Protein AF-0000000079137171 (afdb_homodimer)

InterPro domains:
  IPR008928 Six-hairpin glycosidase superfamily [SSF48208] (166-566)
  IPR012341 Six-hairpin glycosidase-like superfamily [G3DSA:1.50.10.10] (160-569)
  IPR024746 Glycosyl hydrolase family 100 [PF12899] (135-573)
  IPR024746 Glycosyl hydrolase family 100 [PTHR31916] (69-581)

Secondary structure (DSSP, 8-state):
----------------------------------------------------------------------------------------------------------------------------------HHHHHHHHHHHTEEEETTEEEEE-SB--TTS-S-S-SSEEHHHHHHHHHHHHH-SS---HHHHHHHHHHHHHHHTS--EETTEEPPTTPPPSEEEEEEETTTTEEEEEEESSTTSTT-PPPSHHHHHHHHHHHHHHHHH---HHHHSHHHHHHHHHHHHHHS---S-SSSSPPB-TT-SS--S-SS--B-BHHHHHHHHHHHHHHHHHS--SHHHHHHHHHHHHHHHHHHHHIIIIIEEEHHHHHHHHT------STT-SSTT---GGGS-THHHHH--SS-EEE-SEEETTEEE--EEHHHHHHHHHTT-S-HHHHHHHHHHHHHTHHHHTTTSS-BSEES---HHHHHHHHSS-STT-TTBTTBT-B-GGGHHHHHHHHHHTT-HHHHHHHHHHHHHHTTTTT--S-EESTT--EE-TTPPSSBHHHHHHHHHHHHHHH-GGGGGGT-------/----------------------------------------------------------------------------------------------------------------------------------HHHHHHHHHHHTEEEETTEEEEE-SB--TTS-S-S-SSEEHHHHHHHHHHHHH-SS---HHHHHHHHHHHHHHHTS--EETTEEPPTTPPPSEEEEEEETTTTEEEEEEESSTTSTT-PPPSHHHHHHHHHHHHHHHHH---HHHHSHHHHHHHHHHHHHHH---S-SSSSPPB-TT-SS--S-SS--B-BHHHHHHHHHHHHHHHHHS--SHHHHHHHHHHHHHHHHHHHHIIIIIEEEHHHHHHHHT------STT-SSTT---GGGS-THHHHH--SS-EEE-SEEETTEEE--EEHHHHHHHHHTT-S-HHHHHHHHHHHHHTHHHHTTTSS-BSEES---HHHHHHHHSS-STT-TTBTTBT-B-GGGHHHHHHHHHHTT-HHHHHHHHHHHHHHTTTTT--S-EESTT--EE-TTPPSSBHHHHHHHHHHHHHHH-GGGGGGT-------

Structure (mmCIF, N/CA/C/O backbone):
data_AF-0000000079137171-model_v1
#
loop_
_entity.id
_entity.type
_entity.pdbx_description
1 polymer 'Alkaline/neutral invertase'
#
loop_
_atom_site.group_PDB
_atom_site.id
_atom_site.type_symbol
_atom_site.label_atom_id
_atom_site.label_alt_id
_atom_site.label_comp_id
_atom_site.label_asym_id
_atom_site.label_entity_id
_atom_site.label_seq_id
_atom_site.pdbx_PDB_ins_code
_atom_site.Cartn_x
_atom_site.Cartn_y
_atom_site.Cartn_z
_atom_site.occupancy
_atom_site.B_iso_or_equiv
_atom_site.auth_seq_id
_atom_site.auth_comp_id
_atom_site.auth_asym_id
_atom_site.auth_atom_id
_atom_site.pdbx_PDB_model_num
ATOM 1 N N . MET A 1 1 ? 13.445 -58.969 58.844 1 20.97 1 MET A N 1
ATOM 2 C CA . MET A 1 1 ? 14.766 -58.594 58.375 1 20.97 1 MET A CA 1
ATOM 3 C C . MET A 1 1 ? 14.75 -58.312 56.875 1 20.97 1 MET A C 1
ATOM 5 O O . MET A 1 1 ? 14.82 -59.25 56.062 1 20.97 1 MET A O 1
ATOM 9 N N . ALA A 1 2 ? 13.883 -57.406 56.5 1 21.77 2 ALA A N 1
ATOM 10 C CA . ALA A 1 2 ? 13.117 -56.969 55.344 1 21.77 2 ALA A CA 1
ATOM 11 C C . ALA A 1 2 ? 14.031 -56.438 54.25 1 21.77 2 ALA A C 1
ATOM 13 O O . ALA A 1 2 ? 14.82 -55.531 54.469 1 21.77 2 ALA A O 1
ATOM 14 N N . SER A 1 3 ? 14.305 -57.25 53.188 1 21.73 3 SER A N 1
ATOM 15 C CA . SER A 1 3 ? 15.188 -57.438 52.031 1 21.73 3 SER A CA 1
ATOM 16 C C . SER A 1 3 ? 15.031 -56.312 51.031 1 21.73 3 SER A C 1
ATOM 18 O O . SER A 1 3 ? 13.922 -56.031 50.562 1 21.73 3 SER A O 1
ATOM 20 N N . SER A 1 4 ? 15.867 -55.156 51.062 1 22.95 4 SER A N 1
ATOM 21 C CA . SER A 1 4 ? 16.25 -53.844 50.562 1 22.95 4 SER A CA 1
ATOM 22 C C . SER A 1 4 ? 16.547 -53.875 49.062 1 22.95 4 SER A C 1
ATOM 24 O O . SER A 1 4 ? 17.125 -52.938 48.531 1 22.95 4 SER A O 1
ATOM 26 N N . SER A 1 5 ? 16.219 -54.938 48.344 1 20.11 5 SER A N 1
ATOM 27 C CA . SER A 1 5 ? 17.062 -55.219 47.188 1 20.11 5 SER A CA 1
ATOM 28 C C . SER A 1 5 ? 16.781 -54.25 46.031 1 20.11 5 SER A C 1
ATOM 30 O O . SER A 1 5 ? 17.312 -54.406 44.938 1 20.11 5 SER A O 1
ATOM 32 N N . SER A 1 6 ? 15.797 -53.344 46.188 1 21.27 6 SER A N 1
ATOM 33 C CA . SER A 1 6 ? 15.211 -53.188 44.875 1 21.27 6 SER A CA 1
ATOM 34 C C . SER A 1 6 ? 16.234 -52.656 43.875 1 21.27 6 SER A C 1
ATOM 36 O O . SER A 1 6 ? 17.125 -51.875 44.25 1 21.27 6 SER A O 1
ATOM 38 N N . GLU A 1 7 ? 16.172 -52.938 42.562 1 18.95 7 GLU A N 1
ATOM 39 C CA . GLU A 1 7 ? 16.828 -53.219 41.281 1 18.95 7 GLU A CA 1
ATOM 40 C C . GLU A 1 7 ? 17.359 -51.969 40.625 1 18.95 7 GLU A C 1
ATOM 42 O O . GLU A 1 7 ? 18.547 -51.906 40.25 1 18.95 7 GLU A O 1
ATOM 47 N N . GLU A 1 8 ? 16.562 -51.281 39.719 1 19.33 8 GLU A N 1
ATOM 48 C CA . GLU A 1 8 ? 16.891 -51.406 38.312 1 19.33 8 GLU A CA 1
ATOM 49 C C . GLU A 1 8 ? 17.891 -50.312 37.875 1 19.33 8 GLU A C 1
ATOM 51 O O . GLU A 1 8 ? 18.344 -49.531 38.688 1 19.33 8 GLU A O 1
ATOM 56 N N . GLY A 1 9 ? 17.547 -49.469 36.781 1 19.7 9 GLY A N 1
ATOM 57 C CA . GLY A 1 9 ? 17.969 -49.25 35.406 1 19.7 9 GLY A CA 1
ATOM 58 C C . GLY A 1 9 ? 18.906 -48.062 35.25 1 19.7 9 GLY A C 1
ATOM 59 O O . GLY A 1 9 ? 18.922 -47.156 36.094 1 19.7 9 GLY A O 1
ATOM 60 N N . ASN A 1 10 ? 19.984 -48.156 34.469 1 19.78 10 ASN A N 1
ATOM 61 C CA . ASN A 1 10 ? 21.219 -47.531 33.969 1 19.78 10 ASN A CA 1
ATOM 62 C C . ASN A 1 10 ? 20.938 -46.25 33.219 1 19.78 10 ASN A C 1
ATOM 64 O O . ASN A 1 10 ? 20.297 -46.281 32.156 1 19.78 10 ASN A O 1
ATOM 68 N N . HIS A 1 11 ? 20.578 -45.188 33.844 1 18.97 11 HIS A N 1
ATOM 69 C CA . HIS A 1 11 ? 20.328 -43.875 33.219 1 18.97 11 HIS A CA 1
ATOM 70 C C . HIS A 1 11 ? 21.531 -43.438 32.406 1 18.97 11 HIS A C 1
ATOM 72 O O . HIS A 1 11 ? 22.547 -43 32.938 1 18.97 11 HIS A O 1
ATOM 78 N N . LYS A 1 12 ? 21.844 -44.094 31.156 1 17.8 12 LYS A N 1
ATOM 79 C CA . LYS A 1 12 ? 22.953 -43.812 30.25 1 17.8 12 LYS A CA 1
ATOM 80 C C . LYS A 1 12 ? 23.094 -42.312 30 1 17.8 12 LYS A C 1
ATOM 82 O O . LYS A 1 12 ? 22.141 -41.562 30.219 1 17.8 12 LYS A O 1
ATOM 87 N N . ASN A 1 13 ? 24.203 -41.844 29.125 1 17.98 13 ASN A N 1
ATOM 88 C CA . ASN A 1 13 ? 25.281 -40.938 28.766 1 17.98 13 ASN A CA 1
ATOM 89 C C . ASN A 1 13 ? 24.828 -39.906 27.766 1 17.98 13 ASN A C 1
ATOM 91 O O . ASN A 1 13 ? 25.641 -39.25 27.125 1 17.98 13 ASN A O 1
ATOM 95 N N . ALA A 1 14 ? 23.578 -39.719 27.281 1 17.61 14 ALA A N 1
ATOM 96 C CA . ALA A 1 14 ? 23.422 -39.188 25.938 1 17.61 14 ALA A CA 1
ATOM 97 C C . ALA A 1 14 ? 24.109 -37.844 25.781 1 17.61 14 ALA A C 1
ATOM 99 O O . ALA A 1 14 ? 23.641 -36.844 26.344 1 17.61 14 ALA A O 1
ATOM 100 N N . SER A 1 15 ? 25.5 -37.688 25.641 1 19.86 15 SER A N 1
ATOM 101 C CA . SER A 1 15 ? 26.359 -36.562 25.312 1 19.86 15 SER A CA 1
ATOM 102 C C . SER A 1 15 ? 25.953 -35.938 23.984 1 19.86 15 SER A C 1
ATOM 104 O O . SER A 1 15 ? 26.156 -36.531 22.922 1 19.86 15 SER A O 1
ATOM 106 N N . SER A 1 16 ? 24.719 -35.656 23.656 1 20.05 16 SER A N 1
ATOM 107 C CA . SER A 1 16 ? 24.375 -35.219 22.312 1 20.05 16 SER A CA 1
ATOM 108 C C . SER A 1 16 ? 25.328 -34.094 21.859 1 20.05 16 SER A C 1
ATOM 110 O O . SER A 1 16 ? 25.625 -33.188 22.609 1 20.05 16 SER A O 1
ATOM 112 N N . LEU A 1 17 ? 26.219 -34.344 20.766 1 20.39 17 LEU A N 1
ATOM 113 C CA . LEU A 1 17 ? 27.141 -33.719 19.828 1 20.39 17 LEU A CA 1
ATOM 114 C C . LEU A 1 17 ? 26.516 -32.469 19.219 1 20.39 17 LEU A C 1
ATOM 116 O O . LEU A 1 17 ? 25.609 -32.562 18.391 1 20.39 17 LEU A O 1
ATOM 120 N N . ILE A 1 18 ? 26.109 -31.5 19.953 1 20.19 18 ILE A N 1
ATOM 121 C CA . ILE A 1 18 ? 25.641 -30.25 19.375 1 20.19 18 ILE A CA 1
ATOM 122 C C . ILE A 1 18 ? 26.688 -29.688 18.422 1 20.19 18 ILE A C 1
ATOM 124 O O . ILE A 1 18 ? 27.766 -29.281 18.844 1 20.19 18 ILE A O 1
ATOM 128 N N . ASP A 1 19 ? 26.953 -30.406 17.203 1 19.58 19 ASP A N 1
ATOM 129 C CA . ASP A 1 19 ? 27.859 -30.031 16.125 1 19.58 19 ASP A CA 1
ATOM 130 C C . ASP A 1 19 ? 27.703 -28.547 15.766 1 19.58 19 ASP A C 1
ATOM 132 O O . ASP A 1 19 ? 26.594 -28.094 15.477 1 19.58 19 ASP A O 1
ATOM 136 N N . GLU A 1 20 ? 28.5 -27.703 16.328 1 20.92 20 GLU A N 1
ATOM 137 C CA . GLU A 1 20 ? 28.75 -26.281 16.094 1 20.92 20 GLU A CA 1
ATOM 138 C C . GLU A 1 20 ? 28.953 -26 14.609 1 20.92 20 GLU A C 1
ATOM 140 O O . GLU A 1 20 ? 29.906 -26.484 14 1 20.92 20 GLU A O 1
ATOM 145 N N . LEU A 1 21 ? 27.938 -26.062 13.719 1 21.25 21 LEU A N 1
ATOM 146 C CA . LEU A 1 21 ? 28.109 -25.625 12.336 1 21.25 21 LEU A CA 1
ATOM 147 C C . LEU A 1 21 ? 28.891 -24.312 12.266 1 21.25 21 LEU A C 1
ATOM 149 O O . LEU A 1 21 ? 28.359 -23.266 12.625 1 21.25 21 LEU A O 1
ATOM 153 N N . GLN A 1 22 ? 30.156 -24.297 12.648 1 19.84 22 GLN A N 1
ATOM 154 C CA . GLN A 1 22 ? 31.078 -23.156 12.609 1 19.84 22 GLN A CA 1
ATOM 155 C C . GLN A 1 22 ? 31.203 -22.609 11.195 1 19.84 22 GLN A C 1
ATOM 157 O O . GLN A 1 22 ? 31.891 -23.188 10.344 1 19.84 22 GLN A O 1
ATOM 162 N N . PHE A 1 23 ? 30.219 -22.234 10.531 1 22.02 23 PHE A N 1
ATOM 163 C CA . PHE A 1 23 ? 30.531 -21.672 9.227 1 22.02 23 PHE A CA 1
ATOM 164 C C . PHE A 1 23 ? 31.469 -20.484 9.359 1 22.02 23 PHE A C 1
ATOM 166 O O . PHE A 1 23 ? 31.203 -19.562 10.148 1 22.02 23 PHE A O 1
ATOM 173 N N . ASP A 1 24 ? 32.781 -20.641 9.273 1 21.3 24 ASP A N 1
ATOM 174 C CA . ASP A 1 24 ? 33.844 -19.641 9.227 1 21.3 24 ASP A CA 1
ATOM 175 C C . ASP A 1 24 ? 33.5 -18.516 8.258 1 21.3 24 ASP A C 1
ATOM 177 O O . ASP A 1 24 ? 33.25 -18.766 7.074 1 21.3 24 ASP A O 1
ATOM 181 N N . MET A 1 25 ? 32.812 -17.609 8.734 1 22.52 25 MET A N 1
ATOM 182 C CA . MET A 1 25 ? 32.531 -16.375 8 1 22.52 25 MET A CA 1
ATOM 183 C C . MET A 1 25 ? 33.812 -15.727 7.508 1 22.52 25 MET A C 1
ATOM 185 O O . MET A 1 25 ? 34.656 -15.328 8.312 1 22.52 25 MET A O 1
ATOM 189 N N . ASP A 1 26 ? 34.438 -16.281 6.453 1 22.05 26 ASP A N 1
ATOM 190 C CA . ASP A 1 26 ? 35.625 -15.719 5.809 1 22.05 26 ASP A CA 1
ATOM 191 C C . ASP A 1 26 ? 35.531 -14.203 5.672 1 22.05 26 ASP A C 1
ATOM 193 O O . ASP A 1 26 ? 34.406 -13.664 5.547 1 22.05 26 ASP A O 1
ATOM 197 N N . ASP A 1 27 ? 36.562 -13.523 6.082 1 20.94 27 ASP A N 1
ATOM 198 C CA . ASP A 1 27 ? 36.906 -12.109 6.098 1 20.94 27 ASP A CA 1
ATOM 199 C C . ASP A 1 27 ? 36.75 -11.484 4.715 1 20.94 27 ASP A C 1
ATOM 201 O O . ASP A 1 27 ? 37.062 -12.109 3.701 1 20.94 27 ASP A O 1
ATOM 205 N N . ASP A 1 28 ? 35.875 -10.594 4.609 1 22.44 28 ASP A N 1
ATOM 206 C CA . ASP A 1 28 ? 35.5 -9.703 3.516 1 22.44 28 ASP A CA 1
ATOM 207 C C . ASP A 1 28 ? 36.719 -9.055 2.889 1 22.44 28 ASP A C 1
ATOM 209 O O . ASP A 1 28 ? 37.344 -8.188 3.494 1 22.44 28 ASP A O 1
ATOM 213 N N . GLN A 1 29 ? 37.688 -9.867 2.344 1 20.16 29 GLN A N 1
ATOM 214 C CA . GLN A 1 29 ? 38.781 -9.148 1.705 1 20.16 29 GLN A CA 1
ATOM 215 C C . GLN A 1 29 ? 38.25 -8.133 0.689 1 20.16 29 GLN A C 1
ATOM 217 O O . GLN A 1 29 ? 37.25 -8.391 0.014 1 20.16 29 GLN A O 1
ATOM 222 N N . PRO A 1 30 ? 38.656 -6.875 0.789 1 21.3 30 PRO A N 1
ATOM 223 C CA . PRO A 1 30 ? 38.281 -5.734 -0.05 1 21.3 30 PRO A CA 1
ATOM 224 C C . PRO A 1 30 ? 38.531 -5.988 -1.535 1 21.3 30 PRO A C 1
ATOM 226 O O . PRO A 1 30 ? 39.531 -6.637 -1.9 1 21.3 30 PRO A O 1
ATOM 229 N N . MET A 1 31 ? 37.5 -6.312 -2.277 1 19.66 31 MET A N 1
ATOM 230 C CA . MET A 1 31 ? 37.562 -6.539 -3.721 1 19.66 31 MET A CA 1
ATOM 231 C C . MET A 1 31 ? 38.406 -5.48 -4.414 1 19.66 31 MET A C 1
ATOM 233 O O . MET A 1 31 ? 38.156 -4.281 -4.266 1 19.66 31 MET A O 1
ATOM 237 N N . VAL A 1 32 ? 39.656 -5.766 -4.578 1 18.89 32 VAL A N 1
ATOM 238 C CA . VAL A 1 32 ? 40.656 -5 -5.332 1 18.89 32 VAL A CA 1
ATOM 239 C C . VAL A 1 32 ? 40.094 -4.684 -6.723 1 18.89 32 VAL A C 1
ATOM 241 O O . VAL A 1 32 ? 39.438 -5.516 -7.34 1 18.89 32 VAL A O 1
ATOM 244 N N . GLU A 1 33 ? 40.062 -3.406 -7.098 1 20.17 33 GLU A N 1
ATOM 245 C CA . GLU A 1 33 ? 39.719 -2.602 -8.273 1 20.17 33 GLU A CA 1
ATOM 246 C C . GLU A 1 33 ? 40.5 -3.074 -9.5 1 20.17 33 GLU A C 1
ATOM 248 O O . GLU A 1 33 ? 41.719 -2.822 -9.609 1 20.17 33 GLU A O 1
ATOM 253 N N . THR A 1 34 ? 40.375 -4.359 -9.836 1 17.7 34 THR A N 1
ATOM 254 C CA . THR A 1 34 ? 41.25 -4.723 -10.945 1 17.7 34 THR A CA 1
ATOM 255 C C . THR A 1 34 ? 41.031 -3.812 -12.148 1 17.7 34 THR A C 1
ATOM 257 O O . THR A 1 34 ? 39.875 -3.436 -12.43 1 17.7 34 THR A O 1
ATOM 260 N N . SER A 1 35 ? 42.125 -3.199 -12.688 1 18.95 35 SER A N 1
ATOM 261 C CA . SER A 1 35 ? 42.562 -2.314 -13.766 1 18.95 35 SER A CA 1
ATOM 262 C C . SER A 1 35 ? 42.25 -2.916 -15.125 1 18.95 35 SER A C 1
ATOM 264 O O . SER A 1 35 ? 42.812 -3.959 -15.492 1 18.95 35 SER A O 1
ATOM 266 N N . GLY A 1 36 ? 40.969 -3.055 -15.469 1 17.55 36 GLY A N 1
ATOM 267 C CA . GLY A 1 36 ? 40.625 -3.609 -16.766 1 17.55 36 GLY A CA 1
ATOM 268 C C . GLY A 1 36 ? 41.406 -2.99 -17.906 1 17.55 36 GLY A C 1
ATOM 269 O O . GLY A 1 36 ? 41.688 -1.795 -17.891 1 17.55 36 GLY A O 1
ATOM 270 N N . LEU A 1 37 ? 42.094 -3.785 -18.75 1 16.64 37 LEU A N 1
ATOM 271 C CA . LEU A 1 37 ? 42.938 -3.648 -19.906 1 16.64 37 LEU A CA 1
ATOM 272 C C . LEU A 1 37 ? 42.219 -2.99 -21.062 1 16.64 37 LEU A C 1
ATOM 274 O O . LEU A 1 37 ? 41.031 -3.314 -21.328 1 16.64 37 LEU A O 1
ATOM 278 N N . LYS A 1 38 ? 42.844 -1.935 -21.656 1 17.34 38 LYS A N 1
ATOM 279 C CA . LYS A 1 38 ? 42.688 -0.988 -22.75 1 17.34 38 LYS A CA 1
ATOM 280 C C . LYS A 1 38 ? 42.594 -1.712 -24.094 1 17.34 38 LYS A C 1
ATOM 282 O O . LYS A 1 38 ? 43.094 -1.216 -25.109 1 17.34 38 LYS A O 1
ATOM 287 N N . ARG A 1 39 ? 41.781 -2.818 -24.312 1 16.02 39 ARG A N 1
ATOM 288 C CA . ARG A 1 39 ? 42.062 -3.375 -25.625 1 16.02 39 ARG A CA 1
ATOM 289 C C . ARG A 1 39 ? 41.688 -2.393 -26.734 1 16.02 39 ARG A C 1
ATOM 291 O O . ARG A 1 39 ? 40.594 -1.837 -26.719 1 16.02 39 ARG A O 1
ATOM 298 N N . THR A 1 40 ? 42.656 -1.91 -27.5 1 17.05 40 THR A N 1
ATOM 299 C CA . THR A 1 40 ? 42.844 -0.964 -28.609 1 17.05 40 THR A CA 1
ATOM 300 C C . THR A 1 40 ? 42.219 -1.49 -29.891 1 17.05 40 THR A C 1
ATOM 302 O O . THR A 1 40 ? 42.25 -0.824 -30.922 1 17.05 40 THR A O 1
ATOM 305 N N . THR A 1 41 ? 41.375 -2.582 -29.922 1 16.3 41 THR A N 1
ATOM 306 C CA . THR A 1 41 ? 41.469 -3.111 -31.281 1 16.3 41 THR A CA 1
ATOM 307 C C . THR A 1 41 ? 40.844 -2.137 -32.281 1 16.3 41 THR A C 1
ATOM 309 O O . THR A 1 41 ? 39.75 -1.616 -32.062 1 16.3 41 THR A O 1
ATOM 312 N N . THR A 1 42 ? 41.594 -1.719 -33.344 1 16.66 42 THR A N 1
ATOM 313 C CA . THR A 1 42 ? 41.688 -0.751 -34.438 1 16.66 42 THR A CA 1
ATOM 314 C C . THR A 1 42 ? 40.75 -1.133 -35.562 1 16.66 42 THR A C 1
ATOM 316 O O . THR A 1 42 ? 40.531 -0.356 -36.5 1 16.66 42 THR A O 1
ATOM 319 N N . LEU A 1 43 ? 39.812 -2.156 -35.562 1 15.96 43 LEU A N 1
ATOM 320 C CA . LEU A 1 43 ? 39.719 -2.588 -36.938 1 15.96 43 LEU A CA 1
ATOM 321 C C . LEU A 1 43 ? 38.969 -1.548 -37.781 1 15.96 43 LEU A C 1
ATOM 323 O O . LEU A 1 43 ? 37.906 -1.049 -37.375 1 15.96 43 LEU A O 1
ATOM 327 N N . LYS A 1 44 ? 39.594 -1.085 -38.875 1 16.22 44 LYS A N 1
ATOM 328 C CA . LYS A 1 44 ? 39.469 -0.078 -39.938 1 16.22 44 LYS A CA 1
ATOM 329 C C . LYS A 1 44 ? 38.375 -0.483 -40.938 1 16.22 44 LYS A C 1
ATOM 331 O O . LYS A 1 44 ? 38.25 0.143 -41.969 1 16.22 44 LYS A O 1
ATOM 336 N N . SER A 1 45 ? 37.219 -1.125 -40.5 1 15.86 45 SER A N 1
ATOM 337 C CA . SER A 1 45 ? 36.594 -1.689 -41.688 1 15.86 45 SER A CA 1
ATOM 338 C C . SER A 1 45 ? 36.25 -0.603 -42.719 1 15.86 45 SER A C 1
ATOM 340 O O . SER A 1 45 ? 35.938 0.53 -42.344 1 15.86 45 SER A O 1
ATOM 342 N N . PRO A 1 46 ? 36.406 -0.935 -44.031 1 16.92 46 PRO A N 1
ATOM 343 C CA . PRO A 1 46 ? 36.5 -0.205 -45.312 1 16.92 46 PRO A CA 1
ATOM 344 C C . PRO A 1 46 ? 35.156 0.338 -45.781 1 16.92 46 PRO A C 1
ATOM 346 O O . PRO A 1 46 ? 34.125 -0.293 -45.562 1 16.92 46 PRO A O 1
ATOM 349 N N . PRO A 1 47 ? 34.969 1.545 -46 1 17.86 47 PRO A N 1
ATOM 350 C CA . PRO A 1 47 ? 33.781 2.342 -46.344 1 17.86 47 PRO A CA 1
ATOM 351 C C . PRO A 1 47 ? 33.25 2.033 -47.75 1 17.86 47 PRO A C 1
ATOM 353 O O . PRO A 1 47 ? 32.344 2.719 -48.219 1 17.86 47 PRO A O 1
ATOM 356 N N . GLY A 1 48 ? 33.156 0.774 -48.188 1 15.26 48 GLY A N 1
ATOM 357 C CA . GLY A 1 48 ? 32.969 0.884 -49.625 1 15.26 48 GLY A CA 1
ATOM 358 C C . GLY A 1 48 ? 31.688 1.613 -50 1 15.26 48 GLY A C 1
ATOM 359 O O . GLY A 1 48 ? 30.703 1.576 -49.25 1 15.26 48 GLY A O 1
ATOM 360 N N . ALA A 1 49 ? 31.672 2.613 -50.969 1 15.45 49 ALA A N 1
ATOM 361 C CA . ALA A 1 49 ? 30.953 3.742 -51.562 1 15.45 49 ALA A CA 1
ATOM 362 C C . ALA A 1 49 ? 29.75 3.268 -52.344 1 15.45 49 ALA A C 1
ATOM 364 O O . ALA A 1 49 ? 28.703 3.908 -52.344 1 15.45 49 ALA A O 1
ATOM 365 N N . GLU A 1 50 ? 29.734 2.08 -53.094 1 15.12 50 GLU A N 1
ATOM 366 C CA . GLU A 1 50 ? 29.531 2.533 -54.469 1 15.12 50 GLU A CA 1
ATOM 367 C C . GLU A 1 50 ? 28.047 2.791 -54.75 1 15.12 50 GLU A C 1
ATOM 369 O O . GLU A 1 50 ? 27.688 3.826 -55.312 1 15.12 50 GLU A O 1
ATOM 374 N N . GLY A 1 51 ? 27.141 1.71 -54.75 1 15.2 51 GLY A N 1
ATOM 375 C CA . GLY A 1 51 ? 26.578 1.498 -56.094 1 15.2 51 GLY A CA 1
ATOM 376 C C . GLY A 1 51 ? 25.406 2.404 -56.375 1 15.2 51 GLY A C 1
ATOM 377 O O . GLY A 1 51 ? 24.828 3.004 -55.469 1 15.2 51 GLY A O 1
ATOM 378 N N . GLU A 1 52 ? 24.891 2.307 -57.688 1 15.55 52 GLU A N 1
ATOM 379 C CA . GLU A 1 52 ? 24.281 2.975 -58.812 1 15.55 52 GLU A CA 1
ATOM 380 C C . GLU A 1 52 ? 22.766 2.99 -58.719 1 15.55 52 GLU A C 1
ATOM 382 O O . GLU A 1 52 ? 22.141 1.938 -58.594 1 15.55 52 GLU A O 1
ATOM 387 N N . VAL A 1 53 ? 22.281 3.965 -58.25 1 16.48 53 VAL A N 1
ATOM 388 C CA . VAL A 1 53 ? 20.875 4.25 -58.031 1 16.48 53 VAL A CA 1
ATOM 389 C C . VAL A 1 53 ? 20.172 4.328 -59.406 1 16.48 53 VAL A C 1
ATOM 391 O O . VAL A 1 53 ? 20.297 5.316 -60.125 1 16.48 53 VAL A O 1
ATOM 394 N N . VAL A 1 54 ? 20.141 3.301 -60.156 1 14.39 54 VAL A N 1
ATOM 395 C CA . VAL A 1 54 ? 19.625 3.68 -61.469 1 14.39 54 VAL A CA 1
ATOM 396 C C . VAL A 1 54 ? 18.172 4.129 -61.344 1 14.39 54 VAL A C 1
ATOM 398 O O . VAL A 1 54 ? 17.578 4.082 -60.281 1 14.39 54 VAL A O 1
ATOM 401 N N . VAL A 1 55 ? 17.203 3.369 -62.094 1 14.64 55 VAL A N 1
ATOM 402 C CA . VAL A 1 55 ? 16.547 3.816 -63.312 1 14.64 55 VAL A CA 1
ATOM 403 C C . VAL A 1 55 ? 15.172 4.391 -62.969 1 14.64 55 VAL A C 1
ATOM 405 O O . VAL A 1 55 ? 14.648 4.152 -61.875 1 14.64 55 VAL A O 1
ATOM 408 N N . SER A 1 56 ? 14.156 4.18 -63.969 1 13.87 56 SER A N 1
ATOM 409 C CA . SER A 1 56 ? 13.445 5.055 -64.938 1 13.87 56 SER A CA 1
ATOM 410 C C . SER A 1 56 ? 12 5.266 -64.5 1 13.87 56 SER A C 1
ATOM 412 O O . SER A 1 56 ? 11.547 6.402 -64.312 1 13.87 56 SER A O 1
ATOM 414 N N . THR A 1 57 ? 11.07 4.332 -64.938 1 14.18 57 THR A N 1
ATOM 415 C CA . THR A 1 57 ? 10.18 4.852 -66 1 14.18 57 THR A CA 1
ATOM 416 C C . THR A 1 57 ? 8.914 5.426 -65.375 1 14.18 57 THR A C 1
ATOM 418 O O . THR A 1 57 ? 8.625 5.195 -64.188 1 14.18 57 THR A O 1
ATOM 421 N N . THR A 1 58 ? 7.715 4.945 -65.938 1 13.98 58 THR A N 1
ATOM 422 C CA . THR A 1 58 ? 6.805 5.688 -66.812 1 13.98 58 THR A CA 1
ATOM 423 C C . THR A 1 58 ? 5.555 6.109 -66.062 1 13.98 58 THR A C 1
ATOM 425 O O . THR A 1 58 ? 5.184 7.285 -66.062 1 13.98 58 THR A O 1
ATOM 428 N N . ASP A 1 59 ? 4.41 5.297 -66.25 1 13.66 59 ASP A N 1
ATOM 429 C CA . ASP A 1 59 ? 3.344 5.816 -67.062 1 13.66 59 ASP A CA 1
ATOM 430 C C . ASP A 1 59 ? 2.281 6.535 -66.25 1 13.66 59 ASP A C 1
ATOM 432 O O . ASP A 1 59 ? 2.258 6.414 -65 1 13.66 59 ASP A O 1
ATOM 436 N N . ASP A 1 60 ? 0.964 6.102 -66.625 1 13.66 60 ASP A N 1
ATOM 437 C CA . ASP A 1 60 ? -0.063 6.855 -67.312 1 13.66 60 ASP A CA 1
ATOM 438 C C . ASP A 1 60 ? -1.077 7.457 -66.375 1 13.66 60 ASP A C 1
ATOM 440 O O . ASP A 1 60 ? -1.296 8.672 -66.375 1 13.66 60 ASP A O 1
ATOM 444 N N . SER A 1 61 ? -2.369 6.863 -66.5 1 13.66 61 SER A N 1
ATOM 445 C CA . SER A 1 61 ? -3.49 7.559 -67.062 1 13.66 61 SER A CA 1
ATOM 446 C C . SER A 1 61 ? -4.348 8.266 -66.062 1 13.66 61 SER A C 1
ATOM 448 O O . SER A 1 61 ? -4.57 9.477 -66.125 1 13.66 61 SER A O 1
ATOM 450 N N . SER A 1 62 ? -5.656 7.801 -66 1 13.47 62 SER A N 1
ATOM 451 C CA . SER A 1 62 ? -6.863 8.477 -66.5 1 13.47 62 SER A CA 1
ATOM 452 C C . SER A 1 62 ? -7.598 9.164 -65.312 1 13.47 62 SER A C 1
ATOM 454 O O . SER A 1 62 ? -7.547 8.703 -64.188 1 13.47 62 SER A O 1
ATOM 456 N N . LYS A 1 63 ? -8.336 10.203 -65.812 1 14.2 63 LYS A N 1
ATOM 457 C CA . LYS A 1 63 ? -8.82 11.5 -65.375 1 14.2 63 LYS A CA 1
ATOM 458 C C . LYS A 1 63 ? -10.148 11.359 -64.625 1 14.2 63 LYS A C 1
ATOM 460 O O . LYS A 1 63 ? -10.625 12.312 -63.969 1 14.2 63 LYS A O 1
ATOM 465 N N . GLN A 1 64 ? -11.055 10.336 -64.812 1 13.34 64 GLN A N 1
ATOM 466 C CA . GLN A 1 64 ? -12.289 11.008 -65.188 1 13.34 64 GLN A CA 1
ATOM 467 C C . GLN A 1 64 ? -12.938 11.711 -64 1 13.34 64 GLN A C 1
ATOM 469 O O . GLN A 1 64 ? -12.672 11.359 -62.875 1 13.34 64 GLN A O 1
ATOM 474 N N . SER A 1 65 ? -14.336 12.18 -64.438 1 13.7 65 SER A N 1
ATOM 475 C CA . SER A 1 65 ? -15.07 13.445 -64.375 1 13.7 65 SER A CA 1
ATOM 476 C C . SER A 1 65 ? -15.93 13.516 -63.125 1 13.7 65 SER A C 1
ATOM 478 O O . SER A 1 65 ? -15.836 14.477 -62.344 1 13.7 65 SER A O 1
ATOM 480 N N . THR A 1 66 ? -17.25 13 -63.188 1 14.02 66 THR A N 1
ATOM 481 C CA . THR A 1 66 ? -18.344 13.969 -63.281 1 14.02 66 THR A CA 1
ATOM 482 C C . THR A 1 66 ? -18.875 14.344 -61.906 1 14.02 66 THR A C 1
ATOM 484 O O . THR A 1 66 ? -18.688 13.602 -60.938 1 14.02 66 THR A O 1
ATOM 487 N N . PRO A 1 67 ? -20.25 14.922 -62.031 1 14.35 67 PRO A N 1
ATOM 488 C CA . PRO A 1 67 ? -20.719 16.203 -61.5 1 14.35 67 PRO A CA 1
ATOM 489 C C . PRO A 1 67 ? -21.422 16.047 -60.156 1 14.35 67 PRO A C 1
ATOM 491 O O . PRO A 1 67 ? -21.078 16.734 -59.188 1 14.35 67 PRO A O 1
ATOM 494 N N . THR A 1 68 ? -22.812 15.617 -60.25 1 13.88 68 THR A N 1
ATOM 495 C CA . THR A 1 68 ? -23.859 16.625 -60.094 1 13.88 68 THR A CA 1
ATOM 496 C C . THR A 1 68 ? -24.344 16.688 -58.656 1 13.88 68 THR A C 1
ATOM 498 O O . THR A 1 68 ? -24.359 17.75 -58.031 1 13.88 68 THR A O 1
ATOM 501 N N . SER A 1 69 ? -25.734 16.172 -58.406 1 13.55 69 SER A N 1
ATOM 502 C CA . SER A 1 69 ? -26.844 17.062 -58.125 1 13.55 69 SER A CA 1
ATOM 503 C C . SER A 1 69 ? -27.125 17.156 -56.656 1 13.55 69 SER A C 1
ATOM 505 O O . SER A 1 69 ? -26.625 16.359 -55.844 1 13.55 69 SER A O 1
ATOM 507 N N . PRO A 1 70 ? -28.578 17.016 -56.281 1 14.4 70 PRO A N 1
ATOM 508 C CA . PRO A 1 70 ? -29.391 18.125 -55.75 1 14.4 70 PRO A CA 1
ATOM 509 C C . PRO A 1 70 ? -29.516 18.078 -54.25 1 14.4 70 PRO A C 1
ATOM 511 O O . PRO A 1 70 ? -28.938 18.922 -53.531 1 14.4 70 PRO A O 1
ATOM 514 N N . THR A 1 71 ? -30.844 17.688 -53.781 1 14.27 71 THR A N 1
ATOM 515 C CA . THR A 1 71 ? -31.891 18.531 -53.25 1 14.27 71 THR A CA 1
ATOM 516 C C . THR A 1 71 ? -31.969 18.406 -51.719 1 14.27 71 THR A C 1
ATOM 518 O O . THR A 1 71 ? -31.359 17.516 -51.125 1 14.27 71 THR A O 1
ATOM 521 N N . GLY A 1 72 ? -33.25 18.094 -51.219 1 14.02 72 GLY A N 1
ATOM 522 C CA . GLY A 1 72 ? -34.156 18.922 -50.438 1 14.02 72 GLY A CA 1
ATOM 523 C C . GLY A 1 72 ? -34.094 18.656 -48.938 1 14.02 72 GLY A C 1
ATOM 524 O O . GLY A 1 72 ? -33.438 17.719 -48.5 1 14.02 72 GLY A O 1
ATOM 525 N N . THR A 1 73 ? -35.375 18.578 -48.375 1 15.16 73 THR A N 1
ATOM 526 C CA . THR A 1 73 ? -36.094 19.422 -47.406 1 15.16 73 THR A CA 1
ATOM 527 C C . THR A 1 73 ? -36 18.812 -46.031 1 15.16 73 THR A C 1
ATOM 529 O O . THR A 1 73 ? -35.812 17.609 -45.875 1 15.16 73 THR A O 1
ATOM 532 N N . ASP A 1 74 ? -36.531 19.625 -45.094 1 14.46 74 ASP A N 1
ATOM 533 C CA . ASP A 1 74 ? -36.25 20.094 -43.75 1 14.46 74 ASP A CA 1
ATOM 534 C C . ASP A 1 74 ? -36.781 19.109 -42.719 1 14.46 74 ASP A C 1
ATOM 536 O O . ASP A 1 74 ? -37.625 18.25 -43.031 1 14.46 74 ASP A O 1
ATOM 540 N N . GLY A 1 75 ? -37.156 19.719 -41.594 1 14.1 75 GLY A N 1
ATOM 541 C CA . GLY A 1 75 ? -36.75 19.641 -40.188 1 14.1 75 GLY A CA 1
ATOM 542 C C . GLY A 1 75 ? -37.719 18.859 -39.312 1 14.1 75 GLY A C 1
ATOM 543 O O . GLY A 1 75 ? -37.312 18.297 -38.312 1 14.1 75 GLY A O 1
ATOM 544 N N . GLY A 1 76 ? -39.062 18.938 -39.531 1 15.12 76 GLY A N 1
ATOM 545 C CA . GLY A 1 76 ? -39.719 19.422 -38.312 1 15.12 76 GLY A CA 1
ATOM 546 C C . GLY A 1 76 ? -40 18.344 -37.312 1 15.12 76 GLY A C 1
ATOM 547 O O . GLY A 1 76 ? -40.656 17.344 -37.625 1 15.12 76 GLY A O 1
ATOM 548 N N . GLY A 1 77 ? -39.188 18.141 -36.438 1 15.77 77 GLY A N 1
ATOM 549 C CA . GLY A 1 77 ? -39.125 17.062 -35.469 1 15.77 77 GLY A CA 1
ATOM 550 C C . GLY A 1 77 ? -40.188 17.141 -34.375 1 15.77 77 GLY A C 1
ATOM 551 O O . GLY A 1 77 ? -40.094 16.469 -33.344 1 15.77 77 GLY A O 1
ATOM 552 N N . ARG A 1 78 ? -41.344 17.625 -34.719 1 15.29 78 ARG A N 1
ATOM 553 C CA . ARG A 1 78 ? -42 18.062 -33.5 1 15.29 78 ARG A CA 1
ATOM 554 C C . ARG A 1 78 ? -42.281 16.891 -32.562 1 15.29 78 ARG A C 1
ATOM 556 O O . ARG A 1 78 ? -43.062 16 -32.875 1 15.29 78 ARG A O 1
ATOM 563 N N . ASP A 1 79 ? -41.375 16.375 -31.875 1 15.54 79 ASP A N 1
ATOM 564 C CA . ASP A 1 79 ? -41.438 15.125 -31.125 1 15.54 79 ASP A CA 1
ATOM 565 C C . ASP A 1 79 ? -42.312 15.289 -29.875 1 15.54 79 ASP A C 1
ATOM 567 O O . ASP A 1 79 ? -42.25 14.461 -28.953 1 15.54 79 ASP A O 1
ATOM 571 N N . GLY A 1 80 ? -43.25 16.312 -29.844 1 14.48 80 GLY A N 1
ATOM 572 C CA . GLY A 1 80 ? -43.375 16.656 -28.438 1 14.48 80 GLY A CA 1
ATOM 573 C C . GLY A 1 80 ? -43.781 15.461 -27.578 1 14.48 80 GLY A C 1
ATOM 574 O O . GLY A 1 80 ? -43.031 15.078 -26.672 1 14.48 80 GLY A O 1
ATOM 575 N N . GLU A 1 81 ? -45.125 15.383 -27.234 1 15.48 81 GLU A N 1
ATOM 576 C CA . GLU A 1 81 ? -45.625 15.641 -25.891 1 15.48 81 GLU A CA 1
ATOM 577 C C . GLU A 1 81 ? -45.719 14.344 -25.078 1 15.48 81 GLU A C 1
ATOM 579 O O . GLU A 1 81 ? -45.625 13.25 -25.641 1 15.48 81 GLU A O 1
ATOM 584 N N . SER A 1 82 ? -46.688 14.359 -24.156 1 15.33 82 SER A N 1
ATOM 585 C CA . SER A 1 82 ? -46.781 14.352 -22.703 1 15.33 82 SER A CA 1
ATOM 586 C C . SER A 1 82 ? -47.094 12.961 -22.172 1 15.33 82 SER A C 1
ATOM 588 O O . SER A 1 82 ? -46.406 12.438 -21.297 1 15.33 82 SER A O 1
ATOM 590 N N . SER A 1 83 ? -48.375 12.539 -22.094 1 15.69 83 SER A N 1
ATOM 591 C CA . SER A 1 83 ? -49 12.531 -20.781 1 15.69 83 SER A CA 1
ATOM 592 C C . SER A 1 83 ? -49.188 11.109 -20.266 1 15.69 83 SER A C 1
ATOM 594 O O . SER A 1 83 ? -49.625 10.906 -19.141 1 15.69 83 SER A O 1
ATOM 596 N N . ASP A 1 84 ? -48.719 10.078 -20.984 1 16.09 84 ASP A N 1
ATOM 597 C CA . ASP A 1 84 ? -49.594 8.961 -20.688 1 16.09 84 ASP A CA 1
ATOM 598 C C . ASP A 1 84 ? -49.375 8.43 -19.281 1 16.09 84 ASP A C 1
ATOM 600 O O . ASP A 1 84 ? -48.25 8.109 -18.906 1 16.09 84 ASP A O 1
ATOM 604 N N . LYS A 1 85 ? -50.188 8.75 -18.312 1 16.73 85 LYS A N 1
ATOM 605 C CA . LYS A 1 85 ? -50.375 8.477 -16.891 1 16.73 85 LYS A CA 1
ATOM 606 C C . LYS A 1 85 ? -50.5 6.98 -16.625 1 16.73 85 LYS A C 1
ATOM 608 O O . LYS A 1 85 ? -51.594 6.41 -16.828 1 16.73 85 LYS A O 1
ATOM 613 N N . GLU A 1 86 ? -49.5 6.168 -17.016 1 16.36 86 GLU A N 1
ATOM 614 C CA . GLU A 1 86 ? -49.688 4.727 -16.906 1 16.36 86 GLU A CA 1
ATOM 615 C C . GLU A 1 86 ? -49.969 4.309 -15.461 1 16.36 86 GLU A C 1
ATOM 617 O O . GLU A 1 86 ? -49.188 4.629 -14.555 1 16.36 86 GLU A O 1
ATOM 622 N N . LYS A 1 87 ? -51.188 4.203 -15.148 1 17.03 87 LYS A N 1
ATOM 623 C CA . LYS A 1 87 ? -51.781 3.76 -13.891 1 17.03 87 LYS A CA 1
ATOM 624 C C . LYS A 1 87 ? -51.125 2.473 -13.398 1 17.03 87 LYS A C 1
ATOM 626 O O . LYS A 1 87 ? -50.688 1.638 -14.203 1 17.03 87 LYS A O 1
ATOM 631 N N . ALA A 1 88 ? -50.75 2.434 -12.117 1 17.73 88 ALA A N 1
ATOM 632 C CA . ALA A 1 88 ? -50.062 1.722 -11.039 1 17.73 88 ALA A CA 1
ATOM 633 C C . ALA A 1 88 ? -50.656 0.328 -10.844 1 17.73 88 ALA A C 1
ATOM 635 O O . ALA A 1 88 ? -50.375 -0.335 -9.844 1 17.73 88 ALA A O 1
ATOM 636 N N . GLY A 1 89 ? -51 -0.431 -12 1 15.73 89 GLY A N 1
ATOM 637 C CA . GLY A 1 89 ? -51.75 -1.623 -11.68 1 15.73 89 GLY A CA 1
ATOM 638 C C . GLY A 1 89 ? -51.094 -2.504 -10.641 1 15.73 89 GLY A C 1
ATOM 639 O O . GLY A 1 89 ? -49.844 -2.508 -10.523 1 15.73 89 GLY A O 1
ATOM 640 N N . ARG A 1 90 ? -51.75 -2.928 -9.594 1 18.77 90 ARG A N 1
ATOM 641 C CA . ARG A 1 90 ? -51.875 -3.645 -8.328 1 18.77 90 ARG A CA 1
ATOM 642 C C . ARG A 1 90 ? -51.469 -5.109 -8.492 1 18.77 90 ARG A C 1
ATOM 644 O O . ARG A 1 90 ? -52.312 -5.992 -8.531 1 18.77 90 ARG A O 1
ATOM 651 N N . GLY A 1 91 ? -50.344 -5.383 -9.336 1 16.39 91 GLY A N 1
ATOM 652 C CA . GLY A 1 91 ? -50.219 -6.793 -9.672 1 16.39 91 GLY A CA 1
ATOM 653 C C . GLY A 1 91 ? -50.219 -7.695 -8.445 1 16.39 91 GLY A C 1
ATOM 654 O O . GLY A 1 91 ? -49.938 -7.242 -7.332 1 16.39 91 GLY A O 1
ATOM 655 N N . SER A 1 92 ? -50.844 -8.828 -8.602 1 17.94 92 SER A N 1
ATOM 656 C CA . SER A 1 92 ? -51.344 -10.055 -7.996 1 17.94 92 SER A CA 1
ATOM 657 C C . SER A 1 92 ? -50.219 -10.852 -7.344 1 17.94 92 SER A C 1
ATOM 659 O O . SER A 1 92 ? -49.062 -10.812 -7.805 1 17.94 92 SER A O 1
ATOM 661 N N . LEU A 1 93 ? -50.406 -11.219 -6.082 1 19.47 93 LEU A N 1
ATOM 662 C CA . LEU A 1 93 ? -49.875 -11.883 -4.902 1 19.47 93 LEU A CA 1
ATOM 663 C C . LEU A 1 93 ? -49.344 -13.273 -5.258 1 19.47 93 LEU A C 1
ATOM 665 O O . LEU A 1 93 ? -49.875 -14.281 -4.801 1 19.47 93 LEU A O 1
ATOM 669 N N . GLU A 1 94 ? -48.656 -13.414 -6.559 1 17.08 94 GLU A N 1
ATOM 670 C CA . GLU A 1 94 ? -48.469 -14.812 -6.93 1 17.08 94 GLU A CA 1
ATOM 671 C C . GLU A 1 94 ? -47.781 -15.586 -5.828 1 17.08 94 GLU A C 1
ATOM 673 O O . GLU A 1 94 ? -46.969 -15.016 -5.074 1 17.08 94 GLU A O 1
ATOM 678 N N . ASN A 1 95 ? -48.25 -16.828 -5.594 1 18.7 95 ASN A N 1
ATOM 679 C CA . ASN A 1 95 ? -48.156 -18.031 -4.781 1 18.7 95 ASN A CA 1
ATOM 680 C C . ASN A 1 95 ? -46.719 -18.594 -4.805 1 18.7 95 ASN A C 1
ATOM 682 O O . ASN A 1 95 ? -46.219 -18.984 -5.859 1 18.7 95 ASN A O 1
ATOM 686 N N . LYS A 1 96 ? -45.875 -18.016 -3.996 1 19.22 96 LYS A N 1
ATOM 687 C CA . LYS A 1 96 ? -44.438 -18.328 -3.859 1 19.22 96 LYS A CA 1
ATOM 688 C C . LYS A 1 96 ? -44.219 -19.828 -3.693 1 19.22 96 LYS A C 1
ATOM 690 O O . LYS A 1 96 ? -44.5 -20.391 -2.635 1 19.22 96 LYS A O 1
ATOM 695 N N . SER A 1 97 ? -44.531 -20.672 -4.789 1 18.34 97 SER A N 1
ATOM 696 C CA . SER A 1 97 ? -44.375 -22.109 -4.637 1 18.34 97 SER A CA 1
ATOM 697 C C . SER A 1 97 ? -42.969 -22.438 -4.125 1 18.34 97 SER A C 1
ATOM 699 O O . SER A 1 97 ? -41.969 -21.875 -4.602 1 18.34 97 SER A O 1
ATOM 701 N N . ILE A 1 98 ? -42.906 -22.828 -2.883 1 20.58 98 ILE A N 1
ATOM 702 C CA . ILE A 1 98 ? -41.812 -23.25 -2.018 1 20.58 98 ILE A CA 1
ATOM 703 C C . ILE A 1 98 ? -40.969 -24.328 -2.727 1 20.58 98 ILE A C 1
ATOM 705 O O . ILE A 1 98 ? -41.438 -25.438 -2.957 1 20.58 98 ILE A O 1
ATOM 709 N N . LEU A 1 99 ? -40.375 -23.938 -3.887 1 19 99 LEU A N 1
ATOM 710 C CA . LEU A 1 99 ? -39.719 -25.047 -4.547 1 19 99 LEU A CA 1
ATOM 711 C C . LEU A 1 99 ? -38.781 -25.781 -3.576 1 19 99 LEU A C 1
ATOM 713 O O . LEU A 1 99 ? -37.969 -25.156 -2.898 1 19 99 LEU A O 1
ATOM 717 N N . LYS A 1 100 ? -39.25 -26.891 -3.08 1 19.53 100 LYS A N 1
ATOM 718 C CA . LYS A 1 100 ? -38.656 -27.906 -2.195 1 19.53 100 LYS A CA 1
ATOM 719 C C . LYS A 1 100 ? -37.219 -28.25 -2.619 1 19.53 100 LYS A C 1
ATOM 721 O O . LYS A 1 100 ? -36.969 -28.469 -3.803 1 19.53 100 LYS A O 1
ATOM 726 N N . PRO A 1 101 ? -36.219 -27.891 -1.783 1 19.25 101 PRO A N 1
ATOM 727 C CA . PRO A 1 101 ? -34.781 -28.016 -2.035 1 19.25 101 PRO A CA 1
ATOM 728 C C . PRO A 1 101 ? -34.375 -29.438 -2.443 1 19.25 101 PRO A C 1
ATOM 730 O O . PRO A 1 101 ? -34.875 -30.406 -1.894 1 19.25 101 PRO A O 1
ATOM 733 N N . SER A 1 102 ? -34.25 -29.703 -3.783 1 21.23 102 SER A N 1
ATOM 734 C CA . SER A 1 102 ? -33.906 -31.031 -4.281 1 21.23 102 SER A CA 1
ATOM 735 C C . SER A 1 102 ? -32.75 -31.625 -3.486 1 21.23 102 SER A C 1
ATOM 737 O O . SER A 1 102 ? -31.875 -30.906 -3.012 1 21.23 102 SER A O 1
ATOM 739 N N . PRO A 1 103 ? -32.938 -32.844 -2.961 1 21.81 103 PRO A N 1
ATOM 740 C CA . PRO A 1 103 ? -32.062 -33.688 -2.137 1 21.81 103 PRO A CA 1
ATOM 741 C C . PRO A 1 103 ? -30.641 -33.781 -2.691 1 21.81 103 PRO A C 1
ATOM 743 O O . PRO A 1 103 ? -30.453 -33.781 -3.908 1 21.81 103 PRO A O 1
ATOM 746 N N . SER A 1 104 ? -29.734 -33.188 -2.018 1 20.55 104 SER A N 1
ATOM 747 C CA . SER A 1 104 ? -28.297 -33.094 -2.264 1 20.55 104 SER A CA 1
ATOM 748 C C . SER A 1 104 ? -27.703 -34.469 -2.557 1 20.55 104 SER A C 1
ATOM 750 O O . SER A 1 104 ? -27.797 -35.375 -1.721 1 20.55 104 SER A O 1
ATOM 752 N N . VAL A 1 105 ? -27.969 -35.031 -3.76 1 22.75 105 VAL A N 1
ATOM 753 C CA . VAL A 1 105 ? -27.422 -36.344 -4.164 1 22.75 105 VAL A CA 1
ATOM 754 C C . VAL A 1 105 ? -25.922 -36.375 -3.844 1 22.75 105 VAL A C 1
ATOM 756 O O . VAL A 1 105 ? -25.156 -35.562 -4.355 1 22.75 105 VAL A O 1
ATOM 759 N N . GLY A 1 106 ? -25.547 -36.656 -2.631 1 22.31 106 GLY A N 1
ATOM 760 C CA . GLY A 1 106 ? -24.203 -37 -2.166 1 22.31 106 GLY A CA 1
ATOM 761 C C . GLY A 1 106 ? -23.5 -37.969 -3.07 1 22.31 106 GLY A C 1
ATOM 762 O O . GLY A 1 106 ? -23.875 -39.156 -3.135 1 22.31 106 GLY A O 1
ATOM 763 N N . THR A 1 107 ? -23.344 -37.594 -4.406 1 22.31 107 THR A N 1
ATOM 764 C CA . THR A 1 107 ? -22.781 -38.531 -5.375 1 22.31 107 THR A CA 1
ATOM 765 C C . THR A 1 107 ? -21.453 -39.094 -4.875 1 22.31 107 THR A C 1
ATOM 767 O O . THR A 1 107 ? -20.547 -38.344 -4.527 1 22.31 107 THR A O 1
ATOM 770 N N . SER A 1 108 ? -21.5 -40.25 -4.223 1 22.73 108 SER A N 1
ATOM 771 C CA . SER A 1 108 ? -20.406 -41.156 -3.893 1 22.73 108 SER A CA 1
ATOM 772 C C . SER A 1 108 ? -19.453 -41.312 -5.074 1 22.73 108 SER A C 1
ATOM 774 O O . SER A 1 108 ? -19.875 -41.719 -6.164 1 22.73 108 SER A O 1
ATOM 776 N N . LEU A 1 109 ? -18.516 -40.469 -5.176 1 24.2 109 LEU A N 1
ATOM 777 C CA . LEU A 1 109 ? -17.438 -40.531 -6.16 1 24.2 109 LEU A CA 1
ATOM 778 C C . LEU A 1 109 ? -16.844 -41.938 -6.227 1 24.2 109 LEU A C 1
ATOM 780 O O . LEU A 1 109 ? -15.711 -42.094 -6.691 1 24.2 109 LEU A O 1
ATOM 784 N N . LEU A 1 110 ? -17.641 -42.969 -5.605 1 22.38 110 LEU A N 1
ATOM 785 C CA . LEU A 1 110 ? -16.891 -44.219 -5.551 1 22.38 110 LEU A CA 1
ATOM 786 C C . LEU A 1 110 ? -16.469 -44.656 -6.945 1 22.38 110 LEU A C 1
ATOM 788 O O . LEU A 1 110 ? -15.32 -45.031 -7.16 1 22.38 110 LEU A O 1
ATOM 792 N N . ASN A 1 111 ? -17.531 -45.219 -7.734 1 22.23 111 ASN A N 1
ATOM 793 C CA . ASN A 1 111 ? -17.328 -46.344 -8.625 1 22.23 111 ASN A CA 1
ATOM 794 C C . ASN A 1 111 ? -16.688 -45.906 -9.945 1 22.23 111 ASN A C 1
ATOM 796 O O . ASN A 1 111 ? -17.344 -45.938 -10.992 1 22.23 111 ASN A O 1
ATOM 800 N N . LEU A 1 112 ? -16.172 -44.75 -10.117 1 23.06 112 LEU A N 1
ATOM 801 C CA . LEU A 1 112 ? -15.734 -44.656 -11.508 1 23.06 112 LEU A CA 1
ATOM 802 C C . LEU A 1 112 ? -14.867 -45.844 -11.906 1 23.06 112 LEU A C 1
ATOM 804 O O . LEU A 1 112 ? -13.766 -46 -11.383 1 23.06 112 LEU A O 1
ATOM 808 N N . VAL A 1 113 ? -15.523 -46.969 -12.281 1 24.17 113 VAL A N 1
ATOM 809 C CA . VAL A 1 113 ? -14.992 -48.188 -12.859 1 24.17 113 VAL A CA 1
ATOM 810 C C . VAL A 1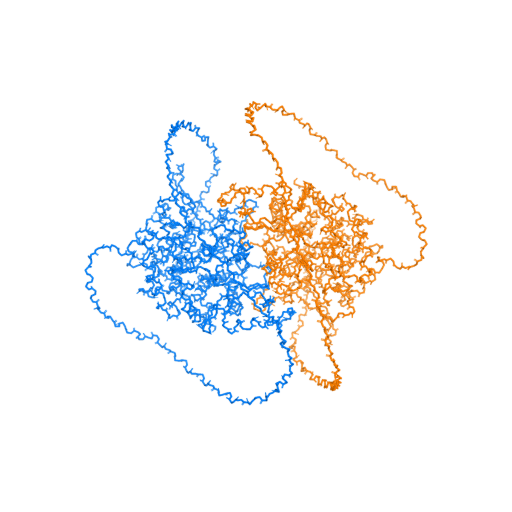 113 ? -14.008 -47.844 -13.977 1 24.17 113 VAL A C 1
ATOM 812 O O . VAL A 1 113 ? -14.32 -47.031 -14.859 1 24.17 113 VAL A O 1
ATOM 815 N N . ASN A 1 114 ? -12.766 -48.125 -13.75 1 23.2 114 ASN A N 1
ATOM 816 C CA . ASN A 1 114 ? -11.625 -48.188 -14.656 1 23.2 114 ASN A CA 1
ATOM 817 C C . ASN A 1 114 ? -11.938 -49 -15.906 1 23.2 114 ASN A C 1
ATOM 819 O O . ASN A 1 114 ? -11.859 -50.219 -15.898 1 23.2 114 ASN A O 1
ATOM 823 N N . GLU A 1 115 ? -13.133 -48.781 -16.531 1 26.2 115 GLU A N 1
ATOM 824 C CA . GLU A 1 115 ? -13.109 -49.562 -17.766 1 26.2 115 GLU A CA 1
ATOM 825 C C . GLU A 1 115 ? -11.859 -49.25 -18.594 1 26.2 115 GLU A C 1
ATOM 827 O O . GLU A 1 115 ? -11.648 -48.094 -19 1 26.2 115 GLU A O 1
ATOM 832 N N . GLY A 1 116 ? -10.773 -50 -18.344 1 24.84 116 GLY A N 1
ATOM 833 C CA . GLY A 1 116 ? -9.539 -50.156 -19.094 1 24.84 116 GLY A CA 1
ATOM 834 C C . GLY A 1 116 ? -9.758 -50.375 -20.562 1 24.84 116 GLY A C 1
ATOM 835 O O . GLY A 1 116 ? -10.156 -51.469 -20.984 1 24.84 116 GLY A O 1
ATOM 836 N N . THR A 1 117 ? -10.609 -49.625 -21.266 1 27.14 117 THR A N 1
ATOM 837 C CA . THR A 1 117 ? -10.578 -49.938 -22.688 1 27.14 117 THR A CA 1
ATOM 838 C C . THR A 1 117 ? -9.133 -49.969 -23.203 1 27.14 117 THR A C 1
ATOM 840 O O . THR A 1 117 ? -8.383 -49.031 -23.031 1 27.14 117 THR A O 1
ATOM 843 N N . GLY A 1 118 ? -8.555 -51.125 -23.25 1 25.8 118 GLY A N 1
ATOM 844 C CA . GLY A 1 118 ? -7.32 -51.531 -23.906 1 25.8 118 GLY A CA 1
ATOM 845 C C . GLY A 1 118 ? -7.238 -51.062 -25.359 1 25.8 118 GLY A C 1
ATOM 846 O O . GLY A 1 118 ? -7.566 -51.812 -26.281 1 25.8 118 GLY A O 1
ATOM 847 N N . ALA A 1 119 ? -7.766 -49.938 -25.75 1 28.89 119 ALA A N 1
ATOM 848 C CA . ALA A 1 119 ? -7.426 -49.656 -27.141 1 28.89 119 ALA A CA 1
ATOM 849 C C . ALA A 1 119 ? -5.918 -49.75 -27.375 1 28.89 119 ALA A C 1
ATOM 851 O O . ALA A 1 119 ? -5.145 -49.031 -26.734 1 28.89 119 ALA A O 1
ATOM 852 N N . LYS A 1 120 ? -5.539 -50.812 -27.859 1 31.62 120 LYS A N 1
ATOM 853 C CA . LYS A 1 120 ? -4.254 -51.062 -28.516 1 31.62 120 LYS A CA 1
ATOM 854 C C . LYS A 1 120 ? -3.955 -49.969 -29.547 1 31.62 120 LYS A C 1
ATOM 856 O O . LYS A 1 120 ? -4.605 -49.875 -30.594 1 31.62 120 LYS A O 1
ATOM 861 N N . ALA A 1 121 ? -3.676 -48.719 -29.078 1 30 121 ALA A N 1
ATOM 862 C CA . ALA A 1 121 ? -2.994 -47.844 -30.031 1 30 121 ALA A CA 1
ATOM 863 C C . ALA A 1 121 ? -1.885 -48.594 -30.766 1 30 121 ALA A C 1
ATOM 865 O O . ALA A 1 121 ? -0.922 -49.062 -30.141 1 30 121 ALA A O 1
ATOM 866 N N . SER A 1 122 ? -2.262 -49.312 -31.688 1 29.69 122 SER A N 1
ATOM 867 C CA . SER A 1 122 ? -1.216 -49.719 -32.625 1 29.69 122 SER A CA 1
ATOM 868 C C . SER A 1 122 ? -0.38 -48.531 -33.062 1 29.69 122 SER A C 1
ATOM 870 O O . SER A 1 122 ? -0.678 -47.906 -34.094 1 29.69 122 SER A O 1
ATOM 872 N N . GLY A 1 123 ? -0.211 -47.438 -32.219 1 29.88 123 GLY A N 1
ATOM 873 C CA . GLY A 1 123 ? 0.711 -46.469 -32.75 1 29.88 123 GLY A CA 1
ATOM 874 C C . GLY A 1 123 ? 2.006 -47.062 -33.25 1 29.88 123 GLY A C 1
ATOM 875 O O . GLY A 1 123 ? 2.639 -47.875 -32.562 1 29.88 123 GLY A O 1
ATOM 876 N N . THR A 1 124 ? 2.066 -47.312 -34.469 1 32.62 124 THR A N 1
ATOM 877 C CA . THR A 1 124 ? 3.393 -47.438 -35.062 1 32.62 124 THR A CA 1
ATOM 878 C C . THR A 1 124 ? 4.352 -46.406 -34.469 1 32.62 124 THR A C 1
ATOM 880 O O . THR A 1 124 ? 4.066 -45.219 -34.469 1 32.62 124 THR A O 1
ATOM 883 N N . GLU A 1 125 ? 5.086 -46.688 -33.406 1 35.19 125 GLU A N 1
ATOM 884 C CA . GLU A 1 125 ? 6.152 -46 -32.688 1 35.19 125 GLU A CA 1
ATOM 885 C C . GLU A 1 125 ? 7.133 -45.344 -33.656 1 35.19 125 GLU A C 1
ATOM 887 O O . GLU A 1 125 ? 8.172 -45.906 -33.969 1 35.19 125 GLU A O 1
ATOM 892 N N . ASN A 1 126 ? 6.797 -44.906 -34.781 1 37.81 126 ASN A N 1
ATOM 893 C CA . ASN A 1 126 ? 7.883 -44.094 -35.344 1 37.81 126 ASN A CA 1
ATOM 894 C C . ASN A 1 126 ? 8.352 -43.031 -34.344 1 37.81 126 ASN A C 1
ATOM 896 O O . ASN A 1 126 ? 7.535 -42.406 -33.688 1 37.81 126 ASN A O 1
ATOM 900 N N . GLY A 1 127 ? 9.555 -43.094 -33.594 1 40.84 127 GLY A N 1
ATOM 901 C CA . GLY A 1 127 ? 10.289 -42.594 -32.438 1 40.84 127 GLY A CA 1
ATOM 902 C C . GLY A 1 127 ? 10.219 -41.094 -32.312 1 40.84 127 GLY A C 1
ATOM 903 O O . GLY A 1 127 ? 11.141 -40.469 -31.781 1 40.84 127 GLY A O 1
ATOM 904 N N . SER A 1 128 ? 9.602 -40.344 -33.094 1 46.81 128 SER A N 1
ATOM 905 C CA . SER A 1 128 ? 9.742 -38.906 -32.812 1 46.81 128 SER A CA 1
ATOM 906 C C . SER A 1 128 ? 9.398 -38.594 -31.359 1 46.81 128 SER A C 1
ATOM 908 O O . SER A 1 128 ? 8.344 -39 -30.859 1 46.81 128 SER A O 1
ATOM 910 N N . PRO A 1 129 ? 10.398 -38.188 -30.594 1 64.38 129 PRO A N 1
ATOM 911 C CA . PRO A 1 129 ? 10.195 -37.875 -29.172 1 64.38 129 PRO A CA 1
ATOM 912 C C . PRO A 1 129 ? 8.953 -37 -28.953 1 64.38 129 PRO A C 1
ATOM 914 O O . PRO A 1 129 ? 8.695 -36.062 -29.719 1 64.38 129 PRO A O 1
ATOM 917 N N . SER A 1 130 ? 7.969 -37.438 -28.172 1 88.31 130 SER A N 1
ATOM 918 C CA . SER A 1 130 ? 6.758 -36.719 -27.781 1 88.31 130 SER A CA 1
ATOM 919 C C . SER A 1 130 ? 7.086 -35.344 -27.203 1 88.31 130 SER A C 1
ATOM 921 O O . SER A 1 130 ? 8.234 -35.062 -26.859 1 88.31 130 SER A O 1
ATOM 923 N N . MET A 1 131 ? 6.266 -34.438 -27.469 1 94.81 131 MET A N 1
ATOM 924 C CA . MET A 1 131 ? 6.406 -33.125 -26.875 1 94.81 131 MET A CA 1
ATOM 925 C C . MET A 1 131 ? 6.801 -33.219 -25.406 1 94.81 131 MET A C 1
ATOM 927 O O . MET A 1 131 ? 7.598 -32.438 -24.906 1 94.81 131 MET A O 1
ATOM 931 N N . MET A 1 132 ? 6.332 -34.219 -24.75 1 95.5 132 MET A N 1
ATOM 932 C CA . MET A 1 132 ? 6.668 -34.406 -23.344 1 95.5 132 MET A CA 1
ATOM 933 C C . MET A 1 132 ? 8.141 -34.812 -23.188 1 95.5 132 MET A C 1
ATOM 935 O O . MET A 1 132 ? 8.805 -34.344 -22.266 1 95.5 132 MET A O 1
ATOM 939 N N . ASP A 1 133 ? 8.609 -35.656 -24.094 1 95.62 133 ASP A N 1
ATOM 940 C CA . ASP A 1 133 ? 10.016 -36.031 -24.047 1 95.62 133 ASP A CA 1
ATOM 941 C C . ASP A 1 133 ? 10.93 -34.812 -24.25 1 95.62 133 ASP A C 1
ATOM 943 O O . ASP A 1 133 ? 11.922 -34.656 -23.547 1 95.62 133 ASP A O 1
ATOM 947 N N . GLU A 1 134 ? 10.562 -34.094 -25.203 1 96.56 134 GLU A N 1
ATOM 948 C CA . GLU A 1 134 ? 11.328 -32.875 -25.453 1 96.56 134 GLU A CA 1
ATOM 949 C C . GLU A 1 134 ? 11.305 -31.953 -24.219 1 96.56 134 GLU A C 1
ATOM 951 O O . GLU A 1 134 ? 12.328 -31.359 -23.859 1 96.56 134 GLU A O 1
ATOM 956 N N . ALA A 1 135 ? 10.172 -31.781 -23.656 1 97.81 135 ALA A N 1
ATOM 957 C CA . ALA A 1 135 ? 9.992 -30.922 -22.484 1 97.81 135 ALA A CA 1
ATOM 958 C C . ALA A 1 135 ? 10.898 -31.375 -21.344 1 97.81 135 ALA A C 1
ATOM 960 O O . ALA A 1 135 ? 11.57 -30.547 -20.703 1 97.81 135 ALA A O 1
ATOM 961 N N . TRP A 1 136 ? 10.945 -32.688 -21.062 1 97.5 136 TRP A N 1
ATOM 962 C CA . TRP A 1 136 ? 11.781 -33.219 -19.984 1 97.5 136 TRP A CA 1
ATOM 963 C C . TRP A 1 136 ? 13.258 -32.969 -20.266 1 97.5 136 TRP A C 1
ATOM 965 O O . TRP A 1 136 ? 14.023 -32.625 -19.359 1 97.5 136 TRP A O 1
ATOM 975 N N . GLU A 1 137 ? 13.625 -33.125 -21.484 1 96.56 137 GLU A N 1
ATOM 976 C CA . GLU A 1 137 ? 15.016 -32.906 -21.859 1 96.56 137 GLU A CA 1
ATOM 977 C C . GLU A 1 137 ? 15.414 -31.453 -21.672 1 96.56 137 GLU A C 1
ATOM 979 O O . GLU A 1 137 ? 16.5 -31.156 -21.172 1 96.56 137 GLU A O 1
ATOM 984 N N . ARG A 1 138 ? 14.547 -30.578 -22.109 1 95.94 138 ARG A N 1
ATOM 985 C CA . ARG A 1 138 ? 14.812 -29.156 -21.984 1 95.94 138 ARG A CA 1
ATOM 986 C C . ARG A 1 138 ? 14.859 -28.734 -20.531 1 95.94 138 ARG A C 1
ATOM 988 O O . ARG A 1 138 ? 15.688 -27.891 -20.141 1 95.94 138 ARG A O 1
ATOM 995 N N . LEU A 1 139 ? 13.961 -29.266 -19.75 1 96.44 139 LEU A N 1
ATOM 996 C CA . LEU A 1 139 ? 13.938 -28.938 -18.328 1 96.44 139 LEU A CA 1
ATOM 997 C C . LEU A 1 139 ? 15.227 -29.391 -17.641 1 96.44 139 LEU A C 1
ATOM 999 O O . LEU A 1 139 ? 15.797 -28.656 -16.828 1 96.44 139 LEU A O 1
ATOM 1003 N N . ARG A 1 140 ? 15.719 -30.562 -18 1 96.06 140 ARG A N 1
ATOM 1004 C CA . ARG A 1 140 ? 16.953 -31.109 -17.438 1 96.06 140 ARG A CA 1
ATOM 1005 C C . ARG A 1 140 ? 18.156 -30.25 -17.812 1 96.06 140 ARG A C 1
ATOM 1007 O O . ARG A 1 140 ? 19.047 -30.031 -16.984 1 96.06 140 ARG A O 1
ATOM 1014 N N . SER A 1 141 ? 18.125 -29.766 -18.953 1 94.62 141 SER A N 1
ATOM 1015 C CA . SER A 1 141 ? 19.25 -28.969 -19.438 1 94.62 141 SER A CA 1
ATOM 1016 C C . SER A 1 141 ? 19.312 -27.609 -18.734 1 94.62 141 SER A C 1
ATOM 1018 O O . SER A 1 141 ? 20.328 -26.938 -18.781 1 94.62 141 SER A O 1
ATOM 1020 N N . SER A 1 142 ? 18.266 -27.203 -18.047 1 95.69 142 SER A N 1
ATOM 1021 C CA . SER A 1 142 ? 18.188 -25.891 -17.406 1 95.69 142 SER A CA 1
ATOM 1022 C C . SER A 1 142 ? 18.625 -25.969 -15.945 1 95.69 142 SER A C 1
ATOM 1024 O O . SER A 1 142 ? 18.609 -24.953 -15.242 1 95.69 142 SER A O 1
ATOM 1026 N N . PHE A 1 143 ? 19.078 -27.078 -15.445 1 96.62 143 PHE A N 1
ATOM 1027 C CA . PHE A 1 143 ? 19.453 -27.266 -14.047 1 96.62 143 PHE A CA 1
ATOM 1028 C C . PHE A 1 143 ? 20.594 -26.344 -13.672 1 96.62 143 PHE A C 1
ATOM 1030 O O . PHE A 1 143 ? 21.531 -26.156 -14.461 1 96.62 143 PHE A O 1
ATOM 1037 N N . VAL A 1 144 ? 20.516 -25.766 -12.57 1 96.62 144 VAL A N 1
ATOM 1038 C CA . VAL A 1 144 ? 21.594 -25.031 -11.938 1 96.62 144 VAL A CA 1
ATOM 1039 C C . VAL A 1 144 ? 22.172 -25.844 -10.773 1 96.62 144 VAL A C 1
ATOM 1041 O O . VAL A 1 144 ? 21.406 -26.359 -9.945 1 96.62 144 VAL A O 1
ATOM 1044 N N . TYR A 1 145 ? 23.5 -25.953 -10.734 1 95.75 145 TYR A N 1
ATOM 1045 C CA . TYR A 1 145 ? 24.141 -26.766 -9.711 1 95.75 145 TYR A CA 1
ATOM 1046 C C . TYR A 1 145 ? 24.969 -25.891 -8.766 1 95.75 145 TYR A C 1
ATOM 1048 O O . TYR A 1 145 ? 25.594 -24.922 -9.195 1 95.75 145 TYR A O 1
ATOM 1056 N N . PHE A 1 146 ? 24.844 -26.109 -7.539 1 96 146 PHE A N 1
ATOM 1057 C CA . PHE A 1 146 ? 25.703 -25.578 -6.484 1 96 146 PHE A CA 1
ATOM 1058 C C . PHE A 1 146 ? 26.469 -26.688 -5.773 1 96 146 PHE A C 1
ATOM 1060 O O . PHE A 1 146 ? 25.859 -27.531 -5.121 1 96 146 PHE A O 1
ATOM 1067 N N . GLN A 1 147 ? 27.781 -26.766 -5.934 1 94.19 147 GLN A N 1
ATOM 1068 C CA . GLN A 1 147 ? 28.609 -27.828 -5.395 1 94.19 147 GLN A CA 1
ATOM 1069 C C . GLN A 1 147 ? 28.125 -29.203 -5.848 1 94.19 147 GLN A C 1
ATOM 1071 O O . GLN A 1 147 ? 27.906 -30.094 -5.027 1 94.19 147 GLN A O 1
ATOM 1076 N N . LYS A 1 148 ? 27.672 -29.297 -7.043 1 93.56 148 LYS A N 1
ATOM 1077 C CA . LYS A 1 148 ? 27.328 -30.516 -7.777 1 93.56 148 LYS A CA 1
ATOM 1078 C C . LYS A 1 148 ? 25.938 -31 -7.398 1 93.56 148 LYS A C 1
ATOM 1080 O O . LYS A 1 148 ? 25.531 -32.094 -7.777 1 93.56 148 LYS A O 1
ATOM 1085 N N . LYS A 1 149 ? 25.234 -30.281 -6.664 1 96.38 149 LYS A N 1
ATOM 1086 C CA . LYS A 1 149 ? 23.859 -30.609 -6.344 1 96.38 149 LYS A CA 1
ATOM 1087 C C . LYS A 1 149 ? 22.891 -29.672 -7.062 1 96.38 149 LYS A C 1
ATOM 1089 O O . LYS A 1 149 ? 23.125 -28.469 -7.141 1 96.38 149 LYS A O 1
ATOM 1094 N N . PRO A 1 150 ? 21.875 -30.219 -7.656 1 97.56 150 PRO A N 1
ATOM 1095 C CA . PRO A 1 150 ? 20.906 -29.344 -8.312 1 97.56 150 PRO A CA 1
ATOM 1096 C C . PRO A 1 150 ? 20.125 -28.484 -7.32 1 97.56 150 PRO A C 1
ATOM 1098 O O . PRO A 1 150 ? 19.609 -29 -6.328 1 97.56 150 PRO A O 1
ATOM 1101 N N . VAL A 1 151 ? 20.016 -27.188 -7.57 1 97.44 151 VAL A N 1
ATOM 1102 C CA . VAL A 1 151 ? 19.406 -26.281 -6.602 1 97.44 151 VAL A CA 1
ATOM 1103 C C . VAL A 1 151 ? 18.312 -25.469 -7.27 1 97.44 151 VAL A C 1
ATOM 1105 O O . VAL A 1 151 ? 17.719 -24.562 -6.648 1 97.44 151 VAL A O 1
ATOM 1108 N N . GLY A 1 152 ? 18.062 -25.688 -8.5 1 97.5 152 GLY A N 1
ATOM 1109 C CA . GLY A 1 152 ? 17.047 -24.969 -9.242 1 97.5 152 GLY A CA 1
ATOM 1110 C C . GLY A 1 152 ? 17.266 -25 -10.742 1 97.5 152 GLY A C 1
ATOM 1111 O O . GLY A 1 152 ? 17.984 -25.875 -11.25 1 97.5 152 GLY A O 1
ATOM 1112 N N . THR A 1 153 ? 16.562 -24.172 -11.445 1 97.31 153 THR A N 1
ATOM 1113 C CA . THR A 1 153 ? 16.672 -24.094 -12.898 1 97.31 153 THR A CA 1
ATOM 1114 C C . THR A 1 153 ? 16.797 -22.656 -13.359 1 97.31 153 THR A C 1
ATOM 1116 O O . THR A 1 153 ? 16.281 -21.734 -12.695 1 97.31 153 THR A O 1
ATOM 1119 N N . LEU A 1 154 ? 17.422 -22.516 -14.445 1 94.81 154 LEU A N 1
ATOM 1120 C CA . LEU A 1 154 ? 17.453 -21.203 -15.094 1 94.81 154 LEU A CA 1
ATOM 1121 C C . LEU A 1 154 ? 16.062 -20.797 -15.57 1 94.81 154 LEU A C 1
ATOM 1123 O O . LEU A 1 154 ? 15.234 -21.656 -15.875 1 94.81 154 LEU A O 1
ATOM 1127 N N . ALA A 1 155 ? 15.867 -19.547 -15.633 1 92.44 155 ALA A N 1
ATOM 1128 C CA . ALA A 1 155 ? 14.578 -19.047 -16.109 1 92.44 155 ALA A CA 1
ATOM 1129 C C . ALA A 1 155 ? 14.352 -19.422 -17.562 1 92.44 155 ALA A C 1
ATOM 1131 O O . ALA A 1 155 ? 13.227 -19.75 -17.953 1 92.44 155 ALA A O 1
ATOM 1132 N N . ALA A 1 156 ? 15.398 -19.312 -18.312 1 92.19 156 ALA A N 1
ATOM 1133 C CA . ALA A 1 156 ? 15.328 -19.656 -19.719 1 92.19 156 ALA A CA 1
ATOM 1134 C C . ALA A 1 156 ? 16.688 -20.078 -20.25 1 92.19 156 ALA A C 1
ATOM 1136 O O . ALA A 1 156 ? 17.719 -19.641 -19.734 1 92.19 156 ALA A O 1
ATOM 1137 N N . VAL A 1 157 ? 16.656 -20.969 -21.188 1 90.44 157 VAL A N 1
ATOM 1138 C CA . VAL A 1 157 ? 17.859 -21.344 -21.922 1 90.44 157 VAL A CA 1
ATOM 1139 C C . VAL A 1 157 ? 17.719 -20.938 -23.391 1 90.44 157 VAL A C 1
ATOM 1141 O O . VAL A 1 157 ? 17.609 -21.797 -24.266 1 90.44 157 VAL A O 1
ATOM 1144 N N . ASP A 1 158 ? 17.703 -19.672 -23.594 1 81.25 158 ASP A N 1
ATOM 1145 C CA . ASP A 1 158 ? 17.516 -19.094 -24.922 1 81.25 158 ASP A CA 1
ATOM 1146 C C . ASP A 1 158 ? 18.859 -18.906 -25.641 1 81.25 158 ASP A C 1
ATOM 1148 O O . ASP A 1 158 ? 19.672 -18.078 -25.234 1 81.25 158 ASP A O 1
ATOM 1152 N N . PRO A 1 159 ? 19.156 -19.656 -26.656 1 74.56 159 PRO A N 1
ATOM 1153 C CA . PRO A 1 159 ? 20.453 -19.547 -27.344 1 74.56 159 PRO A CA 1
ATOM 1154 C C . PRO A 1 159 ? 20.656 -18.172 -27.984 1 74.56 159 PRO A C 1
ATOM 1156 O O . PRO A 1 159 ? 21.797 -17.75 -28.203 1 74.56 159 PRO A O 1
ATOM 1159 N N . SER A 1 160 ? 19.641 -17.453 -28.328 1 69.31 160 SER A N 1
ATOM 1160 C CA . SER A 1 160 ? 19.734 -16.188 -29.047 1 69.31 160 SER A CA 1
ATOM 1161 C C . SER A 1 160 ? 19.875 -15.016 -28.078 1 69.31 160 SER A C 1
ATOM 1163 O O . SER A 1 160 ? 20.203 -13.898 -28.484 1 69.31 160 SER A O 1
ATOM 1165 N N . ALA A 1 161 ? 19.656 -15.281 -26.844 1 62.91 161 ALA A N 1
ATOM 1166 C CA . ALA A 1 161 ? 19.5 -14.141 -25.953 1 62.91 161 ALA A CA 1
ATOM 1167 C C . ALA A 1 161 ? 20.812 -13.781 -25.281 1 62.91 161 ALA A C 1
ATOM 1169 O O . ALA A 1 161 ? 21.609 -14.672 -24.922 1 62.91 161 ALA A O 1
ATOM 1170 N N . GLU A 1 162 ? 21.25 -12.531 -25.531 1 56.47 162 GLU A N 1
ATOM 1171 C CA . GLU A 1 162 ? 22.297 -12 -24.672 1 56.47 162 GLU A CA 1
ATOM 1172 C C . GLU A 1 162 ? 21.984 -12.234 -23.203 1 56.47 162 GLU A C 1
ATOM 1174 O O . GLU A 1 162 ? 20.812 -12.266 -22.812 1 56.47 162 GLU A O 1
ATOM 1179 N N . ALA A 1 163 ? 22.906 -12.844 -22.562 1 51.56 163 ALA A N 1
ATOM 1180 C CA . ALA A 1 163 ? 22.812 -13.305 -21.172 1 51.56 163 ALA A CA 1
ATOM 1181 C C . ALA A 1 163 ? 22.094 -12.273 -20.312 1 51.56 163 ALA A C 1
ATOM 1183 O O . ALA A 1 163 ? 22.734 -11.43 -19.672 1 51.56 163 ALA A O 1
ATOM 1184 N N . LEU A 1 164 ? 20.984 -11.648 -20.75 1 53.84 164 LEU A N 1
ATOM 1185 C CA . LEU A 1 164 ? 20.375 -10.82 -19.734 1 53.84 164 LEU A CA 1
ATOM 1186 C C . LEU A 1 164 ? 19.875 -11.672 -18.562 1 53.84 164 LEU A C 1
ATOM 1188 O O . LEU A 1 164 ? 19.734 -12.891 -18.703 1 53.84 164 LEU A O 1
ATOM 1192 N N . ASN A 1 165 ? 19.312 -11.133 -17.25 1 55.66 165 ASN A N 1
ATOM 1193 C CA . ASN A 1 165 ? 18.828 -11.508 -15.922 1 55.66 165 ASN A CA 1
ATOM 1194 C C . ASN A 1 165 ? 18.281 -12.93 -15.914 1 55.66 165 ASN A C 1
ATOM 1196 O O . ASN A 1 165 ? 17.781 -13.398 -14.891 1 55.66 165 ASN A O 1
ATOM 1200 N N . TYR A 1 166 ? 18.453 -13.68 -17.016 1 61.69 166 TYR A N 1
ATOM 1201 C CA . TYR A 1 166 ? 17.797 -14.977 -17.047 1 61.69 166 TYR A CA 1
ATOM 1202 C C . TYR A 1 166 ? 18.766 -16.094 -16.688 1 61.69 166 TYR A C 1
ATOM 1204 O O . TYR A 1 166 ? 18.438 -17.281 -16.859 1 61.69 166 TYR A O 1
ATOM 1212 N N . ASN A 1 167 ? 19.797 -15.695 -16.109 1 75.5 167 ASN A N 1
ATOM 1213 C CA . ASN A 1 167 ? 20.734 -16.688 -15.594 1 75.5 167 ASN A CA 1
ATOM 1214 C C . ASN A 1 167 ? 20.594 -16.859 -14.086 1 75.5 167 ASN A C 1
ATOM 1216 O O . ASN A 1 167 ? 21.594 -17.109 -13.398 1 75.5 167 ASN A O 1
ATOM 1220 N N . GLN A 1 168 ? 19.391 -16.609 -13.719 1 88.94 168 GLN A N 1
ATOM 1221 C CA . GLN A 1 168 ? 19.078 -16.719 -12.297 1 88.94 168 GLN A CA 1
ATOM 1222 C C . GLN A 1 168 ? 18 -17.75 -12.047 1 88.94 168 GLN A C 1
ATOM 1224 O O . GLN A 1 168 ? 17.266 -18.125 -12.961 1 88.94 168 GLN A O 1
ATOM 1229 N N . VAL A 1 169 ? 18.047 -18.266 -10.859 1 95.31 169 VAL A N 1
ATOM 1230 C CA . VAL A 1 169 ? 16.969 -19.109 -10.375 1 95.31 169 VAL A CA 1
ATOM 1231 C C . VAL A 1 169 ? 15.922 -18.266 -9.664 1 95.31 169 VAL A C 1
ATOM 1233 O O . VAL A 1 169 ? 16.188 -17.688 -8.609 1 95.31 169 VAL A O 1
ATOM 1236 N N . PHE A 1 170 ? 14.789 -18.156 -10.242 1 95 170 PHE A N 1
ATOM 1237 C CA . PHE A 1 170 ? 13.711 -17.375 -9.633 1 95 170 PHE A CA 1
ATOM 1238 C C . PHE A 1 170 ? 12.836 -18.266 -8.758 1 95 170 PHE A C 1
ATOM 1240 O O . PHE A 1 170 ? 12.469 -19.375 -9.156 1 95 170 PHE A O 1
ATOM 1247 N N . VAL A 1 171 ? 12.492 -17.781 -7.613 1 95.81 171 VAL A N 1
ATOM 1248 C CA . VAL A 1 171 ? 11.734 -18.547 -6.637 1 95.81 171 VAL A CA 1
ATOM 1249 C C . VAL A 1 171 ? 10.359 -18.906 -7.207 1 95.81 171 VAL A C 1
ATOM 1251 O O . VAL A 1 171 ? 9.953 -20.062 -7.195 1 95.81 171 VAL A O 1
ATOM 1254 N N . ARG A 1 172 ? 9.664 -17.953 -7.699 1 95.5 172 ARG A N 1
ATOM 1255 C CA . ARG A 1 172 ? 8.336 -18.172 -8.266 1 95.5 172 ARG A CA 1
ATOM 1256 C C . ARG A 1 172 ? 8.398 -19.109 -9.469 1 95.5 172 ARG A C 1
ATOM 1258 O O . ARG A 1 172 ? 7.586 -20.031 -9.594 1 95.5 172 ARG A O 1
ATOM 1265 N N . ASP A 1 173 ? 9.383 -18.906 -10.289 1 95.5 173 ASP A N 1
ATOM 1266 C CA . ASP A 1 173 ? 9.492 -19.625 -11.555 1 95.5 173 ASP A CA 1
ATOM 1267 C C . ASP A 1 173 ? 9.797 -21.094 -11.328 1 95.5 173 ASP A C 1
ATOM 1269 O O . ASP A 1 173 ? 9.445 -21.938 -12.148 1 95.5 173 ASP A O 1
ATOM 1273 N N . PHE A 1 174 ? 10.43 -21.391 -10.234 1 98 174 PHE A N 1
ATOM 1274 C CA . PHE A 1 174 ? 10.867 -22.75 -9.977 1 98 174 PHE A CA 1
ATOM 1275 C C . PHE A 1 174 ? 9.703 -23.609 -9.5 1 98 174 PHE A C 1
ATOM 1277 O O . PHE A 1 174 ? 9.758 -24.844 -9.578 1 98 174 PHE A O 1
ATOM 1284 N N . VAL A 1 175 ? 8.641 -23.094 -9.023 1 98.12 175 VAL A N 1
ATOM 1285 C CA . VAL A 1 175 ? 7.562 -23.812 -8.367 1 98.12 175 VAL A CA 1
ATOM 1286 C C . VAL A 1 175 ? 6.957 -24.828 -9.336 1 98.12 175 VAL A C 1
ATOM 1288 O O . VAL A 1 175 ? 6.824 -26.016 -9.008 1 98.12 175 VAL A O 1
ATOM 1291 N N . PRO A 1 176 ? 6.613 -24.453 -10.57 1 98.06 176 PRO A N 1
ATOM 1292 C CA . PRO A 1 176 ? 6.098 -25.484 -11.477 1 98.06 176 PRO A CA 1
ATOM 1293 C C . PRO A 1 176 ? 7.133 -26.562 -11.797 1 98.06 176 PRO A C 1
ATOM 1295 O O . PRO A 1 176 ? 6.781 -27.734 -11.969 1 98.06 176 PRO A O 1
ATOM 1298 N N . THR A 1 177 ? 8.391 -26.141 -11.891 1 98.19 177 THR A N 1
ATOM 1299 C CA . THR A 1 177 ? 9.453 -27.125 -12.109 1 98.19 177 THR A CA 1
ATOM 1300 C C . THR A 1 177 ? 9.531 -28.094 -10.945 1 98.19 177 THR A C 1
ATOM 1302 O O . THR A 1 177 ? 9.672 -29.312 -11.148 1 98.19 177 THR A O 1
ATOM 1305 N N . ALA A 1 178 ? 9.516 -27.562 -9.797 1 98.56 178 ALA A N 1
ATOM 1306 C CA . ALA A 1 178 ? 9.531 -28.391 -8.594 1 98.56 178 ALA A CA 1
ATOM 1307 C C . ALA A 1 178 ? 8.383 -29.391 -8.609 1 98.56 178 ALA A C 1
ATOM 1309 O O . ALA A 1 178 ? 8.586 -30.578 -8.328 1 98.56 178 ALA A O 1
ATOM 1310 N N . LEU A 1 179 ? 7.211 -28.969 -8.914 1 98.19 179 LEU A N 1
ATOM 1311 C CA . LEU A 1 179 ? 6.043 -29.844 -8.953 1 98.19 179 LEU A CA 1
ATOM 1312 C C . LEU A 1 179 ? 6.207 -30.922 -10.016 1 98.19 179 LEU A C 1
ATOM 1314 O O . LEU A 1 179 ? 5.824 -32.094 -9.797 1 98.19 179 LEU A O 1
ATOM 1318 N N . ALA A 1 180 ? 6.734 -30.547 -11.148 1 98.19 180 ALA A N 1
ATOM 1319 C CA . ALA A 1 180 ? 6.973 -31.516 -12.211 1 98.19 180 ALA A CA 1
ATOM 1320 C C . ALA A 1 180 ? 7.863 -32.656 -11.719 1 98.19 180 ALA A C 1
ATOM 1322 O O . ALA A 1 180 ? 7.562 -33.844 -11.945 1 98.19 180 ALA A O 1
ATOM 1323 N N . TYR A 1 181 ? 8.914 -32.312 -11.055 1 97.94 181 TYR A N 1
ATOM 1324 C CA . TYR A 1 181 ? 9.875 -33.312 -10.633 1 97.94 181 TYR A CA 1
ATOM 1325 C C . TYR A 1 181 ? 9.352 -34.094 -9.43 1 97.94 181 TYR A C 1
ATOM 1327 O O . TYR A 1 181 ? 9.797 -35.219 -9.172 1 97.94 181 TYR A O 1
ATOM 1335 N N . LEU A 1 182 ? 8.445 -33.5 -8.656 1 97.31 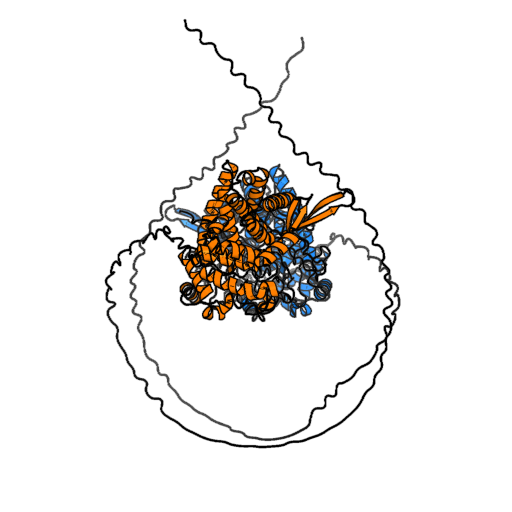182 LEU A N 1
ATOM 1336 C CA . LEU A 1 182 ? 7.773 -34.25 -7.594 1 97.31 182 LEU A CA 1
ATOM 1337 C C . LEU A 1 182 ? 6.781 -35.25 -8.18 1 97.31 182 LEU A C 1
ATOM 1339 O O . LEU A 1 182 ? 6.621 -36.344 -7.652 1 97.31 182 LEU A O 1
ATOM 1343 N N . MET A 1 183 ? 6.148 -34.938 -9.328 1 96.25 183 MET A N 1
ATOM 1344 C CA . MET A 1 183 ? 5.082 -35.75 -9.914 1 96.25 183 MET A CA 1
ATOM 1345 C C . MET A 1 183 ? 5.641 -36.688 -10.961 1 96.25 183 MET A C 1
ATOM 1347 O O . MET A 1 183 ? 4.93 -37.562 -11.445 1 96.25 183 MET A O 1
ATOM 1351 N N . LYS A 1 184 ? 6.887 -36.531 -11.266 1 95.75 184 LYS A N 1
ATOM 1352 C CA . LYS A 1 184 ? 7.492 -37.281 -12.367 1 95.75 184 LYS A CA 1
ATOM 1353 C C . LYS A 1 184 ? 7.316 -38.781 -12.18 1 95.75 184 LYS A C 1
ATOM 1355 O O . LYS A 1 184 ? 7.461 -39.281 -11.062 1 95.75 184 LYS A O 1
ATOM 1360 N N . VAL A 1 185 ? 6.953 -39.5 -13.18 1 91.38 185 VAL A N 1
ATOM 1361 C CA . VAL A 1 185 ? 6.844 -40.969 -13.203 1 91.38 185 VAL A CA 1
ATOM 1362 C C . VAL A 1 185 ? 7.77 -41.531 -14.281 1 91.38 185 VAL A C 1
ATOM 1364 O O . VAL A 1 185 ? 7.902 -40.969 -15.359 1 91.38 185 VAL A O 1
ATOM 1367 N N . PRO A 1 186 ? 8.508 -42.5 -14.117 1 89.69 186 PRO A N 1
ATOM 1368 C CA . PRO A 1 186 ? 8.375 -43.344 -12.93 1 89.69 186 PRO A CA 1
ATOM 1369 C C . PRO A 1 186 ? 9.281 -42.906 -11.781 1 89.69 186 PRO A C 1
ATOM 1371 O O . PRO A 1 186 ? 9.078 -43.312 -10.641 1 89.69 186 PRO A O 1
ATOM 1374 N N . ASP A 1 187 ? 10.203 -42.094 -12.07 1 91.69 187 ASP A N 1
ATOM 1375 C CA . ASP A 1 187 ? 11.234 -41.781 -11.086 1 91.69 187 ASP A CA 1
ATOM 1376 C C . ASP A 1 187 ? 11.141 -40.312 -10.641 1 91.69 187 ASP A C 1
ATOM 1378 O O . ASP A 1 187 ? 11.844 -39.438 -11.164 1 91.69 187 ASP A O 1
ATOM 1382 N N . PRO A 1 188 ? 10.344 -40.031 -9.578 1 94 188 PRO A N 1
ATOM 1383 C CA . PRO A 1 188 ? 10.352 -38.656 -9.039 1 94 188 PRO A CA 1
ATOM 1384 C C . PRO A 1 188 ? 11.727 -38.219 -8.547 1 94 188 PRO A C 1
ATOM 1386 O O . PRO A 1 188 ? 12.531 -39.062 -8.133 1 94 188 PRO A O 1
ATOM 1389 N N . GLU A 1 189 ? 12.031 -37 -8.672 1 96.44 189 GLU A N 1
ATOM 1390 C CA . GLU A 1 189 ? 13.305 -36.469 -8.234 1 96.44 189 GLU A CA 1
ATOM 1391 C C . GLU A 1 189 ? 13.109 -35.344 -7.223 1 96.44 189 GLU A C 1
ATOM 1393 O O . GLU A 1 189 ? 13.414 -34.188 -7.5 1 96.44 189 GLU A O 1
ATOM 1398 N N . PRO A 1 190 ? 12.719 -35.656 -5.98 1 97.06 190 PRO A N 1
ATOM 1399 C CA . PRO A 1 190 ? 12.438 -34.625 -4.965 1 97.06 190 PRO A CA 1
ATOM 1400 C C . PRO A 1 190 ? 13.703 -33.938 -4.461 1 97.06 190 PRO A C 1
ATOM 1402 O O . PRO A 1 190 ? 13.617 -32.906 -3.797 1 97.06 190 PRO A O 1
ATOM 1405 N N . GLU A 1 191 ? 14.906 -34.438 -4.785 1 96.88 191 GLU A N 1
ATOM 1406 C CA . GLU A 1 191 ? 16.156 -33.906 -4.254 1 96.88 191 GLU A CA 1
ATOM 1407 C C . GLU A 1 191 ? 16.375 -32.469 -4.699 1 96.88 191 GLU A C 1
ATOM 1409 O O . GLU A 1 191 ? 16.844 -31.641 -3.916 1 96.88 191 GLU A O 1
ATOM 1414 N N . ILE A 1 192 ? 16.094 -32.156 -5.961 1 98 192 ILE A N 1
ATOM 1415 C CA . ILE A 1 192 ? 16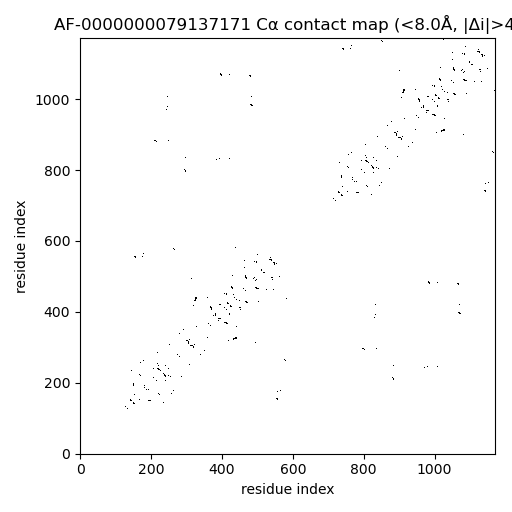.297 -30.797 -6.457 1 98 192 ILE A CA 1
ATOM 1416 C C . ILE A 1 192 ? 15.383 -29.844 -5.703 1 98 192 ILE A C 1
ATOM 1418 O O . ILE A 1 192 ? 15.75 -28.688 -5.457 1 98 192 ILE A O 1
ATOM 1422 N N . VAL A 1 193 ? 14.18 -30.281 -5.32 1 98.31 193 VAL A N 1
ATOM 1423 C CA . VAL A 1 193 ? 13.219 -29.438 -4.609 1 98.31 193 VAL A CA 1
ATOM 1424 C C . VAL A 1 193 ? 13.703 -29.188 -3.182 1 98.31 193 VAL A C 1
ATOM 1426 O O . VAL A 1 193 ? 13.664 -28.062 -2.695 1 98.31 193 VAL A O 1
ATOM 1429 N N . LYS A 1 194 ? 14.172 -30.25 -2.555 1 98.25 194 LYS A N 1
ATOM 1430 C CA . LYS A 1 194 ? 14.727 -30.125 -1.209 1 98.25 194 LYS A CA 1
ATOM 1431 C C . LYS A 1 194 ? 15.898 -29.156 -1.181 1 98.25 194 LYS A C 1
ATOM 1433 O O . LYS A 1 194 ? 15.969 -28.281 -0.309 1 98.25 194 LYS A O 1
ATOM 1438 N N . ASN A 1 195 ? 16.797 -29.328 -2.135 1 98.12 195 ASN A N 1
ATOM 1439 C CA . ASN A 1 195 ? 17.953 -28.453 -2.219 1 98.12 195 ASN A CA 1
ATOM 1440 C C . ASN A 1 195 ? 17.547 -27 -2.443 1 98.12 195 ASN A C 1
ATOM 1442 O O . ASN A 1 195 ? 18.109 -26.094 -1.839 1 98.12 195 ASN A O 1
ATOM 1446 N N . PHE A 1 196 ? 16.656 -26.781 -3.336 1 98.38 196 PHE A N 1
ATOM 1447 C CA . PHE A 1 196 ? 16.141 -25.438 -3.623 1 98.38 196 PHE A CA 1
ATOM 1448 C C . PHE A 1 196 ? 15.578 -24.797 -2.365 1 98.38 196 PHE A C 1
ATOM 1450 O O . PHE A 1 196 ? 15.891 -23.641 -2.057 1 98.38 196 PHE A O 1
ATOM 1457 N N . LEU A 1 197 ? 14.719 -25.531 -1.616 1 98.5 197 LEU A N 1
ATOM 1458 C CA . LEU A 1 197 ? 14.078 -25.031 -0.404 1 98.5 197 LEU A CA 1
ATOM 1459 C C . LEU A 1 197 ? 15.125 -24.625 0.634 1 98.5 197 LEU A C 1
ATOM 1461 O O . LEU A 1 197 ? 15.031 -23.547 1.227 1 98.5 197 LEU A O 1
ATOM 1465 N N . LEU A 1 198 ? 16.078 -25.422 0.772 1 97.69 198 LEU A N 1
ATOM 1466 C CA . LEU A 1 198 ? 17.078 -25.172 1.791 1 97.69 198 LEU A CA 1
ATOM 1467 C C . LEU A 1 198 ? 18 -24.031 1.375 1 97.69 198 LEU A C 1
ATOM 1469 O O . LEU A 1 198 ? 18.422 -23.234 2.215 1 97.69 198 LEU A O 1
ATOM 1473 N N . LYS A 1 199 ? 18.297 -23.953 0.094 1 97.38 199 LYS A N 1
ATOM 1474 C CA . LYS A 1 199 ? 19.188 -22.891 -0.369 1 97.38 199 LYS A CA 1
ATOM 1475 C C . LYS A 1 199 ? 18.5 -21.531 -0.278 1 97.38 199 LYS A C 1
ATOM 1477 O O . LYS A 1 199 ? 19.125 -20.547 0.125 1 97.38 199 LYS A O 1
ATOM 1482 N N . THR A 1 200 ? 17.281 -21.406 -0.699 1 97.5 200 THR A N 1
ATOM 1483 C CA . THR A 1 200 ? 16.547 -20.156 -0.606 1 97.5 200 THR A CA 1
ATOM 1484 C C . THR A 1 200 ? 16.359 -19.734 0.851 1 97.5 200 THR A C 1
ATOM 1486 O O . THR A 1 200 ? 16.406 -18.547 1.174 1 97.5 200 THR A O 1
ATOM 1489 N N . LEU A 1 201 ? 16.188 -20.734 1.726 1 97.25 201 LEU A N 1
ATOM 1490 C CA . LEU A 1 201 ? 16.078 -20.453 3.152 1 97.25 201 LEU A CA 1
ATOM 1491 C C . LEU A 1 201 ? 17.391 -19.891 3.689 1 97.25 201 LEU A C 1
ATOM 1493 O O . LEU A 1 201 ? 17.391 -18.953 4.496 1 97.25 201 LEU A O 1
ATOM 1497 N N . HIS A 1 202 ? 18.438 -20.484 3.266 1 96.12 202 HIS A N 1
ATOM 1498 C CA . HIS A 1 202 ? 19.75 -20 3.652 1 96.12 202 HIS A CA 1
ATOM 1499 C C . HIS A 1 202 ? 19.938 -18.547 3.258 1 96.12 202 HIS A C 1
ATOM 1501 O O . HIS A 1 202 ? 20.453 -17.75 4.043 1 96.12 202 HIS A O 1
ATOM 1507 N N . LEU A 1 203 ? 19.516 -18.219 2.141 1 95.44 203 LEU A N 1
ATOM 1508 C CA . LEU A 1 203 ? 19.656 -16.859 1.634 1 95.44 203 LEU A CA 1
ATOM 1509 C C . LEU A 1 203 ? 18.766 -15.898 2.422 1 95.44 203 LEU A C 1
ATOM 1511 O O . LEU A 1 203 ? 19.109 -14.727 2.594 1 95.44 203 LEU A O 1
ATOM 1515 N N . GLN A 1 204 ? 17.594 -16.297 2.887 1 93.88 204 GLN A N 1
ATOM 1516 C CA . GLN A 1 204 ? 16.719 -15.484 3.715 1 93.88 204 GLN A CA 1
ATOM 1517 C C . GLN A 1 204 ? 17.469 -14.93 4.926 1 93.88 204 GLN A C 1
ATOM 1519 O O . GLN A 1 204 ? 17.188 -13.812 5.379 1 93.88 204 GLN A O 1
ATOM 1524 N N . GLY A 1 205 ? 18.422 -15.641 5.461 1 88.88 205 GLY A N 1
ATOM 1525 C CA . GLY A 1 205 ? 19.125 -15.297 6.684 1 88.88 205 GLY A CA 1
ATOM 1526 C C . GLY A 1 205 ? 20.172 -14.211 6.488 1 88.88 205 GLY A C 1
ATOM 1527 O O . GLY A 1 205 ? 20.703 -13.68 7.461 1 88.88 205 GLY A O 1
ATOM 1528 N N . TRP A 1 206 ? 20.328 -13.875 5.258 1 84.62 206 TRP A N 1
ATOM 1529 C CA . TRP A 1 206 ? 21.328 -12.852 4.965 1 84.62 206 TRP A CA 1
ATOM 1530 C C . TRP A 1 206 ? 20.797 -11.461 5.266 1 84.62 206 TRP A C 1
ATOM 1532 O O . TRP A 1 206 ? 19.578 -11.242 5.246 1 84.62 206 TRP A O 1
ATOM 1542 N N . LYS A 1 207 ? 21.797 -10.602 5.641 1 81.62 207 LYS A N 1
ATOM 1543 C CA . LYS A 1 207 ? 21.422 -9.195 5.738 1 81.62 207 LYS A CA 1
ATOM 1544 C C . LYS A 1 207 ? 21.141 -8.602 4.363 1 81.62 207 LYS A C 1
ATOM 1546 O O . LYS A 1 207 ? 21.938 -8.742 3.439 1 81.62 207 LYS A O 1
ATOM 1551 N N . LYS A 1 208 ? 20.062 -8 4.254 1 82 208 LYS A N 1
ATOM 1552 C CA . LYS A 1 208 ? 19.578 -7.441 2.994 1 82 208 LYS A CA 1
ATOM 1553 C C . LYS A 1 208 ? 19.469 -5.922 3.076 1 82 208 LYS A C 1
ATOM 1555 O O . LYS A 1 208 ? 18.672 -5.395 3.854 1 82 208 LYS A O 1
ATOM 1560 N N . THR A 1 209 ? 20.25 -5.215 2.344 1 78.69 209 THR A N 1
ATOM 1561 C CA . THR A 1 209 ? 20.203 -3.758 2.414 1 78.69 209 THR A CA 1
ATOM 1562 C C . THR A 1 209 ? 20.062 -3.152 1.022 1 78.69 209 THR A C 1
ATOM 1564 O O . THR A 1 209 ? 20.688 -3.611 0.068 1 78.69 209 THR A O 1
ATOM 1567 N N . ILE A 1 210 ? 19.25 -2.342 0.901 1 72.31 210 ILE A N 1
ATOM 1568 C CA . ILE A 1 210 ? 19.109 -1.491 -0.276 1 72.31 210 ILE A CA 1
ATOM 1569 C C . ILE A 1 210 ? 19.297 -0.028 0.118 1 72.31 210 ILE A C 1
ATOM 1571 O O . ILE A 1 210 ? 18.516 0.518 0.894 1 72.31 210 ILE A O 1
ATOM 1575 N N . ASP A 1 211 ? 20.344 0.552 -0.4 1 72.56 211 ASP A N 1
ATOM 1576 C CA . ASP A 1 211 ? 20.75 1.886 0.027 1 72.56 211 ASP A CA 1
ATOM 1577 C C . ASP A 1 211 ? 20.922 1.949 1.544 1 72.56 211 ASP A C 1
ATOM 1579 O O . ASP A 1 211 ? 21.688 1.168 2.123 1 72.56 211 ASP A O 1
ATOM 1583 N N . ASN A 1 212 ? 20.344 2.578 2.273 1 73.94 212 ASN A N 1
ATOM 1584 C CA . ASN A 1 212 ? 20.5 2.738 3.715 1 73.94 212 ASN A CA 1
ATOM 1585 C C . ASN A 1 212 ? 19.344 2.088 4.484 1 73.94 212 ASN A C 1
ATOM 1587 O O . ASN A 1 212 ? 19.109 2.424 5.641 1 73.94 212 ASN A O 1
ATOM 1591 N N . PHE A 1 213 ? 18.797 1.114 3.734 1 83.25 213 PHE A N 1
ATOM 1592 C CA . PHE A 1 213 ? 17.625 0.53 4.398 1 83.25 213 PHE A CA 1
ATOM 1593 C C . PHE A 1 213 ? 17.734 -0.99 4.43 1 83.25 213 PHE A C 1
ATOM 1595 O O . PHE A 1 213 ? 18.047 -1.618 3.416 1 83.25 213 PHE A O 1
ATOM 1602 N N . THR A 1 214 ? 17.516 -1.51 5.613 1 83.12 214 THR A N 1
ATOM 1603 C CA . THR A 1 214 ? 17.547 -2.957 5.801 1 83.12 214 THR A CA 1
ATOM 1604 C C . THR A 1 214 ? 16.141 -3.541 5.691 1 83.12 214 THR A C 1
ATOM 1606 O O . THR A 1 214 ? 15.219 -3.076 6.363 1 83.12 214 THR A O 1
ATOM 1609 N N . LEU A 1 215 ? 16.062 -4.637 4.895 1 85.88 215 LEU A N 1
ATOM 1610 C CA . LEU A 1 215 ? 14.766 -5.285 4.703 1 85.88 215 LEU A CA 1
ATOM 1611 C C . LEU A 1 215 ? 14.438 -6.195 5.883 1 85.88 215 LEU A C 1
ATOM 1613 O O . LEU A 1 215 ? 15.328 -6.574 6.648 1 85.88 215 LEU A O 1
ATOM 1617 N N . GLY A 1 216 ? 13.188 -6.523 5.969 1 86.31 216 GLY A N 1
ATOM 1618 C CA . GLY A 1 216 ? 12.742 -7.426 7.016 1 86.31 216 GLY A CA 1
ATOM 1619 C C . GLY A 1 216 ? 13.398 -8.797 6.941 1 86.31 216 GLY A C 1
ATOM 1620 O O . GLY A 1 216 ? 13.648 -9.305 5.848 1 86.31 216 GLY A O 1
ATOM 1621 N N . GLU A 1 217 ? 13.555 -9.398 8.031 1 88.38 217 GLU A N 1
ATOM 1622 C CA . GLU A 1 217 ? 14.273 -10.672 8.125 1 88.38 217 GLU A CA 1
ATOM 1623 C C . GLU A 1 217 ? 13.508 -11.789 7.43 1 88.38 217 GLU A C 1
ATOM 1625 O O . GLU A 1 217 ? 14.117 -12.734 6.922 1 88.38 217 GLU A O 1
ATOM 1630 N N . GLY A 1 218 ? 12.273 -11.75 7.301 1 92 218 GLY A N 1
ATOM 1631 C CA . GLY A 1 218 ? 11.469 -12.828 6.754 1 92 218 GLY A CA 1
ATOM 1632 C C . GLY A 1 218 ? 11.297 -12.742 5.246 1 92 218 GLY A C 1
ATOM 1633 O O . GLY A 1 218 ? 10.75 -13.648 4.625 1 92 218 GLY A O 1
ATOM 1634 N N . VAL A 1 219 ? 11.844 -11.711 4.656 1 92.75 219 VAL A N 1
ATOM 1635 C CA . VAL A 1 219 ? 11.695 -11.523 3.217 1 92.75 219 VAL A CA 1
ATOM 1636 C C . VAL A 1 219 ? 12.508 -12.586 2.475 1 92.75 219 VAL A C 1
ATOM 1638 O O . VAL A 1 219 ? 13.68 -12.789 2.77 1 92.75 219 VAL A O 1
ATOM 1641 N N . MET A 1 220 ? 11.891 -13.273 1.547 1 95.44 220 MET A N 1
ATOM 1642 C CA . MET A 1 220 ? 12.547 -14.273 0.712 1 95.44 220 MET A CA 1
ATOM 1643 C C . MET A 1 220 ? 13.109 -13.648 -0.556 1 95.44 220 MET A C 1
ATOM 1645 O O . MET A 1 220 ? 12.57 -12.656 -1.058 1 95.44 220 MET A O 1
ATOM 1649 N N . PRO A 1 221 ? 14.172 -14.195 -1.027 1 94 221 PRO A N 1
ATOM 1650 C CA . PRO A 1 221 ? 14.703 -13.641 -2.271 1 94 221 PRO A CA 1
ATOM 1651 C C . PRO A 1 221 ? 13.766 -13.836 -3.459 1 94 221 PRO A C 1
ATOM 1653 O O . PRO A 1 221 ? 13.008 -14.812 -3.498 1 94 221 PRO A O 1
ATOM 1656 N N . ALA A 1 222 ? 13.805 -12.914 -4.359 1 92.88 222 ALA A N 1
ATOM 1657 C CA . ALA A 1 222 ? 13.117 -13.086 -5.641 1 92.88 222 ALA A CA 1
ATOM 1658 C C . ALA A 1 222 ? 13.828 -14.125 -6.504 1 92.88 222 ALA A C 1
ATOM 1660 O O . ALA A 1 222 ? 13.18 -14.922 -7.188 1 92.88 222 ALA A O 1
ATOM 1661 N N . SER A 1 223 ? 15.172 -14.031 -6.441 1 93.62 223 SER A N 1
ATOM 1662 C CA . SER A 1 223 ? 16.016 -14.93 -7.23 1 93.62 223 SER A CA 1
ATOM 1663 C C . SER A 1 223 ? 17.422 -15.039 -6.641 1 93.62 223 SER A C 1
ATOM 1665 O O . SER A 1 223 ? 17.75 -14.328 -5.691 1 93.62 223 SER A O 1
ATOM 1667 N N . PHE A 1 224 ? 18.156 -15.977 -7.129 1 94.62 224 PHE A N 1
ATOM 1668 C CA . PHE A 1 224 ? 19.578 -16.078 -6.801 1 94.62 224 PHE A CA 1
ATOM 1669 C C . PHE A 1 224 ? 20.375 -16.609 -7.98 1 94.62 224 PHE A C 1
ATOM 1671 O O . PHE A 1 224 ? 19.812 -17.25 -8.875 1 94.62 224 PHE A O 1
ATOM 1678 N N . LYS A 1 225 ? 21.625 -16.297 -7.945 1 93 225 LYS A N 1
ATOM 1679 C CA . LYS A 1 225 ? 22.578 -16.766 -8.938 1 93 225 LYS A CA 1
ATOM 1680 C C . LYS A 1 225 ? 23.703 -17.562 -8.289 1 93 225 LYS A C 1
ATOM 1682 O O . LYS A 1 225 ? 24.078 -17.297 -7.145 1 93 225 LYS A O 1
ATOM 1687 N N . VAL A 1 226 ? 24.094 -18.594 -9.016 1 92.94 226 VAL A N 1
ATOM 1688 C CA . VAL A 1 226 ? 25.281 -19.344 -8.602 1 92.94 226 VAL A CA 1
ATOM 1689 C C . VAL A 1 226 ? 26.484 -18.875 -9.414 1 92.94 226 VAL A C 1
ATOM 1691 O O . VAL A 1 226 ? 26.469 -18.922 -10.648 1 92.94 226 VAL A O 1
ATOM 1694 N N . MET A 1 227 ? 27.391 -18.391 -8.703 1 91.56 227 MET A N 1
ATOM 1695 C CA . MET A 1 227 ? 28.641 -17.938 -9.328 1 91.56 227 MET A CA 1
ATOM 1696 C C . MET A 1 227 ? 29.812 -18.766 -8.836 1 91.56 227 MET A C 1
ATOM 1698 O O . MET A 1 227 ? 29.719 -19.453 -7.82 1 91.56 227 MET A O 1
ATOM 1702 N N . TYR A 1 228 ? 30.797 -18.719 -9.664 1 89.81 228 TYR A N 1
ATOM 1703 C CA . TYR A 1 228 ? 32.031 -19.406 -9.281 1 89.81 228 TYR A CA 1
ATOM 1704 C C . TYR A 1 228 ? 33.125 -18.422 -8.883 1 89.81 228 TYR A C 1
ATOM 1706 O O . TYR A 1 228 ? 33.5 -17.547 -9.672 1 89.81 228 TYR A O 1
ATOM 1714 N N . ASP A 1 229 ? 33.469 -18.516 -7.668 1 90.69 229 ASP A N 1
ATOM 1715 C CA . ASP A 1 229 ? 34.594 -17.734 -7.188 1 90.69 229 ASP A CA 1
ATOM 1716 C C . ASP A 1 229 ? 35.938 -18.406 -7.555 1 90.69 229 ASP A C 1
ATOM 1718 O O . ASP A 1 229 ? 36.312 -19.406 -6.93 1 90.69 229 ASP A O 1
ATOM 1722 N N . SER A 1 230 ? 36.656 -17.859 -8.477 1 91.19 230 SER A N 1
ATOM 1723 C CA . SER A 1 230 ? 37.875 -18.453 -8.984 1 91.19 230 SER A CA 1
ATOM 1724 C C . SER A 1 230 ? 38.969 -18.422 -7.938 1 91.19 230 SER A C 1
ATOM 1726 O O . SER A 1 230 ? 39.875 -19.266 -7.941 1 91.19 230 SER A O 1
ATOM 1728 N N . TYR A 1 231 ? 38.938 -17.453 -7.137 1 89.81 231 TYR A N 1
ATOM 1729 C CA . TYR A 1 231 ? 39.938 -17.328 -6.102 1 89.81 231 TYR A CA 1
ATOM 1730 C C . TYR A 1 231 ? 39.781 -18.406 -5.039 1 89.81 231 TYR A C 1
ATOM 1732 O O . TYR A 1 231 ? 40.75 -19.062 -4.648 1 89.81 231 TYR A O 1
ATOM 1740 N N . GLN A 1 232 ? 38.594 -18.688 -4.695 1 89.62 232 GLN A N 1
ATOM 1741 C CA . GLN A 1 232 ? 38.312 -19.672 -3.652 1 89.62 232 GLN A CA 1
ATOM 1742 C C . GLN A 1 232 ? 37.969 -21.031 -4.254 1 89.62 232 GLN A C 1
ATOM 1744 O O . GLN A 1 232 ? 37.844 -22.016 -3.531 1 89.62 232 GLN A O 1
ATOM 1749 N N . GLU A 1 233 ? 37.781 -21.047 -5.477 1 89.38 233 GLU A N 1
ATOM 1750 C CA . GLU A 1 233 ? 37.469 -22.25 -6.234 1 89.38 233 GLU A CA 1
ATOM 1751 C C . GLU A 1 233 ? 36.219 -22.922 -5.707 1 89.38 233 GLU A C 1
ATOM 1753 O O . GLU A 1 233 ? 36.219 -24.125 -5.434 1 89.38 233 GLU A O 1
ATOM 1758 N N . LYS A 1 234 ? 35.312 -22.078 -5.375 1 91.19 234 LYS A N 1
ATOM 1759 C CA . LYS A 1 234 ? 34.062 -22.609 -4.883 1 91.19 234 LYS A CA 1
ATOM 1760 C C . LYS A 1 234 ? 32.875 -21.844 -5.465 1 91.19 234 LYS A C 1
ATOM 1762 O O . LYS A 1 234 ? 33.031 -20.719 -5.961 1 91.19 234 LYS A O 1
ATOM 1767 N N . ASP A 1 235 ? 31.734 -22.469 -5.402 1 92.88 235 ASP A N 1
ATOM 1768 C CA . ASP A 1 235 ? 30.5 -21.812 -5.805 1 92.88 235 ASP A CA 1
ATOM 1769 C C . ASP A 1 235 ? 30.031 -20.812 -4.742 1 92.88 235 ASP A C 1
ATOM 1771 O O . ASP A 1 235 ? 30.156 -21.078 -3.543 1 92.88 235 ASP A O 1
ATOM 1775 N N . VAL A 1 236 ? 29.609 -19.703 -5.242 1 93.38 236 VAL A N 1
ATOM 1776 C CA . VAL A 1 236 ? 29.062 -18.688 -4.352 1 93.38 236 VAL A CA 1
ATOM 1777 C C . VAL A 1 236 ? 27.672 -18.297 -4.836 1 93.38 236 VAL A C 1
ATOM 1779 O O . VAL A 1 236 ? 27.375 -18.344 -6.035 1 93.38 236 VAL A O 1
ATOM 1782 N N . LEU A 1 237 ? 26.891 -17.953 -3.838 1 93.56 237 LEU A N 1
ATOM 1783 C CA . LEU A 1 237 ? 25.516 -17.547 -4.145 1 93.56 237 LEU A CA 1
ATOM 1784 C C . LEU A 1 237 ? 25.391 -16.031 -4.074 1 93.56 237 LEU A C 1
ATOM 1786 O O . LEU A 1 237 ? 26 -15.383 -3.219 1 93.56 237 LEU A O 1
ATOM 1790 N N . LYS A 1 238 ? 24.641 -15.5 -4.961 1 91 238 LYS A N 1
ATOM 1791 C CA . LYS A 1 238 ? 24.219 -14.109 -4.922 1 91 238 LYS A CA 1
ATOM 1792 C C . LYS A 1 238 ? 22.703 -13.984 -5.02 1 91 238 LYS A C 1
ATOM 1794 O O . LYS A 1 238 ? 22.094 -14.469 -5.977 1 91 238 LYS A O 1
ATOM 1799 N N . ALA A 1 239 ? 22.109 -13.344 -4.062 1 92.12 239 ALA A N 1
ATOM 1800 C CA . ALA A 1 239 ? 20.656 -13.266 -3.992 1 92.12 239 ALA A CA 1
ATOM 1801 C C . ALA A 1 239 ? 20.156 -11.883 -4.41 1 92.12 239 ALA A C 1
ATOM 1803 O O . ALA A 1 239 ? 20.859 -10.883 -4.25 1 92.12 239 ALA A O 1
ATOM 1804 N N . ASP A 1 240 ? 18.984 -11.859 -4.977 1 89.5 240 ASP A N 1
ATOM 1805 C CA . ASP A 1 240 ? 18.25 -10.625 -5.258 1 89.5 240 ASP A CA 1
ATOM 1806 C C . ASP A 1 240 ? 16.938 -10.578 -4.484 1 89.5 240 ASP A C 1
ATOM 1808 O O . ASP A 1 240 ? 16.078 -11.453 -4.652 1 89.5 240 ASP A O 1
ATOM 1812 N N . PHE A 1 241 ? 16.797 -9.555 -3.676 1 87.38 241 PHE A N 1
ATOM 1813 C CA . PHE A 1 241 ? 15.602 -9.43 -2.857 1 87.38 241 PHE A CA 1
ATOM 1814 C C . PHE A 1 241 ? 14.68 -8.352 -3.416 1 87.38 241 PHE A C 1
ATOM 1816 O O . PHE A 1 241 ? 13.781 -7.871 -2.717 1 87.38 241 PHE A O 1
ATOM 1823 N N . GLY A 1 242 ? 14.945 -7.938 -4.613 1 78.25 242 GLY A N 1
ATOM 1824 C CA . GLY A 1 242 ? 14.141 -6.91 -5.254 1 78.25 242 GLY A CA 1
ATOM 1825 C C . GLY A 1 242 ? 14.953 -5.703 -5.688 1 78.25 242 GLY A C 1
ATOM 1826 O O . GLY A 1 242 ? 14.445 -4.816 -6.379 1 78.25 242 GLY A O 1
ATOM 1827 N N . GLY A 1 243 ? 16.172 -5.66 -5.359 1 74.56 243 GLY A N 1
ATOM 1828 C CA . GLY A 1 243 ? 17.031 -4.535 -5.68 1 74.56 243 GLY A CA 1
ATOM 1829 C C . GLY A 1 243 ? 17.328 -4.414 -7.164 1 74.56 243 GLY A C 1
ATOM 1830 O O . GLY A 1 243 ? 17.594 -3.316 -7.66 1 74.56 243 GLY A O 1
ATOM 1831 N N . SER A 1 244 ? 17.188 -5.551 -7.836 1 71 244 SER A N 1
ATOM 1832 C CA . SER A 1 244 ? 17.484 -5.547 -9.266 1 71 244 SER A CA 1
ATOM 1833 C C . SER A 1 244 ? 16.219 -5.621 -10.102 1 71 244 SER A C 1
ATOM 1835 O O . SER A 1 244 ? 16.281 -5.688 -11.328 1 71 244 SER A O 1
ATOM 1837 N N . ALA A 1 245 ? 15.133 -5.723 -9.414 1 66.44 245 ALA A N 1
ATOM 1838 C CA . ALA A 1 245 ? 13.867 -5.73 -10.141 1 66.44 245 ALA A CA 1
ATOM 1839 C C . ALA A 1 245 ? 13.57 -4.355 -10.734 1 66.44 245 ALA A C 1
ATOM 1841 O O . ALA A 1 245 ? 14.094 -3.342 -10.273 1 66.44 245 ALA A O 1
ATOM 1842 N N . ILE A 1 246 ? 12.82 -4.48 -11.812 1 65.94 246 ILE A N 1
ATOM 1843 C CA . ILE A 1 246 ? 12.336 -3.223 -12.375 1 65.94 246 ILE A CA 1
ATOM 1844 C C . ILE A 1 246 ? 11.555 -2.449 -11.32 1 65.94 246 ILE A C 1
ATOM 1846 O O . ILE A 1 246 ? 10.617 -2.984 -10.727 1 65.94 246 ILE A O 1
ATOM 1850 N N . GLY A 1 247 ? 11.945 -1.389 -10.828 1 63.97 247 GLY A N 1
ATOM 1851 C CA . GLY A 1 247 ? 11.281 -0.525 -9.867 1 63.97 247 GLY A CA 1
ATOM 1852 C C . GLY A 1 247 ? 11.648 -0.85 -8.43 1 63.97 247 GLY A C 1
ATOM 1853 O O . GLY A 1 247 ? 11.07 -0.291 -7.496 1 63.97 247 GLY A O 1
ATOM 1854 N N . ARG A 1 248 ? 12.438 -1.91 -8.188 1 76 248 ARG A N 1
ATOM 1855 C CA . ARG A 1 248 ? 12.984 -2.232 -6.875 1 76 248 ARG A CA 1
ATOM 1856 C C . ARG A 1 248 ? 11.875 -2.627 -5.906 1 76 248 ARG A C 1
ATOM 1858 O O . ARG A 1 248 ? 11.812 -2.113 -4.785 1 76 248 ARG A O 1
ATOM 1865 N N . VAL A 1 249 ? 10.969 -3.453 -6.285 1 81.94 249 VAL A N 1
ATOM 1866 C CA . VAL A 1 249 ? 9.883 -3.938 -5.434 1 81.94 249 VAL A CA 1
ATOM 1867 C C . VAL A 1 249 ? 10.195 -5.359 -4.965 1 81.94 249 VAL A C 1
ATOM 1869 O O . VAL A 1 249 ? 10.602 -6.207 -5.766 1 81.94 249 VAL A O 1
ATOM 1872 N N . ALA A 1 250 ? 10.078 -5.516 -3.715 1 85.38 250 ALA A N 1
ATOM 1873 C CA . ALA A 1 250 ? 10.234 -6.863 -3.174 1 85.38 250 ALA A CA 1
ATOM 1874 C C . ALA A 1 250 ? 9.055 -7.746 -3.549 1 85.38 250 ALA A C 1
ATOM 1876 O O . ALA A 1 250 ? 7.902 -7.301 -3.512 1 85.38 250 ALA A O 1
ATOM 1877 N N . PRO A 1 251 ? 9.359 -8.953 -3.92 1 91.12 251 PRO A N 1
ATOM 1878 C CA . PRO A 1 251 ? 8.25 -9.867 -4.191 1 91.12 251 PRO A CA 1
ATOM 1879 C C . PRO A 1 251 ? 7.543 -10.328 -2.918 1 91.12 251 PRO A C 1
ATOM 1881 O O . PRO A 1 251 ? 8.148 -11.016 -2.086 1 91.12 251 PRO A O 1
ATOM 1884 N N . VAL A 1 252 ? 6.32 -10.055 -2.842 1 94.25 252 VAL A N 1
ATOM 1885 C CA . VAL A 1 252 ? 5.535 -10.438 -1.675 1 94.25 252 VAL A CA 1
ATOM 1886 C C . VAL A 1 252 ? 5.211 -11.93 -1.742 1 94.25 252 VAL A C 1
ATOM 1888 O O . VAL A 1 252 ? 5.113 -12.602 -0.71 1 94.25 252 VAL A O 1
ATOM 1891 N N . ASP A 1 253 ? 5.141 -12.445 -2.947 1 97 253 ASP A N 1
ATOM 1892 C CA . ASP A 1 253 ? 4.609 -13.789 -3.133 1 97 253 ASP A CA 1
ATOM 1893 C C . ASP A 1 253 ? 5.699 -14.844 -2.967 1 97 253 ASP A C 1
ATOM 1895 O O . ASP A 1 253 ? 5.41 -16.031 -2.838 1 97 253 ASP A O 1
ATOM 1899 N N . SER A 1 254 ? 6.988 -14.5 -2.955 1 96.38 254 SER A N 1
ATOM 1900 C CA . SER A 1 254 ? 8.07 -15.477 -2.873 1 96.38 254 SER A CA 1
ATOM 1901 C C . SER A 1 254 ? 7.949 -16.328 -1.61 1 96.38 254 SER A C 1
ATOM 1903 O O . SER A 1 254 ? 8.094 -17.547 -1.662 1 96.38 254 SER A O 1
ATOM 1905 N N . GLY A 1 255 ? 7.738 -15.633 -0.528 1 97.31 255 GLY A N 1
ATOM 1906 C CA . GLY A 1 255 ? 7.582 -16.359 0.721 1 97.31 255 GLY A CA 1
ATOM 1907 C C . GLY A 1 255 ? 6.379 -17.281 0.732 1 97.31 255 GLY A C 1
ATOM 1908 O O . GLY A 1 255 ? 6.434 -18.375 1.286 1 97.31 255 GLY A O 1
ATOM 1909 N N . PHE A 1 256 ? 5.293 -16.891 0.15 1 98.44 256 PHE A N 1
ATOM 1910 C CA . PHE A 1 256 ? 4.086 -17.719 0.083 1 98.44 256 PHE A CA 1
ATOM 1911 C C . PHE A 1 256 ? 4.324 -18.969 -0.757 1 98.44 256 PHE A C 1
ATOM 1913 O O . PHE A 1 256 ? 3.986 -20.078 -0.338 1 98.44 256 PHE A O 1
ATOM 1920 N N . TRP A 1 257 ? 4.93 -18.734 -1.894 1 98.5 257 TRP A N 1
ATOM 1921 C CA . TRP A 1 257 ? 5.23 -19.875 -2.766 1 98.5 257 TRP A CA 1
ATOM 1922 C C . TRP A 1 257 ? 6.184 -20.844 -2.082 1 98.5 257 TRP A C 1
ATOM 1924 O O . TRP A 1 257 ? 6.074 -22.062 -2.264 1 98.5 257 TRP A O 1
ATOM 1934 N N . TRP A 1 258 ? 7.129 -20.297 -1.313 1 98.44 258 TRP A N 1
ATOM 1935 C CA . TRP A 1 258 ? 8.07 -21.141 -0.591 1 98.44 258 TRP A CA 1
ATOM 1936 C C . TRP A 1 258 ? 7.348 -22.062 0.385 1 98.44 258 TRP A C 1
ATOM 1938 O O . TRP A 1 258 ? 7.617 -23.266 0.432 1 98.44 258 TRP A O 1
ATOM 1948 N N . ILE A 1 259 ? 6.414 -21.547 1.133 1 98.44 259 ILE A N 1
ATOM 1949 C CA . ILE A 1 259 ? 5.652 -22.312 2.105 1 98.44 259 ILE A CA 1
ATOM 1950 C C . ILE A 1 259 ? 4.797 -23.359 1.384 1 98.44 259 ILE A C 1
ATOM 1952 O O . ILE A 1 259 ? 4.738 -24.516 1.799 1 98.44 259 ILE A O 1
ATOM 1956 N N . ILE A 1 260 ? 4.156 -23 0.334 1 98.31 260 ILE A N 1
ATOM 1957 C CA . ILE A 1 260 ? 3.291 -23.875 -0.436 1 98.31 260 ILE A CA 1
ATOM 1958 C C . ILE A 1 260 ? 4.113 -25.031 -1.016 1 98.31 260 ILE A C 1
ATOM 1960 O O . ILE A 1 260 ? 3.695 -26.188 -0.968 1 98.31 260 ILE A O 1
ATOM 1964 N N . LEU A 1 261 ? 5.273 -24.688 -1.514 1 98.31 261 LEU A N 1
ATOM 1965 C CA . LEU A 1 261 ? 6.141 -25.703 -2.096 1 98.31 261 LEU A CA 1
ATOM 1966 C C . LEU A 1 261 ? 6.641 -26.672 -1.025 1 98.31 261 LEU A C 1
ATOM 1968 O O . LEU A 1 261 ? 6.742 -27.875 -1.27 1 98.31 261 LEU A O 1
ATOM 1972 N N . LEU A 1 262 ? 6.992 -26.109 0.128 1 98.38 262 LEU A N 1
ATOM 1973 C CA . LEU A 1 262 ? 7.406 -26.953 1.236 1 98.38 262 LEU A CA 1
ATOM 1974 C C . LEU A 1 262 ? 6.32 -27.969 1.574 1 98.38 262 LEU A C 1
ATOM 1976 O O . LEU A 1 262 ? 6.613 -29.156 1.778 1 98.38 262 LEU A O 1
ATOM 1980 N N . ARG A 1 263 ? 5.133 -27.562 1.643 1 97.44 263 ARG A N 1
ATOM 1981 C CA . ARG A 1 263 ? 4.023 -28.453 1.929 1 97.44 263 ARG A CA 1
ATOM 1982 C C . ARG A 1 263 ? 3.869 -29.5 0.833 1 97.44 263 ARG A C 1
ATOM 1984 O O . ARG A 1 263 ? 3.633 -30.688 1.12 1 97.44 263 ARG A O 1
ATOM 1991 N N . SER A 1 264 ? 3.947 -29.094 -0.408 1 96.88 264 SER A N 1
ATOM 1992 C CA . SER A 1 264 ? 3.861 -30.031 -1.523 1 96.88 264 SER A CA 1
ATOM 1993 C C . SER A 1 264 ? 4.961 -31.078 -1.445 1 96.88 264 SER A C 1
ATOM 1995 O O . SER A 1 264 ? 4.715 -32.25 -1.7 1 96.88 264 SER A O 1
ATOM 1997 N N . TYR A 1 265 ? 6.16 -30.625 -1.137 1 97.56 265 TYR A N 1
ATOM 1998 C CA . TYR A 1 265 ? 7.281 -31.547 -0.976 1 97.56 265 TYR A CA 1
ATOM 1999 C C . TYR A 1 265 ? 6.973 -32.594 0.085 1 97.56 265 TYR A C 1
ATOM 2001 O O . TYR A 1 265 ? 7.18 -33.781 -0.138 1 97.56 265 TYR A O 1
ATOM 2009 N N . THR A 1 266 ? 6.477 -32.156 1.219 1 95.94 266 THR A N 1
ATOM 2010 C CA . THR A 1 266 ? 6.199 -33.062 2.334 1 95.94 266 THR A CA 1
ATOM 2011 C C . THR A 1 266 ? 5.094 -34.031 1.971 1 95.94 266 THR A C 1
ATOM 2013 O O . THR A 1 266 ? 5.188 -35.219 2.285 1 95.94 266 THR A O 1
ATOM 2016 N N . LYS A 1 267 ? 4.125 -33.594 1.322 1 93.31 267 LYS A N 1
ATOM 2017 C CA . LYS A 1 267 ? 2.994 -34.438 0.948 1 93.31 267 LYS A CA 1
ATOM 2018 C C . LYS A 1 267 ? 3.404 -35.469 -0.099 1 93.31 267 LYS A C 1
ATOM 2020 O O . LYS A 1 267 ? 2.936 -36.594 -0.069 1 93.31 267 LYS A O 1
ATOM 2025 N N . CYS A 1 268 ? 4.18 -35.031 -0.965 1 92.81 268 CYS A N 1
ATOM 2026 C CA . CYS A 1 268 ? 4.582 -35.906 -2.066 1 92.81 268 CYS A CA 1
ATOM 2027 C C . CYS A 1 268 ? 5.566 -36.969 -1.594 1 92.81 268 CYS A C 1
ATOM 2029 O O . CYS A 1 268 ? 5.465 -38.125 -1.983 1 92.81 268 CYS A O 1
ATOM 2031 N N . THR A 1 269 ? 6.488 -36.594 -0.775 1 94.38 269 THR A N 1
ATOM 2032 C CA . THR A 1 269 ? 7.574 -37.5 -0.396 1 94.38 269 THR A CA 1
ATOM 2033 C C . THR A 1 269 ? 7.223 -38.281 0.875 1 94.38 269 THR A C 1
ATOM 2035 O O . THR A 1 269 ? 7.828 -39.312 1.174 1 94.38 269 THR A O 1
ATOM 2038 N N . GLY A 1 270 ? 6.273 -37.656 1.677 1 91.94 270 GLY A N 1
ATOM 2039 C CA . GLY A 1 270 ? 6.016 -38.219 3 1 91.94 270 GLY A CA 1
ATOM 2040 C C . GLY A 1 270 ? 7.102 -37.875 4.004 1 91.94 270 GLY A C 1
ATOM 2041 O O . GLY A 1 270 ? 7.051 -38.312 5.152 1 91.94 270 GLY A O 1
ATOM 2042 N N . ASP A 1 271 ? 8.094 -37.156 3.527 1 91.94 271 ASP A N 1
ATOM 2043 C CA . ASP A 1 271 ? 9.188 -36.719 4.398 1 91.94 271 ASP A CA 1
ATOM 2044 C C . ASP A 1 271 ? 8.797 -35.5 5.211 1 91.94 271 ASP A C 1
ATOM 2046 O O . ASP A 1 271 ? 9.008 -34.344 4.773 1 91.94 271 ASP A O 1
ATOM 2050 N N . TYR A 1 272 ? 8.453 -35.656 6.383 1 91.31 272 TYR A N 1
ATOM 2051 C CA . TYR A 1 272 ? 8.023 -34.562 7.25 1 91.31 272 TYR A CA 1
ATOM 2052 C C . TYR A 1 272 ? 9.188 -34 8.062 1 91.31 272 TYR A C 1
ATOM 2054 O O . TYR A 1 272 ? 9.086 -32.938 8.656 1 91.31 272 TYR A O 1
ATOM 2062 N N . THR A 1 273 ? 10.289 -34.656 7.98 1 94.81 273 THR A N 1
ATOM 2063 C CA . THR A 1 273 ? 11.438 -34.25 8.773 1 94.81 273 THR A CA 1
ATOM 2064 C C . THR A 1 273 ? 11.984 -32.938 8.281 1 94.81 273 THR A C 1
ATOM 2066 O O . THR A 1 273 ? 12.508 -32.125 9.07 1 94.81 273 THR A O 1
ATOM 2069 N N . LEU A 1 274 ? 11.859 -32.719 7.016 1 96.06 274 LEU A N 1
ATOM 2070 C CA . LEU A 1 274 ? 12.359 -31.438 6.488 1 96.06 274 LEU A CA 1
ATOM 2071 C C . LEU A 1 274 ? 11.609 -30.266 7.105 1 96.06 274 LEU A C 1
ATOM 2073 O O . LEU A 1 274 ? 12.227 -29.312 7.582 1 96.06 274 LEU A O 1
ATOM 2077 N N . ALA A 1 275 ? 10.328 -30.312 7.098 1 95.44 275 ALA A N 1
ATOM 2078 C CA . ALA A 1 275 ? 9.492 -29.234 7.617 1 95.44 275 ALA A CA 1
ATOM 2079 C C . ALA A 1 275 ? 9.711 -29.031 9.117 1 95.44 275 ALA A C 1
ATOM 2081 O O . ALA A 1 275 ? 9.508 -27.938 9.641 1 95.44 275 ALA A O 1
ATOM 2082 N N . GLU A 1 276 ? 10.18 -30.062 9.773 1 95.44 276 GLU A N 1
ATOM 2083 C CA . GLU A 1 276 ? 10.328 -30.016 11.219 1 95.44 276 GLU A CA 1
ATOM 2084 C C . GLU A 1 276 ? 11.703 -29.5 11.625 1 95.44 276 GLU A C 1
ATOM 2086 O O . GLU A 1 276 ? 11.93 -29.156 12.789 1 95.44 276 GLU A O 1
ATOM 2091 N N . LYS A 1 277 ? 12.57 -29.438 10.664 1 96.38 277 LYS A N 1
ATOM 2092 C CA . LYS A 1 277 ? 13.883 -28.891 10.977 1 96.38 277 LYS A CA 1
ATOM 2093 C C . LYS A 1 277 ? 13.773 -27.516 11.633 1 96.38 277 LYS A C 1
ATOM 2095 O O . LYS A 1 277 ? 12.945 -26.703 11.227 1 96.38 277 LYS A O 1
ATOM 2100 N N . PRO A 1 278 ? 14.586 -27.266 12.633 1 95.62 278 PRO A N 1
ATOM 2101 C CA . PRO A 1 278 ? 14.508 -25.984 13.352 1 95.62 278 PRO A CA 1
ATOM 2102 C C . PRO A 1 278 ? 14.711 -24.781 12.43 1 95.62 278 PRO A C 1
ATOM 2104 O O . PRO A 1 278 ? 14.016 -23.766 12.562 1 95.62 278 PRO A O 1
ATOM 2107 N N . GLU A 1 279 ? 15.664 -24.891 11.531 1 96.38 279 GLU A N 1
ATOM 2108 C CA . GLU A 1 279 ? 15.922 -23.766 10.633 1 96.38 279 GLU A CA 1
ATOM 2109 C C . GLU A 1 279 ? 14.742 -23.516 9.703 1 96.38 279 GLU A C 1
ATOM 2111 O O . GLU A 1 279 ? 14.453 -22.375 9.344 1 96.38 279 GLU A O 1
ATOM 2116 N N . VAL A 1 280 ? 14.102 -24.594 9.289 1 97.69 280 VAL A N 1
ATOM 2117 C CA . VAL A 1 280 ? 12.945 -24.484 8.406 1 97.69 280 VAL A CA 1
ATOM 2118 C C . VAL A 1 280 ? 11.766 -23.875 9.172 1 97.69 280 VAL A C 1
ATOM 2120 O O . VAL A 1 280 ? 11.062 -23.016 8.656 1 97.69 280 VAL A O 1
ATOM 2123 N N . GLN A 1 281 ? 11.57 -24.328 10.422 1 97.31 281 GLN A N 1
ATOM 2124 C CA . GLN A 1 281 ? 10.539 -23.766 11.289 1 97.31 281 GLN A CA 1
ATOM 2125 C C . GLN A 1 281 ? 10.773 -22.266 11.508 1 97.31 281 GLN A C 1
ATOM 2127 O O . GLN A 1 281 ? 9.836 -21.469 11.398 1 97.31 281 GLN A O 1
ATOM 2132 N N . LYS A 1 282 ? 12.008 -21.953 11.789 1 96.5 282 LYS A N 1
ATOM 2133 C CA . LYS A 1 282 ? 12.352 -20.547 12.008 1 96.5 282 LYS A CA 1
ATOM 2134 C C . LYS A 1 282 ? 12.078 -19.719 10.766 1 96.5 282 LYS A C 1
ATOM 2136 O O . LYS A 1 282 ? 11.5 -18.625 10.852 1 96.5 282 LYS A O 1
ATOM 2141 N N . GLY A 1 283 ? 12.523 -20.203 9.586 1 96.81 283 GLY A N 1
ATOM 2142 C CA . GLY A 1 283 ? 12.297 -19.484 8.336 1 96.81 283 GLY A CA 1
ATOM 2143 C C . GLY A 1 283 ? 10.82 -19.281 8.031 1 96.81 283 GLY A C 1
ATOM 2144 O O . GLY A 1 283 ? 10.414 -18.203 7.602 1 96.81 283 GLY A O 1
ATOM 2145 N N . MET A 1 284 ? 10.062 -20.312 8.258 1 97.31 284 MET A N 1
ATOM 2146 C CA . MET A 1 284 ? 8.617 -20.234 8.047 1 97.31 284 MET A CA 1
ATOM 2147 C C . MET A 1 284 ? 7.988 -19.188 8.961 1 97.31 284 MET A C 1
ATOM 2149 O O . MET A 1 284 ? 7.16 -18.391 8.523 1 97.31 284 MET A O 1
ATOM 2153 N N . LYS A 1 285 ? 8.406 -19.172 10.219 1 96.62 285 LYS A N 1
ATOM 2154 C CA . LYS A 1 285 ? 7.875 -18.219 11.195 1 96.62 285 LYS A CA 1
ATOM 2155 C C . LYS A 1 285 ? 8.242 -16.797 10.828 1 96.62 285 LYS A C 1
ATOM 2157 O O . LYS A 1 285 ? 7.449 -15.867 11.039 1 96.62 285 LYS A O 1
ATOM 2162 N N . LEU A 1 286 ? 9.438 -16.625 10.328 1 95.62 286 LEU A N 1
ATOM 2163 C CA . LEU A 1 286 ? 9.859 -15.281 9.922 1 95.62 286 LEU A CA 1
ATOM 2164 C C . LEU A 1 286 ? 8.984 -14.758 8.797 1 95.62 286 LEU A C 1
ATOM 2166 O O . LEU A 1 286 ? 8.602 -13.586 8.789 1 95.62 286 LEU A O 1
ATOM 2170 N N . ILE A 1 287 ? 8.648 -15.602 7.812 1 96.56 287 ILE A N 1
ATOM 2171 C CA . ILE A 1 287 ? 7.762 -15.219 6.723 1 96.56 287 ILE A CA 1
ATOM 2172 C C . ILE A 1 287 ? 6.387 -14.859 7.281 1 96.56 287 ILE A C 1
ATOM 2174 O O . ILE A 1 287 ? 5.816 -13.82 6.93 1 96.56 287 ILE A O 1
ATOM 2178 N N . LEU A 1 288 ? 5.883 -15.719 8.172 1 96.69 288 LEU A N 1
ATOM 2179 C CA . LEU A 1 288 ? 4.543 -15.555 8.734 1 96.69 288 LEU A CA 1
ATOM 2180 C C . LEU A 1 288 ? 4.465 -14.297 9.594 1 96.69 288 LEU A C 1
ATOM 2182 O O . LEU A 1 288 ? 3.469 -13.57 9.555 1 96.69 288 LEU A O 1
ATOM 2186 N N . ASN A 1 289 ? 5.488 -14.039 10.328 1 92.75 289 ASN A N 1
ATOM 2187 C CA . ASN A 1 289 ? 5.508 -12.836 11.156 1 92.75 289 ASN A CA 1
ATOM 2188 C C . ASN A 1 289 ? 5.496 -11.57 10.305 1 92.75 289 ASN A C 1
ATOM 2190 O O . ASN A 1 289 ? 4.918 -10.555 10.703 1 92.75 289 ASN A O 1
ATOM 2194 N N . LEU A 1 290 ? 6.105 -11.633 9.234 1 92.06 290 LEU A N 1
ATOM 2195 C CA . LEU A 1 290 ? 6.109 -10.492 8.32 1 92.06 290 LEU A CA 1
ATOM 2196 C C . LEU A 1 290 ? 4.703 -10.211 7.797 1 92.06 290 LEU A C 1
ATOM 2198 O O . LEU A 1 290 ? 4.27 -9.062 7.758 1 92.06 290 LEU A O 1
ATOM 2202 N N . CYS A 1 291 ? 3.984 -11.211 7.41 1 92.81 291 CYS A N 1
ATOM 2203 C CA . CYS A 1 291 ? 2.709 -11 6.734 1 92.81 291 CYS A CA 1
ATOM 2204 C C . CYS A 1 291 ? 1.577 -10.852 7.742 1 92.81 291 CYS A C 1
ATOM 2206 O O . CYS A 1 291 ? 0.498 -10.359 7.402 1 92.81 291 CYS A O 1
ATOM 2208 N N . LEU A 1 292 ? 1.808 -11.281 8.992 1 92.5 292 LEU A N 1
ATOM 2209 C CA . LEU A 1 292 ? 0.773 -11.18 10.016 1 92.5 292 LEU A CA 1
ATOM 2210 C C . LEU A 1 292 ? 1.028 -9.984 10.93 1 92.5 292 LEU A C 1
ATOM 2212 O O . LEU A 1 292 ? 0.292 -9.766 11.891 1 92.5 292 LEU A O 1
ATOM 2216 N N . SER A 1 293 ? 2.061 -9.258 10.609 1 86.62 293 SER A N 1
ATOM 2217 C CA . SER A 1 293 ? 2.381 -8.086 11.414 1 86.62 293 SER A CA 1
ATOM 2218 C C . SER A 1 293 ? 1.251 -7.062 11.367 1 86.62 293 SER A C 1
ATOM 2220 O O . SER A 1 293 ? 0.595 -6.895 10.336 1 86.62 293 SER A O 1
ATOM 2222 N N . ASP A 1 294 ? 1.133 -6.34 12.453 1 82 294 ASP A N 1
ATOM 2223 C CA . ASP A 1 294 ? 0.113 -5.297 12.531 1 82 294 ASP A CA 1
ATOM 2224 C C . ASP A 1 294 ? 0.533 -4.059 11.75 1 82 294 ASP A C 1
ATOM 2226 O O . ASP A 1 294 ? 1.71 -3.689 11.742 1 82 294 ASP A O 1
ATOM 2230 N N . GLY A 1 295 ? -0.378 -3.547 11.07 1 81.38 295 GLY A N 1
ATOM 2231 C CA . GLY A 1 295 ? -0.256 -2.26 10.406 1 81.38 295 GLY A CA 1
ATOM 2232 C C . GLY A 1 295 ? -1.474 -1.374 10.594 1 81.38 295 GLY A C 1
ATOM 2233 O O . GLY A 1 295 ? -2.119 -1.41 11.641 1 81.38 295 GLY A O 1
ATOM 2234 N N . PHE A 1 296 ? -1.638 -0.526 9.703 1 82.75 296 PHE A N 1
ATOM 2235 C CA . PHE A 1 296 ? -2.777 0.382 9.758 1 82.75 296 PHE A CA 1
ATOM 2236 C C . PHE A 1 296 ? -3.963 -0.192 8.984 1 82.75 296 PHE A C 1
ATOM 2238 O O . PHE A 1 296 ? -4.867 0.545 8.594 1 82.75 296 PHE A O 1
ATOM 2245 N N . ASP A 1 297 ? -3.928 -1.423 8.844 1 79.88 297 ASP A N 1
ATOM 2246 C CA . ASP A 1 297 ? -4.953 -2.082 8.039 1 79.88 297 ASP A CA 1
ATOM 2247 C C . ASP A 1 297 ? -6.285 -2.131 8.781 1 79.88 297 ASP A C 1
ATOM 2249 O O . ASP A 1 297 ? -6.32 -2.367 9.992 1 79.88 297 ASP A O 1
ATOM 2253 N N . THR A 1 298 ? -7.352 -1.892 8.047 1 82.12 298 THR A N 1
ATOM 2254 C CA . THR A 1 298 ? -8.703 -2.045 8.586 1 82.12 298 THR A CA 1
ATOM 2255 C C . THR A 1 298 ? -9.359 -3.314 8.055 1 82.12 298 THR A C 1
ATOM 2257 O O . THR A 1 298 ? -10.492 -3.627 8.406 1 82.12 298 THR A O 1
ATOM 2260 N N . PHE A 1 299 ? -8.641 -4.02 7.199 1 88.94 299 PHE A N 1
ATOM 2261 C CA . PHE A 1 299 ? -9.086 -5.27 6.594 1 88.94 299 PHE A CA 1
ATOM 2262 C C . PHE A 1 299 ? -8.062 -6.375 6.82 1 88.94 299 PHE A C 1
ATOM 2264 O O . PHE A 1 299 ? -6.891 -6.098 7.094 1 88.94 299 PHE A O 1
ATOM 2271 N N . PRO A 1 300 ? -8.586 -7.621 6.746 1 93.81 300 PRO A N 1
ATOM 2272 C CA . PRO A 1 300 ? -7.664 -8.742 6.949 1 93.81 300 PRO A CA 1
ATOM 2273 C C . PRO A 1 300 ? -6.727 -8.961 5.762 1 93.81 300 PRO A C 1
ATOM 2275 O O . PRO A 1 300 ? -5.801 -9.773 5.844 1 93.81 300 PRO A O 1
ATOM 2278 N N . THR A 1 301 ? -6.918 -8.242 4.676 1 95.5 301 THR A N 1
ATOM 2279 C CA . THR A 1 301 ? -6.121 -8.375 3.463 1 95.5 301 THR A CA 1
ATOM 2280 C C . THR A 1 301 ? -4.746 -7.734 3.643 1 95.5 301 THR A C 1
ATOM 2282 O O . THR A 1 301 ? -4.551 -6.918 4.547 1 95.5 301 THR A O 1
ATOM 2285 N N . LEU A 1 302 ? -3.787 -8.172 2.846 1 95.62 302 LEU A N 1
ATOM 2286 C CA . LEU A 1 302 ? -2.426 -7.648 2.887 1 95.62 302 LEU A CA 1
ATOM 2287 C C . LEU A 1 302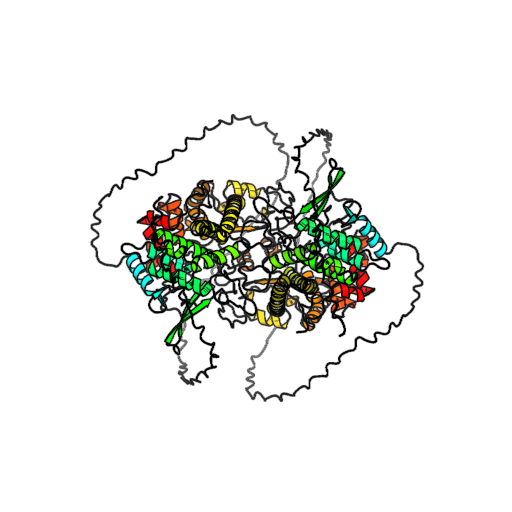 ? -2.264 -6.473 1.931 1 95.62 302 LEU A C 1
ATOM 2289 O O . LEU A 1 302 ? -2.527 -6.598 0.733 1 95.62 302 LEU A O 1
ATOM 2293 N N . LEU A 1 303 ? -1.902 -5.324 2.447 1 94.19 303 LEU A N 1
ATOM 2294 C CA . LEU A 1 303 ? -1.616 -4.148 1.632 1 94.19 303 LEU A CA 1
ATOM 2295 C C . LEU A 1 303 ? -0.319 -4.332 0.851 1 94.19 303 LEU A C 1
ATOM 2297 O O . LEU A 1 303 ? 0.712 -4.688 1.426 1 94.19 303 LEU A O 1
ATOM 2301 N N . CYS A 1 304 ? -0.367 -4.043 -0.489 1 94.62 304 CYS A N 1
ATOM 2302 C CA . CYS A 1 304 ? 0.786 -4.305 -1.343 1 94.62 304 CYS A CA 1
ATOM 2303 C C . CYS A 1 304 ? 1.112 -3.088 -2.203 1 94.62 304 CYS A C 1
ATOM 2305 O O . CYS A 1 304 ? 0.224 -2.301 -2.535 1 94.62 304 CYS A O 1
ATOM 2307 N N . ALA A 1 305 ? 2.396 -2.973 -2.52 1 93.25 305 ALA A N 1
ATOM 2308 C CA . ALA A 1 305 ? 2.814 -2.039 -3.562 1 93.25 305 ALA A CA 1
ATOM 2309 C C . ALA A 1 305 ? 2.516 -2.596 -4.949 1 93.25 305 ALA A C 1
ATOM 2311 O O . ALA A 1 305 ? 2.293 -3.799 -5.109 1 93.25 305 ALA A O 1
ATOM 2312 N N . ASP A 1 306 ? 2.508 -1.74 -5.895 1 94.06 306 ASP A N 1
ATOM 2313 C CA . ASP A 1 306 ? 2.35 -2.197 -7.27 1 94.06 306 ASP A CA 1
ATOM 2314 C C . ASP A 1 306 ? 3.559 -3.014 -7.723 1 94.06 306 ASP A C 1
ATOM 2316 O O . ASP A 1 306 ? 4.676 -2.791 -7.25 1 94.06 306 ASP A O 1
ATOM 2320 N N . GLY A 1 307 ? 3.346 -4.078 -8.508 1 91.81 307 GLY A N 1
ATOM 2321 C CA . GLY A 1 307 ? 4.43 -4.879 -9.055 1 91.81 307 GLY A CA 1
ATOM 2322 C C . GLY A 1 307 ? 4.984 -5.887 -8.07 1 91.81 307 GLY A C 1
ATOM 2323 O O . GLY A 1 307 ? 6.148 -6.277 -8.164 1 91.81 307 GLY A O 1
ATOM 2324 N N . CYS A 1 308 ? 4.223 -6.371 -7.168 1 92.31 308 CYS A N 1
ATOM 2325 C CA . CYS A 1 308 ? 4.742 -7.152 -6.051 1 92.31 308 CYS A CA 1
ATOM 2326 C C . CYS A 1 308 ? 4.59 -8.648 -6.309 1 92.31 308 CYS A C 1
ATOM 2328 O O . CYS A 1 308 ? 4.797 -9.461 -5.406 1 92.31 308 CYS A O 1
ATOM 2330 N N . SER A 1 309 ? 4.207 -9.086 -7.438 1 94.31 309 SER A N 1
ATOM 2331 C CA . SER A 1 309 ? 3.912 -10.484 -7.754 1 94.31 309 SER A CA 1
ATOM 2332 C C . SER A 1 309 ? 4.438 -10.859 -9.141 1 94.31 309 SER A C 1
ATOM 2334 O O . SER A 1 309 ? 5.402 -10.266 -9.625 1 94.31 309 SER A O 1
ATOM 2336 N N . MET A 1 310 ? 3.893 -11.93 -9.688 1 95.31 310 MET A N 1
ATOM 2337 C CA . MET A 1 310 ? 4.254 -12.258 -11.07 1 95.31 310 MET A CA 1
ATOM 2338 C C . MET A 1 310 ? 4.098 -11.039 -11.969 1 95.31 310 MET A C 1
ATOM 2340 O O . MET A 1 310 ? 4.871 -10.859 -12.914 1 95.31 310 MET A O 1
ATOM 2344 N N . ILE A 1 311 ? 3.094 -10.328 -11.641 1 95.94 311 ILE A N 1
ATOM 2345 C CA . ILE A 1 311 ? 2.984 -9.023 -12.281 1 95.94 311 ILE A CA 1
ATOM 2346 C C . ILE A 1 311 ? 3.941 -8.031 -11.617 1 95.94 311 ILE A C 1
ATOM 2348 O O . ILE A 1 311 ? 3.553 -7.305 -10.703 1 95.94 311 ILE A O 1
ATOM 2352 N N . ASP A 1 312 ? 5.145 -7.98 -12.062 1 92.12 312 ASP A N 1
ATOM 2353 C CA . ASP A 1 312 ? 6.227 -7.293 -11.367 1 92.12 312 ASP A CA 1
ATOM 2354 C C . ASP A 1 312 ? 6.488 -5.918 -11.977 1 92.12 312 ASP A C 1
ATOM 2356 O O . ASP A 1 312 ? 7.57 -5.355 -11.812 1 92.12 312 ASP A O 1
ATOM 2360 N N . ARG A 1 313 ? 5.605 -5.477 -12.789 1 93.25 313 ARG A N 1
ATOM 2361 C CA . ARG A 1 313 ? 5.582 -4.121 -13.32 1 93.25 313 ARG A CA 1
ATOM 2362 C C . ARG A 1 313 ? 4.289 -3.404 -12.945 1 93.25 313 ARG A C 1
ATOM 2364 O O . ARG A 1 313 ? 3.305 -4.047 -12.57 1 93.25 313 ARG A O 1
ATOM 2371 N N . ARG A 1 314 ? 4.285 -2.121 -13.039 1 93.5 314 ARG A N 1
ATOM 2372 C CA . ARG A 1 314 ? 3.092 -1.365 -12.68 1 93.5 314 ARG A CA 1
ATOM 2373 C C . ARG A 1 314 ? 1.916 -1.733 -13.578 1 93.5 314 ARG A C 1
ATOM 2375 O O . ARG A 1 314 ? 1.989 -1.577 -14.797 1 93.5 314 ARG A O 1
ATOM 2382 N N . MET A 1 315 ? 0.905 -2.246 -13 1 96.31 315 MET A N 1
ATOM 2383 C CA . MET A 1 315 ? -0.302 -2.676 -13.703 1 96.31 315 MET A CA 1
ATOM 2384 C C . MET A 1 315 ? -1.551 -2.328 -12.898 1 96.31 315 MET A C 1
ATOM 2386 O O . MET A 1 315 ? -2.613 -2.914 -13.109 1 96.31 315 MET A O 1
ATOM 2390 N N . GLY A 1 316 ? -1.364 -1.419 -11.922 1 95.75 316 GLY A N 1
ATOM 2391 C CA . GLY A 1 316 ? -2.484 -0.987 -11.102 1 95.75 316 GLY A CA 1
ATOM 2392 C C . GLY A 1 316 ? -2.932 -2.037 -10.102 1 95.75 316 GLY A C 1
ATOM 2393 O O . GLY A 1 316 ? -4.105 -2.084 -9.727 1 95.75 316 GLY A O 1
ATOM 2394 N N . ILE A 1 317 ? -2.061 -2.893 -9.672 1 96.62 317 ILE A N 1
ATOM 2395 C CA . ILE A 1 317 ? -2.467 -3.941 -8.742 1 96.62 317 ILE A CA 1
ATOM 2396 C C . ILE A 1 317 ? -2.098 -3.537 -7.32 1 96.62 317 ILE A C 1
ATOM 2398 O O . ILE A 1 317 ? -2.123 -4.367 -6.406 1 96.62 317 ILE A O 1
ATOM 2402 N N . TYR A 1 318 ? -1.724 -2.258 -7.047 1 95.31 318 TYR A N 1
ATOM 2403 C CA . TYR A 1 318 ? -1.467 -1.764 -5.699 1 95.31 318 TYR A CA 1
ATOM 2404 C C . TYR A 1 318 ? -2.664 -2.012 -4.789 1 95.31 318 TYR A C 1
ATOM 2406 O O . TYR A 1 318 ? -3.775 -2.256 -5.27 1 95.31 318 TYR A O 1
ATOM 2414 N N . GLY A 1 319 ? -2.432 -1.957 -3.482 1 94.69 319 GLY A N 1
ATOM 2415 C CA . GLY A 1 319 ? -3.498 -2.152 -2.514 1 94.69 319 GLY A CA 1
ATOM 2416 C C . GLY A 1 319 ? -3.656 -3.598 -2.082 1 94.69 319 GLY A C 1
ATOM 2417 O O . GLY A 1 319 ? -2.814 -4.129 -1.352 1 94.69 319 GLY A O 1
ATOM 2418 N N . TYR A 1 320 ? -4.746 -4.215 -2.65 1 96.62 320 TYR A N 1
ATOM 2419 C CA . TYR A 1 320 ? -5.07 -5.551 -2.162 1 96.62 320 TYR A CA 1
ATOM 2420 C C . TYR A 1 320 ? -5.398 -6.488 -3.318 1 96.62 320 TYR A C 1
ATOM 2422 O O . TYR A 1 320 ? -6.516 -7.004 -3.41 1 96.62 320 TYR A O 1
ATOM 2430 N N . PRO A 1 321 ? -4.422 -6.809 -4.117 1 98.19 321 PRO A N 1
ATOM 2431 C CA . PRO A 1 321 ? -4.691 -7.641 -5.289 1 98.19 321 PRO A CA 1
ATOM 2432 C C . PRO A 1 321 ? -5.09 -9.07 -4.922 1 98.19 321 PRO A C 1
ATOM 2434 O O . PRO A 1 321 ? -4.504 -9.664 -4.012 1 98.19 321 PRO A O 1
ATOM 2437 N N . ILE A 1 322 ? -6.031 -9.656 -5.641 1 98.81 322 ILE A N 1
ATOM 2438 C CA . ILE A 1 322 ? -6.605 -10.961 -5.336 1 98.81 322 ILE A CA 1
ATOM 2439 C C . ILE A 1 322 ? -5.516 -12.031 -5.402 1 98.81 322 ILE A C 1
ATOM 2441 O O . ILE A 1 322 ? -5.543 -13 -4.637 1 98.81 322 ILE A O 1
ATOM 2445 N N . GLU A 1 323 ? -4.551 -11.859 -6.289 1 98.62 323 GLU A N 1
ATOM 2446 C CA . GLU A 1 323 ? -3.473 -12.836 -6.418 1 98.62 323 GLU A CA 1
ATOM 2447 C C . GLU A 1 323 ? -2.729 -13.016 -5.094 1 98.62 323 GLU A C 1
ATOM 2449 O O . GLU A 1 323 ? -2.533 -14.141 -4.633 1 98.62 323 GLU A O 1
ATOM 2454 N N . ILE A 1 324 ? -2.367 -11.883 -4.484 1 98.44 324 ILE A N 1
ATOM 2455 C CA . ILE A 1 324 ? -1.611 -11.93 -3.236 1 98.44 324 ILE A CA 1
ATOM 2456 C C . ILE A 1 324 ? -2.51 -12.43 -2.105 1 98.44 324 ILE A C 1
ATOM 2458 O O . ILE A 1 324 ? -2.076 -13.219 -1.261 1 98.44 324 ILE A O 1
ATOM 2462 N N . GLN A 1 325 ? -3.758 -11.992 -2.092 1 98.62 325 GLN A N 1
ATOM 2463 C CA . GLN A 1 325 ? -4.648 -12.391 -1.006 1 98.62 325 GLN A CA 1
ATOM 2464 C C . GLN A 1 325 ? -4.906 -13.898 -1.029 1 98.62 325 GLN A C 1
ATOM 2466 O O . GLN A 1 325 ? -4.914 -14.547 0.018 1 98.62 325 GLN A O 1
ATOM 2471 N N . ALA A 1 326 ? -5.145 -14.438 -2.23 1 98.81 326 ALA A N 1
ATOM 2472 C CA . ALA A 1 326 ? -5.379 -15.875 -2.367 1 98.81 326 ALA A CA 1
ATOM 2473 C C . ALA A 1 326 ? -4.133 -16.672 -1.986 1 98.81 326 ALA A C 1
ATOM 2475 O O . ALA A 1 326 ? -4.227 -17.688 -1.299 1 98.81 326 ALA A O 1
ATOM 2476 N N . LEU A 1 327 ? -2.986 -16.203 -2.428 1 98.69 327 LEU A N 1
ATOM 2477 C CA . LEU A 1 327 ? -1.733 -16.859 -2.084 1 98.69 327 LEU A CA 1
ATOM 2478 C C . LEU A 1 327 ? -1.474 -16.797 -0.583 1 98.69 327 LEU A C 1
ATOM 2480 O O . LEU A 1 327 ? -0.987 -17.75 0.014 1 98.69 327 LEU A O 1
ATOM 2484 N N . PHE A 1 328 ? -1.786 -15.633 0.003 1 98.62 328 PHE A N 1
ATOM 2485 C CA . PHE A 1 328 ? -1.647 -15.43 1.439 1 98.62 328 PHE A CA 1
ATOM 2486 C C . PHE A 1 328 ? -2.49 -16.438 2.213 1 98.62 328 PHE A C 1
ATOM 2488 O O . PHE A 1 328 ? -1.983 -17.125 3.104 1 98.62 328 PHE A O 1
ATOM 2495 N N . PHE A 1 329 ? -3.748 -16.578 1.809 1 98.62 329 PHE A N 1
ATOM 2496 C CA . PHE A 1 329 ? -4.668 -17.531 2.406 1 98.62 329 PHE A CA 1
ATOM 2497 C C . PHE A 1 329 ? -4.129 -18.953 2.277 1 98.62 329 PHE A C 1
ATOM 2499 O O . PHE A 1 329 ? -4.105 -19.703 3.254 1 98.62 329 PHE A O 1
ATOM 2506 N N . PHE A 1 330 ? -3.65 -19.297 1.082 1 98.62 330 PHE A N 1
ATOM 2507 C CA . PHE A 1 330 ? -3.123 -20.625 0.788 1 98.62 330 PHE A CA 1
ATOM 2508 C C . PHE A 1 330 ? -1.903 -20.922 1.651 1 98.62 330 PHE A C 1
ATOM 2510 O O . PHE A 1 330 ? -1.808 -22 2.246 1 98.62 330 PHE A O 1
ATOM 2517 N N . ALA A 1 331 ? -1.012 -19.984 1.76 1 98.5 331 ALA A N 1
ATOM 2518 C CA . ALA A 1 331 ? 0.212 -20.141 2.539 1 98.5 331 ALA A CA 1
ATOM 2519 C C . ALA A 1 331 ? -0.101 -20.328 4.02 1 98.5 331 ALA A C 1
ATOM 2521 O O . ALA A 1 331 ? 0.542 -21.141 4.699 1 98.5 331 ALA A O 1
ATOM 2522 N N . LEU A 1 332 ? -1.064 -19.531 4.516 1 98.38 332 LEU A N 1
ATOM 2523 C CA . LEU A 1 332 ? -1.455 -19.672 5.914 1 98.38 332 LEU A CA 1
ATOM 2524 C C . LEU A 1 332 ? -1.98 -21.078 6.199 1 98.38 332 LEU A C 1
ATOM 2526 O O . LEU A 1 332 ? -1.611 -21.688 7.203 1 98.38 332 LEU A O 1
ATOM 2530 N N . ARG A 1 333 ? -2.789 -21.562 5.328 1 97.69 333 ARG A N 1
ATOM 2531 C CA . ARG A 1 333 ? -3.35 -22.906 5.512 1 97.69 333 ARG A CA 1
ATOM 2532 C C . ARG A 1 333 ? -2.26 -23.969 5.461 1 97.69 333 ARG A C 1
ATOM 2534 O O . ARG A 1 333 ? -2.281 -24.922 6.234 1 97.69 333 ARG A O 1
ATOM 2541 N N . CYS A 1 334 ? -1.373 -23.812 4.551 1 97.62 334 CYS A N 1
ATOM 2542 C CA . CYS A 1 334 ? -0.261 -24.75 4.441 1 97.62 334 CYS A CA 1
ATOM 2543 C C . CYS A 1 334 ? 0.604 -24.719 5.699 1 97.62 334 CYS A C 1
ATOM 2545 O O . CYS A 1 334 ? 0.988 -25.766 6.223 1 97.62 334 CYS A O 1
ATOM 2547 N N . ALA A 1 335 ? 0.906 -23.484 6.164 1 97.31 335 ALA A N 1
ATOM 2548 C CA . ALA A 1 335 ? 1.756 -23.328 7.34 1 97.31 335 ALA A CA 1
ATOM 2549 C C . ALA A 1 335 ? 1.113 -23.953 8.578 1 97.31 335 ALA A C 1
ATOM 2551 O O . ALA A 1 335 ? 1.804 -24.531 9.406 1 97.31 335 ALA A O 1
ATOM 2552 N N . GLN A 1 336 ? -0.153 -23.797 8.656 1 94.81 336 GLN A N 1
ATOM 2553 C CA . GLN A 1 336 ? -0.89 -24.359 9.781 1 94.81 336 GLN A CA 1
ATOM 2554 C C . GLN A 1 336 ? -0.656 -25.859 9.898 1 94.81 336 GLN A C 1
ATOM 2556 O O . GLN A 1 336 ? -0.606 -26.406 11.008 1 94.81 336 GLN A O 1
ATOM 2561 N N . GLN A 1 337 ? -0.468 -26.547 8.82 1 93.25 337 GLN A N 1
ATOM 2562 C CA . GLN A 1 337 ? -0.287 -28 8.781 1 93.25 337 GLN A CA 1
ATOM 2563 C C . GLN A 1 337 ? 1.15 -28.375 9.117 1 93.25 337 GLN A C 1
ATOM 2565 O O . GLN A 1 337 ? 1.425 -29.531 9.477 1 93.25 337 GLN A O 1
ATOM 2570 N N . MET A 1 338 ? 2.061 -27.406 9.023 1 95.69 338 MET A N 1
ATOM 2571 C CA . MET A 1 338 ? 3.469 -27.797 9.07 1 95.69 338 MET A CA 1
ATOM 2572 C C . MET A 1 338 ? 4.141 -27.25 10.328 1 95.69 338 MET A C 1
ATOM 2574 O O . MET A 1 338 ? 5.223 -27.703 10.703 1 95.69 338 MET A O 1
ATOM 2578 N N . LEU A 1 339 ? 3.492 -26.234 10.977 1 95.81 339 LEU A N 1
ATOM 2579 C CA . LEU A 1 339 ? 4.074 -25.672 12.188 1 95.81 339 LEU A CA 1
ATOM 2580 C C . LEU A 1 339 ? 4.082 -26.688 13.32 1 95.81 339 LEU A C 1
ATOM 2582 O O . LEU A 1 339 ? 3.107 -27.422 13.5 1 95.81 339 LEU A O 1
ATOM 2586 N N . LYS A 1 340 ? 5.152 -26.734 14.008 1 91.94 340 LYS A N 1
ATOM 2587 C CA . LYS A 1 340 ? 5.281 -27.641 15.148 1 91.94 340 LYS A CA 1
ATOM 2588 C C . LYS A 1 340 ? 4.41 -27.188 16.312 1 91.94 340 LYS A C 1
ATOM 2590 O O . LYS A 1 340 ? 4.172 -25.984 16.484 1 91.94 340 LYS A O 1
ATOM 2595 N N . GLN A 1 341 ? 4.008 -28.156 17.062 1 86.06 341 GLN A N 1
ATOM 2596 C CA . GLN A 1 341 ? 3.164 -27.844 18.219 1 86.06 341 GLN A CA 1
ATOM 2597 C C . GLN A 1 341 ? 4.004 -27.516 19.453 1 86.06 341 GLN A C 1
ATOM 2599 O O . GLN A 1 341 ? 4.348 -28.422 20.219 1 86.06 341 GLN A O 1
ATOM 2604 N N . ASP A 1 342 ? 4.41 -26.328 19.594 1 87.88 342 ASP A N 1
ATOM 2605 C CA . ASP A 1 342 ? 5.043 -25.75 20.781 1 87.88 342 ASP A CA 1
ATOM 2606 C C . ASP A 1 342 ? 4.383 -24.438 21.188 1 87.88 342 ASP A C 1
ATOM 2608 O O . ASP A 1 342 ? 3.438 -23.984 20.531 1 87.88 342 ASP A O 1
ATOM 2612 N N . THR A 1 343 ? 4.766 -23.938 22.297 1 85.31 343 THR A N 1
ATOM 2613 C CA . THR A 1 343 ? 4.055 -22.797 22.859 1 85.31 343 THR A CA 1
ATOM 2614 C C . THR A 1 343 ? 4.066 -21.609 21.891 1 85.31 343 THR A C 1
ATOM 2616 O O . THR A 1 343 ? 3.029 -21 21.625 1 85.31 343 THR A O 1
ATOM 2619 N N . ASP A 1 344 ? 5.23 -21.234 21.406 1 84.56 344 ASP A N 1
ATOM 2620 C CA . ASP A 1 344 ? 5.344 -20.125 20.484 1 84.56 344 ASP A CA 1
ATOM 2621 C C . ASP A 1 344 ? 4.555 -20.391 19.203 1 84.56 344 ASP A C 1
ATOM 2623 O O . ASP A 1 344 ? 3.887 -19.484 18.688 1 84.56 344 ASP A O 1
ATOM 2627 N N . SER A 1 345 ? 4.605 -21.516 18.797 1 88.19 345 SER A N 1
ATOM 2628 C CA . SER A 1 345 ? 3.9 -21.906 17.578 1 88.19 345 SER A CA 1
ATOM 2629 C C . SER A 1 345 ? 2.389 -21.922 17.781 1 88.19 345 SER A C 1
ATOM 2631 O O . SER A 1 345 ? 1.628 -21.578 16.875 1 88.19 345 SER A O 1
ATOM 2633 N N . ASN A 1 346 ? 2.018 -22.203 18.984 1 90.94 346 ASN A N 1
ATOM 2634 C CA . ASN A 1 346 ? 0.584 -22.234 19.266 1 90.94 346 ASN A CA 1
ATOM 2635 C C . ASN A 1 346 ? -0.04 -20.844 19.188 1 90.94 346 ASN A C 1
ATOM 2637 O O . ASN A 1 346 ? -1.161 -20.688 18.703 1 90.94 346 ASN A O 1
ATOM 2641 N N . ARG A 1 347 ? 0.698 -19.953 19.672 1 91.69 347 ARG A N 1
ATOM 2642 C CA . ARG A 1 347 ? 0.228 -18.578 19.562 1 91.69 347 ARG A CA 1
ATOM 2643 C C . ARG A 1 347 ? 0.119 -18.141 18.094 1 91.69 347 ARG A C 1
ATOM 2645 O O . ARG A 1 347 ? -0.859 -17.516 17.703 1 91.69 347 ARG A O 1
ATOM 2652 N N . LEU A 1 348 ? 1.082 -18.5 17.406 1 94.69 348 LEU A N 1
ATOM 2653 C CA . LEU A 1 348 ? 1.102 -18.188 15.984 1 94.69 348 LEU A CA 1
ATOM 2654 C C . LEU A 1 348 ? -0.025 -18.906 15.25 1 94.69 348 LEU A C 1
ATOM 2656 O O . LEU A 1 348 ? -0.669 -18.312 14.375 1 94.69 348 LEU A O 1
ATOM 2660 N N . ILE A 1 349 ? -0.267 -20.125 15.609 1 95.5 349 ILE A N 1
ATOM 2661 C CA . ILE A 1 349 ? -1.334 -20.906 14.992 1 95.5 349 ILE A CA 1
ATOM 2662 C C . ILE A 1 349 ? -2.684 -20.25 15.273 1 95.5 349 ILE A C 1
ATOM 2664 O O . ILE A 1 349 ? -3.547 -20.188 14.398 1 95.5 349 ILE A O 1
ATOM 2668 N N . GLY A 1 350 ? -2.848 -19.766 16.5 1 94 350 GLY A N 1
ATOM 2669 C CA . GLY A 1 350 ? -4.062 -19.047 16.828 1 94 350 GLY A CA 1
ATOM 2670 C C . GLY A 1 350 ? -4.266 -17.797 15.977 1 94 350 GLY A C 1
ATOM 2671 O O . GLY A 1 350 ? -5.375 -17.547 15.508 1 94 350 GLY A O 1
ATOM 2672 N N . ARG A 1 351 ? -3.213 -17.078 15.773 1 93.38 351 ARG A N 1
ATOM 2673 C CA . ARG A 1 351 ? -3.266 -15.891 14.922 1 93.38 351 ARG A CA 1
ATOM 2674 C C . ARG A 1 351 ? -3.598 -16.266 13.477 1 93.38 351 ARG A C 1
ATOM 2676 O O . ARG A 1 351 ? -4.359 -15.57 12.805 1 93.38 351 ARG A O 1
ATOM 2683 N N . ILE A 1 352 ? -3.008 -17.344 13.047 1 96.44 352 ILE A N 1
ATOM 2684 C CA . ILE A 1 352 ? -3.238 -17.844 11.695 1 96.44 352 ILE A CA 1
ATOM 2685 C C . ILE A 1 352 ? -4.711 -18.203 11.516 1 96.44 352 ILE A C 1
ATOM 2687 O O . ILE A 1 352 ? -5.336 -17.828 10.523 1 96.44 352 ILE A O 1
ATOM 2691 N N . GLU A 1 353 ? -5.297 -18.875 12.453 1 95.12 353 GLU A N 1
ATOM 2692 C CA . GLU A 1 353 ? -6.691 -19.297 12.383 1 95.12 353 GLU A CA 1
ATOM 2693 C C . GLU A 1 353 ? -7.637 -18.109 12.328 1 95.12 353 GLU A C 1
ATOM 2695 O O . GLU A 1 353 ? -8.586 -18.094 11.539 1 95.12 353 GLU A O 1
ATOM 2700 N N . ARG A 1 354 ? -7.355 -17.156 13.125 1 93.31 354 ARG A N 1
ATOM 2701 C CA . ARG A 1 354 ? -8.172 -15.953 13.125 1 93.31 354 ARG A CA 1
ATOM 2702 C C . ARG A 1 354 ? -8.078 -15.234 11.781 1 93.31 354 ARG A C 1
ATOM 2704 O O . ARG A 1 354 ? -9.078 -14.742 11.258 1 93.31 354 ARG A O 1
ATOM 2711 N N . ARG A 1 355 ? -6.891 -15.172 11.273 1 95.88 355 ARG A N 1
ATOM 2712 C CA . ARG A 1 355 ? -6.688 -14.484 10.008 1 95.88 355 ARG A CA 1
ATOM 2713 C C . ARG A 1 355 ? -7.363 -15.227 8.859 1 95.88 355 ARG A C 1
ATOM 2715 O O . ARG A 1 355 ? -7.953 -14.602 7.973 1 95.88 355 ARG A O 1
ATOM 2722 N N . ILE A 1 356 ? -7.262 -16.562 8.836 1 96.75 356 ILE A N 1
ATOM 2723 C CA . ILE A 1 356 ? -7.891 -17.391 7.812 1 96.75 356 ILE A CA 1
ATOM 2724 C C . ILE A 1 356 ? -9.398 -17.141 7.805 1 96.75 356 ILE A C 1
ATOM 2726 O O . ILE A 1 356 ? -10 -16.969 6.742 1 96.75 356 ILE A O 1
ATOM 2730 N N . THR A 1 357 ? -9.953 -17.078 8.953 1 95.12 357 THR A N 1
ATOM 2731 C CA . THR A 1 357 ? -11.383 -16.859 9.086 1 95.12 357 THR A CA 1
ATOM 2732 C C . THR A 1 357 ? -11.773 -15.477 8.555 1 95.12 357 THR A C 1
ATOM 2734 O O . THR A 1 357 ? -12.719 -15.352 7.77 1 95.12 357 THR A O 1
ATOM 2737 N N . ALA A 1 358 ? -11.055 -14.508 8.961 1 94.62 358 ALA A N 1
ATOM 2738 C CA . ALA A 1 358 ? -11.352 -13.141 8.547 1 94.62 358 ALA A CA 1
ATOM 2739 C C . ALA A 1 358 ? -11.133 -12.961 7.043 1 94.62 358 ALA A C 1
ATOM 2741 O O . ALA A 1 358 ? -11.938 -12.32 6.367 1 94.62 358 ALA A O 1
ATOM 2742 N N . LEU A 1 359 ? -10.078 -13.492 6.516 1 96.62 359 LEU A N 1
ATOM 2743 C CA . LEU A 1 359 ? -9.734 -13.367 5.105 1 96.62 359 LEU A CA 1
ATOM 2744 C C . LEU A 1 359 ? -10.773 -14.062 4.23 1 96.62 359 LEU A C 1
ATOM 2746 O O . LEU A 1 359 ? -11.164 -13.539 3.188 1 96.62 359 LEU A O 1
ATOM 2750 N N . SER A 1 360 ? -11.133 -15.281 4.613 1 96.81 360 SER A N 1
ATOM 2751 C CA . SER A 1 360 ? -12.109 -16.031 3.84 1 96.81 360 SER A CA 1
ATOM 2752 C C . SER A 1 360 ? -13.438 -15.281 3.729 1 96.81 360 SER A C 1
ATOM 2754 O O . SER A 1 360 ? -14.008 -15.172 2.641 1 96.81 360 SER A O 1
ATOM 2756 N N . TYR A 1 361 ? -13.859 -14.742 4.832 1 95.31 361 TYR A N 1
ATOM 2757 C CA . TYR A 1 361 ? -15.094 -13.961 4.82 1 95.31 361 TYR A CA 1
ATOM 2758 C C . TYR A 1 361 ? -14.969 -12.75 3.91 1 95.31 361 TYR A C 1
ATOM 2760 O O . TYR A 1 361 ? -15.844 -12.484 3.088 1 95.31 361 TYR A O 1
ATOM 2768 N N . HIS A 1 362 ? -13.93 -12.055 4.055 1 95.75 362 HIS A N 1
ATOM 2769 C CA . HIS A 1 362 ? -13.727 -10.812 3.318 1 95.75 362 HIS A CA 1
ATOM 2770 C C . HIS A 1 362 ? -13.672 -11.062 1.815 1 95.75 362 HIS A C 1
ATOM 2772 O O . HIS A 1 362 ? -14.344 -10.367 1.044 1 95.75 362 HIS A O 1
ATOM 2778 N N . ILE A 1 363 ? -12.914 -12.031 1.392 1 98.12 363 ILE A N 1
ATOM 2779 C CA . ILE A 1 363 ? -12.703 -12.281 -0.03 1 98.12 363 ILE A CA 1
ATOM 2780 C C . ILE A 1 363 ? -13.984 -12.844 -0.644 1 98.12 363 ILE A C 1
ATOM 2782 O O . ILE A 1 363 ? -14.398 -12.422 -1.724 1 98.12 363 ILE A O 1
ATOM 2786 N N . ARG A 1 364 ? -14.648 -13.75 0.053 1 98 364 ARG A N 1
ATOM 2787 C CA . ARG A 1 364 ? -15.852 -14.398 -0.46 1 98 364 ARG A CA 1
ATOM 2788 C C . ARG A 1 364 ? -16.984 -13.383 -0.642 1 98 364 ARG A C 1
ATOM 2790 O O . ARG A 1 364 ? -17.797 -13.516 -1.56 1 98 364 ARG A O 1
ATOM 2797 N N . ASN A 1 365 ? -16.906 -12.367 0.193 1 95.19 365 ASN A N 1
ATOM 2798 C CA . ASN A 1 365 ? -18.062 -11.477 0.197 1 95.19 365 ASN A CA 1
ATOM 2799 C C . ASN A 1 365 ? -17.766 -10.195 -0.582 1 95.19 365 ASN A C 1
ATOM 2801 O O . ASN A 1 365 ? -18.656 -9.664 -1.262 1 95.19 365 ASN A O 1
ATOM 2805 N N . TYR A 1 366 ? -16.578 -9.758 -0.526 1 94.62 366 TYR A N 1
ATOM 2806 C CA . TYR A 1 366 ? -16.375 -8.422 -1.06 1 94.62 366 TYR A CA 1
ATOM 2807 C C . TYR A 1 366 ? -15.656 -8.477 -2.406 1 94.62 366 TYR A C 1
ATOM 2809 O O . TYR A 1 366 ? -15.734 -7.531 -3.197 1 94.62 366 TYR A O 1
ATOM 2817 N N . TYR A 1 367 ? -14.977 -9.562 -2.746 1 98.31 367 TYR A N 1
ATOM 2818 C CA . TYR A 1 367 ? -14.273 -9.664 -4.023 1 98.31 367 TYR A CA 1
ATOM 2819 C C . TYR A 1 367 ? -15.141 -10.375 -5.059 1 98.31 367 TYR A C 1
ATOM 2821 O O . TYR A 1 367 ? -14.844 -10.328 -6.254 1 98.31 367 TYR A O 1
ATOM 2829 N N . TRP A 1 368 ? -16.172 -11.062 -4.625 1 98.69 368 TRP A N 1
ATOM 2830 C CA . TRP A 1 368 ? -16.953 -11.914 -5.516 1 98.69 368 TRP A CA 1
ATOM 2831 C C . TRP A 1 368 ? -17.812 -11.078 -6.453 1 98.69 368 TRP A C 1
ATOM 2833 O O . TRP A 1 368 ? -18.453 -10.117 -6.02 1 98.69 368 TRP A O 1
ATOM 2843 N N . LEU A 1 369 ? -17.828 -11.438 -7.672 1 98.69 369 LEU A N 1
ATOM 2844 C CA . LEU A 1 369 ? -18.672 -10.789 -8.664 1 98.69 369 LEU A CA 1
ATOM 2845 C C . LEU A 1 369 ? -19.375 -11.82 -9.539 1 98.69 369 LEU A C 1
ATOM 2847 O O . LEU A 1 369 ? -18.719 -12.641 -10.195 1 98.69 369 LEU A O 1
ATOM 2851 N N . ASP A 1 370 ? -20.531 -11.906 -9.555 1 98.5 370 ASP A N 1
ATOM 2852 C CA . ASP A 1 370 ? -21.406 -12.586 -10.5 1 98.5 370 ASP A CA 1
ATOM 2853 C C . ASP A 1 370 ? -22.516 -11.656 -11 1 98.5 370 ASP A C 1
ATOM 2855 O O . ASP A 1 370 ? -22.484 -10.453 -10.734 1 98.5 370 ASP A O 1
ATOM 2859 N N . PHE A 1 371 ? -23.406 -12.195 -11.812 1 97.56 371 PHE A N 1
ATOM 2860 C CA . PHE A 1 371 ? -24.438 -11.367 -12.43 1 97.56 371 PHE A CA 1
ATOM 2861 C C . PHE A 1 371 ? -25.266 -10.656 -11.367 1 97.56 371 PHE A C 1
ATOM 2863 O O . PHE A 1 371 ? -25.547 -9.461 -11.492 1 97.56 371 PHE A O 1
ATOM 2870 N N . THR A 1 372 ? -25.641 -11.328 -10.352 1 97.19 372 THR A N 1
ATOM 2871 C CA . THR A 1 372 ? -26.453 -10.773 -9.281 1 97.19 372 THR A CA 1
ATOM 2872 C C . THR A 1 372 ? -25.703 -9.664 -8.547 1 97.19 372 THR A C 1
ATOM 2874 O O . THR A 1 372 ? -26.25 -8.594 -8.297 1 97.19 372 THR A O 1
ATOM 2877 N N . GLN A 1 373 ? -24.484 -9.922 -8.211 1 96.75 373 GLN A N 1
ATOM 2878 C CA . GLN A 1 373 ? -23.703 -8.938 -7.469 1 96.75 373 GLN A CA 1
ATOM 2879 C C . GLN A 1 373 ? -23.406 -7.707 -8.328 1 96.75 373 GLN A C 1
ATOM 2881 O O . GLN A 1 373 ? -23.344 -6.59 -7.812 1 96.75 373 GLN A O 1
ATOM 2886 N N . LEU A 1 374 ? -23.094 -7.902 -9.562 1 97.31 374 LEU A N 1
ATOM 2887 C CA . LEU A 1 374 ? -22.891 -6.773 -10.461 1 97.31 374 LEU A CA 1
ATOM 2888 C C . LEU A 1 374 ? -24.125 -5.871 -10.492 1 97.31 374 LEU A C 1
ATOM 2890 O O . LEU A 1 374 ? -24 -4.645 -10.492 1 97.31 374 LEU A O 1
ATOM 2894 N N . ASN A 1 375 ? -25.281 -6.5 -10.539 1 96.12 375 ASN A N 1
ATOM 2895 C CA . ASN A 1 375 ? -26.531 -5.73 -10.5 1 96.12 375 ASN A CA 1
ATOM 2896 C C . ASN A 1 375 ? -26.656 -4.945 -9.203 1 96.12 375 ASN A C 1
ATOM 2898 O O . ASN A 1 375 ? -27.125 -3.809 -9.203 1 96.12 375 ASN A O 1
ATOM 2902 N N . ASN A 1 376 ? -26.312 -5.586 -8.117 1 94.94 376 ASN A N 1
ATOM 2903 C CA . ASN A 1 376 ? -26.328 -4.898 -6.832 1 94.94 376 ASN A CA 1
ATOM 2904 C C . ASN A 1 376 ? -25.406 -3.68 -6.832 1 94.94 376 ASN A C 1
ATOM 2906 O O . ASN A 1 376 ? -25.797 -2.598 -6.395 1 94.94 376 ASN A O 1
ATOM 2910 N N . ILE A 1 377 ? -24.188 -3.859 -7.27 1 94.56 377 ILE A N 1
ATOM 2911 C CA . ILE A 1 377 ? -23.188 -2.793 -7.285 1 94.56 377 ILE A CA 1
ATOM 2912 C C . ILE A 1 377 ? -23.656 -1.66 -8.195 1 94.56 377 ILE A C 1
ATOM 2914 O O . ILE A 1 377 ? -23.469 -0.483 -7.883 1 94.56 377 ILE A O 1
ATOM 2918 N N . TYR A 1 378 ? -24.266 -2.01 -9.289 1 93.69 378 TYR A N 1
ATOM 2919 C CA . TYR A 1 378 ? -24.781 -1.041 -10.258 1 93.69 378 TYR A CA 1
ATOM 2920 C C . TYR A 1 378 ? -25.812 -0.126 -9.617 1 93.69 378 TYR A C 1
ATOM 2922 O O . TYR A 1 378 ? -26 1.018 -10.039 1 93.69 378 TYR A O 1
ATOM 2930 N N . ARG A 1 379 ? -26.391 -0.554 -8.523 1 92.88 379 ARG A N 1
ATOM 2931 C CA . ARG A 1 379 ? -27.469 0.187 -7.887 1 92.88 379 ARG A CA 1
ATOM 2932 C C . ARG A 1 379 ? -27.031 0.76 -6.543 1 92.88 379 ARG A C 1
ATOM 2934 O O . ARG A 1 379 ? -27.859 1.206 -5.75 1 92.88 379 ARG A O 1
ATOM 2941 N N . TYR A 1 380 ? -25.781 0.642 -6.289 1 89.69 380 TYR A N 1
ATOM 2942 C CA . TYR A 1 380 ? -25.266 1.156 -5.027 1 89.69 380 TYR A CA 1
ATOM 2943 C C . TYR A 1 380 ? -25.625 2.627 -4.848 1 89.69 380 TYR A C 1
ATOM 2945 O O . TYR A 1 380 ? -25.594 3.402 -5.805 1 89.69 380 TYR A O 1
ATOM 2953 N N . LYS A 1 381 ? -25.953 2.955 -3.6 1 85.94 381 LYS A N 1
ATOM 2954 C CA . LYS A 1 381 ? -25.969 4.352 -3.178 1 85.94 381 LYS A CA 1
ATOM 2955 C C . LYS A 1 381 ? -24.594 4.793 -2.688 1 85.94 381 LYS A C 1
ATOM 2957 O O . LYS A 1 381 ? -23.812 3.975 -2.188 1 85.94 381 LYS A O 1
ATOM 2962 N N . THR A 1 382 ? -24.297 6.066 -2.922 1 81.25 382 THR A N 1
ATOM 2963 C CA . THR A 1 382 ? -22.984 6.551 -2.539 1 81.25 382 THR A CA 1
ATOM 2964 C C . THR A 1 382 ? -23.078 7.504 -1.351 1 81.25 382 THR A C 1
ATOM 2966 O O . THR A 1 382 ? -24.172 7.914 -0.965 1 81.25 382 THR A O 1
ATOM 2969 N N . GLU A 1 383 ? -21.922 7.785 -0.661 1 77.5 383 GLU A N 1
ATOM 2970 C CA . GLU A 1 383 ? -21.781 8.727 0.445 1 77.5 383 GLU A CA 1
ATOM 2971 C C . GLU A 1 383 ? -22.531 8.25 1.681 1 77.5 383 GLU A C 1
ATOM 2973 O O . GLU A 1 383 ? -23.203 9.039 2.352 1 77.5 383 GLU A O 1
ATOM 2978 N N . GLU A 1 384 ? -22.484 6.961 1.862 1 71.69 384 GLU A N 1
ATOM 2979 C CA . GLU A 1 384 ? -23.062 6.406 3.078 1 71.69 384 GLU A CA 1
ATOM 2980 C C . GLU A 1 384 ? -22.016 6.258 4.18 1 71.69 384 GLU A C 1
ATOM 2982 O O . GLU A 1 384 ? -20.953 5.707 3.947 1 71.69 384 GLU A O 1
ATOM 2987 N N . TYR A 1 385 ? -22.172 6.84 5.363 1 64.94 385 TYR A N 1
ATOM 2988 C CA . TYR A 1 385 ? -21.203 6.848 6.449 1 64.94 385 TYR A CA 1
ATOM 2989 C C . TYR A 1 385 ? -21.641 5.91 7.574 1 64.94 385 TYR A C 1
ATOM 2991 O O . TYR A 1 385 ? -21.078 5.949 8.672 1 64.94 385 TYR A O 1
ATOM 2999 N N . SER A 1 386 ? -22.25 4.801 7.258 1 63.41 386 SER A N 1
ATOM 3000 C CA . SER A 1 386 ? -22.812 4.02 8.352 1 63.41 386 SER A CA 1
ATOM 3001 C C . SER A 1 386 ? -22.266 2.594 8.352 1 63.41 386 SER A C 1
ATOM 3003 O O . SER A 1 386 ? -21.781 2.111 7.328 1 63.41 386 SER A O 1
ATOM 3005 N N . HIS A 1 387 ? -22.281 2.07 9.539 1 66.5 387 HIS A N 1
ATOM 3006 C CA . HIS A 1 387 ? -21.891 0.672 9.711 1 66.5 387 HIS A CA 1
ATOM 3007 C C . HIS A 1 387 ? -22.828 -0.25 8.93 1 66.5 387 HIS A C 1
ATOM 3009 O O . HIS A 1 387 ? -22.484 -1.396 8.641 1 66.5 387 HIS A O 1
ATOM 3015 N N . THR A 1 388 ? -23.906 0.336 8.547 1 66.31 388 THR A N 1
ATOM 3016 C CA . THR A 1 388 ? -24.906 -0.498 7.879 1 66.31 388 THR A CA 1
ATOM 3017 C C . THR A 1 388 ? -24.875 -0.269 6.371 1 66.31 388 THR A C 1
ATOM 3019 O O . THR A 1 388 ? -25.703 -0.817 5.637 1 66.31 388 THR A O 1
ATOM 3022 N N . ALA A 1 389 ? -23.891 0.465 6.066 1 73.19 389 ALA A N 1
ATOM 3023 C CA . ALA A 1 389 ? -23.812 0.746 4.637 1 73.19 389 ALA A CA 1
ATOM 3024 C C . ALA A 1 389 ? -23.594 -0.535 3.836 1 73.19 389 ALA A C 1
ATOM 3026 O O . ALA A 1 389 ? -22.781 -1.38 4.211 1 73.19 389 ALA A O 1
ATOM 3027 N N . VAL A 1 390 ? -24.453 -0.711 2.811 1 77 390 VAL A N 1
ATOM 3028 C CA . VAL A 1 390 ? -24.297 -1.839 1.898 1 77 390 VAL A CA 1
ATOM 3029 C C . VAL A 1 390 ? -23.078 -1.624 1.02 1 77 390 VAL A C 1
ATOM 3031 O O . VAL A 1 390 ? -22.297 -2.557 0.785 1 77 390 VAL A O 1
ATOM 3034 N N . ASN A 1 391 ? -22.906 -0.398 0.568 1 87 391 ASN A N 1
ATOM 3035 C CA . ASN A 1 391 ? -21.734 0.009 -0.189 1 87 391 ASN A CA 1
ATOM 3036 C C . ASN A 1 391 ? -20.547 0.305 0.73 1 87 391 ASN A C 1
ATOM 3038 O O . ASN A 1 391 ? -20.109 1.45 0.827 1 87 391 ASN A O 1
ATOM 3042 N N . LYS A 1 392 ? -20.016 -0.708 1.249 1 81.12 392 LYS A N 1
ATOM 3043 C CA . LYS A 1 392 ? -19.031 -0.646 2.328 1 81.12 392 LYS A CA 1
ATOM 3044 C C . LYS A 1 392 ? -17.797 0.137 1.899 1 81.12 392 LYS A C 1
ATOM 3046 O O . LYS A 1 392 ? -17.156 0.786 2.725 1 81.12 392 LYS A O 1
ATOM 3051 N N . PHE A 1 393 ? -17.5 0.116 0.622 1 85.56 393 PHE A N 1
ATOM 3052 C CA . PHE A 1 393 ? -16.266 0.729 0.168 1 85.56 393 PHE A CA 1
ATOM 3053 C C . PHE A 1 393 ? -16.547 2.021 -0.589 1 85.56 393 PHE A C 1
ATOM 3055 O O . PHE A 1 393 ? -15.641 2.605 -1.188 1 85.56 393 PHE A O 1
ATOM 3062 N N . ASN A 1 394 ? -17.75 2.439 -0.614 1 87.12 394 ASN A N 1
ATOM 3063 C CA . ASN A 1 394 ? -18.172 3.666 -1.285 1 87.12 394 ASN A CA 1
ATOM 3064 C C . ASN A 1 394 ? -17.797 3.648 -2.766 1 87.12 394 ASN A C 1
ATOM 3066 O O . ASN A 1 394 ? -17.219 4.602 -3.277 1 87.12 394 ASN A O 1
ATOM 3070 N N . VAL A 1 395 ? -18.156 2.562 -3.352 1 88.25 395 VAL A N 1
ATOM 3071 C CA . VAL A 1 395 ? -17.922 2.422 -4.785 1 88.25 395 VAL A CA 1
ATOM 3072 C C . VAL A 1 395 ? -18.953 3.254 -5.555 1 88.25 395 VAL A C 1
ATOM 3074 O O . VAL A 1 395 ? -20.156 3.182 -5.281 1 88.25 395 VAL A O 1
ATOM 3077 N N . ILE A 1 396 ? -18.469 4.027 -6.484 1 90.75 396 ILE A N 1
ATOM 3078 C CA . ILE A 1 396 ? -19.344 4.852 -7.309 1 90.75 396 ILE A CA 1
ATOM 3079 C C . ILE A 1 396 ? -19.75 4.082 -8.562 1 90.75 396 ILE A C 1
ATOM 3081 O O . ILE A 1 396 ? -18.906 3.736 -9.391 1 90.75 396 ILE A O 1
ATOM 3085 N N . PRO A 1 397 ? -20.969 3.869 -8.758 1 91.5 397 PRO A N 1
ATOM 3086 C CA . PRO A 1 397 ? -21.438 3.031 -9.867 1 91.5 397 PRO A CA 1
ATOM 3087 C C . PRO A 1 397 ? -20.953 3.541 -11.227 1 91.5 397 PRO A C 1
ATOM 3089 O O . PRO A 1 397 ? -20.703 2.744 -12.133 1 91.5 397 PRO A O 1
ATOM 3092 N N . GLU A 1 398 ? -20.75 4.836 -11.359 1 91.81 398 GLU A N 1
ATOM 3093 C CA . GLU A 1 398 ? -20.281 5.43 -12.609 1 91.81 398 GLU A CA 1
ATOM 3094 C C . GLU A 1 398 ? -18.875 4.957 -12.953 1 91.81 398 GLU A C 1
ATOM 3096 O O . GLU A 1 398 ? -18.422 5.105 -14.094 1 91.81 398 GLU A O 1
ATOM 3101 N N . SER A 1 399 ? -18.266 4.367 -11.953 1 92.12 399 SER A N 1
ATOM 3102 C CA . SER A 1 399 ? -16.891 3.922 -12.164 1 92.12 399 SER A CA 1
ATOM 3103 C C . SER A 1 399 ? -16.844 2.512 -12.742 1 92.12 399 SER A C 1
ATOM 3105 O O . SER A 1 399 ? -15.781 2.025 -13.133 1 92.12 399 SER A O 1
ATOM 3107 N N . ILE A 1 400 ? -17.953 1.826 -12.844 1 94.75 400 ILE A N 1
ATOM 3108 C CA . ILE A 1 400 ? -17.984 0.485 -13.422 1 94.75 400 ILE A CA 1
ATOM 3109 C C . ILE A 1 400 ? -17.688 0.552 -14.914 1 94.75 400 ILE A C 1
ATOM 3111 O O . ILE A 1 400 ? -18.359 1.255 -15.664 1 94.75 400 ILE A O 1
ATOM 3115 N N . PRO A 1 401 ? -16.672 -0.143 -15.328 1 95.19 401 PRO A N 1
ATOM 3116 C CA . PRO A 1 401 ? -16.375 -0.1 -16.766 1 95.19 401 PRO A CA 1
ATOM 3117 C C . PRO A 1 401 ? -17.469 -0.761 -17.609 1 95.19 401 PRO A C 1
ATOM 3119 O O . PRO A 1 401 ? -18.031 -1.786 -17.203 1 95.19 401 PRO A O 1
ATOM 3122 N N . ASP A 1 402 ? -17.656 -0.31 -18.797 1 94.94 402 ASP A N 1
ATOM 3123 C CA . ASP A 1 402 ? -18.703 -0.801 -19.688 1 94.94 402 ASP A CA 1
ATOM 3124 C C . ASP A 1 402 ? -18.484 -2.271 -20.047 1 94.94 402 ASP A C 1
ATOM 3126 O O . ASP A 1 402 ? -19.438 -3.041 -20.141 1 94.94 402 ASP A O 1
ATOM 3130 N N . TRP A 1 403 ? -17.297 -2.66 -20.203 1 96.62 403 TRP A N 1
ATOM 3131 C CA . TRP A 1 403 ? -16.984 -3.998 -20.703 1 96.62 403 TRP A CA 1
ATOM 3132 C C . TRP A 1 403 ? -17.469 -5.062 -19.719 1 96.62 403 TRP A C 1
ATOM 3134 O O . TRP A 1 403 ? -17.703 -6.207 -20.109 1 96.62 403 TRP A O 1
ATOM 3144 N N . VAL A 1 404 ? -17.578 -4.746 -18.469 1 97.44 404 VAL A N 1
ATOM 3145 C CA . VAL A 1 404 ? -17.922 -5.742 -17.453 1 97.44 404 VAL A CA 1
ATOM 3146 C C . VAL A 1 404 ? -19.328 -6.266 -17.688 1 97.44 404 VAL A C 1
ATOM 3148 O O . VAL A 1 404 ? -19.609 -7.438 -17.438 1 97.44 404 VAL A O 1
ATOM 3151 N N . PHE A 1 405 ? -20.203 -5.426 -18.219 1 95.81 405 PHE A N 1
ATOM 3152 C CA . PHE A 1 405 ? -21.594 -5.793 -18.469 1 95.81 405 PHE A CA 1
ATOM 3153 C C . PHE A 1 405 ? -21.688 -6.836 -19.578 1 95.81 405 PHE A C 1
ATOM 3155 O O . PHE A 1 405 ? -22.531 -7.734 -19.531 1 95.81 405 PHE A O 1
ATOM 3162 N N . ASP A 1 406 ? -20.828 -6.676 -20.5 1 95.5 406 ASP A N 1
ATOM 3163 C CA . ASP A 1 406 ? -20.797 -7.629 -21.609 1 95.5 406 ASP A CA 1
ATOM 3164 C C . ASP A 1 406 ? -20.047 -8.898 -21.219 1 95.5 406 ASP A C 1
ATOM 3166 O O . ASP A 1 406 ? -20.375 -9.992 -21.703 1 95.5 406 ASP A O 1
ATOM 3170 N N . PHE A 1 407 ? -19.141 -8.781 -20.422 1 97.62 407 PHE A N 1
ATOM 3171 C CA . PHE A 1 407 ? -18.266 -9.883 -20.031 1 97.62 407 PHE A CA 1
ATOM 3172 C C . PHE A 1 407 ? -18.969 -10.82 -19.078 1 97.62 407 PHE A C 1
ATOM 3174 O O . PHE A 1 407 ? -18.75 -12.031 -19.109 1 97.62 407 PHE A O 1
ATOM 3181 N N . MET A 1 408 ? -19.797 -10.273 -18.172 1 97.94 408 MET A N 1
ATOM 3182 C CA . MET A 1 408 ? -20.438 -11.055 -17.125 1 97.94 408 MET A CA 1
ATOM 3183 C C . MET A 1 408 ? -21.625 -11.844 -17.688 1 97.94 408 MET A C 1
ATOM 3185 O O . MET A 1 408 ? -22.625 -11.266 -18.094 1 97.94 408 MET A O 1
ATOM 3189 N N . PRO A 1 409 ? -21.547 -13.125 -17.719 1 96.75 409 PRO A N 1
ATOM 3190 C CA . PRO A 1 409 ? -22.688 -13.922 -18.172 1 96.75 409 PRO A CA 1
ATOM 3191 C C . PRO A 1 409 ? -23.75 -14.109 -17.094 1 96.75 409 PRO A C 1
ATOM 3193 O O . PRO A 1 409 ? -23.516 -13.766 -15.93 1 96.75 409 PRO A O 1
ATOM 3196 N N . LEU A 1 410 ? -24.844 -14.695 -17.5 1 95 410 LEU A N 1
ATOM 3197 C CA . LEU A 1 410 ? -25.906 -14.969 -16.547 1 95 410 LEU A CA 1
ATOM 3198 C C . LEU A 1 410 ? -25.469 -16.031 -15.547 1 95 410 LEU A C 1
ATOM 3200 O O . LEU A 1 410 ? -25.828 -15.969 -14.367 1 95 410 LEU A O 1
ATOM 3204 N N . ARG A 1 411 ? -24.75 -17 -16.125 1 94.94 411 ARG A N 1
ATOM 3205 C CA . ARG A 1 411 ? -24.188 -18.047 -15.273 1 94.94 411 ARG A CA 1
ATOM 3206 C C . ARG A 1 411 ? -22.656 -17.953 -15.234 1 94.94 411 ARG A C 1
ATOM 3208 O O . ARG A 1 411 ? -22 -18.031 -16.281 1 94.94 411 ARG A O 1
ATOM 3215 N N . GLY A 1 412 ? -22.109 -17.734 -14.094 1 97.75 412 GLY A N 1
ATOM 3216 C CA . GLY A 1 412 ? -20.688 -17.562 -13.898 1 97.75 412 GLY A CA 1
ATOM 3217 C C . GLY A 1 412 ? -20.328 -16.5 -12.883 1 97.75 412 GLY A C 1
ATOM 3218 O O . GLY A 1 412 ? -21.203 -15.789 -12.391 1 97.75 412 GLY A O 1
ATOM 3219 N N . GLY A 1 413 ? -19.156 -16.375 -12.578 1 98.69 413 GLY A N 1
ATOM 3220 C CA . GLY A 1 413 ? -18.625 -15.406 -11.633 1 98.69 413 GLY A CA 1
ATOM 3221 C C . GLY A 1 413 ? -17.141 -15.57 -11.383 1 98.69 413 GLY A C 1
ATOM 3222 O O . GLY A 1 413 ? -16.531 -16.516 -11.867 1 98.69 413 GLY A O 1
ATOM 3223 N N . TYR A 1 414 ? -16.594 -14.664 -10.75 1 98.88 414 TYR A N 1
ATOM 3224 C CA . TYR A 1 414 ? -15.18 -14.719 -10.414 1 98.88 414 TYR A CA 1
ATOM 3225 C C . TYR A 1 414 ? -14.844 -13.734 -9.297 1 98.88 414 TYR A C 1
ATOM 3227 O O . TYR A 1 414 ? -15.672 -12.898 -8.93 1 98.88 414 TYR A O 1
ATOM 3235 N N . PHE A 1 415 ? -13.719 -13.891 -8.68 1 98.94 415 PHE A N 1
ATOM 3236 C CA . PHE A 1 415 ? -13.164 -12.891 -7.766 1 98.94 415 PHE A CA 1
ATOM 3237 C C . PHE A 1 415 ? -12.492 -11.773 -8.547 1 98.94 415 PHE A C 1
ATOM 3239 O O . PHE A 1 415 ? -11.578 -12.016 -9.336 1 98.94 415 PHE A O 1
ATOM 3246 N N . ILE A 1 416 ? -12.875 -10.547 -8.281 1 98.75 416 ILE A N 1
ATOM 3247 C CA . ILE A 1 416 ? -12.344 -9.398 -9 1 98.75 416 ILE A CA 1
ATOM 3248 C C . ILE A 1 416 ? -10.914 -9.109 -8.531 1 98.75 416 ILE A C 1
ATOM 3250 O O . ILE A 1 416 ? -10.469 -9.648 -7.512 1 98.75 416 ILE A O 1
ATOM 3254 N N . GLY A 1 417 ? -10.258 -8.266 -9.258 1 98.62 417 GLY A N 1
ATOM 3255 C CA . GLY A 1 417 ? -8.812 -8.125 -9.141 1 98.62 417 GLY A CA 1
ATOM 3256 C C . GLY A 1 417 ? -8.383 -7.43 -7.863 1 98.62 417 GLY A C 1
ATOM 3257 O O . GLY A 1 417 ? -7.262 -7.637 -7.387 1 98.62 417 GLY A O 1
ATOM 3258 N N . ASN A 1 418 ? -9.211 -6.535 -7.371 1 97.31 418 ASN A N 1
ATOM 3259 C CA . ASN A 1 418 ? -8.82 -5.699 -6.242 1 97.31 418 ASN A CA 1
ATOM 3260 C C . ASN A 1 418 ? -10.023 -4.98 -5.637 1 97.31 418 ASN A C 1
ATOM 3262 O O . ASN A 1 418 ? -10.969 -4.629 -6.348 1 97.31 418 ASN A O 1
ATOM 3266 N N . VAL A 1 419 ? -10.008 -4.852 -4.34 1 95 419 VAL A N 1
ATOM 3267 C CA . VAL A 1 419 ? -11.031 -4.062 -3.654 1 95 419 VAL A CA 1
ATOM 3268 C C . VAL A 1 419 ? -10.367 -3.152 -2.621 1 95 419 VAL A C 1
ATOM 3270 O O . VAL A 1 419 ? -9.633 -3.623 -1.753 1 95 419 VAL A O 1
ATOM 3273 N N . SER A 1 420 ? -10.523 -1.919 -2.756 1 90.44 420 SER A N 1
ATOM 3274 C CA . SER A 1 420 ? -10.055 -0.893 -1.833 1 90.44 420 SER A CA 1
ATOM 3275 C C . SER A 1 420 ? -11.078 0.223 -1.674 1 90.44 420 SER A C 1
ATOM 3277 O O . SER A 1 420 ? -12.117 0.218 -2.34 1 90.44 420 SER A O 1
ATOM 3279 N N . PRO A 1 421 ? -10.844 1.173 -0.799 1 81.12 421 PRO A N 1
ATOM 3280 C CA . PRO A 1 421 ? -11.82 2.26 -0.653 1 81.12 421 PRO A CA 1
ATOM 3281 C C . PRO A 1 421 ? -12.094 2.986 -1.967 1 81.12 421 PRO A C 1
ATOM 3283 O O . PRO A 1 421 ? -11.164 3.492 -2.604 1 81.12 421 PRO A O 1
ATOM 3286 N N . ALA A 1 422 ? -13.336 2.986 -2.336 1 87.19 422 ALA A N 1
ATOM 3287 C CA . ALA A 1 422 ? -13.867 3.652 -3.523 1 87.19 422 ALA A CA 1
ATOM 3288 C C . ALA A 1 422 ? -13.242 3.08 -4.797 1 87.19 422 ALA A C 1
ATOM 3290 O O . ALA A 1 422 ? -13.109 3.785 -5.797 1 87.19 422 ALA A O 1
ATOM 3291 N N . ARG A 1 423 ? -12.844 1.846 -4.695 1 92.75 423 ARG A N 1
ATOM 3292 C CA . ARG A 1 423 ? -12.188 1.256 -5.855 1 92.75 423 ARG A CA 1
ATOM 3293 C C . ARG A 1 423 ? -12.461 -0.242 -5.938 1 92.75 423 ARG A C 1
ATOM 3295 O O . ARG A 1 423 ? -12.219 -0.976 -4.977 1 92.75 423 ARG A O 1
ATOM 3302 N N . MET A 1 424 ? -12.945 -0.621 -7.043 1 95.44 424 MET A N 1
ATOM 3303 C CA . MET A 1 424 ? -13.023 -2.023 -7.441 1 95.44 424 MET A CA 1
ATOM 3304 C C . MET A 1 424 ? -12.336 -2.244 -8.789 1 95.44 424 MET A C 1
ATOM 3306 O O . MET A 1 424 ? -12.648 -1.564 -9.766 1 95.44 424 MET A O 1
ATOM 3310 N N . ASP A 1 425 ? -11.352 -3.051 -8.828 1 97.62 425 ASP A N 1
ATOM 3311 C CA . ASP A 1 425 ? -10.773 -3.492 -10.086 1 97.62 425 ASP A CA 1
ATOM 3312 C C . ASP A 1 425 ? -11.516 -4.711 -10.633 1 97.62 425 ASP A C 1
ATOM 3314 O O . ASP A 1 425 ? -11.242 -5.844 -10.227 1 97.62 425 ASP A O 1
ATOM 3318 N N . PHE A 1 426 ? -12.289 -4.527 -11.57 1 98.12 426 PHE A N 1
ATOM 3319 C CA . PHE A 1 426 ? -13.195 -5.559 -12.062 1 98.12 426 PHE A CA 1
ATOM 3320 C C . PHE A 1 426 ? -12.461 -6.543 -12.969 1 98.12 426 PHE A C 1
ATOM 3322 O O . PHE A 1 426 ? -13.047 -7.52 -13.438 1 98.12 426 PHE A O 1
ATOM 3329 N N . ARG A 1 427 ? -11.219 -6.402 -13.227 1 98.31 427 ARG A N 1
ATOM 3330 C CA . ARG A 1 427 ? -10.477 -7.281 -14.125 1 98.31 427 ARG A CA 1
ATOM 3331 C C . ARG A 1 427 ? -10.359 -8.688 -13.539 1 98.31 427 ARG A C 1
ATOM 3333 O O . ARG A 1 427 ? -10.312 -8.852 -12.32 1 98.31 427 ARG A O 1
ATOM 3340 N N . TRP A 1 428 ? -10.289 -9.602 -14.406 1 98.5 428 TRP A N 1
ATOM 3341 C CA . TRP A 1 428 ? -9.984 -11 -14.109 1 98.5 428 TRP A CA 1
ATOM 3342 C C . TRP A 1 428 ? -8.484 -11.211 -13.969 1 98.5 428 TRP A C 1
ATOM 3344 O O . TRP A 1 428 ? -7.699 -10.727 -14.789 1 98.5 428 TRP A O 1
ATOM 3354 N N . PHE A 1 429 ? -8.094 -11.914 -12.938 1 98.69 429 PHE A N 1
ATOM 3355 C CA . PHE A 1 429 ? -6.723 -12.383 -12.766 1 98.69 429 PHE A CA 1
ATOM 3356 C C . PHE A 1 429 ? -6.684 -13.891 -12.539 1 98.69 429 PHE A C 1
ATOM 3358 O O . PHE A 1 429 ? -7.203 -14.383 -11.539 1 98.69 429 PHE A O 1
ATOM 3365 N N . LEU A 1 430 ? -6.051 -14.586 -13.398 1 98.19 430 LEU A N 1
ATOM 3366 C CA . LEU A 1 430 ? -6.113 -16.047 -13.43 1 98.19 430 LEU A CA 1
ATOM 3367 C C . LEU A 1 430 ? -5.527 -16.641 -12.156 1 98.19 430 LEU A C 1
ATOM 3369 O O . LEU A 1 430 ? -6.125 -17.531 -11.555 1 98.19 430 LEU A O 1
ATOM 3373 N N . ILE A 1 431 ? -4.363 -16.156 -11.734 1 98.44 431 ILE A N 1
ATOM 3374 C CA . ILE A 1 431 ? -3.645 -16.766 -10.617 1 98.44 431 ILE A CA 1
ATOM 3375 C C . ILE A 1 431 ? -4.484 -16.656 -9.344 1 98.44 431 ILE A C 1
ATOM 3377 O O . ILE A 1 431 ? -4.656 -17.641 -8.625 1 98.44 431 ILE A O 1
ATOM 3381 N N . GLY A 1 432 ? -5.055 -15.461 -9.125 1 98.75 432 GLY A N 1
ATOM 3382 C CA . GLY A 1 432 ? -5.875 -15.273 -7.941 1 98.75 432 GLY A CA 1
ATOM 3383 C C . GLY A 1 432 ? -7.078 -16.203 -7.902 1 98.75 432 GLY A C 1
ATOM 3384 O O . GLY A 1 432 ? -7.383 -16.781 -6.863 1 98.75 432 GLY A O 1
ATOM 3385 N N . ASN A 1 433 ? -7.738 -16.375 -8.977 1 98.81 433 ASN A N 1
ATOM 3386 C CA . ASN A 1 433 ? -8.953 -17.188 -9.039 1 98.81 433 ASN A CA 1
ATOM 3387 C C . ASN A 1 433 ? -8.641 -18.672 -8.93 1 98.81 433 ASN A C 1
ATOM 3389 O O . ASN A 1 433 ? -9.344 -19.422 -8.234 1 98.81 433 ASN A O 1
ATOM 3393 N N . CYS A 1 434 ? -7.609 -19.141 -9.602 1 98.62 434 CYS A N 1
ATOM 3394 C CA . CYS A 1 434 ? -7.254 -20.562 -9.547 1 98.62 434 CYS A CA 1
ATOM 3395 C C . CYS A 1 434 ? -6.742 -20.938 -8.156 1 98.62 434 CYS A C 1
ATOM 3397 O O . CYS A 1 434 ? -7.09 -22 -7.633 1 98.62 434 CYS A O 1
ATOM 3399 N N . ILE A 1 435 ? -5.93 -20.047 -7.574 1 98.69 435 ILE A N 1
ATOM 3400 C CA . ILE A 1 435 ? -5.406 -20.328 -6.242 1 98.69 435 ILE A CA 1
ATOM 3401 C C . ILE A 1 435 ? -6.547 -20.328 -5.23 1 98.69 435 ILE A C 1
ATOM 3403 O O . ILE A 1 435 ? -6.539 -21.109 -4.273 1 98.69 435 ILE A O 1
ATOM 3407 N N . ALA A 1 436 ? -7.531 -19.438 -5.445 1 98.75 436 ALA A N 1
ATOM 3408 C CA . ALA A 1 436 ? -8.695 -19.438 -4.562 1 98.75 436 ALA A CA 1
ATOM 3409 C C . ALA A 1 436 ? -9.414 -20.781 -4.59 1 98.75 436 ALA A C 1
ATOM 3411 O O . ALA A 1 436 ? -9.898 -21.25 -3.557 1 98.75 436 ALA A O 1
ATOM 3412 N N . ILE A 1 437 ? -9.516 -21.391 -5.73 1 98.5 437 ILE A N 1
ATOM 3413 C CA . ILE A 1 437 ? -10.133 -22.703 -5.848 1 98.5 437 ILE A CA 1
ATOM 3414 C C . ILE A 1 437 ? -9.25 -23.75 -5.176 1 98.5 437 ILE A C 1
ATOM 3416 O O . ILE A 1 437 ? -9.727 -24.531 -4.344 1 98.5 437 ILE A O 1
ATOM 3420 N N . LEU A 1 438 ? -7.961 -23.75 -5.457 1 97.75 438 LEU A N 1
ATOM 3421 C CA . LEU A 1 438 ? -7.031 -24.766 -4.992 1 97.75 438 LEU A CA 1
ATOM 3422 C C . LEU A 1 438 ? -6.93 -24.766 -3.471 1 97.75 438 LEU A C 1
ATOM 3424 O O . LEU A 1 438 ? -6.77 -25.812 -2.85 1 97.75 438 LEU A O 1
ATOM 3428 N N . SER A 1 439 ? -7.059 -23.547 -2.885 1 97.69 439 SER A N 1
ATOM 3429 C CA . SER A 1 439 ? -6.863 -23.406 -1.445 1 97.69 439 SER A CA 1
ATOM 3430 C C . SER A 1 439 ? -8.188 -23.531 -0.694 1 97.69 439 SER A C 1
ATOM 3432 O O . SER A 1 439 ? -8.219 -23.422 0.534 1 97.69 439 SER A O 1
ATOM 3434 N N . SER A 1 440 ? -9.297 -23.656 -1.447 1 97.56 440 SER A N 1
ATOM 3435 C CA . SER A 1 440 ? -10.641 -23.734 -0.894 1 97.56 440 SER A CA 1
ATOM 3436 C C . SER A 1 440 ? -11.055 -22.406 -0.255 1 97.56 440 SER A C 1
ATOM 3438 O O . SER A 1 440 ? -11.812 -22.406 0.72 1 97.56 440 SER A O 1
ATOM 3440 N N . LEU A 1 441 ? -10.406 -21.438 -0.663 1 98.31 441 LEU A N 1
ATOM 3441 C CA . LEU A 1 441 ? -10.922 -20.109 -0.361 1 98.31 441 LEU A CA 1
ATOM 3442 C C . LEU A 1 441 ? -12.266 -19.875 -1.042 1 98.31 441 LEU A C 1
ATOM 3444 O O . LEU A 1 441 ? -13.195 -19.344 -0.429 1 98.31 441 LEU A O 1
ATOM 3448 N N . ALA A 1 442 ? -12.352 -20.234 -2.316 1 98.5 442 ALA A N 1
ATOM 3449 C CA . ALA A 1 442 ? -13.625 -20.219 -3.027 1 98.5 442 ALA A CA 1
ATOM 3450 C C . ALA A 1 442 ? -14.562 -21.297 -2.5 1 98.5 442 ALA A C 1
ATOM 3452 O O . ALA A 1 442 ? -14.133 -22.422 -2.238 1 98.5 442 ALA A O 1
ATOM 3453 N N . THR A 1 443 ? -15.789 -20.969 -2.291 1 97.81 443 THR A N 1
ATOM 3454 C CA . THR A 1 443 ? -16.781 -22 -2.008 1 97.81 443 THR A CA 1
ATOM 3455 C C . THR A 1 443 ? -17 -22.891 -3.223 1 97.81 443 THR A C 1
ATOM 3457 O O . THR A 1 443 ? -16.547 -22.578 -4.324 1 97.81 443 THR A O 1
ATOM 3460 N N . LEU A 1 444 ? -17.703 -24.016 -2.986 1 97.19 444 LEU A N 1
ATOM 3461 C CA . LEU A 1 444 ? -18 -24.922 -4.098 1 97.19 444 LEU A CA 1
ATOM 3462 C C . LEU A 1 444 ? -18.812 -24.203 -5.172 1 97.19 444 LEU A C 1
ATOM 3464 O O . LEU A 1 444 ? -18.547 -24.375 -6.367 1 97.19 444 LEU A O 1
ATOM 3468 N N . ALA A 1 445 ? -19.781 -23.422 -4.758 1 97.88 445 ALA A N 1
ATOM 3469 C CA . ALA A 1 445 ? -20.609 -22.672 -5.695 1 97.88 445 ALA A CA 1
ATOM 3470 C C . ALA A 1 445 ? -19.781 -21.656 -6.477 1 97.88 445 ALA A C 1
ATOM 3472 O O . ALA A 1 445 ? -19.969 -21.484 -7.684 1 97.88 445 ALA A O 1
ATOM 3473 N N . GLN A 1 446 ? -18.906 -21.031 -5.809 1 98.62 446 GLN A N 1
ATOM 3474 C CA . GLN A 1 446 ? -18.047 -20.047 -6.449 1 98.62 446 GLN A CA 1
ATOM 3475 C C . GLN A 1 446 ? -17.078 -20.719 -7.414 1 98.62 446 GLN A C 1
ATOM 3477 O O . GLN A 1 446 ? -16.828 -20.203 -8.508 1 98.62 446 GLN A O 1
ATOM 3482 N N . ALA A 1 447 ? -16.484 -21.844 -7.031 1 98.5 447 ALA A N 1
ATOM 3483 C CA . ALA A 1 447 ? -15.594 -22.578 -7.914 1 98.5 447 ALA A CA 1
ATOM 3484 C C . ALA A 1 447 ? -16.312 -23 -9.195 1 98.5 447 ALA A C 1
ATOM 3486 O O . ALA A 1 447 ? -15.75 -22.891 -10.289 1 98.5 447 ALA A O 1
ATOM 3487 N N . THR A 1 448 ? -17.531 -23.469 -9.023 1 98.44 448 THR A N 1
ATOM 3488 C CA . THR A 1 448 ? -18.344 -23.859 -10.172 1 98.44 448 THR A CA 1
ATOM 3489 C C . THR A 1 448 ? -18.609 -22.672 -11.078 1 98.44 448 THR A C 1
ATOM 3491 O O . THR A 1 448 ? -18.5 -22.766 -12.305 1 98.44 448 THR A O 1
ATOM 3494 N N . ALA A 1 449 ? -18.922 -21.578 -10.469 1 98.75 449 ALA A N 1
ATOM 3495 C CA . ALA A 1 449 ? -19.219 -20.359 -11.227 1 98.75 449 ALA A CA 1
ATOM 3496 C C . ALA A 1 449 ? -18 -19.891 -11.992 1 98.75 449 ALA A C 1
ATOM 3498 O O . ALA A 1 449 ? -18.109 -19.375 -13.109 1 98.75 449 ALA A O 1
ATOM 3499 N N . ILE A 1 450 ? -16.859 -19.984 -11.391 1 98.88 450 ILE A N 1
ATOM 3500 C CA . ILE A 1 450 ? -15.617 -19.594 -12.055 1 98.88 450 ILE A CA 1
ATOM 3501 C C . ILE A 1 450 ? -15.391 -20.469 -13.281 1 98.88 450 ILE A C 1
ATOM 3503 O O . ILE A 1 450 ? -15.031 -19.969 -14.352 1 98.88 450 ILE A O 1
ATOM 3507 N N . MET A 1 451 ? -15.609 -21.781 -13.172 1 98.56 451 MET A N 1
ATOM 3508 C CA . MET A 1 451 ? -15.461 -22.703 -14.305 1 98.56 451 MET A CA 1
ATOM 3509 C C . MET A 1 451 ? -16.469 -22.375 -15.398 1 98.56 451 MET A C 1
ATOM 3511 O O . MET A 1 451 ? -16.141 -22.453 -16.578 1 98.56 451 MET A O 1
ATOM 3515 N N . ASP A 1 452 ? -17.719 -22.031 -14.93 1 98.56 452 ASP A N 1
ATOM 3516 C CA . ASP A 1 452 ? -18.719 -21.625 -15.906 1 98.56 452 ASP A CA 1
ATOM 3517 C C . ASP A 1 452 ? -18.266 -20.406 -16.703 1 98.56 452 ASP A C 1
ATOM 3519 O O . ASP A 1 452 ? -18.438 -20.344 -17.922 1 98.56 452 ASP A O 1
ATOM 3523 N N . LEU A 1 453 ? -17.688 -19.5 -16.016 1 98.56 453 LEU A N 1
ATOM 3524 C CA . LEU A 1 453 ? -17.219 -18.281 -16.672 1 98.56 453 LEU A CA 1
ATOM 3525 C C . LEU A 1 453 ? -16.109 -18.609 -17.672 1 98.56 453 LEU A C 1
ATOM 3527 O O . LEU A 1 453 ? -16.109 -18.078 -18.781 1 98.56 453 LEU A O 1
ATOM 3531 N N . VAL A 1 454 ? -15.141 -19.438 -17.297 1 98.25 454 VAL A N 1
ATOM 3532 C CA . VAL A 1 454 ? -14.031 -19.812 -18.172 1 98.25 454 VAL A CA 1
ATOM 3533 C C . VAL A 1 454 ? -14.562 -20.438 -19.453 1 98.25 454 VAL A C 1
ATOM 3535 O O . VAL A 1 454 ? -14.094 -20.125 -20.547 1 98.25 454 VAL A O 1
ATOM 3538 N N . GLU A 1 455 ? -15.523 -21.266 -19.297 1 97.62 455 GLU A N 1
ATOM 3539 C CA . GLU A 1 455 ? -16.109 -21.922 -20.469 1 97.62 455 GLU A CA 1
ATOM 3540 C C . GLU A 1 455 ? -16.891 -20.922 -21.328 1 97.62 455 GLU A C 1
ATOM 3542 O O . GLU A 1 455 ? -16.766 -20.922 -22.547 1 97.62 455 GLU A O 1
ATOM 3547 N N . GLU A 1 456 ? -17.672 -20.125 -20.656 1 97.44 456 GLU A N 1
ATOM 3548 C CA . GLU A 1 456 ? -18.5 -19.156 -21.375 1 97.44 456 GLU A CA 1
ATOM 3549 C C . GLU A 1 456 ? -17.641 -18.109 -22.078 1 97.44 456 GLU A C 1
ATOM 3551 O O . GLU A 1 456 ? -18.031 -17.578 -23.125 1 97.44 456 GLU A O 1
ATOM 3556 N N . ARG A 1 457 ? -16.531 -17.812 -21.469 1 97.81 457 ARG A N 1
ATOM 3557 C CA . ARG A 1 457 ? -15.641 -16.781 -22 1 97.81 457 ARG A CA 1
ATOM 3558 C C . ARG A 1 457 ? -14.344 -17.406 -22.5 1 97.81 457 ARG A C 1
ATOM 3560 O O . ARG A 1 457 ? -13.266 -16.812 -22.344 1 97.81 457 ARG A O 1
ATOM 3567 N N . TRP A 1 458 ? -14.422 -18.547 -23.109 1 97.56 458 TRP A N 1
ATOM 3568 C CA . TRP A 1 458 ? -13.273 -19.312 -23.594 1 97.56 458 TRP A CA 1
ATOM 3569 C C . TRP A 1 458 ? -12.414 -18.469 -24.531 1 97.56 458 TRP A C 1
ATOM 3571 O O . TRP A 1 458 ? -11.195 -18.406 -24.391 1 97.56 458 TRP A O 1
ATOM 3581 N N . GLU A 1 459 ? -13.016 -17.688 -25.438 1 96.31 459 GLU A N 1
ATOM 3582 C CA . GLU A 1 459 ? -12.289 -16.922 -26.438 1 96.31 459 GLU A CA 1
ATOM 3583 C C . GLU A 1 459 ? -11.531 -15.758 -25.812 1 96.31 459 GLU A C 1
ATOM 3585 O O . GLU A 1 459 ? -10.461 -15.367 -26.281 1 96.31 459 GLU A O 1
ATOM 3590 N N . ASP A 1 460 ? -12.039 -15.258 -24.719 1 96.75 460 ASP A N 1
ATOM 3591 C CA . ASP A 1 460 ? -11.445 -14.109 -24.047 1 96.75 460 ASP A CA 1
ATOM 3592 C C . ASP A 1 460 ? -10.344 -14.539 -23.094 1 96.75 460 ASP A C 1
ATOM 3594 O O . ASP A 1 460 ? -9.289 -13.906 -23.016 1 96.75 460 ASP A O 1
ATOM 3598 N N . LEU A 1 461 ? -10.594 -15.633 -22.359 1 98 461 LEU A N 1
ATOM 3599 C CA . LEU A 1 461 ? -9.719 -15.977 -21.234 1 98 461 LEU A CA 1
ATOM 3600 C C . LEU A 1 461 ? -8.68 -17.016 -21.672 1 98 461 LEU A C 1
ATOM 3602 O O . LEU A 1 461 ? -7.566 -17.031 -21.141 1 98 461 LEU A O 1
ATOM 3606 N N . ILE A 1 462 ? -9.016 -17.922 -22.625 1 97.12 462 ILE A N 1
ATOM 3607 C CA . ILE A 1 462 ? -8.125 -18.969 -23.094 1 97.12 462 ILE A CA 1
ATOM 3608 C C . ILE A 1 462 ? -7.59 -18.625 -24.484 1 97.12 462 ILE A C 1
ATOM 3610 O O . ILE A 1 462 ? -6.379 -18.609 -24.703 1 97.12 462 ILE A O 1
ATOM 3614 N N . GLY A 1 463 ? -8.531 -18.281 -25.328 1 95.44 463 GLY A N 1
ATOM 3615 C CA . GLY A 1 463 ? -8.172 -17.953 -26.703 1 95.44 463 GLY A CA 1
ATOM 3616 C C . GLY A 1 463 ? -7.52 -19.109 -27.438 1 95.44 463 GLY A C 1
ATOM 3617 O O . GLY A 1 463 ? -7.996 -20.234 -27.375 1 95.44 463 GLY A O 1
ATOM 3618 N N . GLU A 1 464 ? -6.488 -18.734 -28.219 1 95.56 464 GLU A N 1
ATOM 3619 C CA . GLU A 1 464 ? -5.797 -19.734 -29.031 1 95.56 464 GLU A CA 1
ATOM 3620 C C . GLU A 1 464 ? -4.551 -20.266 -28.312 1 95.56 464 GLU A C 1
ATOM 3622 O O . GLU A 1 464 ? -3.986 -21.281 -28.703 1 95.56 464 GLU A O 1
ATOM 3627 N N . MET A 1 465 ? -4.168 -19.562 -27.328 1 94.94 465 MET A N 1
ATOM 3628 C CA . MET A 1 465 ? -3.098 -20 -26.438 1 94.94 465 MET A CA 1
ATOM 3629 C C . MET A 1 465 ? -3.453 -19.734 -24.984 1 94.94 465 MET A C 1
ATOM 3631 O O . MET A 1 465 ? -3.535 -18.578 -24.562 1 94.94 465 MET A O 1
ATOM 3635 N N . PRO A 1 466 ? -3.6 -20.828 -24.297 1 88.94 466 PRO A N 1
ATOM 3636 C CA . PRO A 1 466 ? -3.871 -20.609 -22.875 1 88.94 466 PRO A CA 1
ATOM 3637 C C . PRO A 1 466 ? -2.633 -20.156 -22.094 1 88.94 466 PRO A C 1
ATOM 3639 O O . PRO A 1 466 ? -1.52 -20.594 -22.406 1 88.94 466 PRO A O 1
ATOM 3642 N N . LEU A 1 467 ? -2.893 -19.172 -21.062 1 92.69 467 LEU A N 1
ATOM 3643 C CA . LEU A 1 467 ? -4.086 -18.438 -20.641 1 92.69 467 LEU A CA 1
ATOM 3644 C C . LEU A 1 467 ? -3.771 -16.969 -20.422 1 92.69 467 LEU A C 1
ATOM 3646 O O . LEU A 1 467 ? -2.625 -16.609 -20.141 1 92.69 467 LEU A O 1
ATOM 3650 N N . LYS A 1 468 ? -4.785 -16.141 -20.469 1 97.81 468 LYS A N 1
ATOM 3651 C CA . LYS A 1 468 ? -4.637 -14.734 -20.094 1 97.81 468 LYS A CA 1
ATOM 3652 C C . LYS A 1 468 ? -4.273 -14.609 -18.609 1 97.81 468 LYS A C 1
ATOM 3654 O O . LYS A 1 468 ? -4.918 -15.219 -17.75 1 97.81 468 LYS A O 1
ATOM 3659 N N . ILE A 1 469 ? -3.242 -13.867 -18.359 1 98.12 469 ILE A N 1
ATOM 3660 C CA . ILE A 1 469 ? -2.869 -13.617 -16.969 1 98.12 469 ILE A CA 1
ATOM 3661 C C . ILE A 1 469 ? -3.867 -12.648 -16.344 1 98.12 469 ILE A C 1
ATOM 3663 O O . ILE A 1 469 ? -4.207 -12.789 -15.164 1 98.12 469 ILE A O 1
ATOM 3667 N N . ALA A 1 470 ? -4.312 -11.688 -17.109 1 98.44 470 ALA A N 1
ATOM 3668 C CA . ALA A 1 470 ? -5.344 -10.727 -16.734 1 98.44 470 ALA A CA 1
ATOM 3669 C C . ALA A 1 470 ? -6.25 -10.391 -17.906 1 98.44 470 ALA A C 1
ATOM 3671 O O . ALA A 1 470 ? -5.84 -10.508 -19.078 1 98.44 470 ALA A O 1
ATOM 3672 N N . TYR A 1 471 ? -7.402 -10.023 -17.656 1 98.25 471 TYR A N 1
ATOM 3673 C CA . TYR A 1 471 ? -8.359 -9.641 -18.688 1 98.25 471 TYR A CA 1
ATOM 3674 C C . TYR A 1 471 ? -9.352 -8.609 -18.156 1 98.25 471 TYR A C 1
ATOM 3676 O O . TYR A 1 471 ? -9.844 -8.727 -17.031 1 98.25 471 TYR A O 1
ATOM 3684 N N . PRO A 1 472 ? -9.789 -7.578 -18.906 1 98.12 472 PRO A N 1
ATOM 3685 C CA . PRO A 1 472 ? -9.211 -7.266 -20.219 1 98.12 472 PRO A CA 1
ATOM 3686 C C . PRO A 1 472 ? -7.91 -6.473 -20.109 1 98.12 472 PRO A C 1
ATOM 3688 O O . PRO A 1 472 ? -7.422 -6.219 -19.016 1 98.12 472 PRO A O 1
ATOM 3691 N N . ALA A 1 473 ? -7.285 -6.195 -21.234 1 98.38 473 ALA A N 1
ATOM 3692 C CA . ALA A 1 473 ? -6.109 -5.336 -21.281 1 98.38 473 ALA A CA 1
ATOM 3693 C C . ALA A 1 473 ? -6.488 -3.875 -21.047 1 98.38 473 ALA A C 1
ATOM 3695 O O . ALA A 1 473 ? -7.547 -3.426 -21.484 1 98.38 473 ALA A O 1
ATOM 3696 N N . LEU A 1 474 ? -5.617 -3.182 -20.297 1 97.56 474 LEU A N 1
ATOM 3697 C CA . LEU A 1 474 ? -5.715 -1.728 -20.234 1 97.56 474 LEU A CA 1
ATOM 3698 C C . LEU A 1 474 ? -5.371 -1.094 -21.562 1 97.56 474 LEU A C 1
ATOM 3700 O O . LEU A 1 474 ? -4.438 -1.529 -22.25 1 97.56 474 LEU A O 1
ATOM 3704 N N . GLU A 1 475 ? -6.125 -0.069 -21.969 1 96.44 475 GLU A N 1
ATOM 3705 C CA . GLU A 1 475 ? -5.883 0.588 -23.25 1 96.44 475 GLU A CA 1
ATOM 3706 C C . GLU A 1 475 ? -6.074 2.098 -23.141 1 96.44 475 GLU A C 1
ATOM 3708 O O . GLU A 1 475 ? -6.605 2.592 -22.141 1 96.44 475 GLU A O 1
ATOM 3713 N N . GLY A 1 476 ? -5.547 2.834 -24.062 1 94.56 476 GLY A N 1
ATOM 3714 C CA . GLY A 1 476 ? -5.754 4.273 -24.141 1 94.56 476 GLY A CA 1
ATOM 3715 C C . GLY A 1 476 ? -5.281 5.012 -22.906 1 94.56 476 GLY A C 1
ATOM 3716 O O . GLY A 1 476 ? -4.145 4.828 -22.469 1 94.56 476 GLY A O 1
ATOM 3717 N N . TYR A 1 477 ? -6.164 5.867 -22.406 1 92.31 477 TYR A N 1
ATOM 3718 C CA . TYR A 1 477 ? -5.816 6.707 -21.266 1 92.31 477 TYR A CA 1
ATOM 3719 C C . TYR A 1 477 ? -5.617 5.863 -20.016 1 92.31 477 TYR A C 1
ATOM 3721 O O . TYR A 1 477 ? -4.77 6.18 -19.172 1 92.31 477 TYR A O 1
ATOM 3729 N N . GLN A 1 478 ? -6.398 4.84 -19.969 1 94.94 478 GLN A N 1
ATOM 3730 C CA . GLN A 1 478 ? -6.266 3.959 -18.812 1 94.94 478 GLN A CA 1
ATOM 3731 C C . GLN A 1 478 ? -4.879 3.326 -18.75 1 94.94 478 GLN A C 1
ATOM 3733 O O . GLN A 1 478 ? -4.27 3.244 -17.688 1 94.94 478 GLN A O 1
ATOM 3738 N N . TRP A 1 479 ? -4.434 2.877 -19.953 1 96.56 479 TRP A N 1
ATOM 3739 C CA . TRP A 1 479 ? -3.098 2.299 -20.031 1 96.56 479 TRP A CA 1
ATOM 3740 C C . TRP A 1 479 ? -2.037 3.322 -19.641 1 96.56 479 TRP A C 1
ATOM 3742 O O . TRP A 1 479 ? -1.132 3.02 -18.859 1 96.56 479 TRP A O 1
ATOM 3752 N N . ARG A 1 480 ? -2.145 4.555 -20.141 1 94.31 480 ARG A N 1
ATOM 3753 C CA . ARG A 1 480 ? -1.168 5.605 -19.875 1 94.31 480 ARG A CA 1
ATOM 3754 C C . ARG A 1 480 ? -1.112 5.926 -18.391 1 94.31 480 ARG A C 1
ATOM 3756 O O . ARG A 1 480 ? -0.029 6.012 -17.797 1 94.31 480 ARG A O 1
ATOM 3763 N N . ILE A 1 481 ? -2.24 6.047 -17.766 1 93.38 481 ILE A N 1
ATOM 3764 C CA . ILE A 1 481 ? -2.338 6.512 -16.391 1 93.38 481 ILE A CA 1
ATOM 3765 C C . ILE A 1 481 ? -1.967 5.379 -15.43 1 93.38 481 ILE A C 1
ATOM 3767 O O . ILE A 1 481 ? -1.229 5.586 -14.461 1 93.38 481 ILE A O 1
ATOM 3771 N N . VAL A 1 482 ? -2.418 4.172 -15.734 1 95.12 482 VAL A N 1
ATOM 3772 C CA . VAL A 1 482 ? -2.283 3.061 -14.797 1 95.12 482 VAL A CA 1
ATOM 3773 C C . VAL A 1 482 ? -0.868 2.49 -14.875 1 95.12 482 VAL A C 1
ATOM 3775 O O . VAL A 1 482 ? -0.279 2.139 -13.844 1 95.12 482 VAL A O 1
ATOM 3778 N N . THR A 1 483 ? -0.267 2.436 -16.047 1 94.88 483 THR A N 1
ATOM 3779 C CA . THR A 1 483 ? 1.033 1.79 -16.188 1 94.88 483 THR A CA 1
ATOM 3780 C C . THR A 1 483 ? 2.146 2.83 -16.266 1 94.88 483 THR A C 1
ATOM 3782 O O . THR A 1 483 ? 3.326 2.494 -16.141 1 94.88 483 THR A O 1
ATOM 3785 N N . GLY A 1 484 ? 1.8 4.102 -16.5 1 92.25 484 GLY A N 1
ATOM 3786 C CA . GLY A 1 484 ? 2.805 5.109 -16.797 1 92.25 484 GLY A CA 1
ATOM 3787 C C . GLY A 1 484 ? 3.445 4.93 -18.172 1 92.25 484 GLY A C 1
ATOM 3788 O O . GLY A 1 484 ? 4.652 5.125 -18.328 1 92.25 484 GLY A O 1
ATOM 3789 N N . CYS A 1 485 ? 2.648 4.375 -19.094 1 93.31 485 CYS A N 1
ATOM 3790 C CA . CYS A 1 485 ? 3.076 4.176 -20.469 1 93.31 485 CYS A CA 1
ATOM 3791 C C . CYS A 1 485 ? 4.16 3.107 -20.562 1 93.31 485 CYS A C 1
ATOM 3793 O O . CYS A 1 485 ? 5.141 3.27 -21.281 1 93.31 485 CYS A O 1
ATOM 3795 N N . ASP A 1 486 ? 3.965 2.088 -19.828 1 93.25 486 ASP A N 1
ATOM 3796 C CA . ASP A 1 486 ? 4.945 1.008 -19.859 1 93.25 486 ASP A CA 1
ATOM 3797 C C . ASP A 1 486 ? 5.043 0.392 -21.25 1 93.25 486 ASP A C 1
ATOM 3799 O O . ASP A 1 486 ? 4.059 -0.137 -21.766 1 93.25 486 ASP A O 1
ATOM 3803 N N . PRO A 1 487 ? 6.188 0.375 -21.812 1 92.19 487 PRO A N 1
ATOM 3804 C CA . PRO A 1 487 ? 6.293 -0.082 -23.203 1 92.19 487 PRO A CA 1
ATOM 3805 C C . PRO A 1 487 ? 6.16 -1.597 -23.344 1 92.19 487 PRO A C 1
ATOM 3807 O O . PRO A 1 487 ? 5.871 -2.102 -24.422 1 92.19 487 PRO A O 1
ATOM 3810 N N . LYS A 1 488 ? 6.348 -2.326 -22.328 1 93.31 488 LYS A N 1
ATOM 3811 C CA . LYS A 1 488 ? 6.191 -3.777 -22.391 1 93.31 488 LYS A CA 1
ATOM 3812 C C . LYS A 1 488 ? 4.73 -4.18 -22.203 1 93.31 488 LYS A C 1
ATOM 3814 O O . LYS A 1 488 ? 4.285 -5.195 -22.734 1 93.31 488 LYS A O 1
ATOM 3819 N N . ASN A 1 489 ? 4.016 -3.371 -21.469 1 96.12 489 ASN A N 1
ATOM 3820 C CA . ASN A 1 489 ? 2.625 -3.66 -21.141 1 96.12 489 ASN A CA 1
ATOM 3821 C C . ASN A 1 489 ? 1.662 -2.857 -22 1 96.12 489 ASN A C 1
ATOM 3823 O O . ASN A 1 489 ? 0.703 -2.273 -21.5 1 96.12 489 ASN A O 1
ATOM 3827 N N . ILE A 1 490 ? 2.004 -2.807 -23.281 1 96.62 490 ILE A N 1
ATOM 3828 C CA . ILE A 1 490 ? 1.005 -2.268 -24.203 1 96.62 490 ILE A CA 1
ATOM 3829 C C . ILE A 1 490 ? -0.194 -3.211 -24.266 1 96.62 490 ILE A C 1
ATOM 3831 O O . ILE A 1 490 ? -0.156 -4.316 -23.719 1 96.62 490 ILE A O 1
ATOM 3835 N N . ARG A 1 491 ? -1.247 -2.809 -24.906 1 97 491 ARG A N 1
ATOM 3836 C CA . ARG A 1 491 ? -2.482 -3.584 -24.922 1 97 491 ARG A CA 1
ATOM 3837 C C . ARG A 1 491 ? -2.234 -4.996 -25.453 1 97 491 ARG A C 1
ATOM 3839 O O . ARG A 1 491 ? -1.616 -5.172 -26.5 1 97 491 ARG A O 1
ATOM 3846 N N . TRP A 1 492 ? -2.695 -6.043 -24.688 1 98 492 TRP A N 1
ATOM 3847 C CA . TRP A 1 492 ? -2.664 -7.461 -25.016 1 98 492 TRP A CA 1
ATOM 3848 C C . TRP A 1 492 ? -1.228 -7.965 -25.125 1 98 492 TRP A C 1
ATOM 3850 O O . TRP A 1 492 ? -0.919 -8.812 -25.953 1 98 492 TRP A O 1
ATOM 3860 N N . SER A 1 493 ? -0.432 -7.379 -24.328 1 97.94 493 SER A N 1
ATOM 3861 C CA . SER A 1 493 ? 0.97 -7.781 -24.297 1 97.94 493 SER A CA 1
ATOM 3862 C C . SER A 1 493 ? 1.454 -7.988 -22.875 1 97.94 493 SER A C 1
ATOM 3864 O O . SER A 1 493 ? 1.072 -7.246 -21.969 1 97.94 493 SER A O 1
ATOM 3866 N N . TYR A 1 494 ? 2.303 -9.008 -22.688 1 97.62 494 TYR A N 1
ATOM 3867 C CA . TYR A 1 494 ? 2.988 -9.273 -21.422 1 97.62 494 TYR A CA 1
ATOM 3868 C C . TYR A 1 494 ? 1.991 -9.414 -20.281 1 97.62 494 TYR A C 1
ATOM 3870 O O . TYR A 1 494 ? 1.106 -10.273 -20.328 1 97.62 494 TYR A O 1
ATOM 3878 N N . HIS A 1 495 ? 2.037 -8.531 -19.25 1 97.94 495 HIS A N 1
ATOM 3879 C CA . HIS A 1 495 ? 1.106 -8.68 -18.125 1 97.94 495 HIS A CA 1
ATOM 3880 C C . HIS A 1 495 ? -0.247 -8.055 -18.453 1 97.94 495 HIS A C 1
ATOM 3882 O O . HIS A 1 495 ? -1.236 -8.32 -17.766 1 97.94 495 HIS A O 1
ATOM 3888 N N . ASN A 1 496 ? -0.266 -7.156 -19.469 1 98.25 496 ASN A N 1
ATOM 3889 C CA . ASN A 1 496 ? -1.479 -6.434 -19.828 1 98.25 496 ASN A CA 1
ATOM 3890 C C . ASN A 1 496 ? -2.316 -7.227 -20.844 1 98.25 496 ASN A C 1
ATOM 3892 O O . ASN A 1 496 ? -2.512 -6.789 -21.969 1 98.25 496 ASN A O 1
ATOM 3896 N N . GLY A 1 497 ? -2.783 -8.383 -20.344 1 98.06 497 GLY A N 1
ATOM 3897 C CA . GLY A 1 497 ? -3.658 -9.195 -21.172 1 98.06 497 GLY A CA 1
ATOM 3898 C C . GLY A 1 497 ? -2.908 -10.203 -22.016 1 98.06 497 GLY A C 1
ATOM 3899 O O . GLY A 1 497 ? -3.477 -10.789 -22.953 1 98.06 497 GLY A O 1
ATOM 3900 N N . GLY A 1 498 ? -1.684 -10.422 -21.781 1 98.19 498 GLY A N 1
ATOM 3901 C CA . GLY A 1 498 ? -0.951 -11.461 -22.5 1 98.19 498 GLY A CA 1
ATOM 3902 C C . GLY A 1 498 ? -1.314 -12.859 -22.047 1 98.19 498 GLY A C 1
ATOM 3903 O O . GLY A 1 498 ? -1.979 -13.039 -21.016 1 98.19 498 GLY A O 1
ATOM 3904 N N . SER A 1 499 ? -0.959 -13.844 -22.891 1 98.25 499 SER A N 1
ATOM 3905 C CA . SER A 1 499 ? -1.183 -15.25 -22.578 1 98.25 499 SER A CA 1
ATOM 3906 C C . SER A 1 499 ? 0.101 -15.922 -22.094 1 98.25 499 SER A C 1
ATOM 3908 O O . SER A 1 499 ? 1.137 -15.836 -22.75 1 98.25 499 SER A O 1
ATOM 3910 N N . TRP A 1 500 ? 0.053 -16.516 -21.031 1 98.56 500 TRP A N 1
ATOM 3911 C CA . TRP A 1 500 ? 1.226 -17.125 -20.406 1 98.56 500 TRP A CA 1
ATOM 3912 C C . TRP A 1 500 ? 1.046 -18.625 -20.25 1 98.56 500 TRP A C 1
ATOM 3914 O O . TRP A 1 500 ? 0.357 -19.094 -19.344 1 98.56 500 TRP A O 1
ATOM 3924 N N . PRO A 1 501 ? 1.729 -19.406 -21.016 1 98 501 PRO A N 1
ATOM 3925 C CA . PRO A 1 501 ? 1.531 -20.859 -21.031 1 98 501 PRO A CA 1
ATOM 3926 C C . PRO A 1 501 ? 1.782 -21.516 -19.656 1 98 501 PRO A C 1
ATOM 3928 O O . PRO A 1 501 ? 1.178 -22.531 -19.344 1 98 501 PRO A O 1
ATOM 3931 N N . VAL A 1 502 ? 2.639 -20.906 -18.844 1 98.44 502 VAL A N 1
ATOM 3932 C CA . VAL A 1 502 ? 2.949 -21.469 -17.531 1 98.44 502 VAL A CA 1
ATOM 3933 C C . VAL A 1 502 ? 1.667 -21.609 -16.719 1 98.44 502 VAL A C 1
ATOM 3935 O O . VAL A 1 502 ? 1.562 -22.5 -15.875 1 98.44 502 VAL A O 1
ATOM 3938 N N . LEU A 1 503 ? 0.662 -20.812 -16.969 1 98.44 503 LEU A N 1
ATOM 3939 C CA . LEU A 1 503 ? -0.552 -20.766 -16.156 1 98.44 503 LEU A CA 1
ATOM 3940 C C . LEU A 1 503 ? -1.416 -22 -16.406 1 98.44 503 LEU A C 1
ATOM 3942 O O . LEU A 1 503 ? -2.357 -22.266 -15.648 1 98.44 503 LEU A O 1
ATOM 3946 N N . LEU A 1 504 ? -1.047 -22.797 -17.391 1 98.5 504 LEU A N 1
ATOM 3947 C CA . LEU A 1 504 ? -1.784 -24.016 -17.734 1 98.5 504 LEU A CA 1
ATOM 3948 C C . LEU A 1 504 ? -1.862 -24.953 -16.547 1 98.5 504 LEU A C 1
ATOM 3950 O O . LEU A 1 504 ? -2.883 -25.625 -16.344 1 98.5 504 LEU A O 1
ATOM 3954 N N . TRP A 1 505 ? -0.802 -25.047 -15.82 1 98.12 505 TRP A N 1
ATOM 3955 C CA . TRP A 1 505 ? -0.816 -26 -14.711 1 98.12 505 TRP A CA 1
ATOM 3956 C C . TRP A 1 505 ? -1.813 -25.578 -13.641 1 98.12 505 TRP A C 1
ATOM 3958 O O . TRP A 1 505 ? -2.484 -26.406 -13.039 1 98.12 505 TRP A O 1
ATOM 3968 N N . LEU A 1 506 ? -1.963 -24.281 -13.367 1 98.25 506 LEU A N 1
ATOM 3969 C CA . LEU A 1 506 ? -2.912 -23.766 -12.391 1 98.25 506 LEU A CA 1
ATOM 3970 C C . LEU A 1 506 ? -4.348 -24 -12.844 1 98.25 506 LEU A C 1
ATOM 3972 O O . LEU A 1 506 ? -5.191 -24.422 -12.047 1 98.25 506 LEU A O 1
ATOM 3976 N N . LEU A 1 507 ? -4.586 -23.688 -14.117 1 98.5 507 LEU A N 1
ATOM 3977 C CA . LEU A 1 507 ? -5.914 -23.953 -14.656 1 98.5 507 LEU A CA 1
ATOM 3978 C C . LEU A 1 507 ? -6.262 -25.438 -14.516 1 98.5 507 LEU A C 1
ATOM 3980 O O . LEU A 1 507 ? -7.375 -25.781 -14.109 1 98.5 507 LEU A O 1
ATOM 3984 N N . THR A 1 508 ? -5.32 -26.312 -14.875 1 98.5 508 THR A N 1
ATOM 3985 C CA . THR A 1 508 ? -5.543 -27.75 -14.828 1 98.5 508 THR A CA 1
ATOM 3986 C C . THR A 1 508 ? -5.867 -28.203 -13.406 1 98.5 508 THR A C 1
ATOM 3988 O O . THR A 1 508 ? -6.832 -28.953 -13.195 1 98.5 508 THR A O 1
ATOM 3991 N N . ALA A 1 509 ? -5.059 -27.703 -12.492 1 98.31 509 ALA A N 1
ATOM 3992 C CA . ALA A 1 509 ? -5.281 -28.062 -11.094 1 98.31 509 ALA A CA 1
ATOM 3993 C C . ALA A 1 509 ? -6.664 -27.625 -10.625 1 98.31 509 ALA A C 1
ATOM 3995 O O . ALA A 1 509 ? -7.379 -28.375 -9.977 1 98.31 509 ALA A O 1
ATOM 3996 N N . ALA A 1 510 ? -7 -26.391 -10.93 1 98.31 510 ALA A N 1
ATOM 3997 C CA . ALA A 1 510 ? -8.289 -25.844 -10.516 1 98.31 510 ALA A CA 1
ATOM 3998 C C . ALA A 1 510 ? -9.438 -26.609 -11.164 1 98.31 510 ALA A C 1
ATOM 4000 O O . ALA A 1 510 ? -10.453 -26.875 -10.516 1 98.31 510 ALA A O 1
ATOM 4001 N N . CYS A 1 511 ? -9.289 -26.984 -12.438 1 98.06 511 CYS A N 1
ATOM 4002 C CA . CYS A 1 511 ? -10.32 -27.719 -13.164 1 98.06 511 CYS A CA 1
ATOM 4003 C C . CYS A 1 511 ? -10.562 -29.078 -12.539 1 98.06 511 CYS A C 1
ATOM 4005 O O . CYS A 1 511 ? -11.711 -29.484 -12.344 1 98.06 511 CYS A O 1
ATOM 4007 N N . ILE A 1 512 ? -9.469 -29.766 -12.289 1 97.75 512 ILE A N 1
ATOM 4008 C CA . ILE A 1 512 ? -9.594 -31.094 -11.703 1 97.75 512 ILE A CA 1
ATOM 4009 C C . ILE A 1 512 ? -10.281 -31 -10.344 1 97.75 512 ILE A C 1
ATOM 4011 O O . ILE A 1 512 ? -11.195 -31.766 -10.047 1 97.75 512 ILE A O 1
ATOM 4015 N N . LYS A 1 513 ? -9.867 -30.031 -9.562 1 97.06 513 LYS A N 1
ATOM 4016 C CA . LYS A 1 513 ? -10.461 -29.875 -8.242 1 97.06 513 LYS A CA 1
ATOM 4017 C C . LYS A 1 513 ? -11.953 -29.547 -8.344 1 97.06 513 LYS A C 1
ATOM 4019 O O . LYS A 1 513 ? -12.75 -30 -7.52 1 97.06 513 LYS A O 1
ATOM 4024 N N . ALA A 1 514 ? -12.266 -28.75 -9.305 1 96.81 514 ALA A N 1
ATOM 4025 C CA . ALA A 1 514 ? -13.648 -28.312 -9.477 1 96.81 514 ALA A CA 1
ATOM 4026 C C . ALA A 1 514 ? -14.477 -29.375 -10.195 1 96.81 514 ALA A C 1
ATOM 4028 O O . ALA A 1 514 ? -15.664 -29.172 -10.469 1 96.81 514 ALA A O 1
ATOM 4029 N N . GLY A 1 515 ? -13.883 -30.516 -10.602 1 96.25 515 GLY A N 1
ATOM 4030 C CA . GLY A 1 515 ? -14.586 -31.609 -11.25 1 96.25 515 GLY A CA 1
ATOM 4031 C C . GLY A 1 515 ? -14.867 -31.344 -12.719 1 96.25 515 GLY A C 1
ATOM 4032 O O . GLY A 1 515 ? -15.867 -31.828 -13.258 1 96.25 515 GLY A O 1
ATOM 4033 N N . ARG A 1 516 ? -14.102 -30.531 -13.281 1 97.31 516 ARG A N 1
ATOM 4034 C CA . ARG A 1 516 ? -14.289 -30.188 -14.688 1 97.31 516 ARG A CA 1
ATOM 4035 C C . ARG A 1 516 ? -12.992 -30.375 -15.469 1 97.31 516 ARG A C 1
ATOM 4037 O O . ARG A 1 516 ? -12.531 -29.453 -16.141 1 97.31 516 ARG A O 1
ATOM 4044 N N . PRO A 1 517 ? -12.383 -31.531 -15.461 1 97.38 517 PRO A N 1
ATOM 4045 C CA . PRO A 1 517 ? -11.086 -31.75 -16.109 1 97.38 517 PRO A CA 1
ATOM 4046 C C . PRO A 1 517 ? -11.133 -31.547 -17.609 1 97.38 517 PRO A C 1
ATOM 4048 O O . PRO A 1 517 ? -10.094 -31.328 -18.25 1 97.38 517 PRO A O 1
ATOM 4051 N N . GLN A 1 518 ? -12.336 -31.641 -18.25 1 97.56 518 GLN A N 1
ATOM 4052 C CA . GLN A 1 518 ? -12.461 -31.5 -19.703 1 97.56 518 GLN A CA 1
ATOM 4053 C C . GLN A 1 518 ? -12.016 -30.125 -20.172 1 97.56 518 GLN A C 1
ATOM 4055 O O . GLN A 1 518 ? -11.516 -29.969 -21.281 1 97.56 518 GLN A O 1
ATOM 4060 N N . ILE A 1 519 ? -12.242 -29.141 -19.297 1 97.94 519 ILE A N 1
ATOM 4061 C CA . ILE A 1 519 ? -11.797 -27.781 -19.625 1 97.94 519 ILE A CA 1
ATOM 4062 C C . ILE A 1 519 ? -10.281 -27.766 -19.797 1 97.94 519 ILE A C 1
ATOM 4064 O O . ILE A 1 519 ? -9.758 -27.219 -20.766 1 97.94 519 ILE A O 1
ATOM 4068 N N . ALA A 1 520 ? -9.578 -28.359 -18.875 1 98.12 520 ALA A N 1
ATOM 4069 C CA . ALA A 1 520 ? -8.125 -28.438 -18.906 1 98.12 520 ALA A CA 1
ATOM 4070 C C . ALA A 1 520 ? -7.641 -29.25 -20.094 1 98.12 520 ALA A C 1
ATOM 4072 O O . ALA A 1 520 ? -6.652 -28.891 -20.75 1 98.12 520 ALA A O 1
ATOM 4073 N N . LYS A 1 521 ? -8.312 -30.344 -20.391 1 98.12 521 LYS A N 1
ATOM 4074 C CA . LYS A 1 521 ? -7.934 -31.203 -21.5 1 98.12 521 LYS A CA 1
ATOM 4075 C C . LYS A 1 521 ? -7.996 -30.438 -22.828 1 98.12 521 LYS A C 1
ATOM 4077 O O . LYS A 1 521 ? -7.094 -30.547 -23.656 1 98.12 521 LYS A O 1
ATOM 4082 N N . ARG A 1 522 ? -9.055 -29.688 -22.969 1 98 522 ARG A N 1
ATOM 4083 C CA . ARG A 1 522 ? -9.203 -28.859 -24.156 1 98 522 ARG A CA 1
ATOM 4084 C C . ARG A 1 522 ? -8.086 -27.828 -24.266 1 98 522 ARG A C 1
ATOM 4086 O O . ARG A 1 522 ? -7.551 -27.594 -25.344 1 98 522 ARG A O 1
ATOM 4093 N N . ALA A 1 523 ? -7.77 -27.188 -23.172 1 98.12 523 ALA A N 1
ATOM 4094 C CA . ALA A 1 523 ? -6.707 -26.188 -23.141 1 98.12 523 ALA A CA 1
ATOM 4095 C C . ALA A 1 523 ? -5.355 -26.812 -23.469 1 98.12 523 ALA A C 1
ATOM 4097 O O . ALA A 1 523 ? -4.551 -26.219 -24.188 1 98.12 523 ALA A O 1
ATOM 4098 N N . ILE A 1 524 ? -5.059 -28.016 -22.953 1 98.12 524 ILE A N 1
ATOM 4099 C CA . ILE A 1 524 ? -3.807 -28.719 -23.203 1 98.12 524 ILE A CA 1
ATOM 4100 C C . ILE A 1 524 ? -3.682 -29.062 -24.672 1 98.12 524 ILE A C 1
ATOM 4102 O O . ILE A 1 524 ? -2.598 -28.953 -25.25 1 98.12 524 ILE A O 1
ATOM 4106 N N . GLU A 1 525 ? -4.77 -29.438 -25.234 1 97.19 525 GLU A N 1
ATOM 4107 C CA . GLU A 1 525 ? -4.77 -29.75 -26.656 1 97.19 525 GLU A CA 1
ATOM 4108 C C . GLU A 1 525 ? -4.348 -28.531 -27.5 1 97.19 525 GLU A C 1
ATOM 4110 O O . GLU A 1 525 ? -3.604 -28.672 -28.469 1 97.19 525 GLU A O 1
ATOM 4115 N N . LEU A 1 526 ? -4.84 -27.406 -27.109 1 96.31 526 LEU A N 1
ATOM 4116 C CA . LEU A 1 526 ? -4.469 -26.172 -27.812 1 96.31 526 LEU A CA 1
ATOM 4117 C C . LEU A 1 526 ? -2.969 -25.922 -27.703 1 96.31 526 LEU A C 1
ATOM 4119 O O . LEU A 1 526 ? -2.314 -25.594 -28.688 1 96.31 526 LEU A O 1
ATOM 4123 N N . VAL A 1 527 ? -2.457 -26.047 -26.516 1 97.25 527 VAL A N 1
ATOM 4124 C CA . VAL A 1 527 ? -1.052 -25.781 -26.234 1 97.25 527 VAL A CA 1
ATOM 4125 C C . VAL A 1 527 ? -0.171 -26.75 -27.016 1 97.25 527 VAL A C 1
ATOM 4127 O O . VAL A 1 527 ? 0.88 -26.375 -27.531 1 97.25 527 VAL A O 1
ATOM 4130 N N . GLU A 1 528 ? -0.547 -27.969 -27.156 1 97.19 528 GLU A N 1
ATOM 4131 C CA . GLU A 1 528 ? 0.248 -29.031 -27.781 1 97.19 528 GLU A CA 1
ATOM 4132 C C . GLU A 1 528 ? 0.379 -28.812 -29.281 1 97.19 528 GLU A C 1
ATOM 4134 O O . GLU A 1 528 ? 1.315 -29.312 -29.906 1 97.19 528 GLU A O 1
ATOM 4139 N N . GLN A 1 529 ? -0.461 -28 -29.812 1 95.62 529 GLN A N 1
ATOM 4140 C CA . GLN A 1 529 ? -0.421 -27.734 -31.234 1 95.62 529 GLN A CA 1
ATOM 4141 C C . GLN A 1 529 ? 0.681 -26.734 -31.578 1 95.62 529 GLN A C 1
ATOM 4143 O O . GLN A 1 529 ? 1.18 -26.719 -32.719 1 95.62 529 GLN A O 1
ATOM 4148 N N . ARG A 1 530 ? 1.101 -25.969 -30.594 1 95.38 530 ARG A N 1
ATOM 4149 C CA . ARG A 1 530 ? 1.886 -24.812 -31.031 1 95.38 530 ARG A CA 1
ATOM 4150 C C . ARG A 1 530 ? 3.1 -24.609 -30.125 1 95.38 530 ARG A C 1
ATOM 4152 O O . ARG A 1 530 ? 4.156 -24.188 -30.578 1 95.38 530 ARG A O 1
ATOM 4159 N N . LEU A 1 531 ? 3.037 -24.891 -28.859 1 97.5 531 LEU A N 1
ATOM 4160 C CA . LEU A 1 531 ? 3.969 -24.391 -27.844 1 97.5 531 LEU A CA 1
ATOM 4161 C C . LEU A 1 531 ? 5.391 -24.844 -28.156 1 97.5 531 LEU A C 1
ATOM 4163 O O . LEU A 1 531 ? 6.316 -24.031 -28.188 1 97.5 531 LEU A O 1
ATOM 4167 N N . SER A 1 532 ? 5.551 -26.125 -28.391 1 97.25 532 SER A N 1
ATOM 4168 C CA . SER A 1 532 ? 6.875 -26.672 -28.703 1 97.25 532 SER A CA 1
ATOM 4169 C C . SER A 1 532 ? 7.383 -26.141 -30.047 1 97.25 532 SER A C 1
ATOM 4171 O O . SER A 1 532 ? 8.547 -25.766 -30.172 1 97.25 532 SER A O 1
ATOM 4173 N N . LYS A 1 533 ? 6.539 -26.094 -31.031 1 96.38 533 LYS A N 1
ATOM 4174 C CA . LYS A 1 533 ? 6.902 -25.609 -32.375 1 96.38 533 LYS A CA 1
ATOM 4175 C C . LYS A 1 533 ? 7.359 -24.156 -32.312 1 96.38 533 LYS A C 1
ATOM 4177 O O . LYS A 1 533 ? 8.227 -23.75 -33.094 1 96.38 533 LYS A O 1
ATOM 4182 N N . ASP A 1 534 ? 6.766 -23.422 -31.406 1 96.94 534 ASP A N 1
ATOM 4183 C CA . ASP A 1 534 ? 7.086 -22 -31.281 1 96.94 534 ASP A CA 1
ATOM 4184 C C . ASP A 1 534 ? 8.336 -21.797 -30.422 1 96.94 534 ASP A C 1
ATOM 4186 O O . ASP A 1 534 ? 8.75 -20.672 -30.188 1 96.94 534 ASP A O 1
ATOM 4190 N N . GLY A 1 535 ? 8.875 -22.828 -29.938 1 96.44 535 GLY A N 1
ATOM 4191 C CA . GLY A 1 535 ? 10.086 -22.734 -29.141 1 96.44 535 GLY A CA 1
ATOM 4192 C C . GLY A 1 535 ? 9.812 -22.422 -27.672 1 96.44 535 GLY A C 1
ATOM 4193 O O . GLY A 1 535 ? 10.578 -21.688 -27.031 1 96.44 535 GLY A O 1
ATOM 4194 N N . TRP A 1 536 ? 8.695 -22.844 -27.141 1 97.25 536 TRP A N 1
ATOM 4195 C CA . TRP A 1 536 ? 8.336 -22.703 -25.734 1 97.25 536 TRP A CA 1
ATOM 4196 C C . TRP A 1 536 ? 8.484 -21.266 -25.281 1 97.25 536 TRP A C 1
ATOM 4198 O O . TRP A 1 536 ? 9.172 -20.984 -24.281 1 97.25 536 TRP A O 1
ATOM 4208 N N . PRO A 1 537 ? 7.805 -20.359 -25.891 1 97 537 PRO A N 1
ATOM 4209 C CA . PRO A 1 537 ? 7.965 -18.938 -25.516 1 97 537 PRO A CA 1
ATOM 4210 C C . PRO A 1 537 ? 7.465 -18.641 -24.109 1 97 537 PRO A C 1
ATOM 4212 O O . PRO A 1 537 ? 6.586 -19.344 -23.594 1 97 537 PRO A O 1
ATOM 4215 N N . GLU A 1 538 ? 7.922 -17.578 -23.547 1 97.12 538 GLU A N 1
ATOM 4216 C CA . GLU A 1 538 ? 7.539 -17.078 -22.234 1 97.12 538 GLU A CA 1
ATOM 4217 C C . GLU A 1 538 ? 6.07 -16.672 -22.203 1 97.12 538 GLU A C 1
ATOM 4219 O O . GLU A 1 538 ? 5.344 -17.031 -21.266 1 97.12 538 GLU A O 1
ATOM 4224 N N . TYR A 1 539 ? 5.684 -15.938 -23.141 1 98.19 539 TYR A N 1
ATOM 4225 C CA . TYR A 1 539 ? 4.297 -15.492 -23.25 1 98.19 539 TYR A CA 1
ATOM 4226 C C . TYR A 1 539 ? 3.922 -15.211 -24.703 1 98.19 539 TYR A C 1
ATOM 4228 O O . TYR A 1 539 ? 4.777 -15.25 -25.594 1 98.19 539 TYR A O 1
ATOM 4236 N N . TYR A 1 540 ? 2.686 -15.039 -24.938 1 98.44 540 TYR A N 1
ATOM 4237 C CA . TYR A 1 540 ? 2.141 -14.672 -26.234 1 98.44 540 TYR A CA 1
ATOM 4238 C C . TYR A 1 540 ? 1.386 -13.352 -26.172 1 98.44 540 TYR A C 1
ATOM 4240 O O . TYR A 1 540 ? 0.825 -13.008 -25.125 1 98.44 540 TYR A O 1
ATOM 4248 N N . ASP A 1 541 ? 1.362 -12.594 -27.25 1 98.06 541 ASP A N 1
ATOM 4249 C CA . ASP A 1 541 ? 0.658 -11.32 -27.359 1 98.06 541 ASP A CA 1
ATOM 4250 C C . ASP A 1 541 ? -0.591 -11.461 -28.234 1 98.06 541 ASP A C 1
ATOM 4252 O O . ASP A 1 541 ? -0.748 -12.453 -28.953 1 98.06 541 ASP A O 1
ATOM 4256 N N . GLY A 1 542 ? -1.441 -10.477 -28.094 1 97.25 542 GLY A N 1
ATOM 4257 C CA . GLY A 1 542 ? -2.676 -10.422 -28.859 1 97.25 542 GLY A CA 1
ATOM 4258 C C . GLY A 1 542 ? -3.893 -10.859 -28.062 1 97.25 542 GLY A C 1
ATOM 4259 O O . GLY A 1 542 ? -3.781 -11.672 -27.156 1 97.25 542 GLY A O 1
ATOM 4260 N N . LYS A 1 543 ? -5.008 -10.477 -28.484 1 95.88 543 LYS A N 1
ATOM 4261 C CA . LYS A 1 543 ? -6.254 -10.742 -27.781 1 95.88 543 LYS A CA 1
ATOM 4262 C C . LYS A 1 543 ? -6.504 -12.242 -27.641 1 95.88 543 LYS A C 1
ATOM 4264 O O . LYS A 1 543 ? -7.02 -12.703 -26.625 1 95.88 543 LYS A O 1
ATOM 4269 N N . LYS A 1 544 ? -6.035 -12.969 -28.656 1 95.81 544 LYS A N 1
ATOM 4270 C CA . LYS A 1 544 ? -6.281 -14.406 -28.625 1 95.81 544 LYS A CA 1
ATOM 4271 C C . LYS A 1 544 ? -4.988 -15.188 -28.375 1 95.81 544 LYS A C 1
ATOM 4273 O O . LYS A 1 544 ? -4.973 -16.422 -28.453 1 95.81 544 LYS A O 1
ATOM 4278 N N . GLY A 1 545 ? -3.869 -14.477 -28.156 1 95.81 545 GLY A N 1
ATOM 4279 C CA . GLY A 1 545 ? -2.6 -15.125 -27.875 1 95.81 545 GLY A CA 1
ATOM 4280 C C . GLY A 1 545 ? -1.97 -15.758 -29.094 1 95.81 545 GLY A C 1
ATOM 4281 O O . GLY A 1 545 ? -1.368 -16.828 -29 1 95.81 545 GLY A O 1
ATOM 4282 N N . ARG A 1 546 ? -2.094 -15.102 -30.234 1 94.81 546 ARG A N 1
ATOM 4283 C CA . ARG A 1 546 ? -1.701 -15.734 -31.484 1 94.81 546 ARG A CA 1
ATOM 4284 C C . ARG A 1 546 ? -0.219 -15.516 -31.766 1 94.81 546 ARG A C 1
ATOM 4286 O O . ARG A 1 546 ? 0.385 -16.266 -32.531 1 94.81 546 ARG A O 1
ATOM 4293 N N . TYR A 1 547 ? 0.357 -14.508 -31.188 1 97.25 547 TYR A N 1
ATOM 4294 C CA . TYR A 1 547 ? 1.709 -14.117 -31.562 1 97.25 547 TYR A CA 1
ATOM 4295 C C . TYR A 1 547 ? 2.674 -14.281 -30.406 1 97.25 547 TYR A C 1
ATOM 4297 O O . TYR A 1 547 ? 2.35 -13.93 -29.266 1 97.25 547 TYR A O 1
ATOM 4305 N N . ILE A 1 548 ? 3.807 -14.836 -30.688 1 97.44 548 ILE A N 1
ATOM 4306 C CA . ILE A 1 548 ? 4.836 -14.891 -29.656 1 97.44 548 ILE A CA 1
ATOM 4307 C C . ILE A 1 548 ? 5.121 -13.484 -29.141 1 97.44 548 ILE A C 1
ATOM 4309 O O . ILE A 1 548 ? 5.258 -12.539 -29.922 1 97.44 548 ILE A O 1
ATOM 4313 N N . GLY A 1 549 ? 5.156 -13.359 -27.844 1 97.31 549 GLY A N 1
ATOM 4314 C CA . GLY A 1 549 ? 5.355 -12.047 -27.25 1 97.31 549 GLY A CA 1
ATOM 4315 C C . GLY A 1 549 ? 6.531 -11.297 -27.844 1 97.31 549 GLY A C 1
ATOM 4316 O O . GLY A 1 549 ? 7.57 -11.891 -28.141 1 97.31 549 GLY A O 1
ATOM 4317 N N . LYS A 1 550 ? 6.371 -9.969 -27.984 1 93.25 550 LYS A N 1
ATOM 4318 C CA . LYS A 1 550 ? 7.375 -9.117 -28.609 1 93.25 550 LYS A CA 1
ATOM 4319 C C . LYS A 1 550 ? 8.727 -9.25 -27.922 1 93.25 550 LYS A C 1
ATOM 4321 O O . LYS A 1 550 ? 9.773 -9.227 -28.578 1 93.25 550 LYS A O 1
ATOM 4326 N N . GLN A 1 551 ? 8.703 -9.406 -26.609 1 91.44 551 GLN A N 1
ATOM 4327 C CA . GLN A 1 551 ? 9.945 -9.492 -25.844 1 91.44 551 GLN A CA 1
ATOM 4328 C C . GLN A 1 551 ? 10.023 -10.812 -25.078 1 91.44 551 GLN A C 1
ATOM 4330 O O . GLN A 1 551 ? 10.711 -10.906 -24.062 1 91.44 551 GLN A O 1
ATOM 4335 N N . ALA A 1 552 ? 9.289 -11.773 -25.547 1 94.56 552 ALA A N 1
ATOM 4336 C CA . ALA A 1 552 ? 9.273 -13.078 -24.906 1 94.56 552 ALA A CA 1
ATOM 4337 C C . ALA A 1 552 ? 10.594 -13.812 -25.109 1 94.56 552 ALA A C 1
ATOM 4339 O O . ALA A 1 552 ? 11.164 -13.773 -26.203 1 94.56 552 ALA A O 1
ATOM 4340 N N . ARG A 1 553 ? 11.023 -14.422 -24.125 1 92.12 553 ARG A N 1
ATOM 4341 C CA . ARG A 1 553 ? 12.141 -15.352 -24.266 1 92.12 553 ARG A CA 1
ATOM 4342 C C . ARG A 1 553 ? 11.664 -16.688 -24.797 1 92.12 553 ARG A C 1
ATOM 4344 O O . ARG A 1 553 ? 10.516 -17.078 -24.594 1 92.12 553 ARG A O 1
ATOM 4351 N N . LYS A 1 554 ? 12.586 -17.375 -25.484 1 93.69 554 LYS A N 1
ATOM 4352 C CA . LYS A 1 554 ? 12.328 -18.734 -25.922 1 93.69 554 LYS A CA 1
ATOM 4353 C C . LYS A 1 554 ? 12.922 -19.75 -24.953 1 93.69 554 LYS A C 1
ATOM 4355 O O . LYS A 1 554 ? 13.805 -19.422 -24.172 1 93.69 554 LYS A O 1
ATOM 4360 N N . TYR A 1 555 ? 12.273 -20.953 -25.047 1 94.94 555 TYR A N 1
ATOM 4361 C CA . TYR A 1 555 ? 12.672 -22.047 -24.172 1 94.94 555 TYR A CA 1
ATOM 4362 C C . TYR A 1 555 ? 12.648 -21.625 -22.719 1 94.94 555 TYR A C 1
ATOM 4364 O O . TYR A 1 555 ? 13.633 -21.781 -22 1 94.94 555 TYR A O 1
ATOM 4372 N N . GLN A 1 556 ? 11.594 -20.969 -22.438 1 96.25 556 GLN A N 1
ATOM 4373 C CA . GLN A 1 556 ? 11.305 -20.562 -21.078 1 96.25 556 GLN A CA 1
ATOM 4374 C C . GLN A 1 556 ? 10.992 -21.75 -20.188 1 96.25 556 GLN A C 1
ATOM 4376 O O . GLN A 1 556 ? 10.047 -22.5 -20.453 1 96.25 556 GLN A O 1
ATOM 4381 N N . THR A 1 557 ? 11.68 -21.875 -19.125 1 97.12 557 THR A N 1
ATOM 4382 C CA . THR A 1 557 ? 11.617 -23.062 -18.297 1 97.12 557 THR A CA 1
ATOM 4383 C C . THR A 1 557 ? 10.234 -23.219 -17.672 1 97.12 557 THR A C 1
ATOM 4385 O O . THR A 1 557 ? 9.695 -24.328 -17.609 1 97.12 557 THR A O 1
ATOM 4388 N N . TRP A 1 558 ? 9.672 -22.141 -17.188 1 96.94 558 TRP A N 1
ATOM 4389 C CA . TRP A 1 558 ? 8.391 -22.281 -16.5 1 96.94 558 TRP A CA 1
ATOM 4390 C C . TRP A 1 558 ? 7.273 -22.578 -17.5 1 96.94 558 TRP A C 1
ATOM 4392 O O . TRP A 1 558 ? 6.262 -23.188 -17.141 1 96.94 558 TRP A O 1
ATOM 4402 N N . SER A 1 559 ? 7.367 -22.203 -18.781 1 98.12 559 SER A N 1
ATOM 4403 C CA . SER A 1 559 ? 6.406 -22.625 -19.781 1 98.12 559 SER A CA 1
ATOM 4404 C C . SER A 1 559 ? 6.465 -24.141 -20.016 1 98.12 559 SER A C 1
ATOM 4406 O O . SER A 1 559 ? 5.426 -24.797 -20.125 1 98.12 559 SER A O 1
ATOM 4408 N N . ILE A 1 560 ? 7.664 -24.625 -20.078 1 98.25 560 ILE A N 1
ATOM 4409 C CA . ILE A 1 560 ? 7.898 -26.062 -20.266 1 98.25 560 ILE A CA 1
ATOM 4410 C C . ILE A 1 560 ? 7.328 -26.844 -19.078 1 98.25 560 ILE A C 1
ATOM 4412 O O . ILE A 1 560 ? 6.566 -27.781 -19.266 1 98.25 560 ILE A O 1
ATOM 4416 N N . SER A 1 561 ? 7.668 -26.406 -17.906 1 98.5 561 SER A N 1
ATOM 4417 C CA . SER A 1 561 ? 7.227 -27.109 -16.719 1 98.5 561 SER A CA 1
ATOM 4418 C C . SER A 1 561 ? 5.719 -26.984 -16.516 1 98.5 561 SER A C 1
ATOM 4420 O O . SER A 1 561 ? 5.066 -27.906 -16.016 1 98.5 561 SER A O 1
ATOM 4422 N N . GLY A 1 562 ? 5.16 -25.797 -16.859 1 98.25 562 GLY A N 1
ATOM 4423 C CA . GLY A 1 562 ? 3.717 -25.641 -16.766 1 98.25 562 GLY A CA 1
ATOM 4424 C C . GLY A 1 562 ? 2.961 -26.656 -17.594 1 98.25 562 GLY A C 1
ATOM 4425 O O . GLY A 1 562 ? 1.964 -27.219 -17.141 1 98.25 562 GLY A O 1
ATOM 4426 N N . TYR A 1 563 ? 3.428 -26.891 -18.781 1 98.31 563 TYR A N 1
ATOM 4427 C CA . TYR A 1 563 ? 2.852 -27.922 -19.641 1 98.31 563 TYR A CA 1
ATOM 4428 C C . TYR A 1 563 ? 3.004 -29.297 -19.016 1 98.31 563 TYR A C 1
ATOM 4430 O O . TYR A 1 563 ? 2.047 -30.078 -18.984 1 98.31 563 TYR A O 1
ATOM 4438 N N . LEU A 1 564 ? 4.199 -29.641 -18.531 1 98.38 564 LEU A N 1
ATOM 4439 C CA . LEU A 1 564 ? 4.484 -30.953 -17.969 1 98.38 564 LEU A CA 1
ATOM 4440 C C . LEU A 1 564 ? 3.574 -31.234 -16.781 1 98.38 564 LEU A C 1
ATOM 4442 O O . LEU A 1 564 ? 2.99 -32.312 -16.688 1 98.38 564 LEU A O 1
ATOM 4446 N N . VAL A 1 565 ? 3.453 -30.266 -15.875 1 98.25 565 VAL A N 1
ATOM 4447 C CA . VAL A 1 565 ? 2.641 -30.453 -14.672 1 98.25 565 VAL A CA 1
ATOM 4448 C C . VAL A 1 565 ? 1.18 -30.656 -15.07 1 98.25 565 VAL A C 1
ATOM 4450 O O . VAL A 1 565 ? 0.488 -31.5 -14.5 1 98.25 565 VAL A O 1
ATOM 4453 N N . ALA A 1 566 ? 0.716 -29.875 -16.031 1 98.25 566 ALA A N 1
ATOM 4454 C CA . ALA A 1 566 ? -0.657 -30.031 -16.516 1 98.25 566 ALA A CA 1
ATOM 4455 C C . ALA A 1 566 ? -0.901 -31.438 -17.047 1 98.25 566 ALA A C 1
ATOM 4457 O O . ALA A 1 566 ? -1.903 -32.062 -16.703 1 98.25 566 ALA A O 1
ATOM 4458 N N . LYS A 1 567 ? 0.032 -31.922 -17.812 1 97.69 567 LYS A N 1
ATOM 4459 C CA . LYS A 1 567 ? -0.072 -33.25 -18.391 1 97.69 567 LYS A CA 1
ATOM 4460 C C . LYS A 1 567 ? -0.046 -34.344 -17.312 1 97.69 567 LYS A C 1
ATOM 4462 O O . LYS A 1 567 ? -0.84 -35.281 -17.359 1 97.69 567 LYS A O 1
ATOM 4467 N N . LEU A 1 568 ? 0.836 -34.188 -16.422 1 97.25 568 LEU A N 1
ATOM 4468 C CA . LEU A 1 568 ? 0.992 -35.188 -15.359 1 97.25 568 LEU A CA 1
ATOM 4469 C C . LEU A 1 568 ? -0.263 -35.25 -14.492 1 97.25 568 LEU A C 1
ATOM 4471 O O . LEU A 1 568 ? -0.644 -36.312 -14.031 1 97.25 568 LEU A O 1
ATOM 4475 N N . MET A 1 569 ? -0.91 -34.125 -14.289 1 96.94 569 MET A N 1
ATOM 4476 C CA . MET A 1 569 ? -2.111 -34.094 -13.461 1 96.94 569 MET A CA 1
ATOM 4477 C C . MET A 1 569 ? -3.297 -34.688 -14.195 1 96.94 569 MET A C 1
ATOM 4479 O O . MET A 1 569 ? -4.133 -35.375 -13.594 1 96.94 569 MET A O 1
ATOM 4483 N N . ILE A 1 570 ? -3.369 -34.469 -15.508 1 96.38 570 ILE A N 1
ATOM 4484 C CA . ILE A 1 570 ? -4.469 -35.031 -16.281 1 96.38 570 ILE A CA 1
ATOM 4485 C C . ILE A 1 570 ? -4.312 -36.531 -16.391 1 96.38 570 ILE A C 1
ATOM 4487 O O . ILE A 1 570 ? -5.297 -37.281 -16.344 1 96.38 570 ILE A O 1
ATOM 4491 N N . GLU A 1 571 ? -3.111 -36.969 -16.531 1 95.25 571 GLU A N 1
ATOM 4492 C CA . GLU A 1 571 ? -2.834 -38.406 -16.656 1 95.25 571 GLU A CA 1
ATOM 4493 C C . GLU A 1 571 ? -3.051 -39.125 -15.328 1 95.25 571 GLU A C 1
ATOM 4495 O O . GLU A 1 571 ? -3.49 -40.281 -15.305 1 95.25 571 GLU A O 1
ATOM 4500 N N . ASN A 1 572 ? -2.689 -38.438 -14.305 1 94.81 572 ASN A N 1
ATOM 4501 C CA . ASN A 1 572 ? -2.879 -38.969 -12.953 1 94.81 572 ASN A CA 1
ATOM 4502 C C . ASN A 1 572 ? -3.453 -37.906 -12.016 1 94.81 572 ASN A C 1
ATOM 4504 O O . ASN A 1 572 ? -2.719 -37.312 -11.234 1 94.81 572 ASN A O 1
ATOM 4508 N N . PRO A 1 573 ? -4.73 -37.812 -11.938 1 91.94 573 PRO A N 1
ATOM 4509 C CA . PRO A 1 573 ? -5.379 -36.75 -11.156 1 91.94 573 PRO A CA 1
ATOM 4510 C C . PRO A 1 573 ? -5.055 -36.844 -9.664 1 91.94 573 PRO A C 1
ATOM 4512 O O . PRO A 1 573 ? -5.242 -35.875 -8.93 1 91.94 573 PRO A O 1
ATOM 4515 N N . SER A 1 574 ? -4.562 -37.969 -9.195 1 90.5 574 SER A N 1
ATOM 4516 C CA . SER A 1 574 ? -4.188 -38.094 -7.789 1 90.5 574 SER A CA 1
ATOM 4517 C C . SER A 1 574 ? -3.02 -37.188 -7.441 1 90.5 574 SER A C 1
ATOM 4519 O O . SER A 1 574 ? -2.781 -36.906 -6.266 1 90.5 574 SER A O 1
ATOM 4521 N N . ASN A 1 575 ? -2.32 -36.719 -8.43 1 90.62 575 ASN A N 1
ATOM 4522 C CA . ASN A 1 575 ? -1.223 -35.781 -8.242 1 90.62 575 ASN A CA 1
ATOM 4523 C C . ASN A 1 575 ? -1.712 -34.469 -7.633 1 90.62 575 ASN A C 1
ATOM 4525 O O . ASN A 1 575 ? -0.93 -33.719 -7.039 1 90.62 575 ASN A O 1
ATOM 4529 N N . LEU A 1 576 ? -2.961 -34.188 -7.797 1 91.12 576 LEU A N 1
ATOM 4530 C CA . LEU A 1 576 ? -3.523 -32.938 -7.281 1 91.12 576 LEU A CA 1
ATOM 4531 C C . LEU A 1 576 ? -3.449 -32.906 -5.762 1 91.12 576 LEU A C 1
ATOM 4533 O O . LEU A 1 576 ? -3.396 -31.812 -5.164 1 91.12 576 LEU A O 1
ATOM 4537 N N . ALA A 1 577 ? -3.441 -34 -5.184 1 86.38 577 ALA A N 1
ATOM 4538 C CA . ALA A 1 577 ? -3.414 -34.094 -3.727 1 86.38 577 ALA A CA 1
ATOM 4539 C C . ALA A 1 577 ? -2.164 -33.406 -3.164 1 86.38 577 ALA A C 1
ATOM 4541 O O . ALA A 1 577 ? -2.156 -32.969 -2.016 1 86.38 577 ALA A O 1
ATOM 4542 N N . MET A 1 578 ? -1.183 -33.312 -3.953 1 86.44 578 MET A N 1
ATOM 4543 C CA . MET A 1 578 ? 0.075 -32.719 -3.535 1 86.44 578 MET A CA 1
ATOM 4544 C C . MET A 1 578 ? -0.087 -31.203 -3.348 1 86.44 578 MET A C 1
ATOM 4546 O O . MET A 1 578 ? 0.684 -30.578 -2.619 1 86.44 578 MET A O 1
ATOM 4550 N N . ILE A 1 579 ? -1.052 -30.625 -3.979 1 86.38 579 ILE A N 1
ATOM 4551 C CA . ILE A 1 579 ? -1.136 -29.156 -4 1 86.38 579 ILE A CA 1
ATOM 4552 C C . ILE A 1 579 ? -2.459 -28.719 -3.385 1 86.38 579 ILE A C 1
ATOM 4554 O O . ILE A 1 579 ? -2.549 -27.625 -2.82 1 86.38 579 ILE A O 1
ATOM 4558 N N . LEU A 1 580 ? -3.43 -29.516 -3.387 1 85 580 LEU A N 1
ATOM 4559 C CA . LEU A 1 580 ? -4.773 -29.094 -3.01 1 85 580 LEU A CA 1
ATOM 4560 C C . LEU A 1 580 ? -4.957 -29.141 -1.498 1 85 580 LEU A C 1
ATOM 4562 O O . LEU A 1 580 ? -4.32 -29.953 -0.82 1 85 580 LEU A O 1
ATOM 4566 N N . LEU A 1 581 ? -5.762 -28.203 -1.06 1 84.88 581 LEU A N 1
ATOM 4567 C CA . LEU A 1 581 ? -6.219 -28.25 0.326 1 84.88 581 LEU A CA 1
ATOM 4568 C C . LEU A 1 581 ? -7.707 -28.562 0.4 1 84.88 581 LEU A C 1
ATOM 4570 O O . LEU A 1 581 ? -8.492 -28.094 -0.425 1 84.88 581 LEU A O 1
ATOM 4574 N N . LYS A 1 582 ? -8.008 -29.391 1.338 1 79.56 582 LYS A N 1
ATOM 4575 C CA . LYS A 1 582 ? -9.406 -29.75 1.544 1 79.56 582 LYS A CA 1
ATOM 4576 C C . LYS A 1 582 ? -10.164 -28.625 2.25 1 79.56 582 LYS A C 1
ATOM 4578 O O . LYS A 1 582 ? -9.547 -27.703 2.795 1 79.56 582 LYS A O 1
ATOM 4583 N N . LYS A 1 583 ? -11.43 -28.609 2.139 1 75.06 583 LYS A N 1
ATOM 4584 C CA . LYS A 1 583 ? -12.289 -27.609 2.762 1 75.06 583 LYS A CA 1
ATOM 4585 C C . LYS A 1 583 ? -12.062 -27.547 4.27 1 75.06 583 LYS A C 1
ATOM 4587 O O . LYS A 1 583 ? -11.836 -28.578 4.91 1 75.06 583 LYS A O 1
ATOM 4592 N N . ILE A 1 584 ? -12.055 -26.344 4.711 1 59.78 584 ILE A N 1
ATOM 4593 C CA . ILE A 1 584 ? -11.945 -26.156 6.152 1 59.78 584 ILE A CA 1
ATOM 4594 C C . ILE A 1 584 ? -13.219 -26.656 6.84 1 59.78 584 ILE A C 1
ATOM 4596 O O . ILE A 1 584 ? -14.328 -26.266 6.461 1 59.78 584 ILE A O 1
ATOM 4600 N N . ARG A 1 585 ? -13.25 -27.75 7.523 1 45.59 585 ARG A N 1
ATOM 4601 C CA . ARG A 1 585 ? -14.398 -28.172 8.312 1 45.59 585 ARG A CA 1
ATOM 4602 C C . ARG A 1 585 ? -14.727 -27.156 9.398 1 45.59 585 ARG A C 1
ATOM 4604 O O . ARG A 1 585 ? -13.867 -26.797 10.211 1 45.59 585 ARG A O 1
ATOM 4611 N N . ARG A 1 586 ? -15.5 -26.203 9.078 1 41.31 586 ARG A N 1
ATOM 4612 C CA . ARG A 1 586 ? -16.016 -25.391 10.172 1 41.31 586 ARG A CA 1
ATOM 4613 C C . ARG A 1 586 ? -16.766 -26.266 11.18 1 41.31 586 ARG A C 1
ATOM 4615 O O . ARG A 1 586 ? -17.438 -27.234 10.797 1 41.31 586 ARG A O 1
ATOM 4622 N N . MET B 1 1 ? 41.625 1.61 71.5 1 20.53 1 MET B N 1
ATOM 4623 C CA . MET B 1 1 ? 40.688 0.537 71.75 1 20.53 1 MET B CA 1
ATOM 4624 C C . MET B 1 1 ? 39.281 0.923 71.312 1 20.53 1 MET B C 1
ATOM 4626 O O . MET B 1 1 ? 38.312 0.754 72.062 1 20.53 1 MET B O 1
ATOM 4630 N N . ALA B 1 2 ? 39.188 1.926 70.375 1 25.16 2 ALA B N 1
ATOM 4631 C CA . ALA B 1 2 ? 38.188 2.809 69.812 1 25.16 2 ALA B CA 1
ATOM 4632 C C . ALA B 1 2 ? 37.125 2.006 69 1 25.16 2 ALA B C 1
ATOM 4634 O O . ALA B 1 2 ? 37.438 1.299 68.062 1 25.16 2 ALA B O 1
ATOM 4635 N N . SER B 1 3 ? 36.031 1.5 69.75 1 22.92 3 SER B N 1
ATOM 4636 C CA . SER B 1 3 ? 34.938 0.541 69.688 1 22.92 3 SER B CA 1
ATOM 4637 C C . SER B 1 3 ? 34.031 0.87 68.438 1 22.92 3 SER B C 1
ATOM 4639 O O . SER B 1 3 ? 33.594 2.01 68.312 1 22.92 3 SER B O 1
ATOM 4641 N N . SER B 1 4 ? 34.188 0.165 67.312 1 24.06 4 SER B N 1
ATOM 4642 C CA . SER B 1 4 ? 33.781 0.055 65.875 1 24.06 4 SER B CA 1
ATOM 4643 C C . SER B 1 4 ? 32.312 -0.31 65.812 1 24.06 4 SER B C 1
ATOM 4645 O O . SER B 1 4 ? 31.938 -1.479 65.938 1 24.06 4 SER B O 1
ATOM 4647 N N . SER B 1 5 ? 31.406 0.473 66.562 1 23.95 5 SER B N 1
ATOM 4648 C CA . SER B 1 5 ? 29.984 0.147 66.688 1 23.95 5 SER B CA 1
ATOM 4649 C C . SER B 1 5 ? 29.344 -0.052 65.312 1 23.95 5 SER B C 1
ATOM 4651 O O . SER B 1 5 ? 29.469 0.803 64.438 1 23.95 5 SER B O 1
ATOM 4653 N N . SER B 1 6 ? 29.156 -1.329 64.875 1 23.27 6 SER B N 1
ATOM 4654 C CA . SER B 1 6 ? 28.656 -2.039 63.688 1 23.27 6 SER B CA 1
ATOM 4655 C C . SER B 1 6 ? 27.188 -1.711 63.438 1 23.27 6 SER B C 1
ATOM 4657 O O . SER B 1 6 ? 26.312 -2.145 64.188 1 23.27 6 SER B O 1
ATOM 4659 N N . GLU B 1 7 ? 26.828 -0.394 63.125 1 22.48 7 GLU B N 1
ATOM 4660 C CA . GLU B 1 7 ? 25.469 0.085 62.906 1 22.48 7 GLU B CA 1
ATOM 4661 C C . GLU B 1 7 ? 24.75 -0.767 61.875 1 22.48 7 GLU B C 1
ATOM 4663 O O . GLU B 1 7 ? 25.25 -0.957 60.75 1 22.48 7 GLU B O 1
ATOM 4668 N N . GLU B 1 8 ? 24.016 -1.846 62.281 1 22.5 8 GLU B N 1
ATOM 4669 C CA . GLU B 1 8 ? 23.172 -2.83 61.625 1 22.5 8 GLU B CA 1
ATOM 4670 C C . GLU B 1 8 ? 22.141 -2.154 60.719 1 22.5 8 GLU B C 1
ATOM 4672 O O . GLU B 1 8 ? 21.422 -1.265 61.156 1 22.5 8 GLU B O 1
ATOM 4677 N N . GLY B 1 9 ? 22.438 -2.043 59.344 1 21.78 9 GLY B N 1
ATOM 4678 C CA . GLY B 1 9 ? 21.766 -1.533 58.156 1 21.78 9 GLY B CA 1
ATOM 4679 C C . GLY B 1 9 ? 20.391 -2.158 57.938 1 21.78 9 GLY B C 1
ATOM 4680 O O . GLY B 1 9 ? 20.297 -3.342 57.594 1 21.78 9 GLY B O 1
ATOM 4681 N N . ASN B 1 10 ? 19.359 -1.909 58.844 1 21.16 10 ASN B N 1
ATOM 4682 C CA . ASN B 1 10 ? 18 -2.424 58.75 1 21.16 10 ASN B CA 1
ATOM 4683 C C . ASN B 1 10 ? 17.391 -2.174 57.375 1 21.16 10 ASN B C 1
ATOM 4685 O O . ASN B 1 10 ? 17.312 -1.027 56.938 1 21.16 10 ASN B O 1
ATOM 4689 N N . HIS B 1 11 ? 17.531 -3.152 56.469 1 21.56 11 HIS B N 1
ATOM 4690 C CA . HIS B 1 11 ? 17.031 -3.271 55.094 1 21.56 11 HIS B CA 1
ATOM 4691 C C . HIS B 1 11 ? 15.508 -3.18 55.062 1 21.56 11 HIS B C 1
ATOM 4693 O O . HIS B 1 11 ? 14.812 -4.141 55.406 1 21.56 11 HIS B O 1
ATOM 4699 N N . LYS B 1 12 ? 14.805 -2.066 55.469 1 20.42 12 LYS B N 1
ATOM 4700 C CA . LYS B 1 12 ? 13.359 -1.913 55.406 1 20.42 12 LYS B CA 1
ATOM 4701 C C . LYS B 1 12 ? 12.836 -2.205 54.031 1 20.42 12 LYS B C 1
ATOM 4703 O O . LYS B 1 12 ? 13.367 -1.695 53.031 1 20.42 12 LYS B O 1
ATOM 4708 N N . ASN B 1 13 ? 12.188 -3.363 53.812 1 20.48 13 ASN B N 1
ATOM 4709 C CA . ASN B 1 13 ? 11.445 -3.969 52.688 1 20.48 13 ASN B CA 1
ATOM 4710 C C . ASN B 1 13 ? 10.359 -3.039 52.156 1 20.48 13 ASN B C 1
ATOM 4712 O O . ASN B 1 13 ? 9.414 -2.711 52.906 1 20.48 13 ASN B O 1
ATOM 4716 N N . ALA B 1 14 ? 10.656 -1.91 51.438 1 19.62 14 ALA B N 1
ATOM 4717 C CA . ALA B 1 14 ? 9.734 -0.968 50.812 1 19.62 14 ALA B CA 1
ATOM 4718 C C . ALA B 1 14 ? 8.68 -1.701 50 1 19.62 14 ALA B C 1
ATOM 4720 O O . ALA B 1 14 ? 9.008 -2.354 49 1 19.62 14 ALA B O 1
ATOM 4721 N N . SER B 1 15 ? 7.609 -2.322 50.594 1 20.75 15 SER B N 1
ATOM 4722 C CA . SER B 1 15 ? 6.398 -2.883 50 1 20.75 15 SER B CA 1
ATOM 4723 C C . SER B 1 15 ? 5.773 -1.913 49 1 20.75 15 SER B C 1
ATOM 4725 O O . SER B 1 15 ? 5.367 -0.811 49.375 1 20.75 15 SER B O 1
ATOM 4727 N N . SER B 1 16 ? 6.363 -1.704 47.812 1 20.39 16 SER B N 1
ATOM 4728 C CA . SER B 1 16 ? 5.844 -0.858 46.75 1 20.39 16 SER B CA 1
ATOM 4729 C C . SER B 1 16 ? 4.383 -1.175 46.438 1 20.39 16 SER B C 1
ATOM 4731 O O . SER B 1 16 ? 4.031 -2.324 46.188 1 20.39 16 SER B O 1
ATOM 4733 N N . LEU B 1 17 ? 3.357 -0.523 47.125 1 20.2 17 LEU B N 1
ATOM 4734 C CA . LEU B 1 17 ? 1.919 -0.414 46.906 1 20.2 17 LEU B CA 1
ATOM 4735 C C . LEU B 1 17 ? 1.607 -0.215 45.406 1 20.2 17 LEU B C 1
ATOM 4737 O O . LEU B 1 17 ? 1.862 0.856 44.844 1 20.2 17 LEU B O 1
ATOM 4741 N N . ILE B 1 18 ? 1.935 -1.179 44.562 1 20.64 18 ILE B N 1
ATOM 4742 C CA . ILE B 1 18 ? 1.468 -1.127 43.156 1 20.64 18 ILE B CA 1
ATOM 4743 C C . ILE B 1 18 ? -0.046 -0.927 43.156 1 20.64 18 ILE B C 1
ATOM 4745 O O . ILE B 1 18 ? -0.8 -1.792 43.594 1 20.64 18 ILE B O 1
ATOM 4749 N N . ASP B 1 19 ? -0.56 0.285 43.469 1 20.19 19 ASP B N 1
ATOM 4750 C CA . ASP B 1 19 ? -1.959 0.693 43.406 1 20.19 19 ASP B CA 1
ATOM 4751 C C . ASP B 1 19 ? -2.594 0.224 42.094 1 20.19 19 ASP B C 1
ATOM 4753 O O . ASP B 1 19 ? -2.119 0.568 41 1 20.19 19 ASP B O 1
ATOM 4757 N N . GLU B 1 20 ? -3.08 -0.984 42.062 1 21.52 20 GLU B N 1
ATOM 4758 C CA . GLU B 1 20 ? -3.893 -1.609 41.031 1 21.52 20 GLU B CA 1
ATOM 4759 C C . GLU B 1 20 ? -5 -0.672 40.562 1 21.52 20 GLU B C 1
ATOM 4761 O O . GLU B 1 20 ? -5.824 -0.222 41.344 1 21.52 20 GLU B O 1
ATOM 4766 N N . LEU B 1 21 ? -4.758 0.28 39.625 1 21.38 21 LEU B N 1
ATOM 4767 C CA . LEU B 1 21 ? -5.82 1.028 38.969 1 21.38 21 LEU B CA 1
ATOM 4768 C C . LEU B 1 21 ? -6.98 0.112 38.594 1 21.38 21 LEU B C 1
ATOM 4770 O O . LEU B 1 21 ? -6.859 -0.708 37.656 1 21.38 21 LEU B O 1
ATOM 4774 N N . GLN B 1 22 ? -7.672 -0.49 39.562 1 20.27 22 GLN B N 1
ATOM 4775 C CA . GLN B 1 22 ? -8.844 -1.345 39.375 1 20.27 22 GLN B CA 1
ATOM 4776 C C . GLN B 1 22 ? -9.922 -0.633 38.562 1 20.27 22 GLN B C 1
ATOM 4778 O O . GLN B 1 22 ? -10.625 0.233 39.062 1 20.27 22 GLN B O 1
ATOM 4783 N N . PHE B 1 23 ? -9.695 -0.2 37.375 1 21.81 23 PHE B N 1
ATOM 4784 C CA . PHE B 1 23 ? -10.867 0.325 36.719 1 21.81 23 PHE B CA 1
ATOM 4785 C C . PHE B 1 23 ? -11.953 -0.744 36.594 1 21.81 23 PHE B C 1
ATOM 4787 O O . PHE B 1 23 ? -11.672 -1.873 36.188 1 21.81 23 PHE B O 1
ATOM 4794 N N . ASP B 1 24 ? -12.891 -0.825 37.5 1 21.91 24 ASP B N 1
ATOM 4795 C CA . ASP B 1 24 ? -14.086 -1.663 37.5 1 21.91 24 ASP B CA 1
ATOM 4796 C C . ASP B 1 24 ? -14.742 -1.654 36.094 1 21.91 24 ASP B C 1
ATOM 4798 O O . ASP B 1 24 ? -15.133 -0.599 35.625 1 21.91 24 ASP B O 1
ATOM 4802 N N . MET B 1 25 ? -14.281 -2.48 35.281 1 23.05 25 MET B N 1
ATOM 4803 C CA . MET B 1 25 ? -14.906 -2.734 33.969 1 23.05 25 MET B CA 1
ATOM 4804 C C . MET B 1 25 ? -16.375 -3.102 34.156 1 23.05 25 MET B C 1
ATOM 4806 O O . MET B 1 25 ? -16.703 -4.105 34.781 1 23.05 25 MET B O 1
ATOM 4810 N N . ASP B 1 26 ? -17.281 -2.141 34.406 1 22.62 26 ASP B N 1
ATOM 4811 C CA . ASP B 1 26 ? -18.719 -2.348 34.469 1 22.62 26 ASP B CA 1
ATOM 4812 C C . ASP B 1 26 ? -19.188 -3.289 33.375 1 22.62 26 ASP B C 1
ATOM 4814 O O . ASP B 1 26 ? -18.609 -3.307 32.281 1 22.62 26 ASP B O 1
ATOM 4818 N N . ASP B 1 27 ? -19.891 -4.324 33.75 1 21.5 27 ASP B N 1
ATOM 4819 C CA . ASP B 1 27 ? -20.547 -5.41 33.031 1 21.5 27 ASP B CA 1
ATOM 4820 C C . ASP B 1 27 ? -21.406 -4.871 31.875 1 21.5 27 ASP B C 1
ATOM 4822 O O . ASP B 1 27 ? -22.078 -3.842 32.031 1 21.5 27 ASP B O 1
ATOM 4826 N N . ASP B 1 28 ? -21.078 -5.211 30.719 1 22.98 28 ASP B N 1
ATOM 4827 C CA . ASP B 1 28 ? -21.688 -5.008 29.406 1 22.98 28 ASP B CA 1
ATOM 4828 C C . ASP B 1 28 ? -23.188 -5.324 29.438 1 22.98 28 ASP B C 1
ATOM 4830 O O . ASP B 1 28 ? -23.578 -6.488 29.578 1 22.98 28 ASP B O 1
ATOM 4834 N N . GLN B 1 29 ? -24 -4.57 30.25 1 20.91 29 GLN B N 1
ATOM 4835 C CA . GLN B 1 29 ? -25.422 -4.867 30.141 1 20.91 29 GLN B CA 1
ATOM 4836 C C . GLN B 1 29 ? -25.875 -4.891 28.688 1 20.91 29 GLN B C 1
ATOM 4838 O O . GLN B 1 29 ? -25.375 -4.121 27.859 1 20.91 29 GLN B O 1
ATOM 4843 N N . PRO B 1 30 ? -26.516 -5.977 28.25 1 21.86 30 PRO B N 1
ATOM 4844 C CA . PRO B 1 30 ? -27 -6.234 26.891 1 21.86 30 PRO B CA 1
ATOM 4845 C C . PRO B 1 30 ? -27.891 -5.121 26.359 1 21.86 30 PRO B C 1
ATOM 4847 O O . PRO B 1 30 ? -28.625 -4.492 27.125 1 21.86 30 PRO B O 1
ATOM 4850 N N . MET B 1 31 ? -27.391 -4.316 25.484 1 19.94 31 MET B N 1
ATOM 4851 C CA . MET B 1 31 ? -28.094 -3.24 24.797 1 19.94 31 MET B CA 1
ATOM 4852 C C . MET B 1 31 ? -29.5 -3.678 24.391 1 19.94 31 MET B C 1
ATOM 4854 O O . MET B 1 31 ? -29.672 -4.684 23.703 1 19.94 31 MET B O 1
ATOM 4858 N N . VAL B 1 32 ? -30.422 -3.51 25.312 1 19.3 32 VAL B N 1
ATOM 4859 C CA . VAL B 1 32 ? -31.859 -3.719 25.078 1 19.3 32 VAL B CA 1
ATOM 4860 C C . VAL B 1 32 ? -32.281 -3.02 23.781 1 19.3 32 VAL B C 1
ATOM 4862 O O . VAL B 1 32 ? -31.875 -1.88 23.531 1 19.3 32 VAL B O 1
ATOM 4865 N N . GLU B 1 33 ? -32.719 -3.77 22.797 1 20.67 33 GLU B N 1
ATOM 4866 C CA . GLU B 1 33 ? -33.344 -3.553 21.5 1 20.67 33 GLU B CA 1
ATOM 4867 C C . GLU B 1 33 ? -34.5 -2.57 21.594 1 20.67 33 GLU B C 1
ATOM 4869 O O . GLU B 1 33 ? -35.531 -2.889 22.156 1 20.67 33 GLU B O 1
ATOM 4874 N N . THR B 1 34 ? -34.219 -1.351 22.094 1 17.89 34 THR B N 1
ATOM 4875 C CA . THR B 1 34 ? -35.375 -0.469 22.219 1 17.89 34 THR B CA 1
ATOM 4876 C C . THR B 1 34 ? -36.156 -0.431 20.922 1 17.89 34 THR B C 1
ATOM 4878 O O . THR B 1 34 ? -35.594 -0.403 19.828 1 17.89 34 THR B O 1
ATOM 4881 N N . SER B 1 35 ? -37.438 -0.838 20.969 1 19.09 35 SER B N 1
ATOM 4882 C CA . SER B 1 35 ? -38.594 -0.933 20.109 1 19.09 35 SER B CA 1
ATOM 4883 C C . SER B 1 35 ? -38.906 0.408 19.438 1 19.09 35 SER B C 1
ATOM 4885 O O . SER B 1 35 ? -39 1.434 20.125 1 19.09 35 SER B O 1
ATOM 4887 N N . GLY B 1 36 ? -38.312 0.64 18.281 1 18.77 36 GLY B N 1
ATOM 4888 C CA . GLY B 1 36 ? -38.469 1.763 17.375 1 18.77 36 GLY B CA 1
ATOM 4889 C C . GLY B 1 36 ? -39.906 2.217 17.219 1 18.77 36 GLY B C 1
ATOM 4890 O O . GLY B 1 36 ? -40.781 1.405 16.938 1 18.77 36 GLY B O 1
ATOM 4891 N N . LEU B 1 37 ? -40.344 3.203 18 1 17.28 37 LEU B N 1
ATOM 4892 C CA . LEU B 1 37 ? -41.625 3.842 17.969 1 17.28 37 LEU B CA 1
ATOM 4893 C C . LEU B 1 37 ? -41.969 4.309 16.547 1 17.28 37 LEU B C 1
ATOM 4895 O O . LEU B 1 37 ? -41.156 4.93 15.883 1 17.28 37 LEU B O 1
ATOM 4899 N N . LYS B 1 38 ? -42.969 3.662 15.938 1 18.91 38 LYS B N 1
ATOM 4900 C CA . LYS B 1 38 ? -43.688 3.818 14.68 1 18.91 38 LYS B CA 1
ATOM 4901 C C . LYS B 1 38 ? -44.219 5.242 14.531 1 18.91 38 LYS B C 1
ATOM 4903 O O . LYS B 1 38 ? -45.219 5.613 15.164 1 18.91 38 LYS B O 1
ATOM 4908 N N . ARG B 1 39 ? -43.312 6.281 14.641 1 17.25 39 ARG B N 1
ATOM 4909 C CA . ARG B 1 39 ? -44.031 7.555 14.484 1 17.25 39 ARG B CA 1
ATOM 4910 C C . ARG B 1 39 ? -44.781 7.602 13.156 1 17.25 39 ARG B C 1
ATOM 4912 O O . ARG B 1 39 ? -44.188 7.383 12.094 1 17.25 39 ARG B O 1
ATOM 4919 N N . THR B 1 40 ? -46.031 7.285 13.148 1 17.81 40 THR B N 1
ATOM 4920 C CA . THR B 1 40 ? -47.062 7.293 12.117 1 17.81 40 THR B CA 1
ATOM 4921 C C . THR B 1 40 ? -47.219 8.695 11.539 1 17.81 40 THR B C 1
ATOM 4923 O O . THR B 1 40 ? -48.125 8.938 10.734 1 17.81 40 THR B O 1
ATOM 4926 N N . THR B 1 41 ? -46.125 9.523 11.492 1 16.78 41 THR B N 1
ATOM 4927 C CA . THR B 1 41 ? -46.625 10.859 11.188 1 16.78 41 THR B CA 1
ATOM 4928 C C . THR B 1 41 ? -47.25 10.898 9.805 1 16.78 41 THR B C 1
ATOM 4930 O O . THR B 1 41 ? -46.625 10.562 8.805 1 16.78 41 THR B O 1
ATOM 4933 N N . THR B 1 42 ? -48.562 10.758 9.688 1 17.59 42 THR B N 1
ATOM 4934 C CA . THR B 1 42 ? -49.5 10.75 8.586 1 17.59 42 THR B CA 1
ATOM 4935 C C . THR B 1 42 ? -49.531 12.094 7.867 1 17.59 42 THR B C 1
ATOM 4937 O O . THR B 1 42 ? -50.312 12.297 6.922 1 17.59 42 THR B O 1
ATOM 4940 N N . LEU B 1 43 ? -48.406 12.875 7.812 1 16.3 43 LEU B N 1
ATOM 4941 C CA . LEU B 1 43 ? -48.875 14.188 7.379 1 16.3 43 LEU B CA 1
ATOM 4942 C C . LEU B 1 43 ? -49.438 14.133 5.965 1 16.3 43 LEU B C 1
ATOM 4944 O O . LEU B 1 43 ? -48.781 13.602 5.055 1 16.3 43 LEU B O 1
ATOM 4948 N N . LYS B 1 44 ? -50.75 14.375 5.816 1 16.7 44 LYS B N 1
ATOM 4949 C CA . LYS B 1 44 ? -51.719 14.414 4.727 1 16.7 44 LYS B CA 1
ATOM 4950 C C . LYS B 1 44 ? -51.406 15.562 3.77 1 16.7 44 LYS B C 1
ATOM 4952 O O . LYS B 1 44 ? -51.625 16.734 4.109 1 16.7 44 LYS B O 1
ATOM 4957 N N . SER B 1 45 ? -50.125 15.664 3.299 1 16.44 45 SER B N 1
ATOM 4958 C CA . SER B 1 45 ? -50.031 16.922 2.564 1 16.44 45 SER B CA 1
ATOM 4959 C C . SER B 1 45 ? -51.062 16.984 1.437 1 16.44 45 SER B C 1
ATOM 4961 O O . SER B 1 45 ? -51.312 15.984 0.762 1 16.44 45 SER B O 1
ATOM 4963 N N . PRO B 1 46 ? -51.875 18.125 1.384 1 16.58 46 PRO B N 1
ATOM 4964 C CA . PRO B 1 46 ? -53.031 18.375 0.54 1 16.58 46 PRO B CA 1
ATOM 4965 C C . PRO B 1 46 ? -52.688 18.422 -0.947 1 16.58 46 PRO B C 1
ATOM 4967 O O . PRO B 1 46 ? -51.531 18.625 -1.311 1 16.58 46 PRO B O 1
ATOM 4970 N N . PRO B 1 47 ? -53.719 18.328 -1.872 1 17.03 47 PRO B N 1
ATOM 4971 C CA . PRO B 1 47 ? -54.031 17.984 -3.262 1 17.03 47 PRO B CA 1
ATOM 4972 C C . PRO B 1 47 ? -53.688 19.109 -4.238 1 17.03 47 PRO B C 1
ATOM 4974 O O . PRO B 1 47 ? -53.719 18.906 -5.453 1 17.03 47 PRO B O 1
ATOM 4977 N N . GLY B 1 48 ? -53 20.266 -3.918 1 15.41 48 GLY B N 1
ATOM 4978 C CA . GLY B 1 48 ? -53.656 21.266 -4.758 1 15.41 48 GLY B CA 1
ATOM 4979 C C . GLY B 1 48 ? -53.344 21.094 -6.234 1 15.41 48 GLY B C 1
ATOM 4980 O O . GLY B 1 48 ? -52.188 20.812 -6.609 1 15.41 48 GLY B O 1
ATOM 4981 N N . ALA B 1 49 ? -54.344 20.906 -7.191 1 15.73 49 ALA B N 1
ATOM 4982 C CA . ALA B 1 49 ? -54.594 20.594 -8.602 1 15.73 49 ALA B CA 1
ATOM 4983 C C . ALA B 1 49 ? -54.219 21.781 -9.492 1 15.73 49 ALA B C 1
ATOM 4985 O O . ALA B 1 49 ? -54.219 21.656 -10.727 1 15.73 49 ALA B O 1
ATOM 4986 N N . GLU B 1 50 ? -5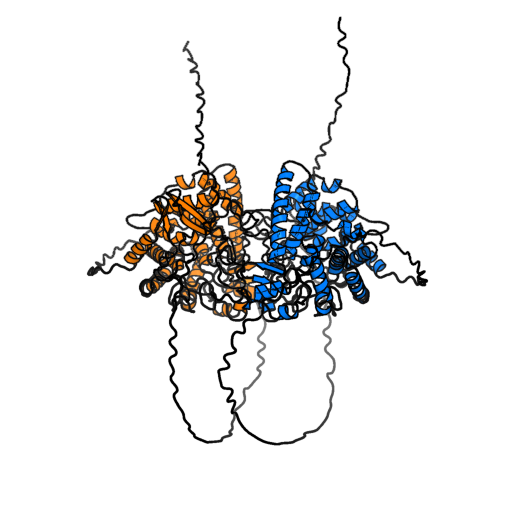3.531 22.875 -9.078 1 15.27 50 GLU B N 1
ATOM 4987 C CA . GLU B 1 50 ? -54.062 23.922 -9.953 1 15.27 50 GLU B CA 1
ATOM 4988 C C . GLU B 1 50 ? -53.719 23.641 -11.414 1 15.27 50 GLU B C 1
ATOM 4990 O O . GLU B 1 50 ? -52.719 22.984 -11.711 1 15.27 50 GLU B O 1
ATOM 4995 N N . GLY B 1 51 ? -54.562 24.219 -12.422 1 14.85 51 GLY B N 1
ATOM 4996 C CA . GLY B 1 51 ? -55.188 24.172 -13.727 1 14.85 51 GLY B CA 1
ATOM 4997 C C . GLY B 1 51 ? -54.312 24.656 -14.852 1 14.85 51 GLY B C 1
ATOM 4998 O O . GLY B 1 51 ? -54.219 24.031 -15.914 1 14.85 51 GLY B O 1
ATOM 4999 N N . GLU B 1 52 ? -53.781 25.922 -14.844 1 15.48 52 GLU B N 1
ATOM 5000 C CA . GLU B 1 52 ? -54.25 26.672 -16 1 15.48 52 GLU B CA 1
ATOM 5001 C C . GLU B 1 52 ? -53.469 26.281 -17.266 1 15.48 52 GLU B C 1
ATOM 5003 O O . GLU B 1 52 ? -52.344 25.812 -17.188 1 15.48 52 GLU B O 1
ATOM 5008 N N . VAL B 1 53 ? -54.062 26.672 -18.469 1 15.45 53 VAL B N 1
ATOM 5009 C CA . VAL B 1 53 ? -54.375 26.359 -19.859 1 15.45 53 VAL B CA 1
ATOM 5010 C C . VAL B 1 53 ? -53.25 26.922 -20.766 1 15.45 53 VAL B C 1
ATOM 5012 O O . VAL B 1 53 ? -52.812 26.25 -21.703 1 15.45 53 VAL B O 1
ATOM 5015 N N . VAL B 1 54 ? -52.75 28.203 -20.656 1 14.91 54 VAL B N 1
ATOM 5016 C CA . VAL B 1 54 ? -53.031 28.984 -21.859 1 14.91 54 VAL B CA 1
ATOM 5017 C C . VAL B 1 54 ? -52.125 28.516 -23 1 14.91 54 VAL B C 1
ATOM 5019 O O . VAL B 1 54 ? -51.094 27.906 -22.766 1 14.91 54 VAL B O 1
ATOM 5022 N N . VAL B 1 55 ? -52.031 29.469 -24.062 1 15.06 55 VAL B N 1
ATOM 5023 C CA . VAL B 1 55 ? -52.375 29.625 -25.469 1 15.06 55 VAL B CA 1
ATOM 5024 C C . VAL B 1 55 ? -51.125 29.391 -26.328 1 15.06 55 VAL B C 1
ATOM 5026 O O . VAL B 1 55 ? -50 29.391 -25.828 1 15.06 55 VAL B O 1
ATOM 5029 N N . SER B 1 56 ? -51.062 30.172 -27.516 1 14.17 56 SER B N 1
ATOM 5030 C CA . SER B 1 56 ? -51.156 29.922 -28.953 1 14.17 56 SER B CA 1
ATOM 5031 C C . SER B 1 56 ? -49.781 29.953 -29.609 1 14.17 56 SER B C 1
ATOM 5033 O O . SER B 1 56 ? -49.406 29 -30.281 1 14.17 56 SER B O 1
ATOM 5035 N N . THR B 1 57 ? -49.469 31.156 -30.25 1 14.7 57 THR B N 1
ATOM 5036 C CA . THR B 1 57 ? -49.5 31.266 -31.703 1 14.7 57 THR B CA 1
ATOM 5037 C C . THR B 1 57 ? -48.125 31.031 -32.281 1 14.7 57 THR B C 1
ATOM 5039 O O . THR B 1 57 ? -47.125 31.062 -31.562 1 14.7 57 THR B O 1
ATOM 5042 N N . THR B 1 58 ? -47.781 31.844 -33.406 1 14.44 58 THR B N 1
ATOM 5043 C CA . THR B 1 58 ? -47.625 31.609 -34.844 1 14.44 58 THR B CA 1
ATOM 5044 C C . THR B 1 58 ? -46.156 31.688 -35.219 1 14.44 58 THR B C 1
ATOM 5046 O O . THR B 1 58 ? -45.625 30.797 -35.906 1 14.44 58 THR B O 1
ATOM 5049 N N . ASP B 1 59 ? -45.562 33 -35.469 1 13.96 59 ASP B N 1
ATOM 5050 C CA . ASP B 1 59 ? -45.281 33.406 -36.844 1 13.96 59 ASP B CA 1
ATOM 5051 C C . ASP B 1 59 ? -43.906 32.938 -37.281 1 13.96 59 ASP B C 1
ATOM 5053 O O . ASP B 1 59 ? -43.062 32.594 -36.469 1 13.96 59 ASP B O 1
ATOM 5057 N N . ASP B 1 60 ? -43.312 33.812 -38.312 1 14.13 60 ASP B N 1
ATOM 5058 C CA . ASP B 1 60 ? -43 33.75 -39.75 1 14.13 60 ASP B CA 1
ATOM 5059 C C . ASP B 1 60 ? -41.5 33.562 -39.938 1 14.13 60 ASP B C 1
ATOM 5061 O O . ASP B 1 60 ? -41.062 32.625 -40.656 1 14.13 60 ASP B O 1
ATOM 5065 N N . SER B 1 61 ? -40.719 34.75 -40.281 1 14.11 61 SER B N 1
ATOM 5066 C CA . SER B 1 61 ? -40.219 35.125 -41.594 1 14.11 61 SER B CA 1
ATOM 5067 C C . SER B 1 61 ? -38.781 34.594 -41.781 1 14.11 61 SER B C 1
ATOM 5069 O O . SER B 1 61 ? -38.125 34.219 -40.844 1 14.11 61 SER B O 1
ATOM 5071 N N . SER B 1 62 ? -38.062 35.25 -42.875 1 14.12 62 SER B N 1
ATOM 5072 C CA . SER B 1 62 ? -37.469 34.969 -44.188 1 14.12 62 SER B CA 1
ATOM 5073 C C . SER B 1 62 ? -35.938 34.906 -44.125 1 14.12 62 SER B C 1
ATOM 5075 O O . SER B 1 62 ? -35.344 34 -44.688 1 14.12 62 SER B O 1
ATOM 5077 N N . LYS B 1 63 ? -35.156 36 -43.781 1 14.52 63 LYS B N 1
ATOM 5078 C CA . LYS B 1 63 ? -34.406 36.625 -44.875 1 14.52 63 LYS B CA 1
ATOM 5079 C C . LYS B 1 63 ? -33.156 35.812 -45.219 1 14.52 63 LYS B C 1
ATOM 5081 O O . LYS B 1 63 ? -32.656 35.062 -44.375 1 14.52 63 LYS B O 1
ATOM 5086 N N . GLN B 1 64 ? -32.375 36.344 -46.375 1 13.81 64 GLN B N 1
ATOM 5087 C CA . GLN B 1 64 ? -31.75 35.969 -47.656 1 13.81 64 GLN B CA 1
ATOM 5088 C C . GLN B 1 64 ? -30.266 35.656 -47.438 1 13.81 64 GLN B C 1
ATOM 5090 O O . GLN B 1 64 ? -29.781 34.625 -47.844 1 13.81 64 GLN B O 1
ATOM 5095 N N . SER B 1 65 ? -29.297 36.781 -47.656 1 13.71 65 SER B N 1
ATOM 5096 C CA . SER B 1 65 ? -28.547 36.938 -48.906 1 13.71 65 SER B CA 1
ATOM 5097 C C . SER B 1 65 ? -27.219 36.219 -48.844 1 13.71 65 SER B C 1
ATOM 5099 O O . SER B 1 65 ? -26.812 35.719 -47.781 1 13.71 65 SER B O 1
ATOM 5101 N N . THR B 1 66 ? -26.062 37.062 -49.219 1 14.33 66 THR B N 1
ATOM 5102 C CA . THR B 1 66 ? -25.25 37.094 -50.438 1 14.33 66 THR B CA 1
ATOM 5103 C C . THR B 1 66 ? -23.938 36.312 -50.219 1 14.33 66 THR B C 1
ATOM 5105 O O . THR B 1 66 ? -23.5 36.125 -49.094 1 14.33 66 THR B O 1
ATOM 5108 N N . PRO B 1 67 ? -22.969 36.531 -51.312 1 14.57 67 PRO B N 1
ATOM 5109 C CA . PRO B 1 67 ? -22.188 35.688 -52.219 1 14.57 67 PRO B CA 1
ATOM 5110 C C . PRO B 1 67 ? -20.766 35.438 -51.719 1 14.57 67 PRO B C 1
ATOM 5112 O O . PRO B 1 67 ? -20.344 34.281 -51.594 1 14.57 67 PRO B O 1
ATOM 5115 N N . THR B 1 68 ? -19.781 36.469 -52.062 1 14.04 68 THR B N 1
ATOM 5116 C CA . THR B 1 68 ? -18.891 36.375 -53.188 1 14.04 68 THR B CA 1
ATOM 5117 C C . THR B 1 68 ? -17.531 35.812 -52.75 1 14.04 68 THR B C 1
ATOM 5119 O O . THR B 1 68 ? -17.031 34.844 -53.312 1 14.04 68 THR B O 1
ATOM 5122 N N . SER B 1 69 ? -16.391 36.781 -52.781 1 13.86 69 SER B N 1
ATOM 5123 C CA . SER B 1 69 ? -15.344 36.844 -53.781 1 13.86 69 SER B CA 1
ATOM 5124 C C . SER B 1 69 ? -14.102 36.062 -53.375 1 13.86 69 SER B C 1
ATOM 5126 O O . SER B 1 69 ? -13.906 35.781 -52.188 1 13.86 69 SER B O 1
ATOM 5128 N N . PRO B 1 70 ? -13.023 36.094 -54.312 1 14.98 70 PRO B N 1
ATOM 5129 C CA . PRO B 1 70 ? -12.07 35.219 -54.969 1 14.98 70 PRO B CA 1
ATOM 5130 C C . PRO B 1 70 ? -10.719 35.156 -54.281 1 14.98 70 PRO B C 1
ATOM 5132 O O . PRO B 1 70 ? -10.18 34.062 -54.062 1 14.98 70 PRO B O 1
ATOM 5135 N N . THR B 1 71 ? -10 36.375 -54.094 1 14.37 71 THR B N 1
ATOM 5136 C CA . THR B 1 71 ? -8.844 36.625 -54.938 1 14.37 71 THR B CA 1
ATOM 5137 C C . THR B 1 71 ? -7.609 35.906 -54.375 1 14.37 71 THR B C 1
ATOM 5139 O O . THR B 1 71 ? -7.609 35.469 -53.25 1 14.37 71 THR B O 1
ATOM 5142 N N . GLY B 1 72 ? -6.402 36.656 -54.469 1 13.99 72 GLY B N 1
ATOM 5143 C CA . GLY B 1 72 ? -5.207 36.562 -55.312 1 13.99 72 GLY B CA 1
ATOM 5144 C C . GLY B 1 72 ? -4.023 35.969 -54.562 1 13.99 72 GLY B C 1
ATOM 5145 O O . GLY B 1 72 ? -3.572 34.875 -54.906 1 13.99 72 GLY B O 1
ATOM 5146 N N . THR B 1 73 ? -3.115 36.875 -53.938 1 14.43 73 THR B N 1
ATOM 5147 C CA . THR B 1 73 ? -1.83 37.125 -54.562 1 14.43 73 THR B CA 1
ATOM 5148 C C . THR B 1 73 ? -0.751 36.188 -54.031 1 14.43 73 THR B C 1
ATOM 5150 O O . THR B 1 73 ? -0.963 35.531 -53 1 14.43 73 THR B O 1
ATOM 5153 N N . ASP B 1 74 ? 0.482 36.844 -53.594 1 14.09 74 ASP B N 1
ATOM 5154 C CA . ASP B 1 74 ? 1.777 36.906 -54.25 1 14.09 74 ASP B CA 1
ATOM 5155 C C . ASP B 1 74 ? 2.785 35.969 -53.594 1 14.09 74 ASP B C 1
ATOM 5157 O O . ASP B 1 74 ? 3.387 35.125 -54.25 1 14.09 74 ASP B O 1
ATOM 5161 N N . GLY B 1 75 ? 3.686 36.562 -52.656 1 14.38 75 GLY B N 1
ATOM 5162 C CA . GLY B 1 75 ? 5.082 36.812 -52.969 1 14.38 75 GLY B CA 1
ATOM 5163 C C . GLY B 1 75 ? 6.004 35.688 -52.562 1 14.38 75 GLY B C 1
ATOM 5164 O O . GLY B 1 75 ? 5.594 34.75 -51.875 1 14.38 75 GLY B O 1
ATOM 5165 N N . GLY B 1 76 ? 7.344 36.031 -52.562 1 14.72 76 GLY B N 1
ATOM 5166 C CA . GLY B 1 76 ? 8.633 35.656 -53.094 1 14.72 76 GLY B CA 1
ATOM 5167 C C . GLY B 1 76 ? 9.383 34.656 -52.219 1 14.72 76 GLY B C 1
ATOM 5168 O O . GLY B 1 76 ? 8.922 34.312 -51.125 1 14.72 76 GLY B O 1
ATOM 5169 N N . GLY B 1 77 ? 10.711 34.844 -52.219 1 15.19 77 GLY B N 1
ATOM 5170 C CA . GLY B 1 77 ? 11.906 34.156 -52.625 1 15.19 77 GLY B CA 1
ATOM 5171 C C . GLY B 1 77 ? 12.688 33.562 -51.469 1 15.19 77 GLY B C 1
ATOM 5172 O O . GLY B 1 77 ? 13.836 33.156 -51.656 1 15.19 77 GLY B O 1
ATOM 5173 N N . ARG B 1 78 ? 12.094 33.125 -50.5 1 15.3 78 ARG B N 1
ATOM 5174 C CA . ARG B 1 78 ? 13.016 33.031 -49.375 1 15.3 78 ARG B CA 1
ATOM 5175 C C . ARG B 1 78 ? 14.203 32.125 -49.688 1 15.3 78 ARG B C 1
ATOM 5177 O O . ARG B 1 78 ? 14.023 30.984 -50.094 1 15.3 78 ARG B O 1
ATOM 5184 N N . ASP B 1 79 ? 15.32 32.906 -49.781 1 14.75 79 ASP B N 1
ATOM 5185 C CA . ASP B 1 79 ? 16.641 32.5 -50.25 1 14.75 79 ASP B CA 1
ATOM 5186 C C . ASP B 1 79 ? 17.219 31.391 -49.375 1 14.75 79 ASP B C 1
ATOM 5188 O O . ASP B 1 79 ? 16.719 31.125 -48.281 1 14.75 79 ASP B O 1
ATOM 5192 N N . GLY B 1 80 ? 18.641 31.391 -49.406 1 15.07 80 GLY B N 1
ATOM 5193 C CA . GLY B 1 80 ? 19.75 30.484 -49.688 1 15.07 80 GLY B CA 1
ATOM 5194 C C . GLY B 1 80 ? 20.312 29.812 -48.469 1 15.07 80 GLY B C 1
ATOM 5195 O O . GLY B 1 80 ? 20.078 30.25 -47.344 1 15.07 80 GLY B O 1
ATOM 5196 N N . GLU B 1 81 ? 20.984 28.688 -48.562 1 16.34 81 GLU B N 1
ATOM 5197 C CA . GLU B 1 81 ? 21.438 27.422 -48 1 16.34 81 GLU B CA 1
ATOM 5198 C C . GLU B 1 81 ? 22.688 27.609 -47.125 1 16.34 81 GLU B C 1
ATOM 5200 O O . GLU B 1 81 ? 23.203 26.641 -46.562 1 16.34 81 GLU B O 1
ATOM 5205 N N . SER B 1 82 ? 23.141 28.969 -46.875 1 15.45 82 SER B N 1
ATOM 5206 C CA . SER B 1 82 ? 24.594 28.797 -46.938 1 15.45 82 SER B CA 1
ATOM 5207 C C . SER B 1 82 ? 25.094 27.891 -45.812 1 15.45 82 SER B C 1
ATOM 5209 O O . SER B 1 82 ? 24.438 27.75 -44.781 1 15.45 82 SER B O 1
ATOM 5211 N N . SER B 1 83 ? 26.359 27.297 -46.031 1 15.89 83 SER B N 1
ATOM 5212 C CA . SER B 1 83 ? 27.219 26.125 -45.875 1 15.89 83 SER B CA 1
ATOM 5213 C C . SER B 1 83 ? 28 26.203 -44.562 1 15.89 83 SER B C 1
ATOM 5215 O O . SER B 1 83 ? 28.781 25.328 -44.25 1 15.89 83 SER B O 1
ATOM 5217 N N . ASP B 1 84 ? 27.766 27.219 -43.656 1 15.35 84 ASP B N 1
ATOM 5218 C CA . ASP B 1 84 ? 29.031 27.547 -43 1 15.35 84 ASP B CA 1
ATOM 5219 C C . ASP B 1 84 ? 29.484 26.422 -42.094 1 15.35 84 ASP B C 1
ATOM 5221 O O . ASP B 1 84 ? 28.703 25.938 -41.25 1 15.35 84 ASP B O 1
ATOM 5225 N N . LYS B 1 85 ? 30.656 25.781 -42.406 1 15.77 85 LYS B N 1
ATOM 5226 C CA . LYS B 1 85 ? 31.469 24.641 -42 1 15.77 85 LYS B CA 1
ATOM 5227 C C . LYS B 1 85 ? 32.094 24.859 -40.625 1 15.77 85 LYS B C 1
ATOM 5229 O O . LYS B 1 85 ? 32.906 24.062 -40.188 1 15.77 85 LYS B O 1
ATOM 5234 N N . GLU B 1 86 ? 31.734 25.938 -39.875 1 15.17 86 GLU B N 1
ATOM 5235 C CA . GLU B 1 86 ? 32.844 26.297 -39 1 15.17 86 GLU B CA 1
ATOM 5236 C C . GLU B 1 86 ? 33.219 25.156 -38.094 1 15.17 86 GLU B C 1
ATOM 5238 O O . GLU B 1 86 ? 32.344 24.453 -37.562 1 15.17 86 GLU B O 1
ATOM 5243 N N . LYS B 1 87 ? 34.562 24.938 -38.062 1 15.95 87 LYS B N 1
ATOM 5244 C CA . LYS B 1 87 ? 35.625 24.047 -37.625 1 15.95 87 LYS B CA 1
ATOM 5245 C C . LYS B 1 87 ? 35.562 23.844 -36.094 1 15.95 87 LYS B C 1
ATOM 5247 O O . LYS B 1 87 ? 34.969 24.641 -35.375 1 15.95 87 LYS B O 1
ATOM 5252 N N . ALA B 1 88 ? 36.562 23.25 -35.594 1 16.02 88 ALA B N 1
ATOM 5253 C CA . ALA B 1 88 ? 37 22.109 -34.781 1 16.02 88 ALA B CA 1
ATOM 5254 C C . ALA B 1 88 ? 37.219 22.5 -33.344 1 16.02 88 ALA B C 1
ATOM 5256 O O . ALA B 1 88 ? 36.812 21.766 -32.406 1 16.02 88 ALA B O 1
ATOM 5257 N N . GLY B 1 89 ? 38.062 23.547 -33.125 1 15.92 89 GLY B N 1
ATOM 5258 C CA . GLY B 1 89 ? 39.25 23.125 -32.375 1 15.92 89 GLY B CA 1
ATOM 5259 C C . GLY B 1 89 ? 39 22.969 -30.891 1 15.92 89 GLY B C 1
ATOM 5260 O O . GLY B 1 89 ? 37.906 23.266 -30.406 1 15.92 89 GLY B O 1
ATOM 5261 N N . ARG B 1 90 ? 40.031 23.422 -30.156 1 18.39 90 ARG B N 1
ATOM 5262 C CA . ARG B 1 90 ? 41.031 23.094 -29.141 1 18.39 90 ARG B CA 1
ATOM 5263 C C . ARG B 1 90 ? 40.562 23.5 -27.75 1 18.39 90 ARG B C 1
ATOM 5265 O O . ARG B 1 90 ? 40.219 24.656 -27.531 1 18.39 90 ARG B O 1
ATOM 5272 N N . GLY B 1 91 ? 39.906 22.547 -27.062 1 17.91 91 GLY B N 1
ATOM 5273 C CA . GLY B 1 91 ? 39.219 22.531 -25.781 1 17.91 91 GLY B CA 1
ATOM 5274 C C . GLY B 1 91 ? 40.094 23.094 -24.656 1 17.91 91 GLY B C 1
ATOM 5275 O O . GLY B 1 91 ? 41.062 22.469 -24.25 1 17.91 91 GLY B O 1
ATOM 5276 N N . SER B 1 92 ? 40.5 24.406 -24.844 1 16.98 92 SER B N 1
ATOM 5277 C CA . SER B 1 92 ? 41.375 25.016 -23.859 1 16.98 92 SER B CA 1
ATOM 5278 C C . SER B 1 92 ? 40.906 24.734 -22.438 1 16.98 92 SER B C 1
ATOM 5280 O O . SER B 1 92 ? 39.688 24.703 -22.188 1 16.98 92 SER B O 1
ATOM 5282 N N . LEU B 1 93 ? 41.844 24.141 -21.656 1 18.62 93 LEU B N 1
ATOM 5283 C CA . LEU B 1 93 ? 42.094 23.656 -20.312 1 18.62 93 LEU B CA 1
ATOM 5284 C C . LEU B 1 93 ? 41.781 24.734 -19.281 1 18.62 93 LEU B C 1
ATOM 5286 O O . LEU B 1 93 ? 42.562 25.688 -19.125 1 18.62 93 LEU B O 1
ATOM 5290 N N . GLU B 1 94 ? 40.5 25.312 -19.359 1 16.92 94 GLU B N 1
ATOM 5291 C CA . GLU B 1 94 ? 40.219 26.453 -18.5 1 16.92 94 GLU B CA 1
ATOM 5292 C C . GLU B 1 94 ? 40.656 26.188 -17.062 1 16.92 94 GLU B C 1
ATOM 5294 O O . GLU B 1 94 ? 40.562 25.047 -16.594 1 16.92 94 GLU B O 1
ATOM 5299 N N . ASN B 1 95 ? 41.5 27.156 -16.656 1 17.48 95 ASN B N 1
ATOM 5300 C CA . ASN B 1 95 ? 42.156 27.547 -15.406 1 17.48 95 ASN B CA 1
ATOM 5301 C C . ASN B 1 95 ? 41.188 27.484 -14.234 1 17.48 95 ASN B C 1
ATOM 5303 O O . ASN B 1 95 ? 40.094 28.094 -14.273 1 17.48 95 ASN B O 1
ATOM 5307 N N . LYS B 1 96 ? 41.281 26.406 -13.547 1 19.06 96 LYS B N 1
ATOM 5308 C CA . LYS B 1 96 ? 40.531 25.953 -12.367 1 19.06 96 LYS B CA 1
ATOM 5309 C C . LYS B 1 96 ? 40.469 27.047 -11.305 1 19.06 96 LYS B C 1
ATOM 5311 O O . LYS B 1 96 ? 41.406 27.219 -10.516 1 19.06 96 LYS B O 1
ATOM 5316 N N . SER B 1 97 ? 40.156 28.359 -11.742 1 17.59 97 SER B N 1
ATOM 5317 C CA . SER B 1 97 ? 40.281 29.328 -10.664 1 17.59 97 SER B CA 1
ATOM 5318 C C . SER B 1 97 ? 39.531 28.875 -9.414 1 17.59 97 SER B C 1
ATOM 5320 O O . SER B 1 97 ? 38.375 28.438 -9.508 1 17.59 97 SER B O 1
ATOM 5322 N N . ILE B 1 98 ? 40.312 28.516 -8.461 1 20.33 98 ILE B N 1
ATOM 5323 C CA . ILE B 1 98 ? 40.062 28.062 -7.094 1 20.33 98 ILE B CA 1
ATOM 5324 C C . ILE B 1 98 ? 39.156 29.047 -6.375 1 20.33 98 ILE B C 1
ATOM 5326 O O . ILE B 1 98 ? 39.531 30.188 -6.082 1 20.33 98 ILE B O 1
ATOM 5330 N N . LEU B 1 99 ? 37.938 29.266 -6.965 1 19.16 99 LEU B N 1
ATOM 5331 C CA . LEU B 1 99 ? 37.219 30.312 -6.25 1 19.16 99 LEU B CA 1
ATOM 5332 C C . LEU B 1 99 ? 37.188 30.031 -4.75 1 19.16 99 LEU B C 1
ATOM 5334 O O . LEU B 1 99 ? 36.812 28.922 -4.332 1 19.16 99 LEU B O 1
ATOM 5338 N N . LYS B 1 100 ? 38.062 30.719 -4.086 1 19.05 100 LYS B N 1
ATOM 5339 C CA . LYS B 1 100 ? 38.25 30.781 -2.641 1 19.05 100 LYS B CA 1
ATOM 5340 C C . LYS B 1 100 ? 36.938 30.859 -1.895 1 19.05 100 LYS B C 1
ATOM 5342 O O . LYS B 1 100 ? 36 31.547 -2.336 1 19.05 100 LYS B O 1
ATOM 5347 N N . PRO B 1 101 ? 36.719 29.922 -0.968 1 18.75 101 PRO B N 1
ATOM 5348 C CA . PRO B 1 101 ? 35.5 29.656 -0.196 1 18.75 101 PRO B CA 1
ATOM 5349 C C . PRO B 1 101 ? 35 30.891 0.525 1 18.75 101 PRO B C 1
ATOM 5351 O O . PRO B 1 101 ? 35.781 31.625 1.135 1 18.75 101 PRO B O 1
ATOM 5354 N N . SER B 1 102 ? 34.125 31.719 -0.187 1 20.72 102 SER B N 1
ATOM 5355 C CA . SER B 1 102 ? 33.656 32.938 0.487 1 20.72 102 SER B CA 1
ATOM 5356 C C . SER B 1 102 ? 33.281 32.625 1.929 1 20.72 102 SER B C 1
ATOM 5358 O O . SER B 1 102 ? 32.719 31.562 2.225 1 20.72 102 SER B O 1
ATOM 5360 N N . PRO B 1 103 ? 33.906 33.312 2.867 1 21.23 103 PRO B N 1
ATOM 5361 C CA . PRO B 1 103 ? 33.75 33.219 4.324 1 21.23 103 PRO B CA 1
ATOM 5362 C C . PRO B 1 103 ? 32.312 33.219 4.781 1 21.23 103 PRO B C 1
ATOM 5364 O O . PRO B 1 103 ? 31.453 33.812 4.129 1 21.23 103 PRO B O 1
ATOM 5367 N N . SER B 1 104 ? 31.906 32.125 5.328 1 20.14 104 SER B N 1
ATOM 5368 C CA . SER B 1 104 ? 30.609 31.781 5.91 1 20.14 104 SER B CA 1
ATOM 5369 C C . SER B 1 104 ? 30.109 32.875 6.852 1 20.14 104 SER B C 1
ATOM 5371 O O . SER B 1 104 ? 30.766 33.188 7.855 1 20.14 104 SER B O 1
ATOM 5373 N N . VAL B 1 105 ? 29.734 34.031 6.305 1 22.27 105 VAL B N 1
ATOM 5374 C CA . VAL B 1 105 ? 29.219 35.125 7.16 1 22.27 105 VAL B CA 1
ATOM 5375 C C . VAL B 1 105 ? 28.203 34.531 8.148 1 22.27 105 VAL B C 1
ATOM 5377 O O . VAL B 1 105 ? 27.172 34 7.742 1 22.27 105 VAL B O 1
ATOM 5380 N N . GLY B 1 106 ? 28.641 33.938 9.211 1 22.06 106 GLY B N 1
ATOM 5381 C CA . GLY B 1 106 ? 27.891 33.562 10.406 1 22.06 106 GLY B CA 1
ATOM 5382 C C . GLY B 1 106 ? 26.953 34.656 10.891 1 22.06 106 GLY B C 1
ATOM 5383 O O . GLY B 1 106 ? 27.406 35.688 11.391 1 22.06 106 GLY B O 1
ATOM 5384 N N . THR B 1 107 ? 26.016 35.094 10.016 1 22.23 107 THR B N 1
ATOM 5385 C CA . THR B 1 107 ? 25.172 36.219 10.367 1 22.23 107 THR B CA 1
ATOM 5386 C C . THR B 1 107 ? 24.516 36 11.734 1 22.23 107 THR B C 1
ATOM 5388 O O . THR B 1 107 ? 23.844 35 11.953 1 22.23 107 THR B O 1
ATOM 5391 N N . SER B 1 108 ? 25.141 36.5 12.789 1 22.59 108 SER B N 1
ATOM 5392 C CA . SER B 1 108 ? 24.641 36.688 14.148 1 22.59 108 SER B CA 1
ATOM 5393 C C . SER B 1 108 ? 23.234 37.281 14.141 1 22.59 108 SER B C 1
ATOM 5395 O O . SER B 1 108 ? 23 38.344 13.57 1 22.59 108 SER B O 1
ATOM 5397 N N . LEU B 1 109 ? 22.281 36.469 14.086 1 24.12 109 LEU B N 1
ATOM 5398 C CA . LEU B 1 109 ? 20.875 36.812 14.227 1 24.12 109 LEU B CA 1
ATOM 5399 C C . LEU B 1 109 ? 20.672 37.719 15.438 1 24.12 109 LEU B C 1
ATOM 5401 O O . LEU B 1 109 ? 19.547 37.844 15.938 1 24.12 109 LEU B O 1
ATOM 5405 N N . LEU B 1 110 ? 21.891 38.312 15.984 1 22.16 110 LEU B N 1
ATOM 5406 C CA . LEU B 1 110 ? 21.594 39 17.25 1 22.16 110 LEU B CA 1
ATOM 5407 C C . LEU B 1 110 ? 20.562 40.094 17.047 1 22.16 110 LEU B C 1
ATOM 5409 O O . LEU B 1 110 ? 19.625 40.219 17.828 1 22.16 110 LEU B O 1
ATOM 5413 N N . ASN B 1 111 ? 21.078 41.281 16.406 1 21.98 111 ASN B N 1
ATOM 5414 C CA . ASN B 1 111 ? 20.656 42.594 16.828 1 21.98 111 ASN B CA 1
ATOM 5415 C C . ASN B 1 111 ? 19.297 42.969 16.266 1 21.98 111 ASN B C 1
ATOM 5417 O O . ASN B 1 111 ? 19.203 43.844 15.391 1 21.98 111 ASN B O 1
ATOM 5421 N N . LEU B 1 112 ? 18.516 42.156 15.758 1 22.98 112 LEU B N 1
ATOM 5422 C CA . LEU B 1 112 ? 17.328 42.844 15.273 1 22.98 112 LEU B CA 1
ATOM 5423 C C . LEU B 1 112 ? 16.734 43.75 16.359 1 22.98 112 LEU B C 1
ATOM 5425 O O . LEU B 1 112 ? 16.266 43.25 17.391 1 22.98 112 LEU B O 1
ATOM 5429 N N . VAL B 1 113 ? 17.297 44.969 16.516 1 24.03 113 VAL B N 1
ATOM 5430 C CA . VAL B 1 113 ? 16.875 46.094 17.344 1 24.03 113 VAL B CA 1
ATOM 5431 C C . VAL B 1 113 ? 15.359 46.281 17.203 1 24.03 113 VAL B C 1
ATOM 5433 O O . VAL B 1 113 ? 14.828 46.312 16.094 1 24.03 113 VAL B O 1
ATOM 5436 N N . ASN B 1 114 ? 14.68 46.062 18.297 1 23.25 114 ASN B N 1
ATOM 5437 C CA . ASN B 1 114 ? 13.297 46.375 18.625 1 23.25 114 ASN B CA 1
ATOM 5438 C C . ASN B 1 114 ? 12.977 47.844 18.328 1 23.25 114 ASN B C 1
ATOM 5440 O O . ASN B 1 114 ? 13.25 48.719 19.141 1 23.25 114 ASN B O 1
ATOM 5444 N N . GLU B 1 115 ? 13.469 48.375 17.188 1 26.17 115 GLU B N 1
ATOM 5445 C CA . GLU B 1 115 ? 12.891 49.719 17.094 1 26.17 115 GLU B CA 1
ATOM 5446 C C . GLU B 1 115 ? 11.367 49.688 17.234 1 26.17 115 GLU B C 1
ATOM 5448 O O . GLU B 1 115 ? 10.68 49.094 16.406 1 26.17 115 GLU B O 1
ATOM 5453 N N . GLY B 1 116 ? 10.891 49.719 18.484 1 25.23 116 GLY B N 1
ATOM 5454 C CA . GLY B 1 116 ? 9.547 49.969 18.969 1 25.23 116 GLY B CA 1
ATOM 5455 C C . GLY B 1 116 ? 8.898 51.188 18.328 1 25.23 116 GLY B C 1
ATOM 5456 O O . GLY B 1 116 ? 9.258 52.312 18.625 1 25.23 116 GLY B O 1
ATOM 5457 N N . THR B 1 117 ? 8.938 51.344 17.016 1 26.98 117 THR B N 1
ATOM 5458 C CA . THR B 1 117 ? 8.125 52.5 16.625 1 26.98 117 THR B CA 1
ATOM 5459 C C . THR B 1 117 ? 6.762 52.438 17.297 1 26.98 117 THR B C 1
ATOM 5461 O O . THR B 1 117 ? 6.047 51.438 17.203 1 26.98 117 THR B O 1
ATOM 5464 N N . GLY B 1 118 ? 6.613 53.094 18.391 1 26.14 118 GLY B N 1
ATOM 5465 C CA . GLY B 1 118 ? 5.383 53.469 19.078 1 26.14 118 GLY B CA 1
ATOM 5466 C C . GLY B 1 118 ? 4.328 54.062 18.156 1 26.14 118 GLY B C 1
ATOM 5467 O O . GLY B 1 118 ? 4.227 55.281 18.016 1 26.14 118 GLY B O 1
ATOM 5468 N N . ALA B 1 119 ? 4.207 53.656 16.938 1 28.34 119 ALA B N 1
ATOM 5469 C CA . ALA B 1 119 ? 3.021 54.25 16.344 1 28.34 119 ALA B CA 1
ATOM 5470 C C . ALA B 1 119 ? 1.795 54.062 17.219 1 28.34 119 ALA B C 1
ATOM 5472 O O . ALA B 1 119 ? 1.42 52.906 17.516 1 28.34 119 ALA B O 1
ATOM 5473 N N . LYS B 1 120 ? 1.526 55 17.969 1 31.02 120 LYS B N 1
ATOM 5474 C CA . LYS B 1 120 ? 0.227 55.25 18.578 1 31.02 120 LYS B CA 1
ATOM 5475 C C . LYS B 1 120 ? -0.907 55.062 17.578 1 31.02 120 LYS B C 1
ATOM 5477 O O . LYS B 1 120 ? -1.072 55.875 16.656 1 31.02 120 LYS B O 1
ATOM 5482 N N . ALA B 1 121 ? -1.083 53.844 17.094 1 30.03 121 ALA B N 1
ATOM 5483 C CA . ALA B 1 121 ? -2.385 53.688 16.453 1 30.03 121 ALA B CA 1
ATOM 5484 C C . ALA B 1 121 ? -3.484 54.344 17.266 1 30.03 121 ALA B C 1
ATOM 5486 O O . ALA B 1 121 ? -3.688 54.031 18.438 1 30.03 121 ALA B O 1
ATOM 5487 N N . SER B 1 122 ? -3.584 55.562 17.062 1 29.05 122 SER B N 1
ATOM 5488 C CA . SER B 1 122 ? -4.828 56.219 17.484 1 29.05 122 SER B CA 1
ATOM 5489 C C . SER B 1 122 ? -6.039 55.406 17.031 1 29.05 122 SER B C 1
ATOM 5491 O O . SER B 1 122 ? -6.508 55.531 15.906 1 29.05 122 SER B O 1
ATOM 5493 N N . GLY B 1 123 ? -5.965 54.031 17.078 1 29.56 123 GLY B N 1
ATOM 5494 C CA . GLY B 1 123 ? -7.223 53.344 16.828 1 29.56 123 GLY B CA 1
ATOM 5495 C C . GLY B 1 123 ? -8.383 53.938 17.609 1 29.56 123 GLY B C 1
ATOM 5496 O O . GLY B 1 123 ? -8.336 54 18.844 1 29.56 123 GLY B O 1
ATOM 5497 N N . THR B 1 124 ? -8.93 54.906 17.109 1 31.83 124 THR B N 1
ATOM 5498 C CA . THR B 1 124 ? -10.289 55.125 17.594 1 31.83 124 THR B CA 1
ATOM 5499 C C . THR B 1 124 ? -11.008 53.781 17.781 1 31.83 124 THR B C 1
ATOM 5501 O O . THR B 1 124 ? -11.086 52.969 16.844 1 31.83 124 THR B O 1
ATOM 5504 N N . GLU B 1 125 ? -10.977 53.125 18.906 1 34.41 125 GLU B N 1
ATOM 5505 C CA . GLU B 1 125 ? -11.594 51.906 19.469 1 34.41 125 GLU B CA 1
ATOM 5506 C C . GLU B 1 125 ? -13.062 51.812 19.062 1 34.41 125 GLU B C 1
ATOM 5508 O O . GLU B 1 125 ? -13.953 52.188 19.844 1 34.41 125 GLU B O 1
ATOM 5513 N N . ASN B 1 126 ? -13.555 52.344 18.031 1 37.34 126 ASN B N 1
ATOM 5514 C CA . ASN B 1 126 ? -14.922 51.875 17.844 1 37.34 126 ASN B CA 1
ATOM 5515 C C . ASN B 1 126 ? -15.008 50.375 17.859 1 37.34 126 ASN B C 1
ATOM 5517 O O . ASN B 1 126 ? -14.164 49.688 17.281 1 37.34 126 ASN B O 1
ATOM 5521 N N . GLY B 1 127 ? -15.516 49.562 18.922 1 40.25 127 GLY B N 1
ATOM 5522 C CA . GLY B 1 127 ? -15.57 48.281 19.547 1 40.25 127 GLY B CA 1
ATOM 5523 C C . GLY B 1 127 ? -15.805 47.156 18.547 1 40.25 127 GLY B C 1
ATOM 5524 O O . GLY B 1 127 ? -16.375 46.094 18.906 1 40.25 127 GLY B O 1
ATOM 5525 N N . SER B 1 128 ? -15.984 47.312 17.312 1 46.25 128 SER B N 1
ATOM 5526 C CA . SER B 1 128 ? -16.297 46.094 16.578 1 46.25 128 SER B CA 1
ATOM 5527 C C . SER B 1 128 ? -15.242 45 16.828 1 46.25 128 SER B C 1
ATOM 5529 O O . SER B 1 128 ? -14.047 45.25 16.719 1 46.25 128 SER B O 1
ATOM 5531 N N . PRO B 1 129 ? -15.641 43.938 17.531 1 63.56 129 PRO B N 1
ATOM 5532 C CA . PRO B 1 129 ? -14.727 42.844 17.844 1 63.56 129 PRO B CA 1
ATOM 5533 C C . PRO B 1 129 ? -13.867 42.406 16.641 1 63.56 129 PRO B C 1
ATOM 5535 O O . PRO B 1 129 ? -14.375 42.344 15.523 1 63.56 129 PRO B O 1
ATOM 5538 N N . SER B 1 130 ? -12.539 42.469 16.703 1 87.75 130 SER B N 1
ATOM 5539 C CA . SER B 1 130 ? -11.578 42.062 15.68 1 87.75 130 SER B CA 1
ATOM 5540 C C . SER B 1 130 ? -11.852 40.625 15.227 1 87.75 130 SER B C 1
ATOM 5542 O O . SER B 1 130 ? -12.578 39.875 15.891 1 87.75 130 SER B O 1
ATOM 5544 N N . MET B 1 131 ? -11.633 40.375 14.016 1 94.62 131 MET B N 1
ATOM 5545 C CA . MET B 1 131 ? -11.734 39.031 13.492 1 94.62 131 MET B CA 1
ATOM 5546 C C . MET B 1 131 ? -11.125 38.031 14.469 1 94.62 131 MET B C 1
ATOM 5548 O O . MET B 1 131 ? -11.656 36.906 14.633 1 94.62 131 MET B O 1
ATOM 5552 N N . MET B 1 132 ? -10.125 38.406 15.141 1 95.38 132 MET B N 1
ATOM 5553 C CA . MET B 1 132 ? -9.492 37.531 16.109 1 95.38 132 MET B CA 1
ATOM 5554 C C . MET B 1 132 ? -10.406 37.281 17.312 1 95.38 132 MET B C 1
ATOM 5556 O O . MET B 1 132 ? -10.477 36.156 17.812 1 95.38 132 MET B O 1
ATOM 5560 N N . ASP B 1 133 ? -11.07 38.344 17.75 1 95.44 133 ASP B N 1
ATOM 5561 C CA . ASP B 1 133 ? -12 38.188 18.859 1 95.44 133 ASP B CA 1
ATOM 5562 C C . ASP B 1 133 ? -13.141 37.25 18.516 1 95.44 133 ASP B C 1
ATOM 5564 O O . ASP B 1 133 ? -13.516 36.406 19.312 1 95.44 133 ASP B O 1
ATOM 5568 N N . GLU B 1 134 ? -13.625 37.469 17.375 1 96.44 134 GLU B N 1
ATOM 5569 C CA . GLU B 1 134 ? -14.68 36.562 16.906 1 96.44 134 GLU B CA 1
ATOM 5570 C C . GLU B 1 134 ? -14.18 35.125 16.828 1 96.44 134 GLU B C 1
ATOM 5572 O O . GLU B 1 134 ? -14.891 34.188 17.219 1 96.44 134 GLU B O 1
ATOM 5577 N N . ALA B 1 135 ? -13.031 34.938 16.312 1 97.75 135 ALA B N 1
ATOM 5578 C CA . ALA B 1 135 ? -12.43 33.594 16.172 1 97.75 135 ALA B CA 1
ATOM 5579 C C . ALA B 1 135 ? -12.312 32.906 17.516 1 97.75 135 ALA B C 1
ATOM 5581 O O . ALA B 1 135 ? -12.664 31.734 17.656 1 97.75 135 ALA B O 1
ATOM 5582 N N . TRP B 1 136 ? -11.844 33.625 18.531 1 97.38 136 TRP B N 1
ATOM 5583 C CA . TRP B 1 136 ? -11.688 33.062 19.875 1 97.38 136 TRP B CA 1
ATOM 5584 C C . TRP B 1 136 ? -13.047 32.656 20.453 1 97.38 136 TRP B C 1
ATOM 5586 O O . TRP B 1 136 ? -13.172 31.625 21.094 1 97.38 136 TRP B O 1
ATOM 5596 N N . GLU B 1 137 ? -14 33.5 20.25 1 96.5 137 GLU B N 1
ATOM 5597 C CA . GLU B 1 137 ? -15.336 33.219 20.766 1 96.5 137 GLU B CA 1
ATOM 5598 C C . GLU B 1 137 ? -15.922 31.969 20.109 1 96.5 137 GLU B C 1
ATOM 5600 O O . GLU B 1 137 ? -16.516 31.125 20.781 1 96.5 137 GLU B O 1
ATOM 5605 N N . ARG B 1 138 ? -15.758 31.891 18.828 1 95.88 138 ARG B N 1
ATOM 5606 C CA . ARG B 1 138 ? -16.281 30.734 18.094 1 95.88 138 ARG B CA 1
ATOM 5607 C C . ARG B 1 138 ? -15.555 29.453 18.5 1 95.88 138 ARG B C 1
ATOM 5609 O O . ARG B 1 138 ? -16.172 28.391 18.609 1 95.88 138 ARG B O 1
ATOM 5616 N N . LEU B 1 139 ? -14.258 29.547 18.672 1 96.31 139 LEU B N 1
ATOM 5617 C CA . LEU B 1 139 ? -13.477 28.391 19.094 1 96.31 139 LEU B CA 1
ATOM 5618 C C . LEU B 1 139 ? -13.922 27.906 20.469 1 96.31 139 LEU B C 1
ATOM 5620 O O . LEU B 1 139 ? -14.07 26.703 20.688 1 96.31 139 LEU B O 1
ATOM 5624 N N . ARG B 1 140 ? -14.211 28.828 21.359 1 95.94 140 ARG B N 1
ATOM 5625 C CA . ARG B 1 140 ? -14.648 28.5 22.719 1 95.94 140 ARG B CA 1
ATOM 5626 C C . ARG B 1 140 ? -16.016 27.812 22.703 1 95.94 140 ARG B C 1
ATOM 5628 O O . ARG B 1 140 ? -16.25 26.875 23.469 1 95.94 140 ARG B O 1
ATOM 5635 N N . SER B 1 141 ? -16.812 28.25 21.844 1 94.44 141 SER B N 1
ATOM 5636 C CA . SER B 1 141 ? -18.156 27.719 21.766 1 94.44 141 SER B CA 1
ATOM 5637 C C . SER B 1 141 ? -18.156 26.297 21.219 1 94.44 141 SER B C 1
ATOM 5639 O O . SER B 1 141 ? -19.141 25.562 21.344 1 94.44 141 SER B O 1
ATOM 5641 N N . SER B 1 142 ? -17.062 25.828 20.641 1 95.56 142 SER B N 1
ATOM 5642 C CA . SER B 1 142 ? -16.984 24.516 20.016 1 95.56 142 SER B CA 1
ATOM 5643 C C . SER B 1 142 ? -16.422 23.469 20.969 1 95.56 142 SER B C 1
ATOM 5645 O O . SER B 1 142 ? -16.266 22.312 20.609 1 95.56 142 SER B O 1
ATOM 5647 N N . PHE B 1 143 ? -16.141 23.797 22.219 1 96.5 143 PHE B N 1
ATOM 5648 C CA . PHE B 1 143 ? -15.547 22.891 23.188 1 96.5 143 PHE B CA 1
ATOM 5649 C C . PHE B 1 143 ? -16.438 21.688 23.438 1 96.5 143 PHE B C 1
ATOM 5651 O O . PHE B 1 143 ? -17.672 21.812 23.5 1 96.5 143 PHE B O 1
ATOM 5658 N N . VAL B 1 144 ? -15.883 20.594 23.5 1 96.5 144 VAL B N 1
ATOM 5659 C CA . VAL B 1 144 ? -16.531 19.344 23.938 1 96.5 144 VAL B CA 1
ATOM 5660 C C . VAL B 1 144 ? -16.047 18.984 25.328 1 96.5 144 VAL B C 1
ATOM 5662 O O . VAL B 1 144 ? -14.836 19 25.609 1 96.5 144 VAL B O 1
ATOM 5665 N N . TYR B 1 145 ? -17 18.688 26.219 1 95.62 145 TYR B N 1
ATOM 5666 C CA . TYR B 1 145 ? -16.656 18.391 27.609 1 95.62 145 TYR B CA 1
ATOM 5667 C C . TYR B 1 145 ? -16.953 16.938 27.938 1 95.62 145 TYR B C 1
ATOM 5669 O O . TYR B 1 145 ? -17.953 16.375 27.469 1 95.62 145 TYR B O 1
ATOM 5677 N N . PHE B 1 146 ? -16.078 16.312 28.594 1 95.94 146 PHE B N 1
ATOM 5678 C CA . PHE B 1 146 ? -16.234 15 29.203 1 95.94 146 PHE B CA 1
ATOM 5679 C C . PHE B 1 146 ? -16.094 15.094 30.719 1 95.94 146 PHE B C 1
ATOM 5681 O O . PHE B 1 146 ? -15.023 15.422 31.234 1 95.94 146 PHE B O 1
ATOM 5688 N N . GLN B 1 147 ? -17.156 14.891 31.484 1 94.06 147 GLN B N 1
ATOM 5689 C CA . GLN B 1 147 ? -17.188 15.047 32.938 1 94.06 147 GLN B CA 1
ATOM 5690 C C . GLN B 1 147 ? -16.719 16.438 33.344 1 94.06 147 GLN B C 1
ATOM 5692 O O . GLN B 1 147 ? -15.828 16.578 34.188 1 94.06 147 GLN B O 1
ATOM 5697 N N . LYS B 1 148 ? -17.078 17.438 32.594 1 93.38 148 LYS B N 1
ATOM 5698 C CA . LYS B 1 148 ? -16.922 18.859 32.875 1 93.38 148 LYS B CA 1
ATOM 5699 C C . LYS B 1 148 ? -15.508 19.328 32.531 1 93.38 148 LYS B C 1
ATOM 5701 O O . LYS B 1 148 ? -15.133 20.453 32.875 1 93.38 148 LYS B O 1
ATOM 5706 N N . LYS B 1 149 ? -14.742 18.5 31.969 1 96.25 149 LYS B N 1
ATOM 5707 C CA . LYS B 1 149 ? -13.406 18.891 31.516 1 96.25 149 LYS B CA 1
ATOM 5708 C C . LYS B 1 149 ? -13.352 18.984 29.984 1 96.25 149 LYS B C 1
ATOM 5710 O O . LYS B 1 149 ? -13.906 18.141 29.297 1 96.25 149 LYS B O 1
ATOM 5715 N N . PRO B 1 150 ? -12.797 20.031 29.5 1 97.5 150 PRO B N 1
ATOM 5716 C CA . PRO B 1 150 ? -12.688 20.125 28.031 1 97.5 150 PRO B CA 1
ATOM 5717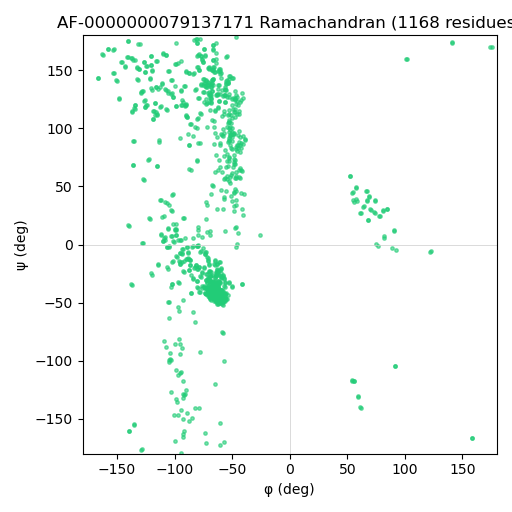 C C . PRO B 1 150 ? -11.734 19.094 27.453 1 97.5 150 PRO B C 1
ATOM 5719 O O . PRO B 1 150 ? -10.617 18.922 27.938 1 97.5 150 PRO B O 1
ATOM 5722 N N . VAL B 1 151 ? -12.148 18.391 26.406 1 97.31 151 VAL B N 1
ATOM 5723 C CA . VAL B 1 151 ? -11.359 17.281 25.875 1 97.31 151 VAL B CA 1
ATOM 5724 C C . VAL B 1 151 ? -11.148 17.453 24.375 1 97.31 151 VAL B C 1
ATOM 5726 O O . VAL B 1 151 ? -10.578 16.594 23.719 1 97.31 151 VAL B O 1
ATOM 5729 N N . GLY B 1 152 ? -11.633 18.5 23.828 1 97.44 152 GLY B N 1
ATOM 5730 C CA . GLY B 1 152 ? -11.5 18.781 22.406 1 97.44 152 GLY B CA 1
ATOM 5731 C C . GLY B 1 152 ? -12.547 19.734 21.891 1 97.44 152 GLY B C 1
ATOM 5732 O O . GLY B 1 152 ? -13.172 20.469 22.656 1 97.44 152 GLY B O 1
ATOM 5733 N N . THR B 1 153 ? -12.656 19.812 20.594 1 97.19 153 THR B N 1
ATOM 5734 C CA . THR B 1 153 ? -13.633 20.703 19.953 1 97.19 153 THR B CA 1
ATOM 5735 C C . THR B 1 153 ? -14.383 19.953 18.859 1 97.19 153 THR B C 1
ATOM 5737 O O . THR B 1 153 ? -13.852 19.016 18.25 1 97.19 153 THR B O 1
ATOM 5740 N N . LEU B 1 154 ? -15.547 20.406 18.641 1 94.69 154 LEU B N 1
ATOM 5741 C CA . LEU B 1 154 ? -16.312 19.906 17.5 1 94.69 154 LEU B CA 1
ATOM 5742 C C . LEU B 1 154 ? -15.656 20.328 16.188 1 94.69 154 LEU B C 1
ATOM 5744 O O . LEU B 1 154 ? -14.977 21.359 16.125 1 94.69 154 LEU B O 1
ATOM 5748 N N . ALA B 1 155 ? -15.875 19.547 15.211 1 92.31 155 ALA B N 1
ATOM 5749 C CA . ALA B 1 155 ? -15.312 19.859 13.898 1 92.31 155 ALA B CA 1
ATOM 5750 C C . ALA B 1 155 ? -15.906 21.156 13.352 1 92.31 155 ALA B C 1
ATOM 5752 O O . ALA B 1 155 ? -15.211 21.953 12.719 1 92.31 155 ALA B O 1
ATOM 5753 N N . ALA B 1 156 ? -17.172 21.266 13.555 1 91.94 156 ALA B N 1
ATOM 5754 C CA . ALA B 1 156 ? -17.875 22.469 13.102 1 91.94 156 ALA B CA 1
ATOM 5755 C C . ALA B 1 156 ? -19.109 22.75 13.953 1 91.94 156 ALA B C 1
ATOM 5757 O O . ALA B 1 156 ? -19.703 21.812 14.508 1 91.94 156 ALA B O 1
ATOM 5758 N N . VAL B 1 157 ? -19.406 23.984 14.102 1 90.06 157 VAL B N 1
ATOM 5759 C CA . VAL B 1 157 ? -20.656 24.406 14.727 1 90.06 157 VAL B CA 1
ATOM 5760 C C . VAL B 1 157 ? -21.531 25.141 13.711 1 90.06 157 VAL B C 1
ATOM 5762 O O . VAL B 1 157 ? -21.734 26.344 13.812 1 90.06 157 VAL B O 1
ATOM 5765 N N . ASP B 1 158 ? -21.984 24.391 12.766 1 80.62 158 ASP B N 1
ATOM 5766 C CA . ASP B 1 158 ? -22.797 24.922 11.664 1 80.62 158 ASP B CA 1
ATOM 5767 C C . ASP B 1 158 ? -24.281 24.891 12.016 1 80.62 158 ASP B C 1
ATOM 5769 O O . ASP B 1 158 ? -24.875 23.812 12.125 1 80.62 158 ASP B O 1
ATOM 5773 N N . PRO B 1 159 ? -24.922 26.016 12.234 1 74 159 PRO B N 1
ATOM 5774 C CA . PRO B 1 159 ? -26.344 26.016 12.609 1 74 159 PRO B CA 1
ATOM 5775 C C . PRO B 1 159 ? -27.234 25.422 11.531 1 74 159 PRO B C 1
ATOM 5777 O O . PRO B 1 159 ? -28.344 24.953 11.836 1 74 159 PRO B O 1
ATOM 5780 N N . SER B 1 160 ? -26.875 25.438 10.305 1 69 160 SER B N 1
ATOM 5781 C CA . SER B 1 160 ? -27.719 25 9.188 1 69 160 SER B CA 1
ATOM 5782 C C . SER B 1 160 ? -27.562 23.516 8.938 1 69 160 SER B C 1
ATOM 5784 O O . SER B 1 160 ? -28.344 22.906 8.195 1 69 160 SER B O 1
ATOM 5786 N N . ALA B 1 161 ? -26.578 22.938 9.531 1 62.53 161 ALA B N 1
ATOM 5787 C CA . ALA B 1 161 ? -26.219 21.594 9.086 1 62.53 161 ALA B CA 1
ATOM 5788 C C . ALA B 1 161 ? -26.922 20.547 9.945 1 62.53 161 ALA B C 1
ATOM 5790 O O . ALA B 1 161 ? -27.047 20.703 11.156 1 62.53 161 ALA B O 1
ATOM 5791 N N . GLU B 1 162 ? -27.734 19.734 9.273 1 56.62 162 GLU B N 1
ATOM 5792 C CA . GLU B 1 162 ? -28.172 18.5 9.938 1 56.62 162 GLU B CA 1
ATOM 5793 C C . GLU B 1 162 ? -27 17.781 10.578 1 56.62 162 GLU B C 1
ATOM 5795 O O . GLU B 1 162 ? -25.875 17.844 10.094 1 56.62 162 GLU B O 1
ATOM 5800 N N . ALA B 1 163 ? -27.172 17.469 11.82 1 51.66 163 ALA B N 1
ATOM 5801 C CA . ALA B 1 163 ? -26.156 16.891 12.703 1 51.66 163 ALA B CA 1
ATOM 5802 C C . ALA B 1 163 ? -25.359 15.812 11.984 1 51.66 163 ALA B C 1
ATOM 5804 O O . ALA B 1 163 ? -25.719 14.633 12.039 1 51.66 163 ALA B O 1
ATOM 5805 N N . LEU B 1 164 ? -24.906 15.984 10.742 1 54 164 LEU B N 1
ATOM 5806 C CA . LEU B 1 164 ? -24.062 14.898 10.258 1 54 164 LEU B CA 1
ATOM 5807 C C . LEU B 1 164 ? -22.828 14.742 11.133 1 54 164 LEU B C 1
ATOM 5809 O O . LEU B 1 164 ? -22.672 15.453 12.125 1 54 164 LEU B O 1
ATOM 5813 N N . ASN B 1 165 ? -21.672 13.867 10.875 1 55.44 165 ASN B N 1
ATOM 5814 C CA . ASN B 1 165 ? -20.422 13.383 11.461 1 55.44 165 ASN B CA 1
ATOM 5815 C C . ASN B 1 165 ? -19.625 14.516 12.094 1 55.44 165 ASN B C 1
ATOM 5817 O O . ASN B 1 165 ? -18.516 14.297 12.586 1 55.44 165 ASN B O 1
ATOM 5821 N N . TYR B 1 166 ? -20.219 15.68 12.219 1 61.97 166 TYR B N 1
ATOM 5822 C CA . TYR B 1 166 ? -19.391 16.781 12.664 1 61.97 166 TYR B CA 1
ATOM 5823 C C . TYR B 1 166 ? -19.609 17.062 14.148 1 61.97 166 TYR B C 1
ATOM 5825 O O . TYR B 1 166 ? -19.141 18.078 14.672 1 61.97 166 TYR B O 1
ATOM 5833 N N . ASN B 1 167 ? -20.156 16.109 14.766 1 75.25 167 ASN B N 1
ATOM 5834 C CA . ASN B 1 167 ? -20.297 16.203 16.219 1 75.25 167 ASN B CA 1
ATOM 5835 C C . ASN B 1 167 ? -19.266 15.359 16.938 1 75.25 167 ASN B C 1
ATOM 5837 O O . ASN B 1 167 ? -19.531 14.82 18.016 1 75.25 167 ASN B O 1
ATOM 5841 N N . GLN B 1 168 ? -18.188 15.273 16.219 1 88.75 168 GLN B N 1
ATOM 5842 C CA . GLN B 1 168 ? -17.078 14.492 16.766 1 88.75 168 GLN B CA 1
ATOM 5843 C C . GLN B 1 168 ? -15.82 15.344 16.922 1 88.75 168 GLN B C 1
ATOM 5845 O O . GLN B 1 168 ? -15.711 16.422 16.328 1 88.75 168 GLN B O 1
ATOM 5850 N N . VAL B 1 169 ? -15.031 14.891 17.828 1 95.19 169 VAL B N 1
ATOM 5851 C CA . VAL B 1 169 ? -13.695 15.461 17.984 1 95.19 169 VAL B CA 1
ATOM 5852 C C . VAL B 1 169 ? -12.711 14.68 17.109 1 95.19 169 VAL B C 1
ATOM 5854 O O . VAL B 1 169 ? -12.438 13.5 17.375 1 95.19 169 VAL B O 1
ATOM 5857 N N . PHE B 1 170 ? -12.227 15.297 16.094 1 94.88 170 PHE B N 1
ATOM 5858 C CA . PHE B 1 170 ? -11.266 14.648 15.219 1 94.88 170 PHE B CA 1
ATOM 5859 C C . PHE B 1 170 ? -9.836 14.922 15.68 1 94.88 170 PHE B C 1
ATOM 5861 O O . PHE B 1 170 ? -9.5 16.062 16.016 1 94.88 170 PHE B O 1
ATOM 5868 N N . VAL B 1 171 ? -9.031 13.914 15.672 1 95.81 171 VAL B N 1
ATOM 5869 C CA . VAL B 1 171 ? -7.668 14.008 16.172 1 95.81 171 VAL B CA 1
ATOM 5870 C C . VAL B 1 171 ? -6.875 15.008 15.336 1 95.81 171 VAL B C 1
ATOM 5872 O O . VAL B 1 171 ? -6.242 15.922 15.867 1 95.81 171 VAL B O 1
ATOM 5875 N N . ARG B 1 172 ? -6.898 14.867 14.062 1 95.44 172 ARG B N 1
ATOM 5876 C CA . ARG B 1 172 ? -6.172 15.758 13.164 1 95.44 172 ARG B CA 1
ATOM 5877 C C . ARG B 1 172 ? -6.684 17.188 13.273 1 95.44 172 ARG B C 1
ATOM 5879 O O . ARG B 1 172 ? -5.895 18.125 13.344 1 95.44 172 ARG B O 1
ATOM 5886 N N . ASP B 1 173 ? -7.965 17.328 13.352 1 95.38 173 ASP B N 1
ATOM 5887 C CA . ASP B 1 173 ? -8.609 18.641 13.32 1 95.38 173 ASP B CA 1
ATOM 5888 C C . ASP B 1 173 ? -8.305 19.422 14.586 1 95.38 173 ASP B C 1
ATOM 5890 O O . ASP B 1 173 ? -8.297 20.656 14.57 1 95.38 173 ASP B O 1
ATOM 5894 N N . PHE B 1 174 ? -8.047 18.734 15.656 1 97.94 174 PHE B N 1
ATOM 5895 C CA . PHE B 1 174 ? -7.859 19.391 16.938 1 97.94 174 PHE B CA 1
ATOM 5896 C C . PHE B 1 174 ? -6.461 19.984 17.031 1 97.94 174 PHE B C 1
ATOM 5898 O O . PHE B 1 174 ? -6.215 20.875 17.859 1 97.94 174 PHE B O 1
ATOM 5905 N N . VAL B 1 175 ? -5.52 19.594 16.266 1 98.06 175 VAL B N 1
ATOM 5906 C CA . VAL B 1 175 ? -4.117 19.969 16.406 1 98.06 175 VAL B CA 1
ATOM 5907 C C . VAL B 1 175 ? -3.963 21.469 16.281 1 98.06 175 VAL B C 1
ATOM 5909 O O . VAL B 1 175 ? -3.348 22.109 17.141 1 98.06 175 VAL B O 1
ATOM 5912 N N . PRO B 1 176 ? -4.535 22.125 15.266 1 98 176 PRO B N 1
ATOM 5913 C CA . PRO B 1 176 ? -4.406 23.594 15.234 1 98 176 PRO B CA 1
ATOM 5914 C C . PRO B 1 176 ? -5.094 24.266 16.422 1 98 176 PRO B C 1
ATOM 5916 O O . PRO B 1 176 ? -4.613 25.297 16.906 1 98 176 PRO B O 1
ATOM 5919 N N . THR B 1 177 ? -6.211 23.703 16.844 1 98.12 177 THR B N 1
ATOM 5920 C CA . THR B 1 177 ? -6.875 24.234 18.031 1 98.12 177 THR B CA 1
ATOM 5921 C C . THR B 1 177 ? -5.977 24.125 19.25 1 98.12 177 THR B C 1
ATOM 5923 O O . THR B 1 177 ? -5.875 25.062 20.047 1 98.12 177 THR B O 1
ATOM 5926 N N . ALA B 1 178 ? -5.43 22.984 19.406 1 98.56 178 ALA B N 1
ATOM 5927 C CA . ALA B 1 178 ? -4.504 22.766 20.5 1 98.56 178 ALA B CA 1
ATOM 5928 C C . ALA B 1 178 ? -3.371 23.781 20.484 1 98.56 178 ALA B C 1
ATOM 5930 O O . ALA B 1 178 ? -3.035 24.375 21.516 1 98.56 178 ALA B O 1
ATOM 5931 N N . LEU B 1 179 ? -2.779 24.016 19.375 1 98.12 179 LEU B N 1
ATOM 5932 C CA . LEU B 1 179 ? -1.682 24.969 19.234 1 98.12 179 LEU B CA 1
ATOM 5933 C C . LEU B 1 179 ? -2.143 26.375 19.578 1 98.12 179 LEU B C 1
ATOM 5935 O O . LEU B 1 179 ? -1.412 27.141 20.203 1 98.12 179 LEU B O 1
ATOM 5939 N N . ALA B 1 180 ? -3.326 26.719 19.109 1 98.12 180 ALA B N 1
ATOM 5940 C CA . ALA B 1 180 ? -3.871 28.031 19.422 1 98.12 180 ALA B CA 1
ATOM 5941 C C . ALA B 1 180 ? -3.947 28.266 20.938 1 98.12 180 ALA B C 1
ATOM 5943 O O . ALA B 1 180 ? -3.539 29.312 21.422 1 98.12 180 ALA B O 1
ATOM 5944 N N . TYR B 1 181 ? -4.43 27.297 21.625 1 97.88 181 TYR B N 1
ATOM 5945 C CA . TYR B 1 181 ? -4.633 27.453 23.062 1 97.88 181 TYR B CA 1
ATOM 5946 C C . TYR B 1 181 ? -3.311 27.344 23.812 1 97.88 181 TYR B C 1
ATOM 5948 O O . TYR B 1 181 ? -3.188 27.828 24.938 1 97.88 181 TYR B O 1
ATOM 5956 N N . LEU B 1 182 ? -2.326 26.672 23.219 1 97.19 182 LEU B N 1
ATOM 5957 C CA . LEU B 1 182 ? -0.985 26.672 23.797 1 97.19 182 LEU B CA 1
ATOM 5958 C C . LEU B 1 182 ? -0.312 28.031 23.609 1 97.19 182 LEU B C 1
ATOM 5960 O O . LEU B 1 182 ? 0.426 28.484 24.484 1 97.19 182 LEU B O 1
ATOM 5964 N N . MET B 1 183 ? -0.601 28.734 22.5 1 96.19 183 MET B N 1
ATOM 5965 C CA . MET B 1 183 ? 0.076 29.969 22.141 1 96.19 183 MET B CA 1
ATOM 5966 C C . MET B 1 183 ? -0.711 31.188 22.625 1 96.19 183 MET B C 1
ATOM 5968 O O . MET B 1 183 ? -0.218 32.312 22.578 1 96.19 183 MET B O 1
ATOM 5972 N N . LYS B 1 184 ? -1.883 30.938 23.125 1 95.69 184 LYS B N 1
ATOM 5973 C CA . LYS B 1 184 ? -2.797 32 23.484 1 95.69 184 LYS B CA 1
ATOM 5974 C C . LYS B 1 184 ? -2.146 32.969 24.469 1 95.69 184 LYS B C 1
ATOM 5976 O O . LYS B 1 184 ? -1.454 32.562 25.391 1 95.69 184 LYS B O 1
ATOM 5981 N N . VAL B 1 185 ? -2.258 34.25 24.281 1 91.12 185 VAL B N 1
ATOM 5982 C CA . VAL B 1 185 ? -1.801 35.312 25.172 1 91.12 185 VAL B CA 1
ATOM 5983 C C . VAL B 1 185 ? -2.988 36.188 25.625 1 91.12 185 VAL B C 1
ATOM 5985 O O . VAL B 1 185 ? -3.887 36.469 24.828 1 91.12 185 VAL B O 1
ATOM 5988 N N . PRO B 1 186 ? -3.201 36.531 26.766 1 89.31 186 PRO B N 1
ATOM 5989 C CA . PRO B 1 186 ? -2.176 36.375 27.797 1 89.31 186 PRO B CA 1
ATOM 5990 C C . PRO B 1 186 ? -2.305 35.062 28.562 1 89.31 186 PRO B C 1
ATOM 5992 O O . PRO B 1 186 ? -1.361 34.625 29.234 1 89.31 186 PRO B O 1
ATOM 5995 N N . ASP B 1 187 ? -3.393 34.438 28.438 1 91.38 187 ASP B N 1
ATOM 5996 C CA . ASP B 1 187 ? -3.684 33.281 29.281 1 91.38 187 ASP B CA 1
ATOM 5997 C C . ASP B 1 187 ? -3.738 31.984 28.453 1 91.38 187 ASP B C 1
ATOM 5999 O O . ASP B 1 187 ? -4.82 31.531 28.062 1 91.38 187 ASP B O 1
ATOM 6003 N N . PRO B 1 188 ? -2.568 31.297 28.266 1 93.75 188 PRO B N 1
ATOM 6004 C CA . PRO B 1 188 ? -2.621 29.984 27.609 1 93.75 188 PRO B CA 1
ATOM 6005 C C . PRO B 1 188 ? -3.488 28.984 28.359 1 93.75 188 PRO B C 1
ATOM 6007 O O . PRO B 1 188 ? -3.619 29.062 29.594 1 93.75 188 PRO B O 1
ATOM 6010 N N . GLU B 1 189 ? -4.105 28.125 27.688 1 96.31 189 GLU B N 1
ATOM 6011 C CA . GLU B 1 189 ? -4.957 27.109 28.281 1 96.31 189 GLU B CA 1
ATOM 6012 C C . GLU B 1 189 ? -4.504 25.703 27.875 1 96.31 189 GLU B C 1
ATOM 6014 O O . GLU B 1 189 ? -5.223 25 27.172 1 96.31 189 GLU B O 1
ATOM 6019 N N . PRO B 1 190 ? -3.395 25.203 28.406 1 97 190 PRO B N 1
ATOM 6020 C CA . PRO B 1 190 ? -2.852 23.906 28.031 1 97 190 PRO B CA 1
ATOM 6021 C C . PRO B 1 190 ? -3.695 22.734 28.547 1 97 190 PRO B C 1
ATOM 6023 O O . PRO B 1 190 ? -3.514 21.594 28.109 1 97 190 PRO B O 1
ATOM 6026 N N . GLU B 1 191 ? -4.66 22.984 29.453 1 96.81 191 GLU B N 1
ATOM 6027 C CA . GLU B 1 191 ? -5.438 21.922 30.078 1 96.81 191 GLU B CA 1
ATOM 6028 C C . GLU B 1 191 ? -6.258 21.141 29.047 1 96.81 191 GLU B C 1
ATOM 6030 O O . GLU B 1 191 ? -6.367 19.922 29.125 1 96.81 191 GLU B O 1
ATOM 6035 N N . ILE B 1 192 ? -6.867 21.844 28.109 1 97.94 192 ILE B N 1
ATOM 6036 C CA . ILE B 1 192 ? -7.684 21.172 27.109 1 97.94 192 ILE B CA 1
ATOM 6037 C C . ILE B 1 192 ? -6.809 20.25 26.266 1 97.94 192 ILE B C 1
ATOM 6039 O O . ILE B 1 192 ? -7.258 19.188 25.828 1 97.94 192 ILE B O 1
ATOM 6043 N N . VAL B 1 193 ? -5.551 20.641 26 1 98.31 193 VAL B N 1
ATOM 6044 C CA . VAL B 1 193 ? -4.625 19.844 25.203 1 98.31 193 VAL B CA 1
ATOM 6045 C C . VAL B 1 193 ? -4.215 18.594 25.969 1 98.31 193 VAL B C 1
ATOM 6047 O O . VAL B 1 193 ? -4.203 17.484 25.422 1 98.31 193 VAL B O 1
ATOM 6050 N N . LYS B 1 194 ? -3.908 18.781 27.234 1 98.19 194 LYS B N 1
ATOM 6051 C CA . LYS B 1 194 ? -3.561 17.656 28.109 1 98.19 194 LYS B CA 1
ATOM 6052 C C . LYS B 1 194 ? -4.695 16.641 28.156 1 98.19 194 LYS B C 1
ATOM 6054 O O . LYS B 1 194 ? -4.465 15.438 28.031 1 98.19 194 LYS B O 1
ATOM 6059 N N . ASN B 1 195 ? -5.895 17.156 28.391 1 98.12 195 ASN B N 1
ATOM 6060 C CA . ASN B 1 195 ? -7.062 16.281 28.453 1 98.12 195 ASN B CA 1
ATOM 6061 C C . ASN B 1 195 ? -7.281 15.523 27.141 1 98.12 195 ASN B C 1
ATOM 6063 O O . ASN B 1 195 ? -7.602 14.336 27.156 1 98.12 195 ASN B O 1
ATOM 6067 N N . PHE B 1 196 ? -7.188 16.203 26.078 1 98.31 196 PHE B N 1
ATOM 6068 C CA . PHE B 1 196 ? -7.34 15.602 24.75 1 98.31 196 PHE B CA 1
ATOM 6069 C C . PHE B 1 196 ? -6.336 14.477 24.547 1 98.31 196 PHE B C 1
ATOM 6071 O O . PHE B 1 196 ? -6.699 13.383 24.109 1 98.31 196 PHE B O 1
ATOM 6078 N N . LEU B 1 197 ? -5.039 14.727 24.859 1 98.5 197 LEU B N 1
ATOM 6079 C CA . LEU B 1 197 ? -3.969 13.75 24.703 1 98.5 197 LEU B CA 1
ATOM 6080 C C . LEU B 1 197 ? -4.25 12.5 25.531 1 98.5 197 LEU B C 1
ATOM 6082 O O . LEU B 1 197 ? -4.117 11.375 25.016 1 98.5 197 LEU B O 1
ATOM 6086 N N . LEU B 1 198 ? -4.664 12.695 26.688 1 97.69 198 LEU B N 1
ATOM 6087 C CA . LEU B 1 198 ? -4.895 11.57 27.578 1 97.69 198 LEU B CA 1
ATOM 6088 C C . LEU B 1 198 ? -6.145 10.797 27.172 1 97.69 198 LEU B C 1
ATOM 6090 O O . LEU B 1 198 ? -6.18 9.57 27.266 1 97.69 198 LEU B O 1
ATOM 6094 N N . LYS B 1 199 ? -7.164 11.516 26.719 1 97.31 199 LYS B N 1
ATOM 6095 C CA . LYS B 1 199 ? -8.398 10.844 26.328 1 97.31 199 LYS B CA 1
ATOM 6096 C C . LYS B 1 199 ? -8.195 10.016 25.062 1 97.31 199 LYS B C 1
ATOM 6098 O O . LYS B 1 199 ? -8.695 8.891 24.969 1 97.31 199 LYS B O 1
ATOM 6103 N N . THR B 1 200 ? -7.551 10.555 24.062 1 97.44 200 THR B N 1
ATOM 6104 C CA . THR B 1 200 ? -7.281 9.82 22.844 1 97.44 200 THR B CA 1
ATOM 6105 C C . THR B 1 200 ? -6.391 8.609 23.125 1 97.44 200 THR B C 1
ATOM 6107 O O . THR B 1 200 ? -6.555 7.559 22.5 1 97.44 200 THR B O 1
ATOM 6110 N N . LEU B 1 201 ? -5.461 8.781 24.062 1 97.19 201 LEU B N 1
ATOM 6111 C CA . LEU B 1 201 ? -4.613 7.664 24.469 1 97.19 201 LEU B CA 1
ATOM 6112 C C . LEU B 1 201 ? -5.441 6.559 25.109 1 97.19 201 LEU B C 1
ATOM 6114 O O . LEU B 1 201 ? -5.211 5.375 24.859 1 97.19 201 LEU B O 1
ATOM 6118 N N . HIS B 1 202 ? -6.309 6.973 25.938 1 96 202 HIS B N 1
ATOM 6119 C CA . HIS B 1 202 ? -7.211 6.02 26.578 1 96 202 HIS B CA 1
ATOM 6120 C C . HIS B 1 202 ? -7.984 5.215 25.531 1 96 202 HIS B C 1
ATOM 6122 O O . HIS B 1 202 ? -8.125 3.996 25.656 1 96 202 HIS B O 1
ATOM 6128 N N . LEU B 1 203 ? -8.422 5.836 24.562 1 95.38 203 LEU B N 1
ATOM 6129 C CA . LEU B 1 203 ? -9.195 5.191 23.5 1 95.38 203 LEU B CA 1
ATOM 6130 C C . LEU B 1 203 ? -8.312 4.242 22.703 1 95.38 203 LEU B C 1
ATOM 6132 O O . LEU B 1 203 ? -8.797 3.219 22.203 1 95.38 203 LEU B O 1
ATOM 6136 N N . GLN B 1 204 ? -7.047 4.535 22.484 1 93.88 204 GLN B N 1
ATOM 6137 C CA . GLN B 1 204 ? -6.117 3.654 21.797 1 93.88 204 GLN B CA 1
ATOM 6138 C C . GLN B 1 204 ? -6.109 2.262 22.422 1 93.88 204 GLN B C 1
ATOM 6140 O O . GLN B 1 204 ? -5.938 1.262 21.719 1 93.88 204 GLN B O 1
ATOM 6145 N N . GLY B 1 205 ? -6.316 2.135 23.703 1 89.06 205 GLY B N 1
ATOM 6146 C CA . GLY B 1 205 ? -6.211 0.887 24.438 1 89.06 205 GLY B CA 1
ATOM 6147 C C . GLY B 1 205 ? -7.41 -0.021 24.25 1 89.06 205 GLY B C 1
ATOM 6148 O O . GLY B 1 205 ? -7.383 -1.186 24.656 1 89.06 205 GLY B O 1
ATOM 6149 N N . TRP B 1 206 ? -8.367 0.51 23.578 1 84.62 206 TRP B N 1
ATOM 6150 C CA . TRP B 1 206 ? -9.578 -0.279 23.375 1 84.62 206 TRP B CA 1
ATOM 6151 C C . TRP B 1 206 ? -9.367 -1.303 22.25 1 84.62 206 TRP B C 1
ATOM 6153 O O . TRP B 1 206 ? -8.523 -1.111 21.375 1 84.62 206 TRP B O 1
ATOM 6163 N N . LYS B 1 207 ? -10.133 -2.426 22.453 1 81.5 207 LYS B N 1
ATOM 6164 C CA . LYS B 1 207 ? -10.18 -3.373 21.344 1 81.5 207 LYS B CA 1
ATOM 6165 C C . LYS B 1 207 ? -10.938 -2.791 20.141 1 81.5 207 LYS B C 1
ATOM 6167 O O . LYS B 1 207 ? -12.055 -2.299 20.297 1 81.5 207 LYS B O 1
ATOM 6172 N N . LYS B 1 208 ? -10.344 -2.848 19.078 1 82.06 208 LYS B N 1
ATOM 6173 C CA . LYS B 1 208 ? -10.867 -2.266 17.844 1 82.06 208 LYS B CA 1
ATOM 6174 C C . LYS B 1 208 ? -11.156 -3.346 16.797 1 82.06 208 LYS B C 1
ATOM 6176 O O . LYS B 1 208 ? -10.234 -4.012 16.328 1 82.06 208 LYS B O 1
ATOM 6181 N N . THR B 1 209 ? -12.383 -3.576 16.469 1 78.81 209 THR B N 1
ATOM 6182 C CA . THR B 1 209 ? -12.703 -4.625 15.516 1 78.81 209 THR B CA 1
ATOM 6183 C C . THR B 1 209 ? -13.578 -4.082 14.391 1 78.81 209 THR B C 1
ATOM 6185 O O . THR B 1 209 ? -14.492 -3.293 14.633 1 78.81 209 THR B O 1
ATOM 6188 N N . ILE B 1 210 ? -13.258 -4.352 13.32 1 72.31 210 ILE B N 1
ATOM 6189 C CA . ILE B 1 210 ? -14.078 -4.117 12.141 1 72.31 210 ILE B CA 1
ATOM 6190 C C . ILE B 1 210 ? -14.383 -5.449 11.453 1 72.31 210 ILE B C 1
ATOM 6192 O O . ILE B 1 210 ? -13.477 -6.129 10.977 1 72.31 210 ILE B O 1
ATOM 6196 N N . ASP B 1 211 ? -15.648 -5.789 11.461 1 72.56 211 ASP B N 1
ATOM 6197 C CA . ASP B 1 211 ? -16.062 -7.113 11.008 1 72.56 211 ASP B CA 1
ATOM 6198 C C . ASP B 1 211 ? -15.312 -8.211 11.75 1 72.56 211 ASP B C 1
ATOM 6200 O O . ASP B 1 211 ? -15.328 -8.266 12.984 1 72.56 211 ASP B O 1
ATOM 6204 N N . ASN B 1 212 ? -14.602 -8.969 11.336 1 74.12 212 ASN B N 1
ATOM 6205 C CA . ASN B 1 212 ? -13.906 -10.086 11.977 1 74.12 212 ASN B CA 1
ATOM 6206 C C . ASN B 1 212 ? -12.406 -9.828 12.07 1 74.12 212 ASN B C 1
ATOM 6208 O O . ASN B 1 212 ? -11.625 -10.766 12.219 1 74.12 212 ASN B O 1
ATOM 6212 N N . PHE B 1 213 ? -12.164 -8.508 12.039 1 83.38 213 PHE B N 1
ATOM 6213 C CA . PHE B 1 213 ? -10.734 -8.234 12.039 1 83.38 213 PHE B CA 1
ATOM 6214 C C . PHE B 1 213 ? -10.375 -7.219 13.125 1 83.38 213 PHE B C 1
ATOM 6216 O O . PHE B 1 213 ? -11.047 -6.195 13.266 1 83.38 213 PHE B O 1
ATOM 6223 N N . THR B 1 214 ? -9.375 -7.574 13.875 1 83.25 214 THR B N 1
ATOM 6224 C CA . THR B 1 214 ? -8.891 -6.695 14.938 1 83.25 214 THR B CA 1
ATOM 6225 C C . THR B 1 214 ? -7.727 -5.836 14.438 1 83.25 214 THR B C 1
ATOM 6227 O O . THR B 1 214 ? -6.758 -6.355 13.891 1 83.25 214 THR B O 1
ATOM 6230 N N . LEU B 1 215 ? -7.844 -4.52 14.742 1 85.94 215 LEU B N 1
ATOM 6231 C CA . LEU B 1 215 ? -6.797 -3.596 14.32 1 85.94 215 LEU B CA 1
ATOM 6232 C C . LEU B 1 215 ? -5.602 -3.658 15.266 1 85.94 215 LEU B C 1
ATOM 6234 O O . LEU B 1 215 ? -5.719 -4.145 16.391 1 85.94 215 LEU B O 1
ATOM 6238 N N . GLY B 1 216 ? -4.512 -3.146 14.773 1 86.19 216 GLY B N 1
ATOM 6239 C CA . GLY B 1 216 ? -3.312 -3.09 15.594 1 86.19 216 GLY B CA 1
ATOM 6240 C C . GLY B 1 216 ? -3.484 -2.262 16.859 1 86.19 216 GLY B C 1
ATOM 6241 O O . GLY B 1 216 ? -4.188 -1.25 16.844 1 86.19 216 GLY B O 1
ATOM 6242 N N . GLU B 1 217 ? -2.791 -2.584 17.844 1 88.31 217 GLU B N 1
ATOM 6243 C CA . GLU B 1 217 ? -2.936 -1.957 19.156 1 88.31 217 GLU B CA 1
ATOM 6244 C C . GLU B 1 217 ? -2.473 -0.503 19.125 1 88.31 217 GLU B C 1
ATOM 6246 O O . GLU B 1 217 ? -2.979 0.33 19.875 1 88.31 217 GLU B O 1
ATOM 6251 N N . GLY B 1 218 ? -1.617 -0.12 18.297 1 91.94 218 GLY B N 1
ATOM 6252 C CA . GLY B 1 218 ? -1.044 1.217 18.297 1 91.94 218 GLY B CA 1
ATOM 6253 C C . GLY B 1 218 ? -1.834 2.199 17.453 1 91.94 218 GLY B C 1
ATOM 6254 O O . GLY B 1 218 ? -1.538 3.395 17.438 1 91.94 218 GLY B O 1
ATOM 6255 N N . VAL B 1 219 ? -2.875 1.706 16.812 1 92.56 219 VAL B N 1
ATOM 6256 C CA . VAL B 1 219 ? -3.67 2.576 15.953 1 92.56 219 VAL B CA 1
ATOM 6257 C C . VAL B 1 219 ? -4.434 3.586 16.812 1 92.56 219 VAL B C 1
ATOM 6259 O O . VAL B 1 219 ? -5.098 3.211 17.781 1 92.56 219 VAL B O 1
ATOM 6262 N N . MET B 1 220 ? -4.348 4.859 16.484 1 95.38 220 MET B N 1
ATOM 6263 C CA . MET B 1 220 ? -5.062 5.934 17.156 1 95.38 220 MET B CA 1
ATOM 6264 C C . MET B 1 220 ? -6.418 6.18 16.5 1 95.38 220 MET B C 1
ATOM 6266 O O . MET B 1 220 ? -6.582 5.969 15.305 1 95.38 220 MET B O 1
ATOM 6270 N N . PRO B 1 221 ? -7.352 6.598 17.281 1 93.94 221 PRO B N 1
ATOM 6271 C CA . PRO B 1 221 ? -8.648 6.891 16.656 1 93.94 221 PRO B CA 1
ATOM 6272 C C . PRO B 1 221 ? -8.594 8.07 15.695 1 93.94 221 PRO B C 1
ATOM 6274 O O . PRO B 1 221 ? -7.781 8.977 15.875 1 93.94 221 PRO B O 1
ATOM 6277 N N . ALA B 1 222 ? -9.406 8.008 14.688 1 92.81 222 ALA B N 1
ATOM 6278 C CA . ALA B 1 222 ? -9.609 9.164 13.82 1 92.81 222 ALA B CA 1
ATOM 6279 C C . ALA B 1 222 ? -10.375 10.266 14.547 1 92.81 222 ALA B C 1
ATOM 6281 O O . ALA B 1 222 ? -10.078 11.453 14.375 1 92.81 222 ALA B O 1
ATOM 6282 N N . SER B 1 223 ? -11.383 9.797 15.312 1 93.56 223 SER B N 1
ATOM 6283 C CA . SER B 1 223 ? -12.242 10.711 16.047 1 93.56 223 SER B CA 1
ATOM 6284 C C . SER B 1 223 ? -12.922 10.016 17.219 1 93.56 223 SER B C 1
ATOM 6286 O O . SER B 1 223 ? -12.805 8.797 17.375 1 93.56 223 SER B O 1
ATOM 6288 N N . PHE B 1 224 ? -13.516 10.789 18.062 1 94.5 224 PHE B N 1
ATOM 6289 C CA . PHE B 1 224 ? -14.367 10.25 19.109 1 94.5 224 PHE B CA 1
ATOM 6290 C C . PHE B 1 224 ? -15.523 11.195 19.422 1 94.5 224 PHE B C 1
ATOM 6292 O O . PHE B 1 224 ? -15.461 12.383 19.094 1 94.5 224 PHE B O 1
ATOM 6299 N N . LYS B 1 225 ? -16.531 10.609 19.969 1 92.81 225 LYS B N 1
ATOM 6300 C CA . LYS B 1 225 ? -17.719 11.344 20.391 1 92.81 225 LYS B CA 1
ATOM 6301 C C . LYS B 1 225 ? -17.969 11.164 21.891 1 92.81 225 LYS B C 1
ATOM 6303 O O . LYS B 1 225 ? -17.641 10.117 22.453 1 92.81 225 LYS B O 1
ATOM 6308 N N . VAL B 1 226 ? -18.422 12.25 22.469 1 92.75 226 VAL B N 1
ATOM 6309 C CA . VAL B 1 226 ? -18.875 12.172 23.859 1 92.75 226 VAL B CA 1
ATOM 6310 C C . VAL B 1 226 ? -20.391 12.055 23.891 1 92.75 226 VAL B C 1
ATOM 6312 O O . VAL B 1 226 ? -21.109 12.906 23.359 1 92.75 226 VAL B O 1
ATOM 6315 N N . MET B 1 227 ? -20.781 11 24.422 1 91.44 227 MET B N 1
ATOM 6316 C CA . MET B 1 227 ? -22.219 10.758 24.594 1 91.44 227 MET B CA 1
ATOM 6317 C C . MET B 1 227 ? -22.594 10.695 26.062 1 91.44 227 MET B C 1
ATOM 6319 O O . MET B 1 227 ? -21.734 10.539 26.922 1 91.44 227 MET B O 1
ATOM 6323 N N . TYR B 1 228 ? -23.859 10.938 26.234 1 89.75 228 TYR B N 1
ATOM 6324 C CA . TYR B 1 228 ? -24.359 10.836 27.594 1 89.75 228 TYR B CA 1
ATOM 6325 C C . TYR B 1 228 ? -25.219 9.586 27.766 1 89.75 228 TYR B C 1
ATOM 6327 O O . TYR B 1 228 ? -26.203 9.398 27.062 1 89.75 228 TYR B O 1
ATOM 6335 N N . ASP B 1 229 ? -24.734 8.742 28.594 1 90.62 229 ASP B N 1
ATOM 6336 C CA . ASP B 1 229 ? -25.516 7.57 28.984 1 90.62 229 ASP B CA 1
ATOM 6337 C C . ASP B 1 229 ? -26.547 7.926 30.047 1 90.62 229 ASP B C 1
ATOM 6339 O O . ASP B 1 229 ? -26.203 8.109 31.219 1 90.62 229 ASP B O 1
ATOM 6343 N N . SER B 1 230 ? -27.797 7.949 29.703 1 91.06 230 SER B N 1
ATOM 6344 C CA . SER B 1 230 ? -28.859 8.367 30.594 1 91.06 230 SER B CA 1
ATOM 6345 C C . SER B 1 230 ? -29.094 7.344 31.703 1 91.06 230 SER B C 1
ATOM 6347 O O . SER B 1 230 ? -29.547 7.691 32.812 1 91.06 230 SER B O 1
ATOM 6349 N N . TYR B 1 231 ? -28.844 6.16 31.391 1 89.5 231 TYR B N 1
ATOM 6350 C CA . TYR B 1 231 ? -29.031 5.113 32.406 1 89.5 231 TYR B CA 1
ATOM 6351 C C . TYR B 1 231 ? -27.969 5.207 33.5 1 89.5 231 TYR B C 1
ATOM 6353 O O . TYR B 1 231 ? -28.297 5.137 34.688 1 89.5 231 TYR B O 1
ATOM 6361 N N . GLN B 1 232 ? -26.797 5.496 33.125 1 89.44 232 GLN B N 1
ATOM 6362 C CA . GLN B 1 232 ? -25.703 5.566 34.094 1 89.44 232 GLN B CA 1
ATOM 6363 C C . GLN B 1 232 ? -25.438 7.008 34.5 1 89.44 232 GLN B C 1
ATOM 6365 O O . GLN B 1 232 ? -24.656 7.254 35.438 1 89.44 232 GLN B O 1
ATOM 6370 N N . GLU B 1 233 ? -26.016 7.883 33.844 1 89.12 233 GLU B N 1
ATOM 6371 C CA . GLU B 1 233 ? -25.906 9.312 34.125 1 89.12 233 GLU B CA 1
ATOM 6372 C C . GLU B 1 233 ? -24.453 9.781 34.062 1 89.12 233 GLU B C 1
ATOM 6374 O O . GLU B 1 233 ? -23.969 10.438 34.969 1 89.12 233 GLU B O 1
ATOM 6379 N N . LYS B 1 234 ? -23.797 9.203 33.125 1 90.94 234 LYS B N 1
ATOM 6380 C CA . LYS B 1 234 ? -22.406 9.594 32.938 1 90.94 234 LYS B CA 1
ATOM 6381 C C . LYS B 1 234 ? -22.062 9.766 31.469 1 90.94 234 LYS B C 1
ATOM 6383 O O . LYS B 1 234 ? -22.781 9.266 30.594 1 90.94 234 LYS B O 1
ATOM 6388 N N . ASP B 1 235 ? -21.016 10.469 31.219 1 92.75 235 ASP B N 1
ATOM 6389 C CA . ASP B 1 235 ? -20.484 10.617 29.875 1 92.75 235 ASP B CA 1
ATOM 6390 C C . ASP B 1 235 ? -19.781 9.352 29.406 1 92.75 235 ASP B C 1
ATOM 6392 O O . ASP B 1 235 ? -19.094 8.703 30.203 1 92.75 235 ASP B O 1
ATOM 6396 N N . VAL B 1 236 ? -20.062 9.031 28.219 1 93.31 236 VAL B N 1
ATOM 6397 C CA . VAL B 1 236 ? -19.375 7.883 27.609 1 93.31 236 VAL B CA 1
ATOM 6398 C C . VAL B 1 236 ? -18.719 8.305 26.297 1 93.31 236 VAL B C 1
ATOM 6400 O O . VAL B 1 236 ? -19.203 9.219 25.625 1 93.31 236 VAL B O 1
ATOM 6403 N N . LEU B 1 237 ? -17.625 7.617 26.062 1 93.44 237 LEU B N 1
ATOM 6404 C CA . LEU B 1 237 ? -16.891 7.906 24.844 1 93.44 237 LEU B CA 1
ATOM 6405 C C . LEU B 1 237 ? -17.156 6.836 23.781 1 93.44 237 LEU B C 1
ATOM 6407 O O . LEU B 1 237 ? -17.297 5.656 24.109 1 93.44 237 LEU B O 1
ATOM 6411 N N . LYS B 1 238 ? -17.266 7.254 22.594 1 90.94 238 LYS B N 1
ATOM 6412 C CA . LYS B 1 238 ? -17.297 6.371 21.422 1 90.94 238 LYS B CA 1
ATOM 6413 C C . LYS B 1 238 ? -16.25 6.766 20.406 1 90.94 238 LYS B C 1
ATOM 6415 O O . LYS B 1 238 ? -16.219 7.906 19.938 1 90.94 238 LYS B O 1
ATOM 6420 N N . ALA B 1 239 ? -15.398 5.84 20.047 1 92.06 239 ALA B N 1
ATOM 6421 C CA . ALA B 1 239 ? -14.281 6.137 19.172 1 92.06 239 ALA B CA 1
ATOM 6422 C C . ALA B 1 239 ? -14.523 5.59 17.766 1 92.06 239 ALA B C 1
ATOM 6424 O O . ALA B 1 239 ? -15.234 4.59 17.594 1 92.06 239 ALA B O 1
ATOM 6425 N N . ASP B 1 240 ? -13.984 6.266 16.797 1 89.44 240 ASP B N 1
ATOM 6426 C CA . ASP B 1 240 ? -13.93 5.797 15.422 1 89.44 240 ASP B CA 1
ATOM 6427 C C . ASP B 1 240 ? -12.484 5.609 14.961 1 89.44 240 ASP B C 1
ATOM 6429 O O . ASP B 1 240 ? -11.703 6.559 14.953 1 89.44 240 ASP B O 1
ATOM 6433 N N . PHE B 1 241 ? -12.18 4.395 14.555 1 87.25 241 PHE B N 1
ATOM 6434 C CA . PHE B 1 241 ? -10.82 4.09 14.125 1 87.25 241 PHE B CA 1
ATOM 6435 C C . PHE B 1 241 ? -10.742 3.957 12.609 1 87.25 241 PHE B C 1
ATOM 6437 O O . PHE B 1 241 ? -9.789 3.393 12.078 1 87.25 241 PHE B O 1
ATOM 6444 N N . GLY B 1 242 ? -11.758 4.406 11.953 1 78 242 GLY B N 1
ATOM 6445 C CA . GLY B 1 242 ? -11.812 4.328 10.5 1 78 242 GLY B CA 1
ATOM 6446 C C . GLY B 1 242 ? -13.008 3.549 9.984 1 78 242 GLY B C 1
ATOM 6447 O O . GLY B 1 242 ? -13.273 3.521 8.781 1 78 242 GLY B O 1
ATOM 6448 N N . GLY B 1 243 ? -13.734 2.969 10.828 1 74.62 243 GLY B N 1
ATOM 6449 C CA . GLY B 1 243 ? -14.883 2.158 10.453 1 74.62 243 GLY B CA 1
ATOM 6450 C C . GLY B 1 243 ? -16.016 2.973 9.867 1 74.62 243 GLY B C 1
ATOM 6451 O O . GLY B 1 243 ? -16.812 2.461 9.078 1 74.62 243 GLY B O 1
ATOM 6452 N N . SER B 1 244 ? -16.016 4.258 10.234 1 70.69 244 SER B N 1
ATOM 6453 C CA . SER B 1 244 ? -17.094 5.117 9.766 1 70.69 244 SER B CA 1
ATOM 6454 C C . SER B 1 244 ? -16.609 6.07 8.68 1 70.69 244 SER B C 1
ATOM 6456 O O . SER B 1 244 ? -17.375 6.91 8.195 1 70.69 244 SER B O 1
ATOM 6458 N N . ALA B 1 245 ? -15.352 5.98 8.414 1 66.31 245 ALA B N 1
ATOM 6459 C CA . ALA B 1 245 ? -14.812 6.809 7.336 1 66.31 245 ALA B CA 1
ATOM 6460 C C . ALA B 1 245 ? -15.312 6.324 5.977 1 66.31 245 ALA B C 1
ATOM 6462 O O . ALA B 1 245 ? -15.695 5.164 5.824 1 66.31 245 ALA B O 1
ATOM 6463 N N . ILE B 1 246 ? -15.352 7.32 5.121 1 65.38 246 ILE B N 1
ATOM 6464 C CA . ILE B 1 246 ? -15.664 6.941 3.746 1 65.38 246 ILE B CA 1
ATOM 6465 C C . ILE B 1 246 ? -14.648 5.91 3.254 1 65.38 246 ILE B C 1
ATOM 6467 O O . ILE B 1 246 ? -13.438 6.133 3.336 1 65.38 246 ILE B O 1
ATOM 6471 N N . GLY B 1 247 ? -14.961 4.75 2.977 1 63.72 247 GLY B N 1
ATOM 6472 C CA . GLY B 1 247 ? -14.125 3.678 2.457 1 63.72 247 GLY B CA 1
ATOM 6473 C C . GLY B 1 247 ? -13.453 2.857 3.547 1 63.72 247 GLY B C 1
ATOM 6474 O O . GLY B 1 247 ? -12.609 2.01 3.262 1 63.72 247 GLY B O 1
ATOM 6475 N N . ARG B 1 248 ? -13.641 3.234 4.828 1 75.88 248 ARG B N 1
ATOM 6476 C CA . ARG B 1 248 ? -13.18 2.447 5.969 1 75.88 248 ARG B CA 1
ATOM 6477 C C . ARG B 1 248 ? -11.656 2.383 6.016 1 75.88 248 ARG B C 1
ATOM 6479 O O . ARG B 1 248 ? -11.086 1.303 6.164 1 75.88 248 ARG B O 1
ATOM 6486 N N . VAL B 1 249 ? -10.969 3.447 5.844 1 81.56 249 VAL B N 1
ATOM 6487 C CA . VAL B 1 249 ? -9.516 3.514 5.914 1 81.56 249 VAL B CA 1
ATOM 6488 C C . VAL B 1 249 ? -9.086 4.113 7.25 1 81.56 249 VAL B C 1
ATOM 6490 O O . VAL B 1 249 ? -9.641 5.125 7.688 1 81.56 249 VAL B O 1
ATOM 6493 N N . ALA B 1 250 ? -8.211 3.436 7.852 1 85.06 250 ALA B N 1
ATOM 6494 C CA . ALA B 1 250 ? -7.648 3.977 9.086 1 85.06 250 ALA B CA 1
ATOM 6495 C C . ALA B 1 250 ? -6.727 5.16 8.797 1 85.06 250 ALA B C 1
ATOM 6497 O O . ALA B 1 250 ? -5.953 5.133 7.836 1 85.06 250 ALA B O 1
ATOM 6498 N N . PRO B 1 251 ? -6.855 6.164 9.602 1 90.94 251 PRO B N 1
ATOM 6499 C CA . PRO B 1 251 ? -5.922 7.281 9.43 1 90.94 251 PRO B CA 1
ATOM 6500 C C . PRO B 1 251 ? -4.508 6.941 9.891 1 90.94 251 PRO B C 1
ATOM 6502 O O . PRO B 1 251 ? -4.289 6.672 11.078 1 90.94 251 PRO B O 1
ATOM 6505 N N . VAL B 1 252 ? -3.611 7.047 9.023 1 94.12 252 VAL B N 1
ATOM 6506 C CA . VAL B 1 252 ? -2.219 6.754 9.352 1 94.12 252 VAL B CA 1
ATOM 6507 C C . VAL B 1 252 ? -1.608 7.926 10.117 1 94.12 252 VAL B C 1
ATOM 6509 O O . VAL B 1 252 ? -0.738 7.73 10.969 1 94.12 252 VAL B O 1
ATOM 6512 N N . ASP B 1 253 ? -2.129 9.109 9.875 1 96.94 253 ASP B N 1
ATOM 6513 C CA . ASP B 1 253 ? -1.472 10.312 10.367 1 96.94 253 ASP B CA 1
ATOM 6514 C C . ASP B 1 253 ? -1.914 10.641 11.789 1 96.94 253 ASP B C 1
ATOM 6516 O O . ASP B 1 253 ? -1.293 11.461 12.469 1 96.94 253 ASP B O 1
ATOM 6520 N N . SER B 1 254 ? -2.977 10.031 12.336 1 96.38 254 SER B N 1
ATOM 6521 C CA . SER B 1 254 ? -3.479 10.359 13.664 1 96.38 254 SER B CA 1
ATOM 6522 C C . SER B 1 254 ? -2.408 10.148 14.727 1 96.38 254 SER B C 1
ATOM 6524 O O . SER B 1 254 ? -2.219 10.992 15.602 1 96.38 254 SER B O 1
ATOM 6526 N N . GLY B 1 255 ? -1.792 9.016 14.633 1 97.25 255 GLY B N 1
ATOM 6527 C CA . GLY B 1 255 ? -0.735 8.734 15.586 1 97.25 255 GLY B CA 1
ATOM 6528 C C . GLY B 1 255 ? 0.434 9.695 15.492 1 97.25 255 GLY B C 1
ATOM 6529 O O . GLY B 1 255 ? 1.021 10.07 16.5 1 97.25 255 GLY B O 1
ATOM 6530 N N . PHE B 1 256 ? 0.804 10.109 14.32 1 98.44 256 PHE B N 1
ATOM 6531 C CA . PHE B 1 256 ? 1.899 11.047 14.117 1 98.44 256 PHE B CA 1
ATOM 6532 C C . PHE B 1 256 ? 1.561 12.414 14.703 1 98.44 256 PHE B C 1
ATOM 6534 O O . PHE B 1 256 ? 2.367 12.992 15.43 1 98.44 256 PHE B O 1
ATOM 6541 N N . TRP B 1 257 ? 0.36 12.852 14.406 1 98.44 257 TRP B N 1
ATOM 6542 C CA . TRP B 1 257 ? -0.08 14.133 14.945 1 98.44 257 TRP B CA 1
ATOM 6543 C C . TRP B 1 257 ? -0.128 14.102 16.469 1 98.44 257 TRP B C 1
ATOM 6545 O O . TRP B 1 257 ? 0.175 15.094 17.125 1 98.44 257 TRP B O 1
ATOM 6555 N N . TRP B 1 258 ? -0.539 12.953 17 1 98.44 258 TRP B N 1
ATOM 6556 C CA . TRP B 1 258 ? -0.597 12.805 18.453 1 98.44 258 TRP B CA 1
ATOM 6557 C C . TRP B 1 258 ? 0.783 12.992 19.078 1 98.44 258 TRP B C 1
ATOM 6559 O O . TRP B 1 258 ? 0.933 13.727 20.062 1 98.44 258 TRP B O 1
ATOM 6569 N N . ILE B 1 259 ? 1.792 12.391 18.531 1 98.44 259 ILE B N 1
ATOM 6570 C CA . ILE B 1 259 ? 3.156 12.492 19.031 1 98.44 259 ILE B CA 1
ATOM 6571 C C . ILE B 1 259 ? 3.656 13.922 18.891 1 98.44 259 ILE B C 1
ATOM 6573 O O . ILE B 1 259 ? 4.262 14.469 19.812 1 98.44 259 ILE B O 1
ATOM 6577 N N . ILE B 1 260 ? 3.42 14.539 17.781 1 98.31 260 ILE B N 1
ATOM 6578 C CA . ILE B 1 260 ? 3.855 15.906 17.5 1 98.31 260 ILE B CA 1
ATOM 6579 C C . ILE B 1 260 ? 3.199 16.859 18.5 1 98.31 260 ILE B C 1
ATOM 6581 O O . ILE B 1 260 ? 3.857 17.766 19.031 1 98.31 260 ILE B O 1
ATOM 6585 N N . LEU B 1 261 ? 1.938 16.656 18.734 1 98.25 261 LEU B N 1
ATOM 6586 C CA . LEU B 1 261 ? 1.208 17.5 19.656 1 98.25 261 LEU B CA 1
ATOM 6587 C C . LEU B 1 261 ? 1.729 17.328 21.078 1 98.25 261 LEU B C 1
ATOM 6589 O O . LEU B 1 261 ? 1.831 18.297 21.844 1 98.25 261 LEU B O 1
ATOM 6593 N N . LEU B 1 262 ? 1.992 16.078 21.438 1 98.31 262 LEU B N 1
ATOM 6594 C CA . LEU B 1 262 ? 2.568 15.82 22.75 1 98.31 262 LEU B CA 1
ATOM 6595 C C . LEU B 1 262 ? 3.867 16.609 22.938 1 98.31 262 LEU B C 1
ATOM 6597 O O . LEU B 1 262 ? 4.086 17.203 23.984 1 98.31 262 LEU B O 1
ATOM 6601 N N . ARG B 1 263 ? 4.691 16.578 21.984 1 97.38 263 ARG B N 1
ATOM 6602 C CA . ARG B 1 263 ? 5.949 17.328 22.062 1 97.38 263 ARG B CA 1
ATOM 6603 C C . ARG B 1 263 ? 5.695 18.828 22.172 1 97.38 263 ARG B C 1
ATOM 6605 O O . ARG B 1 263 ? 6.367 19.516 22.938 1 97.38 263 ARG B O 1
ATOM 6612 N N . SER B 1 264 ? 4.789 19.328 21.375 1 96.88 264 SER B N 1
ATOM 6613 C CA . SER B 1 264 ? 4.441 20.75 21.438 1 96.88 264 SER B CA 1
ATOM 6614 C C . SER B 1 264 ? 3.941 21.141 22.812 1 96.88 264 SER B C 1
ATOM 6616 O O . SER B 1 264 ? 4.297 22.203 23.344 1 96.88 264 SER B O 1
ATOM 6618 N N . TYR B 1 265 ? 3.096 20.297 23.375 1 97.5 265 TYR B N 1
ATOM 6619 C CA . TYR B 1 265 ? 2.594 20.516 24.719 1 97.5 265 TYR B CA 1
ATOM 6620 C C . TYR B 1 265 ? 3.742 20.625 25.719 1 97.5 265 TYR B C 1
ATOM 6622 O O . TYR B 1 265 ? 3.779 21.562 26.531 1 97.5 265 TYR B O 1
ATOM 6630 N N . THR B 1 266 ? 4.66 19.703 25.641 1 95.94 266 THR B N 1
ATOM 6631 C CA . THR B 1 266 ? 5.777 19.656 26.578 1 95.94 266 THR B CA 1
ATOM 6632 C C . THR B 1 266 ? 6.668 20.891 26.422 1 95.94 266 THR B C 1
ATOM 6634 O O . THR B 1 266 ? 7.105 21.484 27.406 1 95.94 266 THR B O 1
ATOM 6637 N N . LYS B 1 267 ? 6.902 21.266 25.25 1 93.19 267 LYS B N 1
ATOM 6638 C CA . LYS B 1 267 ? 7.766 22.406 24.969 1 93.19 267 LYS B CA 1
ATOM 6639 C C . LYS B 1 267 ? 7.121 23.719 25.422 1 93.19 267 LYS B C 1
ATOM 6641 O O . LYS B 1 267 ? 7.805 24.609 25.906 1 93.19 267 LYS B O 1
ATOM 6646 N N . CYS B 1 268 ? 5.895 23.797 25.203 1 92.69 268 CYS B N 1
ATOM 6647 C CA . CYS B 1 268 ? 5.172 25.016 25.516 1 92.69 268 CYS B CA 1
ATOM 6648 C C . CYS B 1 268 ? 4.992 25.172 27.031 1 92.69 268 CYS B C 1
ATOM 6650 O O . CYS B 1 268 ? 5.152 26.266 27.562 1 92.69 268 CYS B O 1
ATOM 6652 N N . THR B 1 269 ? 4.688 24.125 27.703 1 94.25 269 THR B N 1
ATOM 6653 C CA . THR B 1 269 ? 4.336 24.203 29.125 1 94.25 269 THR B CA 1
ATOM 6654 C C . THR B 1 269 ? 5.566 23.984 30 1 94.25 269 THR B C 1
ATOM 6656 O O . THR B 1 269 ? 5.566 24.344 31.172 1 94.25 269 THR B O 1
ATOM 6659 N N . GLY B 1 270 ? 6.594 23.297 29.406 1 91.75 270 GLY B N 1
ATOM 6660 C CA . GLY B 1 270 ? 7.723 22.859 30.219 1 91.75 270 GLY B CA 1
ATOM 6661 C C . GLY B 1 270 ? 7.41 21.672 31.094 1 91.75 270 GLY B C 1
ATOM 6662 O O . GLY B 1 270 ? 8.25 21.234 31.875 1 91.75 270 GLY B O 1
ATOM 6663 N N . ASP B 1 271 ? 6.184 21.203 30.984 1 91.81 271 ASP B N 1
ATOM 6664 C CA . ASP B 1 271 ? 5.762 20.031 31.75 1 91.81 271 ASP B CA 1
ATOM 6665 C C . ASP B 1 271 ? 6.203 18.734 31.047 1 91.81 271 ASP B C 1
ATOM 6667 O O . ASP B 1 271 ? 5.473 18.203 30.219 1 91.81 271 ASP B O 1
ATOM 6671 N N . TYR B 1 272 ? 7.207 18.172 31.5 1 91.25 272 TYR B N 1
ATOM 6672 C CA . TYR B 1 272 ? 7.75 16.953 30.906 1 91.25 272 TYR B CA 1
ATOM 6673 C C . TYR B 1 272 ? 7.207 15.711 31.594 1 91.25 272 TYR B C 1
ATOM 6675 O O . TYR B 1 272 ? 7.344 14.602 31.078 1 91.25 272 TYR B O 1
ATOM 6683 N N . THR B 1 273 ? 6.504 15.914 32.656 1 94.81 273 THR B N 1
ATOM 6684 C CA . THR B 1 273 ? 5.996 14.789 33.406 1 94.81 273 THR B CA 1
ATOM 6685 C C . THR B 1 273 ? 4.922 14.039 32.625 1 94.81 273 THR B C 1
ATOM 6687 O O . THR B 1 273 ? 4.789 12.82 32.781 1 94.81 273 THR B O 1
ATOM 6690 N N . LEU B 1 274 ? 4.207 14.758 31.844 1 96.06 274 LEU B N 1
ATOM 6691 C CA . LEU B 1 274 ? 3.172 14.086 31.047 1 96.06 274 LEU B CA 1
ATOM 6692 C C . LEU B 1 274 ? 3.787 13.062 30.109 1 96.06 274 LEU B C 1
ATOM 6694 O O . LEU B 1 274 ? 3.342 11.914 30.047 1 96.06 274 LEU B O 1
ATOM 6698 N N . ALA B 1 275 ? 4.766 13.453 29.375 1 95.44 275 ALA B N 1
ATOM 6699 C CA . ALA B 1 275 ? 5.41 12.586 28.391 1 95.44 275 ALA B CA 1
ATOM 6700 C C . ALA B 1 275 ? 6.082 11.398 29.078 1 95.44 275 ALA B C 1
ATOM 6702 O O . ALA B 1 275 ? 6.254 10.344 28.469 1 95.44 275 ALA B O 1
ATOM 6703 N N . GLU B 1 276 ? 6.406 11.555 30.328 1 95.38 276 GLU B N 1
ATOM 6704 C CA . GLU B 1 276 ? 7.145 10.523 31.047 1 95.38 276 GLU B CA 1
ATOM 6705 C C . GLU B 1 276 ? 6.199 9.523 31.703 1 95.38 276 GLU B C 1
ATOM 6707 O O . GLU B 1 276 ? 6.625 8.445 32.125 1 95.38 276 GLU B O 1
ATOM 6712 N N . LYS B 1 277 ? 4.953 9.859 31.75 1 96.31 277 LYS B N 1
ATOM 6713 C CA . LYS B 1 277 ? 3.994 8.914 32.312 1 96.31 277 LYS B CA 1
ATOM 6714 C C . LYS B 1 277 ? 4.094 7.555 31.625 1 96.31 277 LYS B C 1
ATOM 6716 O O . LYS B 1 277 ? 4.258 7.48 30.406 1 96.31 277 LYS B O 1
ATOM 6721 N N . PRO B 1 278 ? 4.004 6.492 32.375 1 95.62 278 PRO B N 1
ATOM 6722 C CA . PRO B 1 278 ? 4.137 5.152 31.812 1 95.62 278 PRO B CA 1
ATOM 6723 C C . PRO B 1 278 ? 3.109 4.875 30.719 1 95.62 278 PRO B C 1
ATOM 6725 O O . PRO B 1 278 ? 3.438 4.27 29.688 1 95.62 278 PRO B O 1
ATOM 6728 N N . GLU B 1 279 ? 1.885 5.289 30.953 1 96.38 279 GLU B N 1
ATOM 6729 C CA . GLU B 1 279 ? 0.851 5.039 29.953 1 96.38 279 GLU B CA 1
ATOM 6730 C C . GLU B 1 279 ? 1.126 5.809 28.656 1 96.38 279 GLU B C 1
ATOM 6732 O O . GLU B 1 279 ? 0.822 5.328 27.562 1 96.38 279 GLU B O 1
ATOM 6737 N N . VAL B 1 280 ? 1.656 6.996 28.812 1 97.62 280 VAL B N 1
ATOM 6738 C CA . VAL B 1 280 ? 1.979 7.82 27.656 1 97.62 280 VAL B CA 1
ATOM 6739 C C . VAL B 1 280 ? 3.162 7.215 26.906 1 97.62 280 VAL B C 1
ATOM 6741 O O . VAL B 1 280 ? 3.156 7.148 25.672 1 97.62 280 VAL B O 1
ATOM 6744 N N . GLN B 1 281 ? 4.18 6.75 27.656 1 97.25 281 GLN B N 1
ATOM 6745 C CA . GLN B 1 281 ? 5.316 6.059 27.062 1 97.25 281 GLN B CA 1
ATOM 6746 C C . GLN B 1 281 ? 4.867 4.812 26.297 1 97.25 281 GLN B C 1
ATOM 6748 O O . GLN B 1 281 ? 5.297 4.578 25.172 1 97.25 281 GLN B O 1
ATOM 6753 N N . LYS B 1 282 ? 4.016 4.074 26.953 1 96.5 282 LYS B N 1
ATOM 6754 C CA . LYS B 1 282 ? 3.506 2.859 26.328 1 96.5 282 LYS B CA 1
ATOM 6755 C C . LYS B 1 282 ? 2.744 3.186 25.047 1 96.5 282 LYS B C 1
ATOM 6757 O O . LYS B 1 282 ? 2.934 2.525 24.016 1 96.5 282 LYS B O 1
ATOM 6762 N N . GLY B 1 283 ? 1.836 4.176 25.094 1 96.81 283 GLY B N 1
ATOM 6763 C CA . GLY B 1 283 ? 1.075 4.578 23.922 1 96.81 283 GLY B CA 1
ATOM 6764 C C . GLY B 1 283 ? 1.951 5.039 22.766 1 96.81 283 GLY B C 1
ATOM 6765 O O . GLY B 1 283 ? 1.708 4.684 21.609 1 96.81 283 GLY B O 1
ATOM 6766 N N . MET B 1 284 ? 2.943 5.812 23.094 1 97.25 284 MET B N 1
ATOM 6767 C CA . MET B 1 284 ? 3.889 6.289 22.094 1 97.25 284 MET B CA 1
ATOM 6768 C C . MET B 1 284 ? 4.625 5.125 21.438 1 97.25 284 MET B C 1
ATOM 6770 O O . MET B 1 284 ? 4.773 5.086 20.219 1 97.25 284 MET B O 1
ATOM 6774 N N . LYS B 1 285 ? 5.051 4.164 22.25 1 96.62 285 LYS B N 1
ATOM 6775 C CA . LYS B 1 285 ? 5.773 3 21.75 1 96.62 285 LYS B CA 1
ATOM 6776 C C . LYS B 1 285 ? 4.887 2.146 20.844 1 96.62 285 LYS B C 1
ATOM 6778 O O . LYS B 1 285 ? 5.355 1.58 19.859 1 96.62 285 LYS B O 1
ATOM 6783 N N . LEU B 1 286 ? 3.639 2.021 21.219 1 95.62 286 LEU B N 1
ATOM 6784 C CA . LEU B 1 286 ? 2.713 1.249 20.391 1 95.62 286 LEU B CA 1
ATOM 6785 C C . LEU B 1 286 ? 2.566 1.869 19.016 1 95.62 286 LEU B C 1
ATOM 6787 O O . LEU B 1 286 ? 2.535 1.155 18 1 95.62 286 LEU B O 1
ATOM 6791 N N . ILE B 1 287 ? 2.473 3.197 18.922 1 96.56 287 ILE B N 1
ATOM 6792 C CA . ILE B 1 287 ? 2.395 3.895 17.656 1 96.56 287 ILE B CA 1
ATOM 6793 C C . ILE B 1 287 ? 3.67 3.648 16.844 1 96.56 287 ILE B C 1
ATOM 6795 O O . ILE B 1 287 ? 3.609 3.316 15.664 1 96.56 287 ILE B O 1
ATOM 6799 N N . LEU B 1 288 ? 4.809 3.793 17.531 1 96.69 288 LEU B N 1
ATOM 6800 C CA . LEU B 1 288 ? 6.109 3.672 16.875 1 96.69 288 LEU B CA 1
ATOM 6801 C C . LEU B 1 288 ? 6.34 2.246 16.391 1 96.69 288 LEU B C 1
ATOM 6803 O O . LEU B 1 288 ? 6.871 2.039 15.297 1 96.69 288 LEU B O 1
ATOM 6807 N N . ASN B 1 289 ? 5.926 1.31 17.156 1 92.81 289 ASN B N 1
ATOM 6808 C CA . ASN B 1 289 ? 6.078 -0.082 16.75 1 92.81 289 ASN B CA 1
ATOM 6809 C C . ASN B 1 289 ? 5.238 -0.397 15.516 1 92.81 289 ASN B C 1
ATOM 6811 O O . ASN B 1 289 ? 5.637 -1.209 14.672 1 92.81 289 ASN B O 1
ATOM 6815 N N . LEU B 1 290 ? 4.16 0.179 15.422 1 92 290 LEU B N 1
ATOM 6816 C CA . LEU B 1 290 ? 3.309 -0.007 14.25 1 92 290 LEU B CA 1
ATOM 6817 C C . LEU B 1 290 ? 3.988 0.525 12.992 1 92 290 LEU B C 1
ATOM 6819 O O . LEU B 1 290 ? 3.98 -0.136 11.953 1 92 290 LEU B O 1
ATOM 6823 N N . CYS B 1 291 ? 4.574 1.671 13.047 1 92.75 291 CYS B N 1
ATOM 6824 C CA . CYS B 1 291 ? 5.078 2.32 11.844 1 92.75 291 CYS B CA 1
ATOM 6825 C C . CYS B 1 291 ? 6.496 1.854 11.531 1 92.75 291 CYS B C 1
ATOM 6827 O O . CYS B 1 291 ? 6.977 2.037 10.414 1 92.75 291 CYS B O 1
ATOM 6829 N N . LEU B 1 292 ? 7.18 1.258 12.531 1 92.56 292 LEU B N 1
ATOM 6830 C CA . LEU B 1 292 ? 8.547 0.791 12.312 1 92.56 292 LEU B CA 1
ATOM 6831 C C . LEU B 1 292 ? 8.57 -0.716 12.078 1 92.56 292 LEU B C 1
ATOM 6833 O O . LEU B 1 292 ? 9.641 -1.305 11.922 1 92.56 292 LEU B O 1
ATOM 6837 N N . SER B 1 293 ? 7.41 -1.282 12.078 1 86.81 293 SER B N 1
ATOM 6838 C CA . SER B 1 293 ? 7.324 -2.721 11.844 1 86.81 293 SER B CA 1
ATOM 6839 C C . SER B 1 293 ? 7.871 -3.094 10.469 1 86.81 293 SER B C 1
ATOM 6841 O O . SER B 1 293 ? 7.703 -2.344 9.508 1 86.81 293 SER B O 1
ATOM 6843 N N . ASP B 1 294 ? 8.406 -4.297 10.422 1 82.19 294 ASP B N 1
ATOM 6844 C CA . ASP B 1 294 ? 8.938 -4.797 9.156 1 82.19 294 ASP B CA 1
ATOM 6845 C C . ASP B 1 294 ? 7.816 -5.254 8.227 1 82.19 294 ASP B C 1
ATOM 6847 O O . ASP B 1 294 ? 6.824 -5.828 8.68 1 82.19 294 ASP B O 1
ATOM 6851 N N . GLY B 1 295 ? 7.961 -4.926 7.035 1 81.81 295 GLY B N 1
ATOM 6852 C CA . GLY B 1 295 ? 7.121 -5.418 5.953 1 81.81 295 GLY B CA 1
ATOM 6853 C C . GLY B 1 295 ? 7.914 -5.828 4.727 1 81.81 295 GLY B C 1
ATOM 6854 O O . GLY B 1 295 ? 9.039 -6.316 4.84 1 81.81 295 GLY B O 1
ATOM 6855 N N . PHE B 1 296 ? 7.277 -5.773 3.654 1 83.31 296 PHE B N 1
ATOM 6856 C CA . PHE B 1 296 ? 7.926 -6.129 2.398 1 83.31 296 PHE B CA 1
ATOM 6857 C C . PHE B 1 296 ? 8.516 -4.895 1.727 1 83.31 296 PHE B C 1
ATOM 6859 O O . PHE B 1 296 ? 8.758 -4.895 0.518 1 83.31 296 PHE B O 1
ATOM 6866 N N . ASP B 1 297 ? 8.75 -3.953 2.494 1 80.44 297 ASP B N 1
ATOM 6867 C CA . ASP B 1 297 ? 9.227 -2.682 1.959 1 80.44 297 ASP B CA 1
ATOM 6868 C C . ASP B 1 297 ? 10.688 -2.775 1.534 1 80.44 297 ASP B C 1
ATOM 6870 O O . ASP B 1 297 ? 11.5 -3.408 2.215 1 80.44 297 ASP B O 1
ATOM 6874 N N . THR B 1 298 ? 10.992 -2.16 0.403 1 83 298 THR B N 1
ATOM 6875 C CA . THR B 1 298 ? 12.367 -2.043 -0.054 1 83 298 THR B CA 1
ATOM 6876 C C . THR B 1 298 ? 12.891 -0.625 0.156 1 83 298 THR B C 1
ATOM 6878 O O . THR B 1 298 ? 14.047 -0.33 -0.156 1 83 298 THR B O 1
ATOM 6881 N N . PHE B 1 299 ? 12.039 0.234 0.667 1 89.06 299 PHE B N 1
ATOM 6882 C CA . PHE B 1 299 ? 12.359 1.627 0.958 1 89.06 299 PHE B CA 1
ATOM 6883 C C . PHE B 1 299 ? 12.016 1.97 2.404 1 89.06 299 PHE B C 1
ATOM 6885 O O . PHE B 1 299 ? 11.219 1.275 3.039 1 89.06 299 PHE B O 1
ATOM 6892 N N . PRO B 1 300 ? 12.703 3.033 2.889 1 93.94 300 PRO B N 1
ATOM 6893 C CA . PRO B 1 300 ? 12.43 3.426 4.273 1 93.94 300 PRO B CA 1
ATOM 6894 C C . PRO B 1 300 ? 11.078 4.109 4.441 1 93.94 300 PRO B C 1
ATOM 6896 O O . PRO B 1 300 ? 10.641 4.359 5.566 1 93.94 300 PRO B O 1
ATOM 6899 N N . THR B 1 301 ? 10.375 4.387 3.359 1 95.56 301 THR B N 1
ATOM 6900 C CA . THR B 1 301 ? 9.086 5.07 3.377 1 95.56 301 THR B CA 1
ATOM 6901 C C . THR B 1 301 ? 7.984 4.129 3.85 1 95.56 301 THR B C 1
ATOM 6903 O O . THR B 1 301 ? 8.156 2.908 3.834 1 95.56 301 THR B O 1
ATOM 6906 N N . LEU B 1 302 ? 6.91 4.699 4.344 1 95.69 302 LEU B N 1
ATOM 6907 C CA . LEU B 1 302 ? 5.762 3.941 4.828 1 95.69 302 LEU B CA 1
ATOM 6908 C C . LEU B 1 302 ? 4.754 3.711 3.711 1 95.69 302 LEU B C 1
ATOM 6910 O O . LEU B 1 302 ? 4.277 4.664 3.092 1 95.69 302 LEU B O 1
ATOM 6914 N N . LEU B 1 303 ? 4.461 2.461 3.408 1 94.19 303 LEU B N 1
ATOM 6915 C CA . LEU B 1 303 ? 3.441 2.105 2.428 1 94.19 303 LEU B CA 1
ATOM 6916 C C . LEU B 1 303 ? 2.045 2.4 2.965 1 94.19 303 LEU B C 1
ATOM 6918 O O . LEU B 1 303 ? 1.703 1.989 4.074 1 94.19 303 LEU B O 1
ATOM 6922 N N . CYS B 1 304 ? 1.221 3.109 2.131 1 94.62 304 CYS B N 1
ATOM 6923 C CA . CYS B 1 304 ? -0.09 3.545 2.6 1 94.62 304 CYS B CA 1
ATOM 6924 C C . CYS B 1 304 ? -1.178 3.178 1.598 1 94.62 304 CYS B C 1
ATOM 6926 O O . CYS B 1 304 ? -0.917 3.088 0.397 1 94.62 304 CYS B O 1
ATOM 6928 N N . ALA B 1 305 ? -2.373 2.965 2.141 1 93.19 305 ALA B N 1
ATOM 6929 C CA . ALA B 1 305 ? -3.564 2.889 1.298 1 93.19 305 ALA B CA 1
ATOM 6930 C C . ALA B 1 305 ? -4.02 4.277 0.863 1 93.19 305 ALA B C 1
ATOM 6932 O O . ALA B 1 305 ? -3.619 5.281 1.457 1 93.19 305 ALA B O 1
ATOM 6933 N N . ASP B 1 306 ? -4.805 4.309 -0.14 1 94 306 ASP B N 1
ATOM 6934 C CA . ASP B 1 306 ? -5.383 5.586 -0.558 1 94 306 ASP B CA 1
ATOM 6935 C C . ASP B 1 306 ? -6.344 6.125 0.497 1 94 306 ASP B C 1
ATOM 6937 O O . ASP B 1 306 ? -6.969 5.352 1.229 1 94 306 ASP B O 1
ATOM 6941 N N . GLY B 1 307 ? -6.363 7.441 0.721 1 91.75 307 GLY B N 1
ATOM 6942 C CA . GLY B 1 307 ? -7.293 8.07 1.647 1 91.75 307 GLY B CA 1
ATOM 6943 C C . GLY B 1 307 ? -6.848 7.969 3.096 1 91.75 307 GLY B C 1
ATOM 6944 O O . GLY B 1 307 ? -7.68 7.992 4.008 1 91.75 307 GLY B O 1
ATOM 6945 N N . CYS B 1 308 ? -5.594 7.91 3.367 1 92.12 308 CYS B N 1
ATOM 6946 C CA . CYS B 1 308 ? -5.109 7.574 4.703 1 92.12 308 CYS B CA 1
ATOM 6947 C C . CYS B 1 308 ? -4.742 8.828 5.484 1 92.12 308 CYS B C 1
ATOM 6949 O O . CYS B 1 308 ? -4.148 8.742 6.559 1 92.12 308 CYS B O 1
ATOM 6951 N N . SER B 1 309 ? -5.008 9.992 5.039 1 94.12 309 SER B N 1
ATOM 6952 C CA . SER B 1 309 ? -4.594 11.258 5.641 1 94.12 309 SER B CA 1
ATOM 6953 C C . SER B 1 309 ? -5.711 12.289 5.582 1 94.12 309 SER B C 1
ATOM 6955 O O . SER B 1 309 ? -6.891 11.938 5.543 1 94.12 309 SER B O 1
ATOM 6957 N N . MET B 1 310 ? -5.332 13.562 5.719 1 95.19 310 MET B N 1
ATOM 6958 C CA . MET B 1 310 ? -6.336 14.602 5.527 1 95.19 310 MET B CA 1
ATOM 6959 C C . MET B 1 310 ? -7.086 14.398 4.215 1 95.19 310 MET B C 1
ATOM 6961 O O . MET B 1 310 ? -8.281 14.68 4.129 1 95.19 310 MET B O 1
ATOM 6965 N N . ILE B 1 311 ? -6.332 13.938 3.299 1 95.94 311 ILE B N 1
ATOM 6966 C CA . ILE B 1 311 ? -6.992 13.492 2.076 1 95.94 311 ILE B CA 1
ATOM 6967 C C . ILE B 1 311 ? -7.59 12.102 2.289 1 95.94 311 ILE B C 1
ATOM 6969 O O . ILE B 1 311 ? -6.953 11.094 1.979 1 95.94 311 ILE B O 1
ATOM 6973 N N . ASP B 1 312 ? -8.766 12.031 2.775 1 92 312 ASP B N 1
ATOM 6974 C CA . ASP B 1 312 ? -9.359 10.797 3.277 1 92 312 ASP B CA 1
ATOM 6975 C C . ASP B 1 312 ? -10.297 10.18 2.242 1 92 312 ASP B C 1
ATOM 6977 O O . ASP B 1 312 ? -11.172 9.383 2.586 1 92 312 ASP B O 1
ATOM 6981 N N . ARG B 1 313 ? -10.227 10.648 1.054 1 93.25 313 ARG B N 1
ATOM 6982 C CA . ARG B 1 313 ? -10.898 10.062 -0.103 1 93.25 313 ARG B CA 1
ATOM 6983 C C . ARG B 1 313 ? -9.891 9.664 -1.175 1 93.25 313 ARG B C 1
ATOM 6985 O O . ARG B 1 313 ? -8.75 10.125 -1.168 1 93.25 313 ARG B O 1
ATOM 6992 N N . ARG B 1 314 ? -10.305 8.828 -2.086 1 93.56 314 ARG B N 1
ATOM 6993 C CA . ARG B 1 314 ? -9.391 8.383 -3.131 1 93.56 314 ARG B CA 1
ATOM 6994 C C . ARG B 1 314 ? -8.93 9.555 -3.996 1 93.56 314 ARG B C 1
ATOM 6996 O O . ARG B 1 314 ? -9.758 10.234 -4.613 1 93.56 314 ARG B O 1
ATOM 7003 N N . MET B 1 315 ? -7.684 9.82 -3.986 1 96.31 315 MET B N 1
ATOM 7004 C CA . MET B 1 315 ? -7.07 10.906 -4.738 1 96.31 315 MET B CA 1
ATOM 7005 C C . MET B 1 315 ? -5.746 10.469 -5.352 1 96.31 315 MET B C 1
ATOM 7007 O O . MET B 1 315 ? -4.91 11.312 -5.691 1 96.31 315 MET B O 1
ATOM 7011 N N . GLY B 1 316 ? -5.551 9.125 -5.387 1 95.81 316 GLY B N 1
ATOM 7012 C CA . GLY B 1 316 ? -4.332 8.586 -5.965 1 95.81 316 GLY B CA 1
ATOM 7013 C C . GLY B 1 316 ? -3.115 8.773 -5.082 1 95.81 316 GLY B C 1
ATOM 7014 O O . GLY B 1 316 ? -1.991 8.875 -5.582 1 95.81 316 GLY B O 1
ATOM 7015 N N . ILE B 1 317 ? -3.285 8.859 -3.805 1 96.56 317 ILE B N 1
ATOM 7016 C CA . ILE B 1 317 ? -2.141 9.086 -2.93 1 96.56 317 ILE B CA 1
ATOM 7017 C C . ILE B 1 317 ? -1.681 7.754 -2.33 1 96.56 317 ILE B C 1
ATOM 7019 O O . ILE B 1 317 ? -0.89 7.734 -1.384 1 96.56 317 ILE B O 1
ATOM 7023 N N . TYR B 1 318 ? -2.146 6.578 -2.84 1 95.31 318 TYR B N 1
ATOM 7024 C CA . TYR B 1 318 ? -1.674 5.27 -2.406 1 95.31 318 TYR B CA 1
ATOM 7025 C C . TYR B 1 318 ? -0.16 5.16 -2.545 1 95.31 318 TYR B C 1
ATOM 7027 O O . TYR B 1 318 ? 0.462 5.949 -3.264 1 95.31 318 TYR B O 1
ATOM 7035 N N . GLY B 1 319 ? 0.425 4.188 -1.845 1 94.69 319 GLY B N 1
ATOM 7036 C CA . GLY B 1 319 ? 1.861 3.967 -1.914 1 94.69 319 GLY B CA 1
ATOM 7037 C C . GLY B 1 319 ? 2.633 4.73 -0.854 1 94.69 319 GLY B C 1
ATOM 7038 O O . GLY B 1 319 ? 2.586 4.383 0.327 1 94.69 319 GLY B O 1
ATOM 7039 N N . TYR B 1 320 ? 3.287 5.844 -1.35 1 96.69 320 TYR B N 1
ATOM 7040 C CA . TYR B 1 320 ? 4.184 6.543 -0.436 1 96.69 320 TYR B CA 1
ATOM 7041 C C . TYR B 1 320 ? 4 8.055 -0.536 1 96.69 320 TYR B C 1
ATOM 7043 O O . TYR B 1 320 ? 4.93 8.773 -0.908 1 96.69 320 TYR B O 1
ATOM 7051 N N . PRO B 1 321 ? 2.875 8.539 -0.103 1 98.19 321 PRO B N 1
ATOM 7052 C CA . PRO B 1 321 ? 2.605 9.977 -0.242 1 98.19 321 PRO B CA 1
ATOM 7053 C C . PRO B 1 321 ? 3.516 10.836 0.634 1 98.19 321 PRO B C 1
ATOM 7055 O O . PRO B 1 321 ? 3.777 10.484 1.788 1 98.19 321 PRO B O 1
ATOM 7058 N N . ILE B 1 322 ? 3.959 11.969 0.151 1 98.81 322 ILE B N 1
ATOM 7059 C CA . ILE B 1 322 ? 4.93 12.836 0.814 1 98.81 322 ILE B CA 1
ATOM 7060 C C . ILE B 1 322 ? 4.355 13.328 2.141 1 98.81 322 ILE B C 1
ATOM 7062 O O . ILE B 1 322 ? 5.094 13.5 3.115 1 98.81 322 ILE B O 1
ATOM 7066 N N . GLU B 1 323 ? 3.047 13.547 2.205 1 98.56 323 GLU B N 1
ATOM 7067 C CA . GLU B 1 323 ? 2.418 14.016 3.436 1 98.56 323 GLU B CA 1
ATOM 7068 C C . GLU B 1 323 ? 2.689 13.062 4.594 1 98.56 323 GLU B C 1
ATOM 7070 O O . GLU B 1 323 ? 3.119 13.484 5.668 1 98.56 323 GLU B O 1
ATOM 7075 N N . ILE B 1 324 ? 2.475 11.773 4.324 1 98.44 324 ILE B N 1
ATOM 7076 C CA . ILE B 1 324 ? 2.654 10.773 5.371 1 98.44 324 ILE B CA 1
ATOM 7077 C C . ILE B 1 324 ? 4.141 10.609 5.68 1 98.44 324 ILE B C 1
ATOM 7079 O O . ILE B 1 324 ? 4.531 10.477 6.844 1 98.44 324 ILE B O 1
ATOM 7083 N N . GLN B 1 325 ? 4.98 10.633 4.664 1 98.62 325 GLN B N 1
ATOM 7084 C CA . GLN B 1 325 ? 6.41 10.438 4.891 1 98.62 325 GLN B CA 1
ATOM 7085 C C . GLN B 1 325 ? 6.996 11.57 5.723 1 98.62 325 GLN B C 1
ATOM 7087 O O . GLN B 1 325 ? 7.801 11.328 6.625 1 98.62 325 GLN B O 1
ATOM 7092 N N . ALA B 1 326 ? 6.613 12.812 5.402 1 98.81 326 ALA B N 1
ATOM 7093 C CA . ALA B 1 326 ? 7.094 13.969 6.152 1 98.81 326 ALA B CA 1
ATOM 7094 C C . ALA B 1 326 ? 6.594 13.93 7.594 1 98.81 326 ALA B C 1
ATOM 7096 O O . ALA B 1 326 ? 7.352 14.211 8.523 1 98.81 326 ALA B O 1
ATOM 7097 N N . LEU B 1 327 ? 5.344 13.586 7.766 1 98.69 327 LEU B N 1
ATOM 7098 C CA . LEU B 1 327 ? 4.777 13.477 9.102 1 98.69 327 LEU B CA 1
ATOM 7099 C C . LEU B 1 327 ? 5.453 12.359 9.891 1 98.69 327 LEU B C 1
ATOM 7101 O O . LEU B 1 327 ? 5.699 12.5 11.094 1 98.69 327 LEU B O 1
ATOM 7105 N N . PHE B 1 328 ? 5.723 11.258 9.195 1 98.56 328 PHE B N 1
ATOM 7106 C CA . PHE B 1 328 ? 6.414 10.125 9.797 1 98.56 328 PHE B CA 1
ATOM 7107 C C . PHE B 1 328 ? 7.785 10.539 10.312 1 98.56 328 PHE B C 1
ATOM 7109 O O . PHE B 1 328 ? 8.117 10.289 11.477 1 98.56 328 PHE B O 1
ATOM 7116 N N . PHE B 1 329 ? 8.523 11.234 9.477 1 98.62 329 PHE B N 1
ATOM 7117 C CA . PHE B 1 329 ? 9.844 11.758 9.836 1 98.62 329 PHE B CA 1
ATOM 7118 C C . PHE B 1 329 ? 9.742 12.68 11.047 1 98.62 329 PHE B C 1
ATOM 7120 O O . PHE B 1 329 ? 10.508 12.547 12 1 98.62 329 PHE B O 1
ATOM 7127 N N . PHE B 1 330 ? 8.766 13.594 11.016 1 98.56 330 PHE B N 1
ATOM 7128 C CA . PHE B 1 330 ? 8.555 14.57 12.078 1 98.56 330 PHE B CA 1
ATOM 7129 C C . PHE B 1 330 ? 8.227 13.875 13.398 1 98.56 330 PHE B C 1
ATOM 7131 O O . PHE B 1 330 ? 8.797 14.203 14.438 1 98.56 330 PHE B O 1
ATOM 7138 N N . ALA B 1 331 ? 7.355 12.898 13.336 1 98.5 331 ALA B N 1
ATOM 7139 C CA . ALA B 1 331 ? 6.938 12.164 14.531 1 98.5 331 ALA B CA 1
ATOM 7140 C C . ALA B 1 331 ? 8.109 11.398 15.141 1 98.5 331 ALA B C 1
ATOM 7142 O O . ALA B 1 331 ? 8.242 11.328 16.359 1 98.5 331 ALA B O 1
ATOM 7143 N N . LEU B 1 332 ? 8.922 10.773 14.266 1 98.38 332 LEU B N 1
ATOM 7144 C CA . LEU B 1 332 ? 10.086 10.047 14.758 1 98.38 332 LEU B CA 1
ATOM 7145 C C . LEU B 1 332 ? 11.031 10.984 15.508 1 98.38 332 LEU B C 1
ATOM 7147 O O . LEU B 1 332 ? 11.523 10.641 16.594 1 98.38 332 LEU B O 1
ATOM 7151 N N . ARG B 1 333 ? 11.266 12.125 14.969 1 97.62 333 ARG B N 1
ATOM 7152 C CA . ARG B 1 333 ? 12.156 13.086 15.602 1 97.62 333 ARG B CA 1
ATOM 7153 C C . ARG B 1 333 ? 11.594 13.562 16.938 1 97.62 333 ARG B C 1
ATOM 7155 O O . ARG B 1 333 ? 12.328 13.719 17.906 1 97.62 333 ARG B O 1
ATOM 7162 N N . CYS B 1 334 ? 10.328 13.82 16.953 1 97.56 334 CYS B N 1
ATOM 7163 C CA . CYS B 1 334 ? 9.68 14.242 18.188 1 97.56 334 CYS B CA 1
ATOM 7164 C C . CYS B 1 334 ? 9.766 13.148 19.234 1 97.56 334 CYS B C 1
ATOM 7166 O O . CYS B 1 334 ? 10.07 13.422 20.406 1 97.56 334 CYS B O 1
ATOM 7168 N N . ALA B 1 335 ? 9.484 11.906 18.812 1 97.25 335 ALA B N 1
ATOM 7169 C CA . ALA B 1 335 ? 9.492 10.773 19.75 1 97.25 335 ALA B CA 1
ATOM 7170 C C . ALA B 1 335 ? 10.883 10.57 20.344 1 97.25 335 ALA B C 1
ATOM 7172 O O . ALA B 1 335 ? 11.016 10.242 21.516 1 97.25 335 ALA B O 1
ATOM 7173 N N . GLN B 1 336 ? 11.852 10.75 19.516 1 94.75 336 GLN B N 1
ATOM 7174 C CA . GLN B 1 336 ? 13.234 10.594 19.969 1 94.75 336 GLN B CA 1
ATOM 7175 C C . GLN B 1 336 ? 13.539 11.5 21.156 1 94.75 336 GLN B C 1
ATOM 7177 O O . GLN B 1 336 ? 14.305 11.125 22.047 1 94.75 336 GLN B O 1
ATOM 7182 N N . GLN B 1 337 ? 12.938 12.648 21.234 1 93.19 337 GLN B N 1
ATOM 7183 C CA . GLN B 1 337 ? 13.172 13.633 22.281 1 93.19 337 GLN B CA 1
ATOM 7184 C C . GLN B 1 337 ? 12.391 13.281 23.547 1 93.19 337 GLN B C 1
ATOM 7186 O O . GLN B 1 337 ? 12.703 13.773 24.625 1 93.19 337 GLN B O 1
ATOM 7191 N N . MET B 1 338 ? 11.375 12.406 23.406 1 95.69 338 MET B N 1
ATOM 7192 C CA . MET B 1 338 ? 10.438 12.258 24.516 1 95.69 338 MET B CA 1
ATOM 7193 C C . MET B 1 338 ? 10.531 10.867 25.125 1 95.69 338 MET B C 1
ATOM 7195 O O . MET B 1 338 ? 10.055 10.633 26.234 1 95.69 338 MET B O 1
ATOM 7199 N N . LEU B 1 339 ? 11.148 9.914 24.375 1 95.75 339 LEU B N 1
ATOM 7200 C CA . LEU B 1 339 ? 11.266 8.555 24.891 1 95.75 339 LEU B CA 1
ATOM 7201 C C . LEU B 1 339 ? 12.211 8.508 26.078 1 95.75 339 LEU B C 1
ATOM 7203 O O . LEU B 1 339 ? 13.258 9.164 26.078 1 95.75 339 LEU B O 1
ATOM 7207 N N . LYS B 1 340 ? 11.82 7.785 27.062 1 91.75 340 LYS B N 1
ATOM 7208 C CA . LYS B 1 340 ? 12.648 7.625 28.25 1 91.75 340 LYS B CA 1
ATOM 7209 C C . LYS B 1 340 ? 13.875 6.766 27.969 1 91.75 340 LYS B C 1
ATOM 7211 O O . LYS B 1 340 ? 13.828 5.883 27.109 1 91.75 340 LYS B O 1
ATOM 7216 N N . GLN B 1 341 ? 14.898 7.039 28.719 1 86 341 GLN B N 1
ATOM 7217 C CA . GLN B 1 341 ? 16.141 6.289 28.531 1 86 341 GLN B CA 1
ATOM 7218 C C . GLN B 1 341 ? 16.141 5.012 29.359 1 86 341 GLN B C 1
ATOM 7220 O O . GLN B 1 341 ? 16.578 5.02 30.516 1 86 341 GLN B O 1
ATOM 7225 N N . ASP B 1 342 ? 15.602 3.971 28.859 1 87.69 342 ASP B N 1
ATOM 7226 C CA . ASP B 1 342 ? 15.672 2.613 29.406 1 87.69 342 ASP B CA 1
ATOM 7227 C C . ASP B 1 342 ? 16.047 1.615 28.312 1 87.69 342 ASP B C 1
ATOM 7229 O O . ASP B 1 342 ? 16.266 1.998 27.156 1 87.69 342 ASP B O 1
ATOM 7233 N N . THR B 1 343 ? 16.281 0.413 28.719 1 85.12 343 THR B N 1
ATOM 7234 C CA . THR B 1 343 ? 16.828 -0.562 27.781 1 85.12 343 THR B CA 1
ATOM 7235 C C . THR B 1 343 ? 15.93 -0.734 26.562 1 85.12 343 THR B C 1
ATOM 7237 O O . THR B 1 343 ? 16.391 -0.708 25.422 1 85.12 343 THR B O 1
ATOM 7240 N N . ASP B 1 344 ? 14.664 -0.988 26.797 1 84.56 344 ASP B N 1
ATOM 7241 C CA . ASP B 1 344 ? 13.719 -1.177 25.688 1 84.56 344 ASP B CA 1
ATOM 7242 C C . ASP B 1 344 ? 13.633 0.078 24.828 1 84.56 344 ASP B C 1
ATOM 7244 O O . ASP B 1 344 ? 13.578 -0.013 23.594 1 84.56 344 ASP B O 1
ATOM 7248 N N . SER B 1 345 ? 13.672 1.115 25.438 1 88 345 SER B N 1
ATOM 7249 C CA . SER B 1 345 ? 13.586 2.389 24.734 1 88 345 SER B CA 1
ATOM 7250 C C . SER B 1 345 ? 14.859 2.664 23.922 1 88 345 SER B C 1
ATOM 7252 O O . SER B 1 345 ? 14.797 3.248 22.844 1 88 345 SER B O 1
ATOM 7254 N N . ASN B 1 346 ? 15.93 2.148 24.438 1 90.75 346 ASN B N 1
ATOM 7255 C CA . ASN B 1 346 ? 17.188 2.387 23.719 1 90.75 346 ASN B CA 1
ATOM 7256 C C . ASN B 1 346 ? 17.234 1.639 22.391 1 90.75 346 ASN B C 1
ATOM 7258 O O . ASN B 1 346 ? 17.75 2.158 21.406 1 90.75 346 ASN B O 1
ATOM 7262 N N . ARG B 1 347 ? 16.719 0.515 22.453 1 91.62 347 ARG B N 1
ATOM 7263 C CA . ARG B 1 347 ? 16.625 -0.242 21.219 1 91.62 347 ARG B CA 1
ATOM 7264 C C . ARG B 1 347 ? 15.727 0.464 20.203 1 91.62 347 ARG B C 1
ATOM 7266 O O . ARG B 1 347 ? 16.047 0.549 19.016 1 91.62 347 ARG B O 1
ATOM 7273 N N . LEU B 1 348 ? 14.68 0.904 20.703 1 94.69 348 LEU B N 1
ATOM 7274 C CA . LEU B 1 348 ? 13.727 1.619 19.859 1 94.69 348 LEU B CA 1
ATOM 7275 C C . LEU B 1 348 ? 14.336 2.914 19.328 1 94.69 348 LEU B C 1
ATOM 7277 O O . LEU B 1 348 ? 14.141 3.268 18.156 1 94.69 348 LEU B O 1
ATOM 7281 N N . ILE B 1 349 ? 15.078 3.596 20.156 1 95.38 349 ILE B N 1
ATOM 7282 C CA . ILE B 1 349 ? 15.734 4.84 19.766 1 95.38 349 ILE B CA 1
ATOM 7283 C C . ILE B 1 349 ? 16.734 4.559 18.656 1 95.38 349 ILE B C 1
ATOM 7285 O O . ILE B 1 349 ? 16.859 5.332 17.703 1 95.38 349 ILE B O 1
ATOM 7289 N N . GLY B 1 350 ? 17.453 3.449 18.797 1 94 350 GLY B N 1
ATOM 7290 C CA . GLY B 1 350 ? 18.375 3.059 17.734 1 94 350 GLY B CA 1
ATOM 7291 C C . GLY B 1 350 ? 17.672 2.822 16.406 1 94 350 GLY B C 1
ATOM 7292 O O . GLY B 1 350 ? 18.172 3.244 15.352 1 94 350 GLY B O 1
ATOM 7293 N N . ARG B 1 351 ? 16.562 2.172 16.453 1 93.38 351 ARG B N 1
ATOM 7294 C CA . ARG B 1 351 ? 15.773 1.931 15.25 1 93.38 351 ARG B CA 1
ATOM 7295 C C . ARG B 1 351 ? 15.273 3.242 14.648 1 93.38 351 ARG B C 1
ATOM 7297 O O . ARG B 1 351 ? 15.258 3.408 13.43 1 93.38 351 ARG B O 1
ATOM 7304 N N . ILE B 1 352 ? 14.852 4.109 15.523 1 96.44 352 ILE B N 1
ATOM 7305 C CA . ILE B 1 352 ? 14.359 5.418 15.102 1 96.44 352 ILE B CA 1
ATOM 7306 C C . ILE B 1 352 ? 15.469 6.188 14.391 1 96.44 352 ILE B C 1
ATOM 7308 O O . ILE B 1 352 ? 15.25 6.754 13.32 1 96.44 352 ILE B O 1
ATOM 7312 N N . GLU B 1 353 ? 16.656 6.191 14.906 1 95.06 353 GLU B N 1
ATOM 7313 C CA . GLU B 1 353 ? 17.797 6.914 14.328 1 95.06 353 GLU B CA 1
ATOM 7314 C C . GLU B 1 353 ? 18.141 6.371 12.945 1 95.06 353 GLU B C 1
ATOM 7316 O O . GLU B 1 353 ? 18.391 7.145 12.016 1 95.06 353 GLU B O 1
ATOM 7321 N N . ARG B 1 354 ? 18.141 5.105 12.852 1 93.38 354 ARG B N 1
ATOM 7322 C CA . ARG B 1 354 ? 18.438 4.488 11.562 1 93.38 354 ARG B CA 1
ATOM 7323 C C . ARG B 1 354 ? 17.359 4.852 10.531 1 93.38 354 ARG B C 1
ATOM 7325 O O . ARG B 1 354 ? 17.688 5.133 9.375 1 93.38 354 ARG B O 1
ATOM 7332 N N . ARG B 1 355 ? 16.156 4.832 10.961 1 95.94 355 ARG B N 1
ATOM 7333 C CA . ARG B 1 355 ? 15.055 5.137 10.055 1 95.94 355 ARG B CA 1
ATOM 7334 C C . ARG B 1 355 ? 15.094 6.598 9.625 1 95.94 355 ARG B C 1
ATOM 7336 O O . ARG B 1 355 ? 14.836 6.918 8.461 1 95.94 355 ARG B O 1
ATOM 7343 N N . ILE B 1 356 ? 15.367 7.523 10.562 1 96.75 356 ILE B N 1
ATOM 7344 C CA . ILE B 1 356 ? 15.461 8.953 10.273 1 96.75 356 ILE B CA 1
ATOM 7345 C C . ILE B 1 356 ? 16.531 9.188 9.211 1 96.75 356 ILE B C 1
ATOM 7347 O O . ILE B 1 356 ? 16.312 9.93 8.25 1 96.75 356 ILE B O 1
ATOM 7351 N N . THR B 1 357 ? 17.609 8.516 9.352 1 95.12 357 THR B N 1
ATOM 7352 C CA . THR B 1 357 ? 18.719 8.664 8.414 1 95.12 357 THR B CA 1
ATOM 7353 C C . THR B 1 357 ? 18.312 8.164 7.027 1 95.12 357 THR B C 1
ATOM 7355 O O . THR B 1 357 ? 18.531 8.852 6.027 1 95.12 357 THR B O 1
ATOM 7358 N N . ALA B 1 358 ? 17.75 7.023 7 1 94.75 358 ALA B N 1
ATOM 7359 C CA . ALA B 1 358 ? 17.359 6.422 5.73 1 94.75 358 ALA B CA 1
ATOM 7360 C C . ALA B 1 358 ? 16.25 7.238 5.059 1 94.75 358 ALA B C 1
ATOM 7362 O O . ALA B 1 358 ? 16.281 7.457 3.846 1 94.75 358 ALA B O 1
ATOM 7363 N N . LEU B 1 359 ? 15.281 7.668 5.797 1 96.69 359 LEU B N 1
ATOM 7364 C CA . LEU B 1 359 ? 14.148 8.43 5.281 1 96.69 359 LEU B CA 1
ATOM 7365 C C . LEU B 1 359 ? 14.602 9.773 4.727 1 96.69 359 LEU B C 1
ATOM 7367 O O . LEU B 1 359 ? 14.141 10.211 3.672 1 96.69 359 LEU B O 1
ATOM 7371 N N . SER B 1 360 ? 15.438 10.477 5.492 1 96.81 360 SER B N 1
ATOM 7372 C CA . SER B 1 360 ? 15.922 11.781 5.059 1 96.81 360 SER B CA 1
ATOM 7373 C C . SER B 1 360 ? 16.656 11.688 3.723 1 96.81 360 SER B C 1
ATOM 7375 O O . SER B 1 360 ? 16.406 12.484 2.816 1 96.81 360 SER B O 1
ATOM 7377 N N . TYR B 1 361 ? 17.484 10.68 3.615 1 95.44 361 TYR B N 1
ATOM 7378 C CA . TYR B 1 361 ? 18.203 10.477 2.361 1 95.44 361 TYR B CA 1
ATOM 7379 C C . TYR B 1 361 ? 17.234 10.203 1.218 1 95.44 361 TYR B C 1
ATOM 7381 O O . TYR B 1 361 ? 17.344 10.805 0.147 1 95.44 361 TYR B O 1
ATOM 7389 N N . HIS B 1 362 ? 16.344 9.352 1.436 1 95.88 362 HIS B N 1
ATOM 7390 C CA . HIS B 1 362 ? 15.414 8.914 0.401 1 95.88 362 HIS B CA 1
ATOM 7391 C C . HIS B 1 362 ? 14.555 10.078 -0.085 1 95.88 362 HIS B C 1
ATOM 7393 O O . HIS B 1 362 ? 14.414 10.289 -1.292 1 95.88 362 HIS B O 1
ATOM 7399 N N . ILE B 1 363 ? 13.984 10.82 0.82 1 98.19 363 ILE B N 1
ATOM 7400 C CA . ILE B 1 363 ? 13.055 11.891 0.466 1 98.19 363 ILE B CA 1
ATOM 7401 C C . ILE B 1 363 ? 13.812 13.039 -0.196 1 98.19 363 ILE B C 1
ATOM 7403 O O . ILE B 1 363 ? 13.367 13.578 -1.215 1 98.19 363 ILE B O 1
ATOM 7407 N N . ARG B 1 364 ? 14.977 13.391 0.32 1 98 364 ARG B N 1
ATOM 7408 C CA . ARG B 1 364 ? 15.758 14.508 -0.203 1 98 364 ARG B CA 1
ATOM 7409 C C . ARG B 1 364 ? 16.234 14.227 -1.625 1 98 364 ARG B C 1
ATOM 7411 O O . ARG B 1 364 ? 16.328 15.141 -2.443 1 98 364 ARG B O 1
ATOM 7418 N N . ASN B 1 365 ? 16.391 12.93 -1.871 1 95.25 365 ASN B N 1
ATOM 7419 C CA . ASN B 1 365 ? 17.016 12.609 -3.148 1 95.25 365 ASN B CA 1
ATOM 7420 C C . ASN B 1 365 ? 15.992 12.156 -4.184 1 95.25 365 ASN B C 1
ATOM 7422 O O . ASN B 1 365 ? 16.109 12.484 -5.367 1 95.25 365 ASN B O 1
ATOM 7426 N N . TYR B 1 366 ? 15.016 11.508 -3.742 1 94.62 366 TYR B N 1
ATOM 7427 C CA . TYR B 1 366 ? 14.164 10.867 -4.746 1 94.62 366 TYR B CA 1
ATOM 7428 C C . TYR B 1 366 ? 12.844 11.609 -4.898 1 94.62 366 TYR B C 1
ATOM 7430 O O . TYR B 1 366 ? 12.18 11.508 -5.93 1 94.62 366 TYR B O 1
ATOM 7438 N N . TYR B 1 367 ? 12.414 12.398 -3.928 1 98.31 367 TYR B N 1
ATOM 7439 C CA . TYR B 1 367 ? 11.156 13.133 -4.02 1 98.31 367 TYR B CA 1
ATOM 7440 C C . TYR B 1 367 ? 11.391 14.555 -4.531 1 98.31 367 TYR B C 1
ATOM 7442 O O . TYR B 1 367 ? 10.445 15.234 -4.934 1 98.31 367 TYR B O 1
ATOM 7450 N N . TRP B 1 368 ? 12.617 15.039 -4.484 1 98.69 368 TRP B N 1
ATOM 7451 C CA . TRP B 1 368 ? 12.914 16.438 -4.793 1 98.69 368 TRP B CA 1
ATOM 7452 C C . TRP B 1 368 ? 12.781 16.703 -6.289 1 98.69 368 TRP B C 1
ATOM 7454 O O . TRP B 1 368 ? 13.258 15.914 -7.109 1 98.69 368 TRP B O 1
ATOM 7464 N N . LEU B 1 369 ? 12.156 17.766 -6.598 1 98.69 369 LEU B N 1
ATOM 7465 C CA . LEU B 1 369 ? 12.023 18.188 -7.984 1 98.69 369 LEU B CA 1
ATOM 7466 C C . LEU B 1 369 ? 12.32 19.688 -8.125 1 98.69 369 LEU B C 1
ATOM 7468 O O . LEU B 1 369 ? 11.656 20.516 -7.492 1 98.69 369 LEU B O 1
ATOM 7472 N N . ASP B 1 370 ? 13.211 20.094 -8.758 1 98.44 370 ASP B N 1
ATOM 7473 C CA . ASP B 1 370 ? 13.492 21.422 -9.266 1 98.44 370 ASP B CA 1
ATOM 7474 C C . ASP B 1 370 ? 13.781 21.406 -10.766 1 98.44 370 ASP B C 1
ATOM 7476 O O . ASP B 1 370 ? 13.602 20.375 -11.422 1 98.44 370 ASP B O 1
ATOM 7480 N N . PHE B 1 371 ? 14.125 22.562 -11.32 1 97.56 371 PHE B N 1
ATOM 7481 C CA . PHE B 1 371 ? 14.312 22.672 -12.766 1 97.56 371 PHE B CA 1
ATOM 7482 C C . PHE B 1 371 ? 15.375 21.688 -13.25 1 97.56 371 PHE B C 1
ATOM 7484 O O . PHE B 1 371 ? 15.188 21.016 -14.266 1 97.56 371 PHE B O 1
ATOM 7491 N N . THR B 1 372 ? 16.438 21.594 -12.562 1 97.25 372 THR B N 1
ATOM 7492 C CA . THR B 1 372 ? 17.547 20.719 -12.922 1 97.25 372 THR B CA 1
ATOM 7493 C C . THR B 1 372 ? 17.125 19.25 -12.875 1 97.25 372 THR B C 1
ATOM 7495 O O . THR B 1 372 ? 17.391 18.484 -13.797 1 97.25 372 THR B O 1
ATOM 7498 N N . GLN B 1 373 ? 16.469 18.875 -11.828 1 96.75 373 GLN B N 1
ATOM 7499 C CA . GLN B 1 373 ? 16.047 17.484 -11.664 1 96.75 373 GLN B CA 1
ATOM 7500 C C . GLN B 1 373 ? 14.984 17.109 -12.695 1 96.75 373 GLN B C 1
ATOM 7502 O O . GLN B 1 373 ? 14.938 15.969 -13.164 1 96.75 373 GLN B O 1
ATOM 7507 N N . LEU B 1 374 ? 14.062 17.984 -12.945 1 97.38 374 LEU B N 1
ATOM 7508 C CA . LEU B 1 374 ? 13.062 17.734 -13.984 1 97.38 374 LEU B CA 1
ATOM 7509 C C . LEU B 1 374 ? 13.727 17.453 -15.32 1 97.38 374 LEU B C 1
ATOM 7511 O O . LEU B 1 374 ? 13.297 16.562 -16.062 1 97.38 374 LEU B O 1
ATOM 7515 N N . ASN B 1 375 ? 14.742 18.234 -15.617 1 96.12 375 ASN B N 1
ATOM 7516 C CA . ASN B 1 375 ? 15.492 18.016 -16.844 1 96.12 375 ASN B CA 1
ATOM 7517 C C . ASN B 1 375 ? 16.156 16.641 -16.859 1 96.12 375 ASN B C 1
ATOM 7519 O O . ASN B 1 375 ? 16.203 15.977 -17.891 1 96.12 375 ASN B O 1
ATOM 7523 N N . ASN B 1 376 ? 16.719 16.266 -15.734 1 94.94 376 ASN B N 1
ATOM 7524 C CA . ASN B 1 376 ? 17.312 14.938 -15.617 1 94.94 376 ASN B CA 1
ATOM 7525 C C . ASN B 1 376 ? 16.281 13.836 -15.867 1 94.94 376 ASN B C 1
ATOM 7527 O O . ASN B 1 376 ? 16.547 12.898 -16.625 1 94.94 376 ASN B O 1
ATOM 7531 N N . ILE B 1 377 ? 15.141 13.93 -15.227 1 94.5 377 ILE B N 1
ATOM 7532 C CA . ILE B 1 377 ? 14.086 12.922 -15.352 1 94.5 377 ILE B CA 1
ATOM 7533 C C . ILE B 1 377 ? 13.602 12.859 -16.797 1 94.5 377 ILE B C 1
ATOM 7535 O O . ILE B 1 377 ? 13.32 11.781 -17.312 1 94.5 377 ILE B O 1
ATOM 7539 N N . TYR B 1 378 ? 13.5 14 -17.438 1 93.69 378 TYR B N 1
ATOM 7540 C CA . TYR B 1 378 ? 13.047 14.102 -18.812 1 93.69 378 TYR B CA 1
ATOM 7541 C C . TYR B 1 378 ? 13.969 13.312 -19.75 1 93.69 378 TYR B C 1
ATOM 7543 O O . TYR B 1 378 ? 13.539 12.844 -20.797 1 93.69 378 TYR B O 1
ATOM 7551 N N . ARG B 1 379 ? 15.164 13.047 -19.312 1 92.94 379 ARG B N 1
ATOM 7552 C CA . ARG B 1 379 ? 16.156 12.398 -20.156 1 92.94 379 ARG B CA 1
ATOM 7553 C C . ARG B 1 379 ? 16.469 10.992 -19.656 1 92.94 379 ARG B C 1
ATOM 7555 O O . ARG B 1 379 ? 17.438 10.375 -20.094 1 92.94 379 ARG B O 1
ATOM 7562 N N . TYR B 1 380 ? 15.711 10.547 -18.719 1 89.88 380 TYR B N 1
ATOM 7563 C CA . TYR B 1 380 ? 15.93 9.219 -18.172 1 89.88 380 TYR B CA 1
ATOM 7564 C C . TYR B 1 380 ? 15.906 8.164 -19.281 1 89.88 380 TYR B C 1
ATOM 7566 O O . TYR B 1 380 ? 15.094 8.25 -20.203 1 89.88 380 TYR B O 1
ATOM 7574 N N . LYS B 1 381 ? 16.812 7.215 -19.125 1 86.12 381 LYS B N 1
ATOM 7575 C CA . LYS B 1 381 ? 16.688 5.961 -19.875 1 86.12 381 LYS B CA 1
ATOM 7576 C C . LYS B 1 381 ? 15.828 4.961 -19.109 1 86.12 381 LYS B C 1
ATOM 7578 O O . LYS B 1 381 ? 15.758 4.992 -17.891 1 86.12 381 LYS B O 1
ATOM 7583 N N . THR B 1 382 ? 15.109 4.133 -19.906 1 81.62 382 THR B N 1
ATOM 7584 C CA . THR B 1 382 ? 14.211 3.184 -19.266 1 81.62 382 THR B CA 1
ATOM 7585 C C . THR B 1 382 ? 14.727 1.756 -19.406 1 81.62 382 THR B C 1
ATOM 7587 O O . THR B 1 382 ? 15.672 1.51 -20.156 1 81.62 382 THR B O 1
ATOM 7590 N N . GLU B 1 383 ? 14.18 0.808 -18.609 1 77.94 383 GLU B N 1
ATOM 7591 C CA . GLU B 1 383 ? 14.469 -0.623 -18.641 1 77.94 383 GLU B CA 1
ATOM 7592 C C . GLU B 1 383 ? 15.906 -0.906 -18.203 1 77.94 383 GLU B C 1
ATOM 7594 O O . GLU B 1 383 ? 16.594 -1.726 -18.812 1 77.94 383 GLU B O 1
ATOM 7599 N N . GLU B 1 384 ? 16.312 -0.16 -17.25 1 71.94 384 GLU B N 1
ATOM 7600 C CA . GLU B 1 384 ? 17.625 -0.419 -16.672 1 71.94 384 GLU B CA 1
ATOM 7601 C C . GLU B 1 384 ? 17.531 -1.332 -15.453 1 71.94 384 GLU B C 1
ATOM 7603 O O . GLU B 1 384 ? 16.688 -1.11 -14.57 1 71.94 384 GLU B O 1
ATOM 7608 N N . TYR B 1 385 ? 18.219 -2.469 -15.375 1 65.62 385 TYR B N 1
ATOM 7609 C CA . TYR B 1 385 ? 18.125 -3.459 -14.305 1 65.62 385 TYR B CA 1
ATOM 7610 C C . TYR B 1 385 ? 19.375 -3.434 -13.438 1 65.62 385 TYR B C 1
ATOM 7612 O O . TYR B 1 385 ? 19.609 -4.344 -12.633 1 65.62 385 TYR B O 1
ATOM 7620 N N . SER B 1 386 ? 19.953 -2.281 -13.203 1 63.69 386 SER B N 1
ATOM 7621 C CA . SER B 1 386 ? 21.25 -2.312 -12.523 1 63.69 386 SER B CA 1
ATOM 7622 C C . SER B 1 386 ? 21.234 -1.457 -11.258 1 63.69 386 SER B C 1
ATOM 7624 O O . SER B 1 386 ? 20.391 -0.564 -11.125 1 63.69 386 SER B O 1
ATOM 7626 N N . HIS B 1 387 ? 22.094 -1.873 -10.383 1 66.75 387 HIS B N 1
ATOM 7627 C CA . HIS B 1 387 ? 22.281 -1.105 -9.156 1 66.75 387 HIS B CA 1
ATOM 7628 C C . HIS B 1 387 ? 22.766 0.306 -9.461 1 66.75 387 HIS B C 1
ATOM 7630 O O . HIS B 1 387 ? 22.656 1.205 -8.625 1 66.75 387 HIS B O 1
ATOM 7636 N N . THR B 1 388 ? 23.203 0.445 -10.664 1 66.5 388 THR B N 1
ATOM 7637 C CA . THR B 1 388 ? 23.781 1.736 -11.016 1 66.5 388 THR B CA 1
ATOM 7638 C C . THR B 1 388 ? 22.797 2.566 -11.836 1 66.5 388 THR B C 1
ATOM 7640 O O . THR B 1 388 ? 23.141 3.658 -12.297 1 66.5 388 THR B O 1
ATOM 7643 N N . ALA B 1 389 ? 21.672 1.98 -11.867 1 73.12 389 ALA B N 1
ATOM 7644 C CA . ALA B 1 389 ? 20.688 2.711 -12.656 1 73.12 389 ALA B CA 1
ATOM 7645 C C . ALA B 1 389 ? 20.406 4.082 -12.055 1 73.12 389 ALA B C 1
ATOM 7647 O O . ALA B 1 389 ? 20.25 4.207 -10.836 1 73.12 389 ALA B O 1
ATOM 7648 N N . VAL B 1 390 ? 20.484 5.129 -12.914 1 76.94 390 VAL B N 1
ATOM 7649 C CA . VAL B 1 390 ? 20.125 6.477 -12.492 1 76.94 390 VAL B CA 1
ATOM 7650 C C . VAL B 1 390 ? 18.625 6.578 -12.297 1 76.94 390 VAL B C 1
ATOM 7652 O O . VAL B 1 390 ? 18.156 7.176 -11.328 1 76.94 390 VAL B O 1
ATOM 7655 N N . ASN B 1 391 ? 17.906 5.965 -13.227 1 87.19 391 ASN B N 1
ATOM 7656 C CA . ASN B 1 391 ? 16.453 5.867 -13.133 1 87.19 391 ASN B CA 1
ATOM 7657 C C . ASN B 1 391 ? 16.016 4.734 -12.203 1 87.19 391 ASN B C 1
ATOM 7659 O O . ASN B 1 391 ? 15.43 3.75 -12.648 1 87.19 391 ASN B O 1
ATOM 7663 N N . LYS B 1 392 ? 16.219 4.961 -10.984 1 81.44 392 LYS B N 1
ATOM 7664 C CA . LYS B 1 392 ? 16.094 3.939 -9.945 1 81.44 392 LYS B CA 1
ATOM 7665 C C . LYS B 1 392 ? 14.688 3.344 -9.922 1 81.44 392 LYS B C 1
ATOM 7667 O O . LYS B 1 392 ? 14.508 2.17 -9.594 1 81.44 392 LYS B O 1
ATOM 7672 N N . PHE B 1 393 ? 13.711 4.113 -10.328 1 85.81 393 PHE B N 1
ATOM 7673 C CA . PHE B 1 393 ? 12.336 3.65 -10.203 1 85.81 393 PHE B CA 1
ATOM 7674 C C . PHE B 1 393 ? 11.742 3.326 -11.57 1 85.81 393 PHE B C 1
ATOM 7676 O O . PHE B 1 393 ? 10.539 3.08 -11.688 1 85.81 393 PHE B O 1
ATOM 7683 N N . ASN B 1 394 ? 12.523 3.383 -12.562 1 87.31 394 ASN B N 1
ATOM 7684 C CA . ASN B 1 394 ? 12.109 3.082 -13.93 1 87.31 394 ASN B CA 1
ATOM 7685 C C . ASN B 1 394 ? 10.953 3.977 -14.375 1 87.31 394 ASN B C 1
ATOM 7687 O O . ASN B 1 394 ? 9.953 3.486 -14.898 1 87.31 394 ASN B O 1
ATOM 7691 N N . VAL B 1 395 ? 11.172 5.215 -14.125 1 88.38 395 VAL B N 1
ATOM 7692 C CA . VAL B 1 395 ? 10.188 6.199 -14.555 1 88.38 395 VAL B CA 1
ATOM 7693 C C . VAL B 1 395 ? 10.273 6.402 -16.062 1 88.38 395 VAL B C 1
ATOM 7695 O O . VAL B 1 395 ? 11.367 6.598 -16.609 1 88.38 395 VAL B O 1
ATOM 7698 N N . ILE B 1 396 ? 9.148 6.359 -16.703 1 90.75 396 ILE B N 1
ATOM 7699 C CA . ILE B 1 396 ? 9.094 6.566 -18.141 1 90.75 396 ILE B CA 1
ATOM 7700 C C . ILE B 1 396 ? 8.867 8.047 -18.453 1 90.75 396 ILE B C 1
ATOM 7702 O O . ILE B 1 396 ? 7.824 8.602 -18.094 1 90.75 396 ILE B O 1
ATOM 7706 N N . PRO B 1 397 ? 9.742 8.648 -19.125 1 91.5 397 PRO B N 1
ATOM 7707 C CA . PRO B 1 397 ? 9.648 10.094 -19.344 1 91.5 397 PRO B CA 1
ATOM 7708 C C . PRO B 1 397 ? 8.336 10.508 -20.016 1 91.5 397 PRO B C 1
ATOM 7710 O O . PRO B 1 397 ? 7.824 11.594 -19.766 1 91.5 397 PRO B O 1
ATOM 7713 N N . GLU B 1 398 ? 7.762 9.625 -20.812 1 91.75 398 GLU B N 1
ATOM 7714 C CA . GLU B 1 398 ? 6.508 9.914 -21.5 1 91.75 398 GLU B CA 1
ATOM 7715 C C . GLU B 1 398 ? 5.359 10.094 -20.516 1 91.75 398 GLU B C 1
ATOM 7717 O O . GLU B 1 398 ? 4.305 10.625 -20.859 1 91.75 398 GLU B O 1
ATOM 7722 N N . SER B 1 399 ? 5.656 9.68 -19.297 1 92.06 399 SER B N 1
ATOM 7723 C CA . SER B 1 399 ? 4.609 9.766 -18.281 1 92.06 399 SER B CA 1
ATOM 7724 C C . SER B 1 399 ? 4.613 11.117 -17.578 1 92.06 399 SER B C 1
ATOM 7726 O O . SER B 1 399 ? 3.705 11.43 -16.812 1 92.06 399 SER B O 1
ATOM 7728 N N . ILE B 1 400 ? 5.574 11.969 -17.828 1 94.75 400 ILE B N 1
ATOM 7729 C CA . ILE B 1 400 ? 5.629 13.297 -17.219 1 94.75 400 ILE B CA 1
ATOM 7730 C C . ILE B 1 400 ? 4.492 14.156 -17.766 1 94.75 400 ILE B C 1
ATOM 7732 O O . ILE B 1 400 ? 4.379 14.352 -18.984 1 94.75 400 ILE B O 1
ATOM 7736 N N . PRO B 1 401 ? 3.664 14.641 -16.891 1 95.12 401 PRO B N 1
ATOM 7737 C CA . PRO B 1 401 ? 2.58 15.484 -17.406 1 95.12 401 PRO B CA 1
ATOM 7738 C C . PRO B 1 401 ? 3.08 16.797 -18 1 95.12 401 PRO B C 1
ATOM 7740 O O . PRO B 1 401 ? 4.02 17.391 -17.469 1 95.12 401 PRO B O 1
ATOM 7743 N N . ASP B 1 402 ? 2.385 17.328 -18.953 1 94.88 402 ASP B N 1
ATOM 7744 C CA . ASP B 1 402 ? 2.787 18.547 -19.656 1 94.88 402 ASP B CA 1
ATOM 7745 C C . ASP B 1 402 ? 2.811 19.75 -18.703 1 94.88 402 ASP B C 1
ATOM 7747 O O . ASP B 1 402 ? 3.682 20.609 -18.812 1 94.88 402 ASP B O 1
ATOM 7751 N N . TRP B 1 403 ? 1.909 19.797 -17.812 1 96.62 403 TRP B N 1
ATOM 7752 C CA . TRP B 1 403 ? 1.742 20.984 -16.969 1 96.62 403 TRP B CA 1
ATOM 7753 C C . TRP B 1 403 ? 2.977 21.203 -16.094 1 96.62 403 TRP B C 1
ATOM 7755 O O . TRP B 1 403 ? 3.238 22.328 -15.664 1 96.62 403 TRP B O 1
ATOM 7765 N N . VAL B 1 404 ? 3.73 20.188 -15.812 1 97.44 404 VAL B N 1
ATOM 7766 C CA . VAL B 1 404 ? 4.852 20.312 -14.883 1 97.44 404 VAL B CA 1
ATOM 7767 C C . VAL B 1 404 ? 5.922 21.219 -15.484 1 97.44 404 VAL B C 1
ATOM 7769 O O . VAL B 1 404 ? 6.605 21.938 -14.766 1 97.44 404 VAL B O 1
ATOM 7772 N N . PHE B 1 405 ? 6.055 21.203 -16.797 1 95.75 405 PHE B N 1
ATOM 7773 C CA . PHE B 1 405 ? 7.055 22 -17.5 1 95.75 405 PHE B CA 1
ATOM 7774 C C . PHE B 1 405 ? 6.738 23.484 -17.359 1 95.75 405 PHE B C 1
ATOM 7776 O O . PHE B 1 405 ? 7.648 24.312 -17.25 1 95.75 405 PHE B O 1
ATOM 7783 N N . ASP B 1 406 ? 5.5 23.766 -17.375 1 95.5 406 ASP B N 1
ATOM 7784 C CA . ASP B 1 406 ? 5.082 25.172 -17.234 1 95.5 406 ASP B CA 1
ATOM 7785 C C . ASP B 1 406 ? 5.094 25.594 -15.773 1 95.5 406 ASP B C 1
ATOM 7787 O O . ASP B 1 406 ? 5.352 26.75 -15.461 1 95.5 406 ASP B O 1
ATOM 7791 N N . PHE B 1 407 ? 4.84 24.719 -14.938 1 97.62 407 PHE B N 1
ATOM 7792 C CA . PHE B 1 407 ? 4.707 25 -13.516 1 97.62 407 PHE B CA 1
ATOM 7793 C C . PHE B 1 407 ? 6.074 25.203 -12.867 1 97.62 407 PHE B C 1
ATOM 7795 O O . PHE B 1 407 ? 6.215 26 -11.945 1 97.62 407 PHE B O 1
ATOM 7802 N N . MET B 1 408 ? 7.074 24.453 -13.32 1 97.88 408 MET B N 1
ATOM 7803 C CA . MET B 1 408 ? 8.406 24.484 -12.719 1 97.88 408 MET B CA 1
ATOM 7804 C C . MET B 1 408 ? 9.18 25.719 -13.141 1 97.88 408 MET B C 1
ATOM 7806 O O . MET B 1 408 ? 9.531 25.859 -14.312 1 97.88 408 MET B O 1
ATOM 7810 N N . PRO B 1 409 ? 9.453 26.609 -12.266 1 96.69 409 PRO B N 1
ATOM 7811 C CA . PRO B 1 409 ? 10.258 27.781 -12.617 1 96.69 409 PRO B CA 1
ATOM 7812 C C . PRO B 1 409 ? 11.75 27.484 -12.633 1 96.69 409 PRO B C 1
ATOM 7814 O O . PRO B 1 409 ? 12.18 26.406 -12.203 1 96.69 409 PRO B O 1
ATOM 7817 N N . LEU B 1 410 ? 12.508 28.469 -13.078 1 95 410 LEU B N 1
ATOM 7818 C CA . LEU B 1 410 ? 13.961 28.312 -13.086 1 95 410 LEU B CA 1
ATOM 7819 C C . LEU B 1 410 ? 14.516 28.266 -11.672 1 95 410 LEU B C 1
ATOM 7821 O O . LEU B 1 410 ? 15.453 27.531 -11.383 1 95 410 LEU B O 1
ATOM 7825 N N . ARG B 1 411 ? 13.875 29.156 -10.867 1 94.75 411 ARG B N 1
ATOM 7826 C CA . ARG B 1 411 ? 14.234 29.156 -9.453 1 94.75 411 ARG B CA 1
ATOM 7827 C C . ARG B 1 411 ? 13.078 28.641 -8.594 1 94.75 411 ARG B C 1
ATOM 7829 O O . ARG B 1 411 ? 11.984 29.203 -8.625 1 94.75 411 ARG B O 1
ATOM 7836 N N . GLY B 1 412 ? 13.297 27.578 -7.887 1 97.69 412 GLY B N 1
ATOM 7837 C CA . GLY B 1 412 ? 12.281 26.953 -7.059 1 97.69 412 GLY B CA 1
ATOM 7838 C C . GLY B 1 412 ? 12.328 25.438 -7.094 1 97.69 412 GLY B C 1
ATOM 7839 O O . GLY B 1 412 ? 13.094 24.859 -7.867 1 97.69 412 GLY B O 1
ATOM 7840 N N . GLY B 1 413 ? 11.578 24.828 -6.352 1 98.69 413 GLY B N 1
ATOM 7841 C CA . GLY B 1 413 ? 11.469 23.375 -6.258 1 98.69 413 GLY B CA 1
ATOM 7842 C C . GLY B 1 413 ? 10.547 22.922 -5.145 1 98.69 413 GLY B C 1
ATOM 7843 O O . GLY B 1 413 ? 10.047 23.734 -4.367 1 98.69 413 GLY B O 1
ATOM 7844 N N . TYR B 1 414 ? 10.266 21.719 -5.141 1 98.88 414 TYR B N 1
ATOM 7845 C CA . TYR B 1 414 ? 9.406 21.156 -4.102 1 98.88 414 TYR B CA 1
ATOM 7846 C C . TYR B 1 414 ? 9.547 19.641 -4.047 1 98.88 414 TYR B C 1
ATOM 7848 O O . TYR B 1 414 ? 10.172 19.031 -4.922 1 98.88 414 TYR B O 1
ATOM 7856 N N . PHE B 1 415 ? 9.125 19.031 -2.986 1 98.94 415 PHE B N 1
ATOM 7857 C CA . PHE B 1 415 ? 8.977 17.578 -2.904 1 98.94 415 PHE B CA 1
ATOM 7858 C C . PHE B 1 415 ? 7.695 17.125 -3.602 1 98.94 415 PHE B C 1
ATOM 7860 O O . PHE B 1 415 ? 6.602 17.578 -3.254 1 98.94 415 PHE B O 1
ATOM 7867 N N . ILE B 1 416 ? 7.809 16.203 -4.523 1 98.75 416 ILE B N 1
ATOM 7868 C CA . ILE B 1 416 ? 6.66 15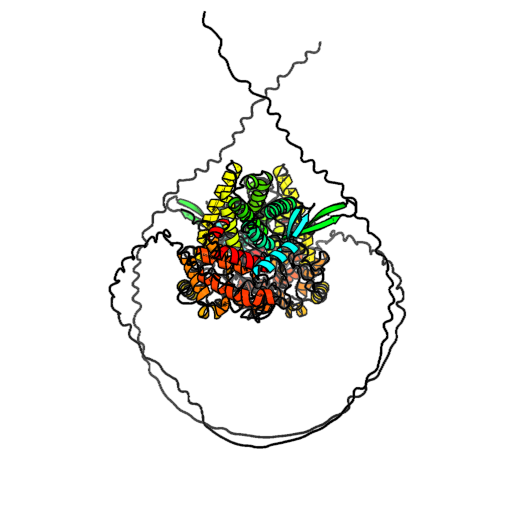.727 -5.293 1 98.75 416 ILE B CA 1
ATOM 7869 C C . ILE B 1 416 ? 5.785 14.828 -4.422 1 98.75 416 ILE B C 1
ATOM 7871 O O . ILE B 1 416 ? 6.199 14.414 -3.34 1 98.75 416 ILE B O 1
ATOM 7875 N N . GLY B 1 417 ? 4.621 14.547 -4.926 1 98.62 417 GLY B N 1
ATOM 7876 C CA . GLY B 1 417 ? 3.561 13.984 -4.109 1 98.62 417 GLY B CA 1
ATOM 7877 C C . GLY B 1 417 ? 3.803 12.531 -3.732 1 98.62 417 GLY B C 1
ATOM 7878 O O . GLY B 1 417 ? 3.297 12.055 -2.715 1 98.62 417 GLY B O 1
ATOM 7879 N N . ASN B 1 418 ? 4.48 11.812 -4.602 1 97.38 418 ASN B N 1
ATOM 7880 C CA . ASN B 1 418 ? 4.629 10.367 -4.414 1 97.38 418 ASN B CA 1
ATOM 7881 C C . ASN B 1 418 ? 5.707 9.797 -5.332 1 97.38 418 ASN B C 1
ATOM 7883 O O . ASN B 1 418 ? 5.902 10.281 -6.449 1 97.38 418 ASN B O 1
ATOM 7887 N N . VAL B 1 419 ? 6.434 8.836 -4.82 1 95 419 VAL B N 1
ATOM 7888 C CA . VAL B 1 419 ? 7.398 8.109 -5.637 1 95 419 VAL B CA 1
ATOM 7889 C C . VAL B 1 419 ? 7.27 6.613 -5.379 1 95 419 VAL B C 1
ATOM 7891 O O . VAL B 1 419 ? 7.359 6.164 -4.234 1 95 419 VAL B O 1
ATOM 7894 N N . SER B 1 420 ? 6.973 5.883 -6.359 1 90.56 420 SER B N 1
ATOM 7895 C CA . SER B 1 420 ? 6.887 4.426 -6.344 1 90.56 420 SER B CA 1
ATOM 7896 C C . SER B 1 420 ? 7.453 3.824 -7.625 1 90.56 420 SER B C 1
ATOM 7898 O O . SER B 1 420 ? 7.832 4.555 -8.547 1 90.56 420 SER B O 1
ATOM 7900 N N . PRO B 1 421 ? 7.539 2.523 -7.723 1 81.25 421 PRO B N 1
ATOM 7901 C CA . PRO B 1 421 ? 8.062 1.933 -8.953 1 81.25 421 PRO B CA 1
ATOM 7902 C C . PRO B 1 421 ? 7.289 2.373 -10.195 1 81.25 421 PRO B C 1
ATOM 7904 O O . PRO B 1 421 ? 6.07 2.191 -10.266 1 81.25 421 PRO B O 1
ATOM 7907 N N . ALA B 1 422 ? 8.008 2.951 -11.109 1 87.25 422 ALA B N 1
ATOM 7908 C CA . ALA B 1 422 ? 7.52 3.424 -12.398 1 87.25 422 ALA B CA 1
ATOM 7909 C C . ALA B 1 422 ? 6.449 4.496 -12.227 1 87.25 422 ALA B C 1
ATOM 7911 O O . ALA B 1 422 ? 5.559 4.633 -13.062 1 87.25 422 ALA B O 1
ATOM 7912 N N . ARG B 1 423 ? 6.547 5.168 -11.117 1 92.69 423 ARG B N 1
ATOM 7913 C CA . ARG B 1 423 ? 5.516 6.172 -10.867 1 92.69 423 ARG B CA 1
ATOM 7914 C C . ARG B 1 423 ? 6.074 7.34 -10.062 1 92.69 423 ARG B C 1
ATOM 7916 O O . ARG B 1 423 ? 6.648 7.148 -8.992 1 92.69 423 ARG B O 1
ATOM 7923 N N . MET B 1 424 ? 5.898 8.484 -10.602 1 95.44 424 MET B N 1
ATOM 7924 C CA . MET B 1 424 ? 6.098 9.742 -9.891 1 95.44 424 MET B CA 1
ATOM 7925 C C . MET B 1 424 ? 4.84 10.602 -9.945 1 95.44 424 MET B C 1
ATOM 7927 O O . MET B 1 424 ? 4.312 10.867 -11.031 1 95.44 424 MET B O 1
ATOM 7931 N N . ASP B 1 425 ? 4.289 10.914 -8.852 1 97.62 425 ASP B N 1
ATOM 7932 C CA . ASP B 1 425 ? 3.219 11.906 -8.781 1 97.62 425 ASP B CA 1
ATOM 7933 C C . ASP B 1 425 ? 3.783 13.32 -8.664 1 97.62 425 ASP B C 1
ATOM 7935 O O . ASP B 1 425 ? 4.129 13.766 -7.566 1 97.62 425 ASP B O 1
ATOM 7939 N N . PHE B 1 426 ? 3.76 14.031 -9.664 1 98.19 426 PHE B N 1
ATOM 7940 C CA . PHE B 1 426 ? 4.43 15.328 -9.742 1 98.19 426 PHE B CA 1
ATOM 7941 C C . PHE B 1 426 ? 3.604 16.406 -9.062 1 98.19 426 PHE B C 1
ATOM 7943 O O . PHE B 1 426 ? 4.031 17.562 -8.977 1 98.19 426 PHE B O 1
ATOM 7950 N N . ARG B 1 427 ? 2.475 16.141 -8.539 1 98.31 427 ARG B N 1
ATOM 7951 C CA . ARG B 1 427 ? 1.62 17.156 -7.918 1 98.31 427 ARG B CA 1
ATOM 7952 C C . ARG B 1 427 ? 2.262 17.703 -6.652 1 98.31 427 ARG B C 1
ATOM 7954 O O . ARG B 1 427 ? 3 17 -5.961 1 98.31 427 ARG B O 1
ATOM 7961 N N . TRP B 1 428 ? 1.941 18.906 -6.395 1 98.5 428 TRP B N 1
ATOM 7962 C CA . TRP B 1 428 ? 2.27 19.609 -5.156 1 98.5 428 TRP B CA 1
ATOM 7963 C C . TRP B 1 428 ? 1.274 19.266 -4.055 1 98.5 428 TRP B C 1
ATOM 7965 O O . TRP B 1 428 ? 0.062 19.25 -4.281 1 98.5 428 TRP B O 1
ATOM 7975 N N . PHE B 1 429 ? 1.787 18.953 -2.893 1 98.69 429 PHE B N 1
ATOM 7976 C CA . PHE B 1 429 ? 0.977 18.781 -1.69 1 98.69 429 PHE B CA 1
ATOM 7977 C C . PHE B 1 429 ? 1.494 19.672 -0.566 1 98.69 429 PHE B C 1
ATOM 7979 O O . PHE B 1 429 ? 2.617 19.5 -0.09 1 98.69 429 PHE B O 1
ATOM 7986 N N . LEU B 1 430 ? 0.695 20.578 -0.108 1 98.12 430 LEU B N 1
ATOM 7987 C CA . LEU B 1 430 ? 1.122 21.625 0.806 1 98.12 430 LEU B CA 1
ATOM 7988 C C . LEU B 1 430 ? 1.597 21.031 2.131 1 98.12 430 LEU B C 1
ATOM 7990 O O . LEU B 1 430 ? 2.646 21.422 2.646 1 98.12 430 LEU B O 1
ATOM 7994 N N . ILE B 1 431 ? 0.835 20.094 2.691 1 98.38 431 ILE B N 1
ATOM 7995 C CA . ILE B 1 431 ? 1.116 19.578 4.027 1 98.38 431 ILE B CA 1
ATOM 7996 C C . ILE B 1 431 ? 2.48 18.891 4.035 1 98.38 431 ILE B C 1
ATOM 7998 O O . ILE B 1 431 ? 3.305 19.156 4.918 1 98.38 431 ILE B O 1
ATOM 8002 N N . GLY B 1 432 ? 2.711 18.078 3.002 1 98.69 432 GLY B N 1
ATOM 8003 C CA . GLY B 1 432 ? 3.988 17.375 2.926 1 98.69 432 GLY B CA 1
ATOM 8004 C C . GLY B 1 432 ? 5.172 18.328 2.842 1 98.69 432 GLY B C 1
ATOM 8005 O O . GLY B 1 432 ? 6.18 18.125 3.523 1 98.69 432 GLY B O 1
ATOM 8006 N N . ASN B 1 433 ? 5.086 19.344 2.082 1 98.81 433 ASN B N 1
ATOM 8007 C CA . ASN B 1 433 ? 6.191 20.281 1.868 1 98.81 433 ASN B CA 1
ATOM 8008 C C . ASN B 1 433 ? 6.422 21.156 3.088 1 98.81 433 ASN B C 1
ATOM 8010 O O . ASN B 1 433 ? 7.566 21.406 3.477 1 98.81 433 ASN B O 1
ATOM 8014 N N . CYS B 1 434 ? 5.371 21.656 3.719 1 98.62 434 CYS B N 1
ATOM 8015 C CA . CYS B 1 434 ? 5.52 22.5 4.898 1 98.62 434 CYS B CA 1
ATOM 8016 C C . CYS B 1 434 ? 6.062 21.703 6.078 1 98.62 434 CYS B C 1
ATOM 8018 O O . CYS B 1 434 ? 6.926 22.188 6.812 1 98.62 434 CYS B O 1
ATOM 8020 N N . ILE B 1 435 ? 5.547 20.484 6.234 1 98.62 435 ILE B N 1
ATOM 8021 C CA . ILE B 1 435 ? 6.02 19.641 7.328 1 98.62 435 ILE B CA 1
ATOM 8022 C C . ILE B 1 435 ? 7.488 19.281 7.109 1 98.62 435 ILE B C 1
ATOM 8024 O O . ILE B 1 435 ? 8.258 19.188 8.07 1 98.62 435 ILE B O 1
ATOM 8028 N N . ALA B 1 436 ? 7.863 19.078 5.836 1 98.75 436 ALA B N 1
ATOM 8029 C CA . ALA B 1 436 ? 9.266 18.797 5.539 1 98.75 436 ALA B CA 1
ATOM 8030 C C . ALA B 1 436 ? 10.156 19.953 5.992 1 98.75 436 ALA B C 1
ATOM 8032 O O . ALA B 1 436 ? 11.266 19.719 6.496 1 98.75 436 ALA B O 1
ATOM 8033 N N . ILE B 1 437 ? 9.727 21.156 5.828 1 98.5 437 ILE B N 1
ATOM 8034 C CA . ILE B 1 437 ? 10.484 22.312 6.281 1 98.5 437 ILE B CA 1
ATOM 8035 C C . ILE B 1 437 ? 10.5 22.359 7.809 1 98.5 437 ILE B C 1
ATOM 8037 O O . ILE B 1 437 ? 11.562 22.469 8.422 1 98.5 437 ILE B O 1
ATOM 8041 N N . LEU B 1 438 ? 9.352 22.188 8.445 1 97.69 438 LEU B N 1
ATOM 8042 C CA . LEU B 1 438 ? 9.195 22.344 9.891 1 97.69 438 LEU B CA 1
ATOM 8043 C C . LEU B 1 438 ? 10.023 21.297 10.633 1 97.69 438 LEU B C 1
ATOM 8045 O O . LEU B 1 438 ? 10.555 21.578 11.711 1 97.69 438 LEU B O 1
ATOM 8049 N N . SER B 1 439 ? 10.141 20.109 10.016 1 97.62 439 SER B N 1
ATOM 8050 C CA . SER B 1 439 ? 10.805 19 10.688 1 97.62 439 SER B CA 1
ATOM 8051 C C . SER B 1 439 ? 12.289 18.938 10.328 1 97.62 439 SER B C 1
ATOM 8053 O O . SER B 1 439 ? 13.016 18.062 10.797 1 97.62 439 SER B O 1
ATOM 8055 N N . SER B 1 440 ? 12.711 19.844 9.406 1 97.44 440 SER B N 1
ATOM 8056 C CA . SER B 1 440 ? 14.086 19.891 8.914 1 97.44 440 SER B CA 1
ATOM 8057 C C . SER B 1 440 ? 14.422 18.656 8.078 1 97.44 440 SER B C 1
ATOM 8059 O O . SER B 1 440 ? 15.562 18.203 8.062 1 97.44 440 SER B O 1
ATOM 8061 N N . LEU B 1 441 ? 13.422 18.062 7.621 1 98.31 441 LEU B N 1
ATOM 8062 C CA . LEU B 1 441 ? 13.625 17.078 6.566 1 98.31 441 LEU B CA 1
ATOM 8063 C C . LEU B 1 441 ? 14.18 17.75 5.309 1 98.31 441 LEU B C 1
ATOM 8065 O O . LEU B 1 441 ? 15.102 17.219 4.68 1 98.31 441 LEU B O 1
ATOM 8069 N N . ALA B 1 442 ? 13.578 18.859 4.922 1 98.5 442 ALA B N 1
ATOM 8070 C CA . ALA B 1 442 ? 14.117 19.672 3.828 1 98.5 442 ALA B CA 1
ATOM 8071 C C . ALA B 1 442 ? 15.43 20.328 4.23 1 98.5 442 ALA B C 1
ATOM 8073 O O . ALA B 1 442 ? 15.57 20.812 5.355 1 98.5 442 ALA B O 1
ATOM 8074 N N . THR B 1 443 ? 16.391 20.297 3.381 1 97.81 443 THR B N 1
ATOM 8075 C CA . THR B 1 443 ? 17.594 21.094 3.596 1 97.81 443 THR B CA 1
ATOM 8076 C C . THR B 1 443 ? 17.281 22.578 3.512 1 97.81 443 THR B C 1
ATOM 8078 O O . THR B 1 443 ? 16.188 22.969 3.068 1 97.81 443 THR B O 1
ATOM 8081 N N . LEU B 1 444 ? 18.25 23.406 3.951 1 97.12 444 LEU B N 1
ATOM 8082 C CA . LEU B 1 444 ? 18.062 24.844 3.867 1 97.12 444 LEU B CA 1
ATOM 8083 C C . LEU B 1 444 ? 17.844 25.281 2.424 1 97.12 444 LEU B C 1
ATOM 8085 O O . LEU B 1 444 ? 16.984 26.125 2.148 1 97.12 444 LEU B O 1
ATOM 8089 N N . ALA B 1 445 ? 18.609 24.719 1.512 1 97.88 445 ALA B N 1
ATOM 8090 C CA . ALA B 1 445 ? 18.484 25.047 0.094 1 97.88 445 ALA B CA 1
ATOM 8091 C C . ALA B 1 445 ? 17.109 24.625 -0.438 1 97.88 445 ALA B C 1
ATOM 8093 O O . ALA B 1 445 ? 16.5 25.359 -1.212 1 97.88 445 ALA B O 1
ATOM 8094 N N . GLN B 1 446 ? 16.688 23.516 -0.035 1 98.62 446 GLN B N 1
ATOM 8095 C CA . GLN B 1 446 ? 15.391 23.016 -0.468 1 98.62 446 GLN B CA 1
ATOM 8096 C C . GLN B 1 446 ? 14.258 23.859 0.116 1 98.62 446 GLN B C 1
ATOM 8098 O O . GLN B 1 446 ? 13.273 24.156 -0.574 1 98.62 446 GLN B O 1
ATOM 8103 N N . ALA B 1 447 ? 14.344 24.234 1.375 1 98.5 447 ALA B N 1
ATOM 8104 C CA . ALA B 1 447 ? 13.336 25.094 2.002 1 98.5 447 ALA B CA 1
ATOM 8105 C C . ALA B 1 447 ? 13.234 26.438 1.277 1 98.5 447 ALA B C 1
ATOM 8107 O O . ALA B 1 447 ? 12.133 26.938 1.035 1 98.5 447 ALA B O 1
ATOM 8108 N N . THR B 1 448 ? 14.398 26.984 0.929 1 98.38 448 THR B N 1
ATOM 8109 C CA . THR B 1 448 ? 14.438 28.234 0.187 1 98.38 448 THR B CA 1
ATOM 8110 C C . THR B 1 448 ? 13.773 28.078 -1.178 1 98.38 448 THR B C 1
ATOM 8112 O O . THR B 1 448 ? 12.992 28.938 -1.6 1 98.38 448 THR B O 1
ATOM 8115 N N . ALA B 1 449 ? 14.078 26.984 -1.802 1 98.75 449 ALA B N 1
ATOM 8116 C CA . ALA B 1 449 ? 13.523 26.719 -3.127 1 98.75 449 ALA B CA 1
ATOM 8117 C C . ALA B 1 449 ? 12 26.562 -3.062 1 98.75 449 ALA B C 1
ATOM 8119 O O . ALA B 1 449 ? 11.289 26.969 -3.98 1 98.75 449 ALA B O 1
ATOM 8120 N N . ILE B 1 450 ? 11.531 25.938 -2.047 1 98.88 450 ILE B N 1
ATOM 8121 C CA . ILE B 1 450 ? 10.094 25.766 -1.87 1 98.88 450 ILE B CA 1
ATOM 8122 C C . ILE B 1 450 ? 9.422 27.125 -1.713 1 98.88 450 ILE B C 1
ATOM 8124 O O . ILE B 1 450 ? 8.383 27.391 -2.311 1 98.88 450 ILE B O 1
ATOM 8128 N N . MET B 1 451 ? 10.016 28.047 -0.915 1 98.56 451 MET B N 1
ATOM 8129 C CA . MET B 1 451 ? 9.477 29.391 -0.735 1 98.56 451 MET B CA 1
ATOM 8130 C C . MET B 1 451 ? 9.5 30.156 -2.047 1 98.56 451 MET B C 1
ATOM 8132 O O . MET B 1 451 ? 8.562 30.906 -2.35 1 98.56 451 MET B O 1
ATOM 8136 N N . ASP B 1 452 ? 10.625 29.938 -2.799 1 98.56 452 ASP B N 1
ATOM 8137 C CA . ASP B 1 452 ? 10.703 30.578 -4.113 1 98.56 452 ASP B CA 1
ATOM 8138 C C . ASP B 1 452 ? 9.547 30.125 -5.004 1 98.56 452 ASP B C 1
ATOM 8140 O O . ASP B 1 452 ? 8.945 30.938 -5.703 1 98.56 452 ASP B O 1
ATOM 8144 N N . LEU B 1 453 ? 9.281 28.875 -4.969 1 98.56 453 LEU B N 1
ATOM 8145 C CA . LEU B 1 453 ? 8.195 28.344 -5.785 1 98.56 453 LEU B CA 1
ATOM 8146 C C . LEU B 1 453 ? 6.855 28.938 -5.371 1 98.56 453 LEU B C 1
ATOM 8148 O O . LEU B 1 453 ? 6.043 29.297 -6.227 1 98.56 453 LEU B O 1
ATOM 8152 N N . VAL B 1 454 ? 6.566 29 -4.07 1 98.25 454 VAL B N 1
ATOM 8153 C CA . VAL B 1 454 ? 5.309 29.531 -3.559 1 98.25 454 VAL B CA 1
ATOM 8154 C C . VAL B 1 454 ? 5.117 30.969 -4.043 1 98.25 454 VAL B C 1
ATOM 8156 O O . VAL B 1 454 ? 4.027 31.344 -4.473 1 98.25 454 VAL B O 1
ATOM 8159 N N . GLU B 1 455 ? 6.168 31.719 -3.996 1 97.56 455 GLU B N 1
ATOM 8160 C CA . GLU B 1 455 ? 6.09 33.094 -4.441 1 97.56 455 GLU B CA 1
ATOM 8161 C C . GLU B 1 455 ? 5.898 33.188 -5.953 1 97.56 455 GLU B C 1
ATOM 8163 O O . GLU B 1 455 ? 5.082 33.969 -6.438 1 97.56 455 GLU B O 1
ATOM 8168 N N . GLU B 1 456 ? 6.684 32.375 -6.648 1 97.38 456 GLU B N 1
ATOM 8169 C CA . GLU B 1 456 ? 6.617 32.406 -8.109 1 97.38 456 GLU B CA 1
ATOM 8170 C C . GLU B 1 456 ? 5.262 31.906 -8.609 1 97.38 456 GLU B C 1
ATOM 8172 O O . GLU B 1 456 ? 4.789 32.344 -9.656 1 97.38 456 GLU B O 1
ATOM 8177 N N . ARG B 1 457 ? 4.699 31.016 -7.871 1 97.81 457 ARG B N 1
ATOM 8178 C CA . ARG B 1 457 ? 3.428 30.422 -8.266 1 97.81 457 ARG B CA 1
ATOM 8179 C C . ARG B 1 457 ? 2.312 30.828 -7.309 1 97.81 457 ARG B C 1
ATOM 8181 O O . ARG B 1 457 ? 1.442 30.016 -6.98 1 97.81 457 ARG B O 1
ATOM 8188 N N . TRP B 1 458 ? 2.318 32.031 -6.867 1 97.5 458 TRP B N 1
ATOM 8189 C CA . TRP B 1 458 ? 1.368 32.594 -5.898 1 97.5 458 TRP B CA 1
ATOM 8190 C C . TRP B 1 458 ? -0.067 32.375 -6.375 1 97.5 458 TRP B C 1
ATOM 8192 O O . TRP B 1 458 ? -0.917 31.906 -5.613 1 97.5 458 TRP B O 1
ATOM 8202 N N . GLU B 1 459 ? -0.371 32.594 -7.66 1 96.25 459 GLU B N 1
ATOM 8203 C CA . GLU B 1 459 ? -1.73 32.531 -8.188 1 96.25 459 GLU B CA 1
ATOM 8204 C C . GLU B 1 459 ? -2.236 31.094 -8.219 1 96.25 459 GLU B C 1
ATOM 8206 O O . GLU B 1 459 ? -3.432 30.844 -8.039 1 96.25 459 GLU B O 1
ATOM 8211 N N . ASP B 1 460 ? -1.341 30.172 -8.367 1 96.75 460 ASP B N 1
ATOM 8212 C CA . ASP B 1 460 ? -1.699 28.766 -8.477 1 96.75 460 ASP B CA 1
ATOM 8213 C C . ASP B 1 460 ? -1.844 28.125 -7.098 1 96.75 460 ASP B C 1
ATOM 8215 O O . ASP B 1 460 ? -2.773 27.344 -6.859 1 96.75 460 ASP B O 1
ATOM 8219 N N . LEU B 1 461 ? -0.923 28.453 -6.184 1 97.94 461 LEU B N 1
ATOM 8220 C CA . LEU B 1 461 ? -0.823 27.719 -4.926 1 97.94 461 LEU B CA 1
ATOM 8221 C C . LEU B 1 461 ? -1.586 28.438 -3.818 1 97.94 461 LEU B C 1
ATOM 8223 O O . LEU B 1 461 ? -2.119 27.812 -2.91 1 97.94 461 LEU B O 1
ATOM 8227 N N . ILE B 1 462 ? -1.636 29.812 -3.846 1 97.06 462 ILE B N 1
ATOM 8228 C CA . ILE B 1 462 ? -2.301 30.609 -2.828 1 97.06 462 ILE B CA 1
ATOM 8229 C C . ILE B 1 462 ? -3.627 31.141 -3.373 1 97.06 462 ILE B C 1
ATOM 8231 O O . ILE B 1 462 ? -4.676 30.953 -2.756 1 97.06 462 ILE B O 1
ATOM 8235 N N . GLY B 1 463 ? -3.512 31.719 -4.551 1 95.31 463 GLY B N 1
ATOM 8236 C CA . GLY B 1 463 ? -4.695 32.281 -5.172 1 95.31 463 GLY B CA 1
ATOM 8237 C C . GLY B 1 463 ? -5.309 33.406 -4.355 1 95.31 463 GLY B C 1
ATOM 8238 O O . GLY B 1 463 ? -4.598 34.281 -3.854 1 95.31 463 GLY B O 1
ATOM 8239 N N . GLU B 1 464 ? -6.66 33.406 -4.34 1 95.31 464 GLU B N 1
ATOM 8240 C CA . GLU B 1 464 ? -7.383 34.469 -3.631 1 95.31 464 GLU B CA 1
ATOM 8241 C C . GLU B 1 464 ? -7.766 34 -2.223 1 95.31 464 GLU B C 1
ATOM 8243 O O . GLU B 1 464 ? -8.141 34.844 -1.385 1 95.31 464 GLU B O 1
ATOM 8248 N N . MET B 1 465 ? -7.672 32.75 -2.006 1 94.62 465 MET B N 1
ATOM 8249 C CA . MET B 1 465 ? -7.832 32.188 -0.673 1 94.62 465 MET B CA 1
ATOM 8250 C C . MET B 1 465 ? -6.77 31.125 -0.403 1 94.62 465 MET B C 1
ATOM 8252 O O . MET B 1 465 ? -6.773 30.062 -1.023 1 94.62 465 MET B O 1
ATOM 8256 N N . PRO B 1 466 ? -5.949 31.484 0.551 1 88.69 466 PRO B N 1
ATOM 8257 C CA . PRO B 1 466 ? -4.953 30.453 0.877 1 88.69 466 PRO B CA 1
ATOM 8258 C C . PRO B 1 466 ? -5.539 29.297 1.683 1 88.69 466 PRO B C 1
ATOM 8260 O O . PRO B 1 466 ? -6.441 29.5 2.5 1 88.69 466 PRO B O 1
ATOM 8263 N N . LEU B 1 467 ? -5.008 27.984 1.336 1 92.31 467 LEU B N 1
ATOM 8264 C CA . LEU B 1 467 ? -4.059 27.531 0.327 1 92.31 467 LEU B CA 1
ATOM 8265 C C . LEU B 1 467 ? -4.562 26.266 -0.355 1 92.31 467 LEU B C 1
ATOM 8267 O O . LEU B 1 467 ? -5.363 25.516 0.219 1 92.31 467 LEU B O 1
ATOM 8271 N N . LYS B 1 468 ? -4.062 25.984 -1.548 1 97.75 468 LYS B N 1
ATOM 8272 C CA . LYS B 1 468 ? -4.32 24.719 -2.213 1 97.75 468 LYS B CA 1
ATOM 8273 C C . LYS B 1 468 ? -3.746 23.547 -1.41 1 97.75 468 LYS B C 1
ATOM 8275 O O . LYS B 1 468 ? -2.586 23.594 -0.998 1 97.75 468 LYS B O 1
ATOM 8280 N N . ILE B 1 469 ? -4.586 22.578 -1.184 1 98.12 469 ILE B N 1
ATOM 8281 C CA . ILE B 1 469 ? -4.109 21.391 -0.499 1 98.12 469 ILE B CA 1
ATOM 8282 C C . ILE B 1 469 ? -3.236 20.562 -1.444 1 98.12 469 ILE B C 1
ATOM 8284 O O . ILE B 1 469 ? -2.236 19.969 -1.023 1 98.12 469 ILE B O 1
ATOM 8288 N N . ALA B 1 470 ? -3.621 20.531 -2.703 1 98.44 470 ALA B N 1
ATOM 8289 C CA . ALA B 1 470 ? -2.877 19.891 -3.779 1 98.44 470 ALA B CA 1
ATOM 8290 C C . ALA B 1 470 ? -2.984 20.688 -5.078 1 98.44 470 ALA B C 1
ATOM 8292 O O . ALA B 1 470 ? -3.951 21.422 -5.285 1 98.44 470 ALA B O 1
ATOM 8293 N N . TYR B 1 471 ? -2.049 20.578 -5.887 1 98.19 471 TYR B N 1
ATOM 8294 C CA . TYR B 1 471 ? -2.041 21.25 -7.176 1 98.19 471 TYR B CA 1
ATOM 8295 C C . TYR B 1 471 ? -1.259 20.453 -8.211 1 98.19 471 TYR B C 1
ATOM 8297 O O . TYR B 1 471 ? -0.186 19.922 -7.914 1 98.19 471 TYR B O 1
ATOM 8305 N N . PRO B 1 472 ? -1.657 20.344 -9.5 1 98.12 472 PRO B N 1
ATOM 8306 C CA . PRO B 1 472 ? -2.959 20.828 -9.961 1 98.12 472 PRO B CA 1
ATOM 8307 C C . PRO B 1 472 ? -4.098 19.859 -9.664 1 98.12 472 PRO B C 1
ATOM 8309 O O . PRO B 1 472 ? -3.877 18.812 -9.039 1 98.12 472 PRO B O 1
ATOM 8312 N N . ALA B 1 473 ? -5.309 20.234 -9.992 1 98.38 473 ALA B N 1
ATOM 8313 C CA . ALA B 1 473 ? -6.457 19.344 -9.875 1 98.38 473 ALA B CA 1
ATOM 8314 C C . ALA B 1 473 ? -6.426 18.281 -10.961 1 98.38 473 ALA B C 1
ATOM 8316 O O . ALA B 1 473 ? -6.008 18.547 -12.094 1 98.38 473 ALA B O 1
ATOM 8317 N N . LEU B 1 474 ? -6.836 17.062 -10.562 1 97.62 474 LEU B N 1
ATOM 8318 C CA . LEU B 1 474 ? -7.109 16.016 -11.547 1 97.62 474 LEU B CA 1
ATOM 8319 C C . LEU B 1 474 ? -8.344 16.375 -12.375 1 97.62 474 LEU B C 1
ATOM 8321 O O . LEU B 1 474 ? -9.336 16.859 -11.844 1 97.62 474 LEU B O 1
ATOM 8325 N N . GLU B 1 475 ? -8.289 16.141 -13.688 1 96.44 475 GLU B N 1
ATOM 8326 C CA . GLU B 1 475 ? -9.414 16.469 -14.562 1 96.44 475 GLU B CA 1
ATOM 8327 C C . GLU B 1 475 ? -9.617 15.383 -15.625 1 96.44 475 GLU B C 1
ATOM 8329 O O . GLU B 1 475 ? -8.75 14.523 -15.812 1 96.44 475 GLU B O 1
ATOM 8334 N N . GLY B 1 476 ? -10.773 15.328 -16.234 1 94.62 476 GLY B N 1
ATOM 8335 C CA . GLY B 1 476 ? -11.055 14.43 -17.344 1 94.62 476 GLY B CA 1
ATOM 8336 C C . GLY B 1 476 ? -10.875 12.969 -16.984 1 94.62 476 GLY B C 1
ATOM 8337 O O . GLY B 1 476 ? -11.422 12.5 -15.977 1 94.62 476 GLY B O 1
ATOM 8338 N N . TYR B 1 477 ? -10.141 12.289 -17.844 1 92.5 477 TYR B N 1
ATOM 8339 C CA . TYR B 1 477 ? -9.945 10.852 -17.672 1 92.5 477 TYR B CA 1
ATOM 8340 C C . TYR B 1 477 ? -9.125 10.555 -16.422 1 92.5 477 TYR B C 1
ATOM 8342 O O . TYR B 1 477 ? -9.352 9.555 -15.75 1 92.5 477 TYR B O 1
ATOM 8350 N N . GLN B 1 478 ? -8.227 11.453 -16.188 1 94.88 478 GLN B N 1
ATOM 8351 C CA . GLN B 1 478 ? -7.402 11.266 -14.992 1 94.88 478 GLN B CA 1
ATOM 8352 C C . GLN B 1 478 ? -8.25 11.297 -13.727 1 94.88 478 GLN B C 1
ATOM 8354 O O . GLN B 1 478 ? -8.055 10.477 -12.82 1 94.88 478 GLN B O 1
ATOM 8359 N N . TRP B 1 479 ? -9.18 12.289 -13.703 1 96.5 479 TRP B N 1
ATOM 8360 C CA . TRP B 1 479 ? -10.086 12.383 -12.562 1 96.5 479 TRP B CA 1
ATOM 8361 C C . TRP B 1 479 ? -10.93 11.117 -12.438 1 96.5 479 TRP B C 1
ATOM 8363 O O . TRP B 1 479 ? -11.078 10.57 -11.336 1 96.5 479 TRP B O 1
ATOM 8373 N N . ARG B 1 480 ? -11.484 10.625 -13.555 1 94.38 480 ARG B N 1
ATOM 8374 C CA . ARG B 1 480 ? -12.344 9.453 -13.547 1 94.38 480 ARG B CA 1
ATOM 8375 C C . ARG B 1 480 ? -11.586 8.219 -13.047 1 94.38 480 ARG B C 1
ATOM 8377 O O . ARG B 1 480 ? -12.086 7.48 -12.195 1 94.38 480 ARG B O 1
ATOM 8384 N N . ILE B 1 481 ? -10.398 8.031 -13.508 1 93.44 481 ILE B N 1
ATOM 8385 C CA . ILE B 1 481 ? -9.633 6.816 -13.25 1 93.44 481 ILE B CA 1
ATOM 8386 C C . ILE B 1 481 ? -9.039 6.875 -11.844 1 93.44 481 ILE B C 1
ATOM 8388 O O . ILE B 1 481 ? -9.078 5.887 -11.109 1 93.44 481 ILE B O 1
ATOM 8392 N N . VAL B 1 482 ? -8.539 8.039 -11.453 1 95.19 482 VAL B N 1
ATOM 8393 C CA . VAL B 1 482 ? -7.781 8.156 -10.211 1 95.19 482 VAL B CA 1
ATOM 8394 C C . VAL B 1 482 ? -8.742 8.219 -9.023 1 95.19 482 VAL B C 1
ATOM 8396 O O . VAL B 1 482 ? -8.484 7.625 -7.973 1 95.19 482 VAL B O 1
ATOM 8399 N N . THR B 1 483 ? -9.883 8.883 -9.164 1 94.88 483 THR B N 1
ATOM 8400 C CA . THR B 1 483 ? -10.773 9.07 -8.031 1 94.88 483 THR B CA 1
ATOM 8401 C C . THR B 1 483 ? -11.945 8.094 -8.094 1 94.88 483 THR B C 1
ATOM 8403 O O . THR B 1 483 ? -12.672 7.926 -7.109 1 94.88 483 THR B O 1
ATOM 8406 N N . GLY B 1 484 ? -12.164 7.453 -9.25 1 92.44 484 GLY B N 1
ATOM 8407 C CA . GLY B 1 484 ? -13.375 6.672 -9.453 1 92.44 484 GLY B CA 1
ATOM 8408 C C . GLY B 1 484 ? -14.625 7.523 -9.57 1 92.44 484 GLY B C 1
ATOM 8409 O O . GLY B 1 484 ? -15.68 7.164 -9.039 1 92.44 484 GLY B O 1
ATOM 8410 N N . CYS B 1 485 ? -14.422 8.734 -10.109 1 93.38 485 CYS B N 1
ATOM 8411 C CA . CYS B 1 485 ? -15.523 9.664 -10.352 1 93.38 485 CYS B CA 1
ATOM 8412 C C . CYS B 1 485 ? -16.109 10.18 -9.039 1 93.38 485 CYS B C 1
ATOM 8414 O O . CYS B 1 485 ? -17.328 10.273 -8.891 1 93.38 485 CYS B O 1
ATOM 8416 N N . ASP B 1 486 ? -15.242 10.461 -8.141 1 93.19 486 ASP B N 1
ATOM 8417 C CA . ASP B 1 486 ? -15.711 10.977 -6.859 1 93.19 486 ASP B CA 1
ATOM 8418 C C . ASP B 1 486 ? -16.453 12.297 -7.035 1 93.19 486 ASP B C 1
ATOM 8420 O O . ASP B 1 486 ? -15.867 13.281 -7.512 1 93.19 486 ASP B O 1
ATOM 8424 N N . PRO B 1 487 ? -17.641 12.383 -6.598 1 92.25 487 PRO B N 1
ATOM 8425 C CA . PRO B 1 487 ? -18.422 13.594 -6.863 1 92.25 487 PRO B CA 1
ATOM 8426 C C . PRO B 1 487 ? -17.984 14.781 -6.004 1 92.25 487 PRO B C 1
ATOM 8428 O O . PRO B 1 487 ? -18.266 15.93 -6.34 1 92.25 487 PRO B O 1
ATOM 8431 N N . LYS B 1 488 ? -17.328 14.57 -4.938 1 93.31 488 LYS B N 1
ATOM 8432 C CA . LYS B 1 488 ? -16.859 15.664 -4.098 1 93.31 488 LYS B CA 1
ATOM 8433 C C . LYS B 1 488 ? -15.531 16.219 -4.613 1 93.31 488 LYS B C 1
ATOM 8435 O O . LYS B 1 488 ? -15.234 17.406 -4.441 1 93.31 488 LYS B O 1
ATOM 8440 N N . ASN B 1 489 ? -14.773 15.359 -5.246 1 96.12 489 ASN B N 1
ATOM 8441 C CA . ASN B 1 489 ? -13.445 15.719 -5.727 1 96.12 489 ASN B CA 1
ATOM 8442 C C . ASN B 1 489 ? -13.445 15.992 -7.23 1 96.12 489 ASN B C 1
ATOM 8444 O O . ASN B 1 489 ? -12.578 15.5 -7.953 1 96.12 489 ASN B O 1
ATOM 8448 N N . ILE B 1 490 ? -14.477 16.703 -7.641 1 96.62 490 ILE B N 1
ATOM 8449 C CA . ILE B 1 490 ? -14.406 17.203 -9.008 1 96.62 490 ILE B CA 1
ATOM 8450 C C . ILE B 1 490 ? -13.289 18.234 -9.125 1 96.62 490 ILE B C 1
ATOM 8452 O O . ILE B 1 490 ? -12.695 18.625 -8.125 1 96.62 490 ILE B O 1
ATOM 8456 N N . ARG B 1 491 ? -12.984 18.656 -10.312 1 97 491 ARG B N 1
ATOM 8457 C CA . ARG B 1 491 ? -11.852 19.547 -10.539 1 97 491 ARG B CA 1
ATOM 8458 C C . ARG B 1 491 ? -11.977 20.812 -9.695 1 97 491 ARG B C 1
ATOM 8460 O O . ARG B 1 491 ? -13.023 21.453 -9.695 1 97 491 ARG B O 1
ATOM 8467 N N . TRP B 1 492 ? -10.875 21.172 -8.922 1 98 492 TRP B N 1
ATOM 8468 C CA . TRP B 1 492 ? -10.719 22.375 -8.109 1 98 492 TRP B CA 1
ATOM 8469 C C . TRP B 1 492 ? -11.734 22.406 -6.969 1 98 492 TRP B C 1
ATOM 8471 O O . TRP B 1 492 ? -12.234 23.469 -6.605 1 98 492 TRP B O 1
ATOM 8481 N N . SER B 1 493 ? -12.031 21.25 -6.527 1 97.94 493 SER B N 1
ATOM 8482 C CA . SER B 1 493 ? -12.961 21.125 -5.41 1 97.94 493 SER B CA 1
ATOM 8483 C C . SER B 1 493 ? -12.422 20.188 -4.336 1 97.94 493 SER B C 1
ATOM 8485 O O . SER B 1 493 ? -11.797 19.172 -4.645 1 97.94 493 SER B O 1
ATOM 8487 N N . TYR B 1 494 ? -12.68 20.562 -3.064 1 97.62 494 TYR B N 1
ATOM 8488 C CA . TYR B 1 494 ? -12.375 19.719 -1.91 1 97.62 494 TYR B CA 1
ATOM 8489 C C . TYR B 1 494 ? -10.898 19.328 -1.887 1 97.62 494 TYR B C 1
ATOM 8491 O O . TYR B 1 494 ? -10.023 20.203 -1.861 1 97.62 494 TYR B O 1
ATOM 8499 N N . HIS B 1 495 ? -10.555 18.016 -1.993 1 98 495 HIS B N 1
ATOM 8500 C CA . HIS B 1 495 ? -9.148 17.625 -1.938 1 98 495 HIS B CA 1
ATOM 8501 C C . HIS B 1 495 ? -8.492 17.781 -3.305 1 98 495 HIS B C 1
ATOM 8503 O O . HIS B 1 495 ? -7.262 17.766 -3.406 1 98 495 HIS B O 1
ATOM 8509 N N . ASN B 1 496 ? -9.312 17.812 -4.359 1 98.25 496 ASN B N 1
ATOM 8510 C CA . ASN B 1 496 ? -8.805 17.891 -5.727 1 98.25 496 ASN B CA 1
ATOM 8511 C C . ASN B 1 496 ? -8.555 19.328 -6.156 1 98.25 496 ASN B C 1
ATOM 8513 O O . ASN B 1 496 ? -9.203 19.828 -7.078 1 98.25 496 ASN B O 1
ATOM 8517 N N . GLY B 1 497 ? -7.59 19.953 -5.445 1 98 497 GLY B N 1
ATOM 8518 C CA . GLY B 1 497 ? -7.199 21.312 -5.801 1 98 497 GLY B CA 1
ATOM 8519 C C . GLY B 1 497 ? -8 22.375 -5.07 1 98 497 GLY B C 1
ATOM 8520 O O . GLY B 1 497 ? -7.973 23.547 -5.449 1 98 497 GLY B O 1
ATOM 8521 N N . GLY B 1 498 ? -8.727 22.031 -4.086 1 98.19 498 GLY B N 1
ATOM 8522 C CA . GLY B 1 498 ? -9.422 23.016 -3.281 1 98.19 498 GLY B CA 1
ATOM 8523 C C . GLY B 1 498 ? -8.5 23.797 -2.359 1 98.19 498 GLY B C 1
ATOM 8524 O O . GLY B 1 498 ? -7.34 23.422 -2.174 1 98.19 498 GLY B O 1
ATOM 8525 N N . SER B 1 499 ? -9 24.953 -1.877 1 98.19 499 SER B N 1
ATOM 8526 C CA . SER B 1 499 ? -8.266 25.781 -0.934 1 98.19 499 SER B CA 1
ATOM 8527 C C . SER B 1 499 ? -8.766 25.594 0.492 1 98.19 499 SER B C 1
ATOM 8529 O O . SER B 1 499 ? -9.969 25.688 0.751 1 98.19 499 SER B O 1
ATOM 8531 N N . TRP B 1 500 ? -7.938 25.312 1.348 1 98.56 500 TRP B N 1
ATOM 8532 C CA . TRP B 1 500 ? -8.289 25 2.729 1 98.56 500 TRP B CA 1
ATOM 8533 C C . TRP B 1 500 ? -7.656 26 3.691 1 98.56 500 TRP B C 1
ATOM 8535 O O . TRP B 1 500 ? -6.469 25.906 4.004 1 98.56 500 TRP B O 1
ATOM 8545 N N . PRO B 1 501 ? -8.414 26.875 4.27 1 97.94 501 PRO B N 1
ATOM 8546 C CA . PRO B 1 501 ? -7.883 27.953 5.109 1 97.94 501 PRO B CA 1
ATOM 8547 C C . PRO B 1 501 ? -7.09 27.422 6.305 1 97.94 501 PRO B C 1
ATOM 8549 O O . PRO B 1 501 ? -6.164 28.094 6.773 1 97.94 501 PRO B O 1
ATOM 8552 N N . VAL B 1 502 ? -7.41 26.219 6.777 1 98.38 502 VAL B N 1
ATOM 8553 C CA . VAL B 1 502 ? -6.711 25.656 7.93 1 98.38 502 VAL B CA 1
ATOM 8554 C C . VAL B 1 502 ? -5.215 25.562 7.637 1 98.38 502 VAL B C 1
ATOM 8556 O O . VAL B 1 502 ? -4.391 25.656 8.555 1 98.38 502 VAL B O 1
ATOM 8559 N N . LEU B 1 503 ? -4.824 25.453 6.398 1 98.44 503 LEU B N 1
ATOM 8560 C CA . LEU B 1 503 ? -3.438 25.219 6.008 1 98.44 503 LEU B CA 1
ATOM 8561 C C . LEU B 1 503 ? -2.592 26.469 6.203 1 98.44 503 LEU B C 1
ATOM 8563 O O . LEU B 1 503 ? -1.36 26.406 6.156 1 98.44 503 LEU B O 1
ATOM 8567 N N . LEU B 1 504 ? -3.24 27.578 6.508 1 98.44 504 LEU B N 1
ATOM 8568 C CA . LEU B 1 504 ? -2.564 28.859 6.715 1 98.44 504 LEU B CA 1
ATOM 8569 C C . LEU B 1 504 ? -1.538 28.75 7.836 1 98.44 504 LEU B C 1
ATOM 8571 O O . LEU B 1 504 ? -0.465 29.359 7.762 1 98.44 504 LEU B O 1
ATOM 8575 N N . TRP B 1 505 ? -1.887 28.031 8.859 1 98.12 505 TRP B N 1
ATOM 8576 C CA . TRP B 1 505 ? -0.958 27.969 9.984 1 98.12 505 TRP B CA 1
ATOM 8577 C C . TRP B 1 505 ? 0.316 27.234 9.594 1 98.12 505 TRP B C 1
ATOM 8579 O O . TRP B 1 505 ? 1.411 27.594 10.023 1 98.12 505 TRP B O 1
ATOM 8589 N N . LEU B 1 506 ? 0.243 26.188 8.773 1 98.19 506 LEU B N 1
ATOM 8590 C CA . LEU B 1 506 ? 1.408 25.438 8.312 1 98.19 506 LEU B CA 1
ATOM 8591 C C . LEU B 1 506 ? 2.287 26.297 7.41 1 98.19 506 LEU B C 1
ATOM 8593 O O . LEU B 1 506 ? 3.512 26.297 7.543 1 98.19 506 LEU B O 1
ATOM 8597 N N . LEU B 1 507 ? 1.622 26.984 6.477 1 98.5 507 LEU B N 1
ATOM 8598 C CA . LEU B 1 507 ? 2.377 27.891 5.621 1 98.5 507 LEU B CA 1
ATOM 8599 C C . LEU B 1 507 ? 3.127 28.938 6.457 1 98.5 507 LEU B C 1
ATOM 8601 O O . LEU B 1 507 ? 4.301 29.203 6.207 1 98.5 507 LEU B O 1
ATOM 8605 N N . THR B 1 508 ? 2.443 29.531 7.438 1 98.5 508 THR B N 1
ATOM 8606 C CA . THR B 1 508 ? 3.029 30.562 8.281 1 98.5 508 THR B CA 1
ATOM 8607 C C . THR B 1 508 ? 4.242 30.031 9.031 1 98.5 508 THR B C 1
ATOM 8609 O O . THR B 1 508 ? 5.301 30.656 9.047 1 98.5 508 THR B O 1
ATOM 8612 N N . ALA B 1 509 ? 4.039 28.844 9.602 1 98.31 509 ALA B N 1
ATOM 8613 C CA . ALA B 1 509 ? 5.137 28.219 10.336 1 98.31 509 ALA B CA 1
ATOM 8614 C C . ALA B 1 509 ? 6.34 27.969 9.43 1 98.31 509 ALA B C 1
ATOM 8616 O O . ALA B 1 509 ? 7.477 28.266 9.805 1 98.31 509 ALA B O 1
ATOM 8617 N N . ALA B 1 510 ? 6.078 27.406 8.281 1 98.31 510 ALA B N 1
ATOM 8618 C CA . ALA B 1 510 ? 7.148 27.109 7.336 1 98.31 510 ALA B CA 1
ATOM 8619 C C . ALA B 1 510 ? 7.844 28.391 6.867 1 98.31 510 ALA B C 1
ATOM 8621 O O . ALA B 1 510 ? 9.07 28.422 6.734 1 98.31 510 ALA B O 1
ATOM 8622 N N . CYS B 1 511 ? 7.07 29.438 6.621 1 98.06 511 CYS B N 1
ATOM 8623 C CA . CYS B 1 511 ? 7.613 30.719 6.168 1 98.06 511 CYS B CA 1
ATOM 8624 C C . CYS B 1 511 ? 8.539 31.328 7.219 1 98.06 511 CYS B C 1
ATOM 8626 O O . CYS B 1 511 ? 9.633 31.797 6.891 1 98.06 511 CYS B O 1
ATOM 8628 N N . ILE B 1 512 ? 8.047 31.344 8.438 1 97.69 512 ILE B N 1
ATOM 8629 C CA . ILE B 1 512 ? 8.852 31.906 9.516 1 97.69 512 ILE B CA 1
ATOM 8630 C C . ILE B 1 512 ? 10.156 31.125 9.664 1 97.69 512 ILE B C 1
ATOM 8632 O O . ILE B 1 512 ? 11.234 31.719 9.766 1 97.69 512 ILE B O 1
ATOM 8636 N N . LYS B 1 513 ? 10.055 29.828 9.617 1 97 513 LYS B N 1
ATOM 8637 C CA . LYS B 1 513 ? 11.25 29 9.758 1 97 513 LYS B CA 1
ATOM 8638 C C . LYS B 1 513 ? 12.227 29.234 8.609 1 97 513 LYS B C 1
ATOM 8640 O O . LYS B 1 513 ? 13.438 29.219 8.805 1 97 513 LYS B O 1
ATOM 8645 N N . ALA B 1 514 ? 11.672 29.406 7.469 1 96.81 514 ALA B N 1
ATOM 8646 C CA . ALA B 1 514 ? 12.5 29.609 6.277 1 96.81 514 ALA B CA 1
ATOM 8647 C C . ALA B 1 514 ? 12.984 31.047 6.172 1 96.81 514 ALA B C 1
ATOM 8649 O O . ALA B 1 514 ? 13.672 31.406 5.215 1 96.81 514 ALA B O 1
ATOM 8650 N N . GLY B 1 515 ? 12.609 31.938 7.094 1 96.12 515 GLY B N 1
ATOM 8651 C CA . GLY B 1 515 ? 13.047 33.344 7.109 1 96.12 515 GLY B CA 1
ATOM 8652 C C . GLY B 1 515 ? 12.32 34.188 6.102 1 96.12 515 GLY B C 1
ATOM 8653 O O . GLY B 1 515 ? 12.883 35.156 5.586 1 96.12 515 GLY B O 1
ATOM 8654 N N . ARG B 1 516 ? 11.18 33.781 5.75 1 97.25 516 ARG B N 1
ATOM 8655 C CA . ARG B 1 516 ? 10.391 34.531 4.781 1 97.25 516 ARG B CA 1
ATOM 8656 C C . ARG B 1 516 ? 9 34.844 5.32 1 97.25 516 ARG B C 1
ATOM 8658 O O . ARG B 1 516 ? 7.996 34.531 4.672 1 97.25 516 ARG B O 1
ATOM 8665 N N . PRO B 1 517 ? 8.852 35.469 6.445 1 97.31 517 PRO B N 1
ATOM 8666 C CA . PRO B 1 517 ? 7.547 35.688 7.07 1 97.31 517 PRO B CA 1
ATOM 8667 C C . PRO B 1 517 ? 6.633 36.562 6.227 1 97.31 517 PRO B C 1
ATOM 8669 O O . PRO B 1 517 ? 5.41 36.531 6.406 1 97.31 517 PRO B O 1
ATOM 8672 N N . GLN B 1 518 ? 7.188 37.375 5.285 1 97.5 518 GLN B N 1
ATOM 8673 C CA . GLN B 1 518 ? 6.387 38.281 4.465 1 97.5 518 GLN B CA 1
ATOM 8674 C C . GLN B 1 518 ? 5.402 37.5 3.594 1 97.5 518 GLN B C 1
ATOM 8676 O O . GLN B 1 518 ? 4.32 38 3.281 1 97.5 518 GLN B O 1
ATOM 8681 N N . ILE B 1 519 ? 5.809 36.312 3.203 1 97.88 519 ILE B N 1
ATOM 8682 C CA . ILE B 1 519 ? 4.914 35.469 2.42 1 97.88 519 ILE B CA 1
ATOM 8683 C C . ILE B 1 519 ? 3.658 35.156 3.232 1 97.88 519 ILE B C 1
ATOM 8685 O O . ILE B 1 519 ? 2.539 35.281 2.73 1 97.88 519 ILE B O 1
ATOM 8689 N N . ALA B 1 520 ? 3.84 34.75 4.457 1 98.12 520 ALA B N 1
ATOM 8690 C CA . ALA B 1 520 ? 2.736 34.438 5.359 1 98.12 520 ALA B CA 1
ATOM 8691 C C . ALA B 1 520 ? 1.885 35.656 5.645 1 98.12 520 ALA B C 1
ATOM 8693 O O . ALA B 1 520 ? 0.656 35.562 5.707 1 98.12 520 ALA B O 1
ATOM 8694 N N . LYS B 1 521 ? 2.521 36.812 5.844 1 98 521 LYS B N 1
ATOM 8695 C CA . LYS B 1 521 ? 1.801 38.031 6.125 1 98 521 LYS B CA 1
ATOM 8696 C C . LYS B 1 521 ? 0.856 38.406 4.98 1 98 521 LYS B C 1
ATOM 8698 O O . LYS B 1 521 ? -0.291 38.781 5.211 1 98 521 LYS B O 1
ATOM 8703 N N . ARG B 1 522 ? 1.368 38.25 3.795 1 98 522 ARG B N 1
ATOM 8704 C CA . ARG B 1 522 ? 0.547 38.5 2.619 1 98 522 ARG B CA 1
ATOM 8705 C C . ARG B 1 522 ? -0.636 37.562 2.543 1 98 522 ARG B C 1
ATOM 8707 O O . ARG B 1 522 ? -1.752 37.969 2.217 1 98 522 ARG B O 1
ATOM 8714 N N . ALA B 1 523 ? -0.408 36.312 2.809 1 98.12 523 ALA B N 1
ATOM 8715 C CA . ALA B 1 523 ? -1.469 35.312 2.787 1 98.12 523 ALA B CA 1
ATOM 8716 C C . ALA B 1 523 ? -2.518 35.594 3.857 1 98.12 523 ALA B C 1
ATOM 8718 O O . ALA B 1 523 ? -3.717 35.438 3.615 1 98.12 523 ALA B O 1
ATOM 8719 N N . ILE B 1 524 ? -2.105 35.969 5.055 1 98.06 524 ILE B N 1
ATOM 8720 C CA . ILE B 1 524 ? -3.002 36.312 6.164 1 98.06 524 ILE B CA 1
ATOM 8721 C C . ILE B 1 524 ? -3.885 37.5 5.793 1 98.06 524 ILE B C 1
ATOM 8723 O O . ILE B 1 524 ? -5.078 37.5 6.109 1 98.06 524 ILE B O 1
ATOM 8727 N N . GLU B 1 525 ? -3.289 38.438 5.141 1 97.12 525 GLU B N 1
ATOM 8728 C CA . GLU B 1 525 ? -4.055 39.594 4.703 1 97.12 525 GLU B CA 1
ATOM 8729 C C . GLU B 1 525 ? -5.191 39.188 3.77 1 97.12 525 GLU B C 1
ATOM 8731 O O . GLU B 1 525 ? -6.297 39.719 3.861 1 97.12 525 GLU B O 1
ATOM 8736 N N . LEU B 1 526 ? -4.906 38.281 2.896 1 96.19 526 LEU B N 1
ATOM 8737 C CA . LEU B 1 526 ? -5.938 37.781 1.986 1 96.19 526 LEU B CA 1
ATOM 8738 C C . LEU B 1 526 ? -7.074 37.125 2.76 1 96.19 526 LEU B C 1
ATOM 8740 O O . LEU B 1 526 ? -8.25 37.375 2.48 1 96.19 526 LEU B O 1
ATOM 8744 N N . VAL B 1 527 ? -6.723 36.281 3.689 1 97.12 527 VAL B N 1
ATOM 8745 C CA . VAL B 1 527 ? -7.684 35.531 4.484 1 97.12 527 VAL B CA 1
ATOM 8746 C C . VAL B 1 527 ? -8.555 36.469 5.293 1 97.12 527 VAL B C 1
ATOM 8748 O O . VAL B 1 527 ? -9.766 36.281 5.426 1 97.12 527 VAL B O 1
ATOM 8751 N N . GLU B 1 528 ? -8.023 37.531 5.816 1 97 528 GLU B N 1
ATOM 8752 C CA . GLU B 1 528 ? -8.711 38.469 6.711 1 97 528 GLU B CA 1
ATOM 8753 C C . GLU B 1 528 ? -9.758 39.281 5.961 1 97 528 GLU B C 1
ATOM 8755 O O . GLU B 1 528 ? -10.703 39.781 6.566 1 97 528 GLU B O 1
ATOM 8760 N N . GLN B 1 529 ? -9.664 39.281 4.684 1 95.44 529 GLN B N 1
ATOM 8761 C CA . GLN B 1 529 ? -10.617 40.031 3.875 1 95.44 529 GLN B CA 1
ATOM 8762 C C . GLN B 1 529 ? -11.93 39.25 3.711 1 95.44 529 GLN B C 1
ATOM 8764 O O . GLN B 1 529 ? -12.977 39.875 3.486 1 95.44 529 GLN B O 1
ATOM 8769 N N . ARG B 1 530 ? -11.867 37.969 3.902 1 95.25 530 ARG B N 1
ATOM 8770 C CA . ARG B 1 530 ? -13.031 37.219 3.412 1 95.25 530 ARG B CA 1
ATOM 8771 C C . ARG B 1 530 ? -13.461 36.156 4.41 1 95.25 530 ARG B C 1
ATOM 8773 O O . ARG B 1 530 ? -14.656 35.875 4.555 1 95.25 530 ARG B O 1
ATOM 8780 N N . LEU B 1 531 ? -12.586 35.531 5.125 1 97.44 531 LEU B N 1
ATOM 8781 C CA . LEU B 1 531 ? -12.828 34.25 5.801 1 97.44 531 LEU B CA 1
ATOM 8782 C C . LEU B 1 531 ? -13.961 34.375 6.812 1 97.44 531 LEU B C 1
ATOM 8784 O O . LEU B 1 531 ? -14.906 33.594 6.805 1 97.44 531 LEU B O 1
ATOM 8788 N N . SER B 1 532 ? -13.875 35.406 7.656 1 97.06 532 SER B N 1
ATOM 8789 C CA . SER B 1 532 ? -14.914 35.625 8.656 1 97.06 532 SER B CA 1
ATOM 8790 C C . SER B 1 532 ? -16.234 36.031 8.008 1 97.06 532 SER B C 1
ATOM 8792 O O . SER B 1 532 ? -17.297 35.531 8.398 1 97.06 532 SER B O 1
ATOM 8794 N N . LYS B 1 533 ? -16.219 36.875 7.012 1 96.19 533 LYS B N 1
ATOM 8795 C CA . LYS B 1 533 ? -17.406 37.312 6.305 1 96.19 533 LYS B CA 1
ATOM 8796 C C . LYS B 1 533 ? -18.125 36.156 5.629 1 96.19 533 LYS B C 1
ATOM 8798 O O . LYS B 1 533 ? -19.359 36.156 5.52 1 96.19 533 LYS B O 1
ATOM 8803 N N . ASP B 1 534 ? -17.328 35.188 5.215 1 96.81 534 ASP B N 1
ATOM 8804 C CA . ASP B 1 534 ? -17.875 34.031 4.523 1 96.81 534 ASP B CA 1
ATOM 8805 C C . ASP B 1 534 ? -18.359 33 5.52 1 96.81 534 ASP B C 1
ATOM 8807 O O . ASP B 1 534 ? -18.844 31.922 5.121 1 96.81 534 ASP B O 1
ATOM 8811 N N . GLY B 1 535 ? -18.203 33.219 6.746 1 96.38 535 GLY B N 1
ATOM 8812 C CA . GLY B 1 535 ? -18.672 32.312 7.762 1 96.38 535 GLY B CA 1
ATOM 8813 C C . GLY B 1 535 ? -17.688 31.188 8.055 1 96.38 535 GLY B C 1
ATOM 8814 O O . GLY B 1 535 ? -18.078 30.047 8.312 1 96.38 535 GLY B O 1
ATOM 8815 N N . TRP B 1 536 ? -16.422 31.422 7.91 1 97.19 536 TRP B N 1
ATOM 8816 C CA . TRP B 1 536 ? -15.344 30.5 8.242 1 97.19 536 TRP B CA 1
ATOM 8817 C C . TRP B 1 536 ? -15.57 29.141 7.582 1 97.19 536 TRP B C 1
ATOM 8819 O O . TRP B 1 536 ? -15.586 28.109 8.258 1 97.19 536 TRP B O 1
ATOM 8829 N N . PRO B 1 537 ? -15.656 29.109 6.293 1 96.94 537 PRO B N 1
ATOM 8830 C CA . PRO B 1 537 ? -15.938 27.844 5.617 1 96.94 537 PRO B CA 1
ATOM 8831 C C . PRO B 1 537 ? -14.805 26.828 5.762 1 96.94 537 PRO B C 1
ATOM 8833 O O . PRO B 1 537 ? -13.648 27.219 5.941 1 96.94 537 PRO B O 1
ATOM 8836 N N . GLU B 1 538 ? -15.109 25.594 5.578 1 97.12 538 GLU B N 1
ATOM 8837 C CA . GLU B 1 538 ? -14.172 24.469 5.613 1 97.12 538 GLU B CA 1
ATOM 8838 C C . GLU B 1 538 ? -13.148 24.578 4.484 1 97.12 538 GLU B C 1
ATOM 8840 O O . GLU B 1 538 ? -11.953 24.391 4.711 1 97.12 538 GLU B O 1
ATOM 8845 N N . TYR B 1 539 ? -13.617 24.797 3.336 1 98.12 539 TYR B N 1
ATOM 8846 C CA . TYR B 1 539 ? -12.75 24.922 2.172 1 98.12 539 TYR B CA 1
ATOM 8847 C C . TYR B 1 539 ? -13.406 25.781 1.099 1 98.12 539 TYR B C 1
ATOM 8849 O O . TYR B 1 539 ? -14.57 26.172 1.225 1 98.12 539 TYR B O 1
ATOM 8857 N N . TYR B 1 540 ? -12.664 26.172 0.146 1 98.44 540 TYR B N 1
ATOM 8858 C CA . TYR B 1 540 ? -13.125 26.922 -1.012 1 98.44 540 TYR B CA 1
ATOM 8859 C C . TYR B 1 540 ? -12.867 26.156 -2.303 1 98.44 540 TYR B C 1
ATOM 8861 O O . TYR B 1 540 ? -11.914 25.375 -2.391 1 98.44 540 TYR B O 1
ATOM 8869 N N . ASP B 1 541 ? -13.688 26.344 -3.324 1 98.06 541 ASP B N 1
ATOM 8870 C CA . ASP B 1 541 ? -13.578 25.719 -4.637 1 98.06 541 ASP B CA 1
ATOM 8871 C C . ASP B 1 541 ? -13.109 26.734 -5.684 1 98.06 541 ASP B C 1
ATOM 8873 O O . ASP B 1 541 ? -13.141 27.938 -5.449 1 98.06 541 ASP B O 1
ATOM 8877 N N . GLY B 1 542 ? -12.656 26.172 -6.781 1 97.19 542 GLY B N 1
ATOM 8878 C CA . GLY B 1 542 ? -12.188 26.984 -7.902 1 97.19 542 GLY B CA 1
ATOM 8879 C C . GLY B 1 542 ? -10.68 27.078 -7.973 1 97.19 542 GLY B C 1
ATOM 8880 O O . GLY B 1 542 ? -10 27.016 -6.949 1 97.19 542 GLY B O 1
ATOM 8881 N N . LYS B 1 543 ? -10.18 27.406 -9.078 1 95.88 543 LYS B N 1
ATOM 8882 C CA . LYS B 1 543 ? -8.742 27.453 -9.312 1 95.88 543 LYS B CA 1
ATOM 8883 C C . LYS B 1 543 ? -8.07 28.484 -8.406 1 95.88 543 LYS B C 1
ATOM 8885 O O . LYS B 1 543 ? -6.945 28.266 -7.945 1 95.88 543 LYS B O 1
ATOM 8890 N N . LYS B 1 544 ? -8.812 29.531 -8.102 1 95.69 544 LYS B N 1
ATOM 8891 C CA . LYS B 1 544 ? -8.211 30.594 -7.277 1 95.69 544 LYS B CA 1
ATOM 8892 C C . LYS B 1 544 ? -8.836 30.609 -5.887 1 95.69 544 LYS B C 1
ATOM 8894 O O . LYS B 1 544 ? -8.562 31.516 -5.094 1 95.69 544 LYS B O 1
ATOM 8899 N N . GLY B 1 545 ? -9.758 29.656 -5.59 1 95.69 545 GLY B N 1
ATOM 8900 C CA . GLY B 1 545 ? -10.383 29.578 -4.277 1 95.69 545 GLY B CA 1
ATOM 8901 C C . GLY B 1 545 ? -11.414 30.672 -4.043 1 95.69 545 GLY B C 1
ATOM 8902 O O . GLY B 1 545 ? -11.531 31.188 -2.934 1 95.69 545 GLY B O 1
ATOM 8903 N N . ARG B 1 546 ? -12.172 31 -5.062 1 94.75 546 ARG B N 1
ATOM 8904 C CA . ARG B 1 546 ? -13.047 32.188 -4.977 1 94.75 546 ARG B CA 1
ATOM 8905 C C . ARG B 1 546 ? -14.398 31.812 -4.375 1 94.75 546 ARG B C 1
ATOM 8907 O O . ARG B 1 546 ? -15.117 32.688 -3.879 1 94.75 546 ARG B O 1
ATOM 8914 N N . TYR B 1 547 ? -14.758 30.547 -4.441 1 97.19 547 TYR B N 1
ATOM 8915 C CA . TYR B 1 547 ? -16.109 30.156 -4.074 1 97.19 547 TYR B CA 1
ATOM 8916 C C . TYR B 1 547 ? -16.109 29.25 -2.855 1 97.19 547 TYR B C 1
ATOM 8918 O O . TYR B 1 547 ? -15.281 28.328 -2.762 1 97.19 547 TYR B O 1
ATOM 8926 N N . ILE B 1 548 ? -17 29.516 -1.955 1 97.44 548 ILE B N 1
ATOM 8927 C CA . ILE B 1 548 ? -17.141 28.594 -0.834 1 97.44 548 ILE B CA 1
ATOM 8928 C C . ILE B 1 548 ? -17.422 27.188 -1.355 1 97.44 548 ILE B C 1
ATOM 8930 O O . ILE B 1 548 ? -18.25 27.016 -2.254 1 97.44 548 ILE B O 1
ATOM 8934 N N . GLY B 1 549 ? -16.719 26.234 -0.826 1 97.25 549 GLY B N 1
ATOM 8935 C CA . GLY B 1 549 ? -16.875 24.875 -1.304 1 97.25 549 GLY B CA 1
ATOM 8936 C C . GLY B 1 549 ? -18.312 24.422 -1.373 1 97.25 549 GLY B C 1
ATOM 8937 O O . GLY B 1 549 ? -19.125 24.75 -0.494 1 97.25 549 GLY B O 1
ATOM 8938 N N . LYS B 1 550 ? -18.625 23.625 -2.418 1 93.25 550 LYS B N 1
ATOM 8939 C CA . LYS B 1 550 ? -20 23.172 -2.674 1 93.25 550 LYS B CA 1
ATOM 8940 C C . LYS B 1 550 ? -20.562 22.438 -1.464 1 93.25 550 LYS B C 1
ATOM 8942 O O . LYS B 1 550 ? -21.75 22.562 -1.155 1 93.25 550 LYS B O 1
ATOM 8947 N N . GLN B 1 551 ? -19.734 21.703 -0.771 1 91.56 551 GLN B N 1
ATOM 8948 C CA . GLN B 1 551 ? -20.188 20.922 0.371 1 91.56 551 GLN B CA 1
ATOM 8949 C C . GLN B 1 551 ? -19.438 21.312 1.642 1 91.56 551 GLN B C 1
ATOM 8951 O O . GLN B 1 551 ? -19.328 20.516 2.576 1 91.56 551 GLN B O 1
ATOM 8956 N N . ALA B 1 552 ? -18.906 22.5 1.629 1 94.5 552 ALA B N 1
ATOM 8957 C CA . ALA B 1 552 ? -18.156 22.969 2.783 1 94.5 552 ALA B CA 1
ATOM 8958 C C . ALA B 1 552 ? -19.078 23.266 3.959 1 94.5 552 ALA B C 1
ATOM 8960 O O . ALA B 1 552 ? -20.172 23.812 3.777 1 94.5 552 ALA B O 1
ATOM 8961 N N . ARG B 1 553 ? -18.656 22.922 5.066 1 92.06 553 ARG B N 1
ATOM 8962 C CA . ARG B 1 553 ? -19.328 23.359 6.281 1 92.06 553 ARG B CA 1
ATOM 8963 C C . ARG B 1 553 ? -18.938 24.781 6.645 1 92.06 553 ARG B C 1
ATOM 8965 O O . ARG B 1 553 ? -17.828 25.234 6.316 1 92.06 553 ARG B O 1
ATOM 8972 N N . LYS B 1 554 ? -19.844 25.453 7.344 1 93.62 554 LYS B N 1
ATOM 8973 C CA . LYS B 1 554 ? -19.547 26.781 7.887 1 93.62 554 LYS B CA 1
ATOM 8974 C C . LYS B 1 554 ? -19.156 26.688 9.359 1 93.62 554 LYS B C 1
ATOM 8976 O O . LYS B 1 554 ? -19.453 25.688 10.031 1 93.62 554 LYS B O 1
ATOM 8981 N N . TYR B 1 555 ? -18.391 27.75 9.734 1 94.75 555 TYR B N 1
ATOM 8982 C CA . TYR B 1 555 ? -17.875 27.828 11.102 1 94.75 555 TYR B CA 1
ATOM 8983 C C . TYR B 1 555 ? -17.094 26.578 11.461 1 94.75 555 TYR B C 1
ATOM 8985 O O . TYR B 1 555 ? -17.375 25.938 12.484 1 94.75 555 TYR B O 1
ATOM 8993 N N . GLN B 1 556 ? -16.312 26.234 10.539 1 96.19 556 GLN B N 1
ATOM 8994 C CA . GLN B 1 556 ? -15.383 25.109 10.703 1 96.19 556 GLN B CA 1
ATOM 8995 C C . GLN B 1 556 ? -14.297 25.453 11.711 1 96.19 556 GLN B C 1
ATOM 8997 O O . GLN B 1 556 ? -13.539 26.406 11.531 1 96.19 556 GLN B O 1
ATOM 9002 N N . THR B 1 557 ? -14.148 24.641 12.68 1 97.06 557 THR B N 1
ATOM 9003 C CA . THR B 1 557 ? -13.281 24.922 13.812 1 97.06 557 THR B CA 1
ATOM 9004 C C . THR B 1 557 ? -11.82 24.984 13.383 1 97.06 557 THR B C 1
ATOM 9006 O O . THR B 1 557 ? -11.07 25.859 13.82 1 97.06 557 THR B O 1
ATOM 9009 N N . TRP B 1 558 ? -11.398 24.062 12.539 1 96.88 558 TRP B N 1
ATOM 9010 C CA . TRP B 1 558 ? -9.984 24.062 12.188 1 96.88 558 TRP B CA 1
ATOM 9011 C C . TRP B 1 558 ? -9.641 25.234 11.273 1 96.88 558 TRP B C 1
ATOM 9013 O O . TRP B 1 558 ? -8.5 25.703 11.242 1 96.88 558 TRP B O 1
ATOM 9023 N N . SER B 1 559 ? -10.586 25.797 10.492 1 98.06 559 SER B N 1
ATOM 9024 C CA . SER B 1 559 ? -10.352 27.016 9.742 1 98.06 559 SER B CA 1
ATOM 9025 C C . SER B 1 559 ? -10.117 28.203 10.68 1 98.06 559 SER B C 1
ATOM 9027 O O . SER B 1 559 ? -9.219 29.016 10.453 1 98.06 559 SER B O 1
ATOM 9029 N N . ILE B 1 560 ? -10.93 28.266 11.688 1 98.25 560 ILE B N 1
ATOM 9030 C CA . ILE B 1 560 ? -10.836 29.312 12.688 1 98.25 560 ILE B CA 1
ATOM 9031 C C . ILE B 1 560 ? -9.492 29.234 13.406 1 98.25 560 ILE B C 1
ATOM 9033 O O . ILE B 1 560 ? -8.773 30.234 13.5 1 98.25 560 ILE B O 1
ATOM 9037 N N . SER B 1 561 ? -9.172 28.062 13.844 1 98.44 561 SER B N 1
ATOM 9038 C CA . SER B 1 561 ? -7.93 27.891 14.602 1 98.44 561 SER B CA 1
ATOM 9039 C C . SER B 1 561 ? -6.711 28.062 13.703 1 98.44 561 SER B C 1
ATOM 9041 O O . SER B 1 561 ? -5.676 28.562 14.156 1 98.44 561 SER B O 1
ATOM 9043 N N . GLY B 1 562 ? -6.809 27.625 12.43 1 98.25 562 GLY B N 1
ATOM 9044 C CA . GLY B 1 562 ? -5.711 27.859 11.508 1 98.25 562 GLY B CA 1
ATOM 9045 C C . GLY B 1 562 ? -5.352 29.328 11.359 1 98.25 562 GLY B C 1
ATOM 9046 O O . GLY B 1 562 ? -4.172 29.688 11.352 1 98.25 562 GLY B O 1
ATOM 9047 N N . TYR B 1 563 ? -6.355 30.141 11.25 1 98.25 563 TYR B N 1
ATOM 9048 C CA . TYR B 1 563 ? -6.156 31.578 11.203 1 98.25 563 TYR B CA 1
ATOM 9049 C C . TYR B 1 563 ? -5.523 32.094 12.492 1 98.25 563 TYR B C 1
ATOM 9051 O O . TYR B 1 563 ? -4.566 32.875 12.453 1 98.25 563 TYR B O 1
ATOM 9059 N N . LEU B 1 564 ? -6.043 31.672 13.648 1 98.31 564 LEU B N 1
ATOM 9060 C CA . LEU B 1 564 ? -5.566 32.125 14.945 1 98.31 564 LEU B CA 1
ATOM 9061 C C . LEU B 1 564 ? -4.09 31.781 15.141 1 98.31 564 LEU B C 1
ATOM 9063 O O . LEU B 1 564 ? -3.301 32.625 15.555 1 98.31 564 LEU B O 1
ATOM 9067 N N . VAL B 1 565 ? -3.721 30.547 14.828 1 98.19 565 VAL B N 1
ATOM 9068 C CA . VAL B 1 565 ? -2.342 30.109 15.016 1 98.19 565 VAL B CA 1
ATOM 9069 C C . VAL B 1 565 ? -1.416 30.906 14.102 1 98.19 565 VAL B C 1
ATOM 9071 O O . VAL B 1 565 ? -0.325 31.312 14.516 1 98.19 565 VAL B O 1
ATOM 9074 N N . ALA B 1 566 ? -1.855 31.141 12.883 1 98.25 566 ALA B N 1
ATOM 9075 C CA . ALA B 1 566 ? -1.059 31.938 11.945 1 98.25 566 ALA B CA 1
ATOM 9076 C C . ALA B 1 566 ? -0.811 33.344 12.5 1 98.25 566 ALA B C 1
ATOM 9078 O O . ALA B 1 566 ? 0.32 33.812 12.477 1 98.25 566 ALA B O 1
ATOM 9079 N N . LYS B 1 567 ? -1.837 33.938 13.023 1 97.62 567 LYS B N 1
ATOM 9080 C CA . LYS B 1 567 ? -1.748 35.281 13.578 1 97.62 567 LYS B CA 1
ATOM 9081 C C . LYS B 1 567 ? -0.835 35.312 14.805 1 97.62 567 LYS B C 1
ATOM 9083 O O . LYS B 1 567 ? -0.005 36.219 14.938 1 97.62 567 LYS B O 1
ATOM 9088 N N . LEU B 1 568 ? -1.009 34.375 15.633 1 97.12 568 LEU B N 1
ATOM 9089 C CA . LEU B 1 568 ? -0.227 34.312 16.859 1 97.12 568 LEU B CA 1
ATOM 9090 C C . LEU B 1 568 ? 1.256 34.125 16.562 1 97.12 568 LEU B C 1
ATOM 9092 O O . LEU B 1 568 ? 2.113 34.656 17.266 1 97.12 568 LEU B O 1
ATOM 9096 N N . MET B 1 569 ? 1.561 33.375 15.516 1 96.88 569 MET B N 1
ATOM 9097 C CA . MET B 1 569 ? 2.953 33.125 15.156 1 96.88 569 MET B CA 1
ATOM 9098 C C . MET B 1 569 ? 3.58 34.375 14.523 1 96.88 569 MET B C 1
ATOM 9100 O O . MET B 1 569 ? 4.758 34.656 14.742 1 96.88 569 MET B O 1
ATOM 9104 N N . ILE B 1 570 ? 2.791 35.094 13.727 1 96.19 570 ILE B N 1
ATOM 9105 C CA . ILE B 1 570 ? 3.311 36.281 13.086 1 96.19 570 ILE B CA 1
ATOM 9106 C C . ILE B 1 570 ? 3.541 37.375 14.133 1 96.19 570 ILE B C 1
ATOM 9108 O O . ILE B 1 570 ? 4.512 38.125 14.055 1 96.19 570 ILE B O 1
ATOM 9112 N N . GLU B 1 571 ? 2.67 37.438 15.078 1 95.12 571 GLU B N 1
ATOM 9113 C CA . GLU B 1 571 ? 2.775 38.438 16.141 1 95.12 571 GLU B CA 1
ATOM 9114 C C . GLU B 1 571 ? 3.922 38.125 17.094 1 95.12 571 GLU B C 1
ATOM 9116 O O . GLU B 1 571 ? 4.582 39.031 17.609 1 95.12 571 GLU B O 1
ATOM 9121 N N . ASN B 1 572 ? 4.078 36.875 17.312 1 94.69 572 ASN B N 1
ATOM 9122 C CA . ASN B 1 572 ? 5.164 36.406 18.156 1 94.69 572 ASN B CA 1
ATOM 9123 C C . ASN B 1 572 ? 5.871 35.188 17.547 1 94.69 572 ASN B C 1
ATOM 9125 O O . ASN B 1 572 ? 5.613 34.062 17.938 1 94.69 572 ASN B O 1
ATOM 9129 N N . PRO B 1 573 ? 6.855 35.406 16.75 1 91.75 573 PRO B N 1
ATOM 9130 C CA . PRO B 1 573 ? 7.527 34.312 16.016 1 91.75 573 PRO B CA 1
ATOM 9131 C C . PRO B 1 573 ? 8.195 33.312 16.953 1 91.75 573 PRO B C 1
ATOM 9133 O O . PRO B 1 573 ? 8.5 32.188 16.516 1 91.75 573 PRO B O 1
ATOM 9136 N N . SER B 1 574 ? 8.406 33.656 18.203 1 90.12 574 SER B N 1
ATOM 9137 C CA . SER B 1 574 ? 8.992 32.719 19.156 1 90.12 574 SER B CA 1
ATOM 9138 C C . SER B 1 574 ? 8.07 31.531 19.406 1 90.12 574 SER B C 1
ATOM 9140 O O . SER B 1 574 ? 8.5 30.484 19.875 1 90.12 574 SER B O 1
ATOM 9142 N N . ASN B 1 575 ? 6.816 31.672 19.062 1 90.38 575 ASN B N 1
ATOM 9143 C CA . ASN B 1 575 ? 5.844 30.594 19.172 1 90.38 575 ASN B CA 1
ATOM 9144 C C . ASN B 1 575 ? 6.219 29.406 18.281 1 90.38 575 ASN B C 1
ATOM 9146 O O . ASN B 1 575 ? 5.777 28.281 18.531 1 90.38 575 ASN B O 1
ATOM 9150 N N . LEU B 1 576 ? 6.984 29.656 17.281 1 90.88 576 LEU B N 1
ATOM 9151 C CA . LEU B 1 576 ? 7.387 28.594 16.359 1 90.88 576 LEU B CA 1
ATOM 9152 C C . LEU B 1 576 ? 8.227 27.547 17.078 1 90.88 576 LEU B C 1
ATOM 9154 O O . LEU B 1 576 ? 8.25 26.391 16.656 1 90.88 576 LEU B O 1
ATOM 9158 N N . ALA B 1 577 ? 8.859 27.953 18.078 1 86.19 577 ALA B N 1
ATOM 9159 C CA . ALA B 1 577 ? 9.727 27.031 18.812 1 86.19 577 ALA B CA 1
ATOM 9160 C C . ALA B 1 577 ? 8.938 25.859 19.375 1 86.19 577 ALA B C 1
ATOM 9162 O O . ALA B 1 577 ? 9.492 24.781 19.609 1 86.19 577 ALA B O 1
ATOM 9163 N N . MET B 1 578 ? 7.699 26.031 19.531 1 86.38 578 MET B N 1
ATOM 9164 C CA . MET B 1 578 ? 6.828 25 20.062 1 86.38 578 MET B CA 1
ATOM 9165 C C . MET B 1 578 ? 6.652 23.859 19.062 1 86.38 578 MET B C 1
ATOM 9167 O O . MET B 1 578 ? 6.328 22.734 19.438 1 86.38 578 MET B O 1
ATOM 9171 N N . ILE B 1 579 ? 6.855 24.125 17.797 1 86.25 579 ILE B N 1
ATOM 9172 C CA . ILE B 1 579 ? 6.516 23.156 16.766 1 86.25 579 ILE B CA 1
ATOM 9173 C C . ILE B 1 579 ? 7.77 22.781 15.984 1 86.25 579 ILE B C 1
ATOM 9175 O O . ILE B 1 579 ? 7.891 21.641 15.5 1 86.25 579 ILE B O 1
ATOM 9179 N N . LEU B 1 580 ? 8.711 23.625 15.93 1 84.44 580 LEU B N 1
ATOM 9180 C CA . LEU B 1 580 ? 9.836 23.438 15.016 1 84.44 580 LEU B CA 1
ATOM 9181 C C . LEU B 1 580 ? 10.883 22.516 15.625 1 84.44 580 LEU B C 1
ATOM 9183 O O . LEU B 1 580 ? 11.023 22.453 16.844 1 84.44 580 LEU B O 1
ATOM 9187 N N . LEU B 1 581 ? 11.508 21.797 14.727 1 84.69 581 LEU B N 1
ATOM 9188 C CA . LEU B 1 581 ? 12.688 21.031 15.109 1 84.69 581 LEU B CA 1
ATOM 9189 C C . LEU B 1 581 ? 13.945 21.609 14.469 1 84.69 581 LEU B C 1
ATOM 9191 O O . LEU B 1 581 ? 13.914 22.031 13.312 1 84.69 581 LEU B O 1
ATOM 9195 N N . LYS B 1 582 ? 14.945 21.641 15.266 1 78.81 582 LYS B N 1
ATOM 9196 C CA . LYS B 1 582 ? 16.219 22.141 14.758 1 78.81 582 LYS B CA 1
ATOM 9197 C C . LYS B 1 582 ? 16.906 21.094 13.883 1 78.81 582 LYS B C 1
ATOM 9199 O O . LYS B 1 582 ? 16.516 19.922 13.883 1 78.81 582 LYS B O 1
ATOM 9204 N N . LYS B 1 583 ? 17.797 21.5 13.062 1 75.12 583 LYS B N 1
ATOM 9205 C CA . LYS B 1 583 ? 18.547 20.609 12.172 1 75.12 583 LYS B CA 1
ATOM 9206 C C . LYS B 1 583 ? 19.25 19.5 12.961 1 75.12 583 LYS B C 1
ATOM 9208 O O . LYS B 1 583 ? 19.734 19.734 14.07 1 75.12 583 LYS B O 1
ATOM 9213 N N . ILE B 1 584 ? 19.141 18.359 12.359 1 59.81 584 ILE B N 1
ATOM 9214 C CA . ILE B 1 584 ? 19.875 17.234 12.953 1 59.81 584 ILE B CA 1
ATOM 9215 C C . ILE B 1 584 ? 21.375 17.484 12.852 1 59.81 584 ILE B C 1
ATOM 9217 O O . ILE B 1 584 ? 21.891 17.75 11.766 1 59.81 584 ILE B O 1
ATOM 9221 N N . ARG B 1 585 ? 22.062 17.812 13.883 1 45.34 585 ARG B N 1
ATOM 9222 C CA . ARG B 1 585 ? 23.516 17.922 13.852 1 45.34 585 ARG B CA 1
ATOM 9223 C C . ARG B 1 585 ? 24.156 16.578 13.469 1 45.34 585 ARG B C 1
ATOM 9225 O O . ARG B 1 585 ? 23.906 15.562 14.117 1 45.34 585 ARG B O 1
ATOM 9232 N N . ARG B 1 586 ? 24.281 16.312 12.125 1 41.19 586 ARG B N 1
ATOM 9233 C CA 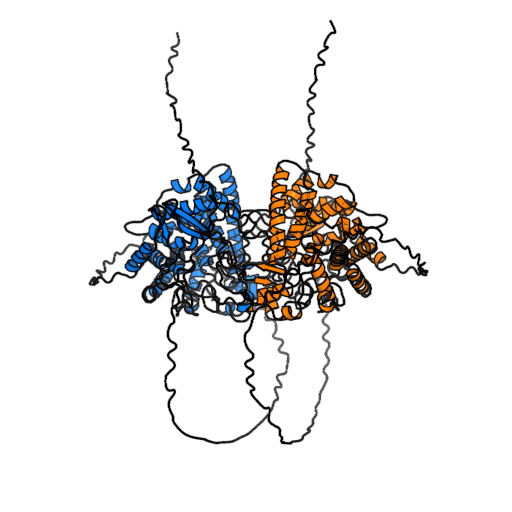. ARG B 1 586 ? 25.141 15.172 11.82 1 41.19 586 ARG B CA 1
ATOM 9234 C C . ARG B 1 586 ? 26.516 15.328 12.445 1 41.19 586 ARG B C 1
ATOM 9236 O O . ARG B 1 586 ? 27.047 16.438 12.516 1 41.19 586 ARG B O 1
#

Organism: Lactuca saligna (NCBI:txid75948)

Nearest PDB structures (foldseek):
  6ttj-assembly1_C  TM=9.928E-01  e=1.267E-65  Arabidopsis thaliana
  6ttj-assembly1_B  TM=9.950E-01  e=2.853E-65  Arabidopsis thaliana
  6ttj-assembly2_H  TM=9.943E-01  e=2.578E-65  Arabidopsis thaliana
  6ttj-assembly2_E  TM=9.958E-01  e=6.425E-65  Arabidopsis thaliana
  6ttj-assembly1_L  TM=9.942E-01  e=6.760E-65  Arabidopsis thaliana

Solvent-accessible surface area (backbone atoms only — not comparable to full-atom values): 66040 Å² total; per-residue (Å²): 138,83,84,79,69,83,77,87,83,84,84,79,75,88,74,78,80,78,75,73,81,70,74,77,77,72,78,82,68,79,81,74,81,75,80,79,80,78,83,70,87,69,84,71,81,77,74,84,78,77,85,80,80,72,89,81,88,81,87,82,81,87,77,85,85,87,86,84,88,87,83,86,85,86,74,84,62,82,71,74,88,82,72,84,77,78,75,78,78,78,81,78,84,75,77,76,74,73,75,72,80,76,78,79,75,77,74,72,80,70,74,78,70,78,77,73,75,75,72,76,73,75,63,78,75,74,75,70,73,48,71,64,52,51,38,53,52,54,54,60,70,29,55,35,61,57,89,85,36,48,42,44,37,31,43,35,70,38,90,84,52,73,90,53,91,37,73,23,31,34,49,68,54,38,48,42,43,42,50,28,32,55,64,35,79,90,70,51,48,56,60,38,45,53,38,27,54,52,49,50,51,57,55,22,73,49,89,47,68,47,89,70,28,73,46,37,70,31,51,33,41,43,28,36,32,77,40,74,38,76,88,74,69,39,70,39,79,46,75,32,56,15,71,49,37,65,26,33,37,25,43,62,48,29,42,30,51,50,45,43,48,51,45,24,51,26,61,65,69,66,48,55,64,62,54,63,31,65,69,48,44,49,50,53,48,33,32,48,49,40,74,66,48,59,48,70,52,59,55,68,63,62,80,41,60,50,18,27,46,96,53,41,51,50,68,66,46,43,41,36,26,30,45,58,46,26,42,48,51,37,21,49,58,40,44,63,75,51,58,62,93,44,74,72,42,46,55,50,45,53,52,46,52,49,46,50,54,28,34,41,53,48,47,61,64,69,31,47,38,29,45,68,49,48,55,51,48,62,63,43,63,65,87,59,61,46,88,78,38,84,44,61,30,39,46,42,46,88,49,60,62,72,64,55,68,74,66,53,43,87,65,25,28,45,50,30,31,29,60,49,50,32,41,70,40,78,38,43,34,43,65,18,48,30,40,17,40,33,42,38,53,37,49,74,68,51,37,49,21,32,52,40,30,48,63,75,36,32,60,67,46,32,41,62,24,40,23,30,50,22,36,75,45,46,51,72,67,56,27,38,68,49,27,24,57,39,81,66,47,38,66,17,17,57,71,23,17,4,12,28,35,35,50,40,26,49,51,27,50,28,20,48,73,64,71,40,47,66,61,32,54,53,45,49,54,43,37,71,73,41,38,70,83,65,38,25,38,44,28,15,16,36,72,37,20,81,38,74,23,95,83,44,47,38,41,15,37,36,28,40,21,8,48,48,34,29,50,49,33,70,77,37,60,72,58,45,63,35,71,48,45,72,72,78,82,123,136,85,80,80,79,77,79,80,80,79,79,77,80,78,78,77,79,74,76,73,81,71,70,78,77,73,77,81,70,78,80,74,79,75,79,78,76,77,75,66,80,66,80,75,78,80,76,86,71,89,78,90,78,84,89,82,88,83,88,86,90,82,91,86,87,90,87,84,88,84,88,82,89,82,86,84,72,85,79,83,79,81,74,85,72,84,82,81,82,80,82,72,79,75,76,77,71,72,75,70,78,75,75,78,75,75,74,71,82,68,75,77,70,78,75,71,75,74,71,73,72,78,62,77,75,72,78,72,74,50,73,64,52,51,38,54,53,56,53,60,71,30,55,36,62,57,89,85,36,48,41,44,37,30,43,36,71,39,88,85,53,70,88,54,89,39,72,22,31,34,50,68,55,39,48,42,43,42,50,28,31,56,65,35,78,89,70,49,48,54,61,38,46,54,40,25,55,53,50,50,51,57,56,21,74,49,89,47,66,46,90,71,28,72,45,36,68,31,53,34,40,42,26,35,32,77,40,75,37,77,90,75,69,39,69,39,79,48,75,34,57,15,72,51,40,66,25,34,38,25,46,63,47,32,41,31,50,50,45,43,48,51,46,25,50,25,61,65,69,64,49,56,63,62,54,61,32,67,70,47,44,50,52,51,48,35,31,48,50,39,74,66,48,58,48,70,51,57,54,68,63,59,81,41,58,50,18,28,47,95,53,42,51,49,68,66,45,41,40,35,27,31,44,58,45,26,41,47,50,36,21,49,57,41,45,64,74,52,59,61,93,44,73,74,42,46,55,50,46,53,51,46,53,49,47,49,54,28,34,40,53,48,47,60,64,68,32,48,38,32,45,69,49,48,55,52,48,62,63,42,64,64,88,59,60,47,89,75,38,83,44,62,30,39,45,40,46,87,49,60,62,73,64,54,69,72,67,53,43,86,65,25,30,47,51,29,30,27,60,48,50,32,38,70,39,79,36,43,34,44,66,18,47,29,40,17,40,36,43,39,52,36,51,73,68,52,38,48,21,32,52,38,31,48,62,75,36,32,62,69,46,32,41,64,26,40,23,30,50,23,35,75,46,48,51,71,69,56,27,39,70,48,26,24,58,39,82,66,48,38,66,17,16,57,70,24,17,4,12,28,36,37,50,40,26,49,49,27,51,28,22,47,74,64,72,40,46,65,60,32,52,54,44,50,54,44,38,71,73,42,38,71,84,66,38,24,38,44,30,15,16,37,74,36,20,82,37,74,24,94,83,43,48,39,41,14,37,36,24,41,22,7,49,49,34,27,50,49,32,71,76,36,60,73,56,43,65,36,73,49,43,71,70,76,83,124

Radius of gyration: 36.18 Å; Cα contacts (8 Å, |Δi|>4): 1909; chains: 2; bounding box: 98×115×139 Å

Foldseek 3Di:
DDCPDDDDDDPDDCPPCPPPPCPPPPDPPDPPPPPDDPPPPDDPPDPDDDDDPDDDDDDDDDDDDDDYDDYDDDDDPPVDDDDDPPDPPPDDPPDPPPPDDPDPPPPPPPPPPPPVPPPPPPPPPPPPPALLRVLVVLLVVQFDDFVRFTQFGFQFDFPPDDPDPRQKGFLVLRLLVLLLLLLDPPHRDNRNVLNNLVVQLVVLCDFDDDDHDTDASLQTFRIKHWDADPVVRGIDIDTHQQNPADVSAGALLSLLSSLLSVLLSCVSVVDLVSLVDPSNLVSNVSNLCVQLPDDPDPALAGFGDACRHLNNAQDQLGGGFLLSLLSVLLSLVSCLVNHDDDDVSVVSNVSSVVSNVRSLVCQQPPQKDAPVVLVVLLPADADDPDPPHPPVQRADNVPDDPVLVVLHDNAAIFGATDDHRNDTRRKDALNSGLSCLQSVSAPLSNLVRHVVSCVVCVCQAQFLAAGWRMPDFQADPRCCVRRVPDVQRYGQGDNRGWHALLCLLSVCLSCVSSVRNVSSVVNLVSCSVPCVVVQNWGIAGDRRRPGRHPPTGGRRSSNSSSSSNSVSCSVPVVSSVSRGDDHDPD/DPDPPPPPPPPPPPPPPPVPPCPPPPDPPDPPPPDPPPPPVVPPPDDDPDDDDDDDDDDDDDDDDDDDDDDDDDDDDPDDDDDPPDDDDDPPPPDPPPPDDPPPPPPPPPPPPPPVPPPPPPPPPPPPPALLRVLVVLLVVQFDDFVRFTQFGFQFDFPPDDPDPRQKGFLVLRLLVLLLLLLDPPHRDNRNVLNNLVVQLVVLCDFDDDDHDTDQSLQTFRIKHWDADPVVRGIDIDTHQQNPADVSAGALLSLLSSLLSVLLSCVSVVDLVSLVDPSNLVSNVSNLCVQLPDDPDPALAGFGDACRHPNNAQDQLGGGFLLSLLSVLLSLVSCLVNHDDDDVSVVSNVSSVVSNVRSLVCQQPPQKDAPVVLVVLLPADADDPDPPHPPPQRADNVPDDPVLNVLHDNAAIFGATDDHRNDTRRKDALNSGLSCLQSVSAPLSNLVRHVVSCVVCVCQACALAAGWRMPDFQADPRCCVRRVPDVQRYGQGDNRGWHALLCLLSVCLSCVSSVRNVSSVVNLVSCSVPCVVVQNWGIAGDRRRPGRHPPTGGRRSSSSSSSSNSVSCSVPVVSSVSRGDDHDPD

pLDDT: mean 76.87, std 31.31, range [13.34, 98.94]

Sequence (1172 aa):
MASSSSEEGNHKNASSLIDELQFDMDDDQPMVETSGLKRTTTLKSPPGAEGEVVVSTTDDSSKQSTPTSPTGTDGGGRDGESSDKEKAGRGSLENKSILKPSPSVGTSLLNLVNEGTGAKASGTENGSPSMMDEAWERLRSSFVYFQKKPVGTLAAVDPSAEALNYNQVFVRDFVPTALAYLMKVPDPEPEIVKNFLLKTLHLQGWKKTIDNFTLGEGVMPASFKVMYDSYQEKDVLKADFGGSAIGRVAPVDSGFWWIILLRSYTKCTGDYTLAEKPEVQKGMKLILNLCLSDGFDTFPTLLCADGCSMIDRRMGIYGYPIEIQALFFFALRCAQQMLKQDTDSNRLIGRIERRITALSYHIRNYYWLDFTQLNNIYRYKTEEYSHTAVNKFNVIPESIPDWVFDFMPLRGGYFIGNVSPARMDFRWFLIGNCIAILSSLATLAQATAIMDLVEERWEDLIGEMPLKIAYPALEGYQWRIVTGCDPKNIRWSYHNGGSWPVLLWLLTAACIKAGRPQIAKRAIELVEQRLSKDGWPEYYDGKKGRYIGKQARKYQTWSISGYLVAKLMIENPSNLAMILLKKIRRMASSSSEEGNHKNASSLIDELQFDMDDDQPMVETSGLKRTTTLKSPPGAEGEVVVSTTDDSSKQSTPTSPTGTDGGGRDGESSDKEKAGRGSLENKSILKPSPSVGTSLLNLVNEGTGAKASGTENGSPSMMDEAWERLRSSFVYFQKKPVGTLAAVDPSAEALNYNQVFVRDFVPTALAYLMKVPDPEPEIVKNFLLKTLHLQGWKKTIDNFTLGEGVMPASFKVMYDSYQEKDVLKADFGGSAIGRVAPVDSGFWWIILLRSYTKCTGDYTLAEKPEVQKGMKLILNLCLSDGFDTFPTLLCADGCSMIDRRMGIYGYPIEIQALFFFALRCAQQMLKQDTDSNRLIGRIERRITALSYHIRNYYWLDFTQLNNIYRYKTEEYSHTAVNKFNVIPESIPDWVFDFMPLRGGYFIGNVSPARMDFRWFLIGNCIAILSSLATLAQATAIMDLVEERWEDLIGEMPLKIAYPALEGYQWRIVTGCDPKNIRWSYHNGGSWPVLLWLLTAACIKAGRPQIAKRAIELVEQRLSKDGWPEYYDGKKGRYIGKQARKYQTWSISGYLVAKLMIENPSNLAMILLKKIRR